Protein AF-0000000065919244 (afdb_homodimer)

Structure (mmCIF, N/CA/C/O backbone):
data_AF-0000000065919244-model_v1
#
loop_
_entity.id
_entity.type
_entity.pdbx_description
1 polymer 'Glycerol kinase'
#
loop_
_atom_site.group_PDB
_atom_site.id
_atom_site.type_symbol
_atom_site.label_atom_id
_atom_site.label_alt_id
_atom_site.label_comp_id
_atom_site.label_asym_id
_atom_site.label_entity_id
_atom_site.label_seq_id
_atom_site.pdbx_PDB_ins_code
_atom_site.Cartn_x
_atom_site.Cartn_y
_atom_site.Cartn_z
_atom_site.occupancy
_atom_site.B_iso_or_equiv
_atom_site.auth_seq_id
_atom_site.auth_comp_id
_atom_site.auth_asym_id
_atom_site.auth_atom_id
_atom_site.pdbx_PDB_model_num
ATOM 1 N N . MET A 1 1 ? -16.688 57.719 -6.559 1 37.88 1 MET A N 1
ATOM 2 C CA . MET A 1 1 ? -17.234 56.5 -6.008 1 37.88 1 MET A CA 1
ATOM 3 C C . MET A 1 1 ? -16.422 56.031 -4.797 1 37.88 1 MET A C 1
ATOM 5 O O . MET A 1 1 ? -15.203 55.938 -4.863 1 37.88 1 MET A O 1
ATOM 9 N N . GLY A 1 2 ? -16.812 56.25 -3.621 1 52.16 2 GLY A N 1
ATOM 10 C CA . GLY A 1 2 ? -16.062 56.125 -2.377 1 52.16 2 GLY A CA 1
ATOM 11 C C . GLY A 1 2 ? -15.383 54.781 -2.211 1 52.16 2 GLY A C 1
ATOM 12 O O . GLY A 1 2 ? -15.867 53.781 -2.727 1 52.16 2 GLY A O 1
ATOM 13 N N . GLU A 1 3 ? -14.055 54.531 -1.965 1 72.81 3 GLU A N 1
ATOM 14 C CA . GLU A 1 3 ? -13.266 53.312 -1.885 1 72.81 3 GLU A CA 1
ATOM 15 C C . GLU A 1 3 ? -13.891 52.312 -0.914 1 72.81 3 GLU A C 1
ATOM 17 O O . GLU A 1 3 ? -14.438 52.719 0.12 1 72.81 3 GLU A O 1
ATOM 22 N N . ARG A 1 4 ? -14.219 51.094 -1.405 1 87.56 4 ARG A N 1
ATOM 23 C CA . ARG A 1 4 ? -14.797 50 -0.639 1 87.56 4 ARG A CA 1
ATOM 24 C C . ARG A 1 4 ? -13.75 49.344 0.251 1 87.56 4 ARG A C 1
ATOM 26 O O . ARG A 1 4 ? -12.891 48.594 -0.235 1 87.56 4 ARG A O 1
ATOM 33 N N . PRO A 1 5 ? -13.852 49.781 1.572 1 95.44 5 PRO A N 1
ATOM 34 C CA . PRO A 1 5 ? -12.836 49.219 2.455 1 95.44 5 PRO A CA 1
ATOM 35 C C . PRO A 1 5 ? -12.883 47.688 2.482 1 95.44 5 PRO A C 1
ATOM 37 O O . PRO A 1 5 ? -13.961 47.094 2.457 1 95.44 5 PRO A O 1
ATOM 40 N N . CYS A 1 6 ? -11.703 47.062 2.51 1 97.38 6 CYS A N 1
ATOM 41 C CA . CYS A 1 6 ? -11.602 45.625 2.525 1 97.38 6 CYS A CA 1
ATOM 42 C C . CYS A 1 6 ? -10.422 45.156 3.371 1 97.38 6 CYS A C 1
ATOM 44 O O . CYS A 1 6 ? -9.641 45.969 3.844 1 97.38 6 CYS A O 1
ATOM 46 N N . ILE A 1 7 ? -10.383 43.875 3.674 1 97.88 7 ILE A N 1
ATOM 47 C CA . ILE A 1 7 ? -9.32 43.281 4.473 1 97.88 7 ILE A CA 1
ATOM 48 C C . ILE A 1 7 ? -8.539 42.281 3.619 1 97.88 7 ILE A C 1
ATOM 50 O O . ILE A 1 7 ? -9.133 41.469 2.906 1 97.88 7 ILE A O 1
ATOM 54 N N . LEU A 1 8 ? -7.223 42.375 3.643 1 98.62 8 LEU A N 1
ATOM 55 C CA . LEU A 1 8 ? -6.367 41.344 3.061 1 98.62 8 LEU A CA 1
ATOM 56 C C . LEU A 1 8 ? -6.023 40.281 4.094 1 98.62 8 LEU A C 1
ATOM 58 O O . LEU A 1 8 ? -5.449 40.594 5.141 1 98.62 8 LEU A O 1
ATOM 62 N N . ALA A 1 9 ? -6.445 39.094 3.887 1 98.69 9 ALA A N 1
ATOM 63 C CA . ALA A 1 9 ? -6.078 37.938 4.73 1 98.69 9 ALA A CA 1
ATOM 64 C C . ALA A 1 9 ? -4.98 37.125 4.078 1 98.69 9 ALA A C 1
ATOM 66 O O . ALA A 1 9 ? -5.125 36.656 2.939 1 98.69 9 ALA A O 1
ATOM 67 N N . ILE A 1 10 ? -3.879 36.938 4.77 1 98.75 10 ILE A N 1
ATOM 68 C CA . ILE A 1 10 ? -2.766 36.094 4.352 1 98.75 10 ILE A CA 1
ATOM 69 C C . ILE A 1 10 ? -2.842 34.75 5.066 1 98.75 10 ILE A C 1
ATOM 71 O O . ILE A 1 10 ? -2.857 34.688 6.297 1 98.75 10 ILE A O 1
ATOM 75 N N . ASP A 1 11 ? -2.949 33.688 4.32 1 98.06 11 ASP A N 1
ATOM 76 C CA . ASP A 1 11 ? -2.994 32.344 4.836 1 98.06 11 ASP A CA 1
ATOM 77 C C . ASP A 1 11 ? -1.775 31.531 4.379 1 98.06 11 ASP A C 1
ATOM 79 O O . ASP A 1 11 ? -1.764 30.984 3.277 1 98.06 11 ASP A O 1
ATOM 83 N N . GLN A 1 12 ? -0.787 31.484 5.227 1 98.38 12 GLN A N 1
ATOM 84 C CA . GLN A 1 12 ? 0.422 30.734 4.898 1 98.38 12 GLN A CA 1
ATOM 85 C C . GLN A 1 12 ? 0.333 29.297 5.395 1 98.38 12 GLN A C 1
ATOM 87 O O . GLN A 1 12 ? 0.639 29.016 6.555 1 98.38 12 GLN A O 1
ATOM 92 N N . GLY A 1 13 ? -0.013 28.359 4.535 1 95.25 13 GLY A N 1
ATOM 93 C CA . GLY A 1 13 ? -0.185 26.953 4.859 1 95.25 13 GLY A CA 1
ATOM 94 C C . GLY A 1 13 ? 1.074 26.141 4.648 1 95.25 13 GLY A C 1
ATOM 95 O O . GLY A 1 13 ? 2.123 26.688 4.293 1 95.25 13 GLY A O 1
ATOM 96 N N . THR A 1 14 ? 0.957 24.797 4.879 1 93.31 14 THR A N 1
ATOM 97 C CA . THR A 1 14 ? 2.09 23.891 4.812 1 93.31 14 THR A CA 1
ATOM 98 C C . THR A 1 14 ? 2.492 23.625 3.363 1 93.31 14 THR A C 1
ATOM 100 O O . THR A 1 14 ? 3.682 23.562 3.047 1 93.31 14 THR A O 1
ATOM 103 N N . THR A 1 15 ? 1.511 23.562 2.471 1 89.44 15 THR A N 1
ATOM 104 C CA . THR A 1 15 ? 1.831 23.188 1.1 1 89.44 15 THR A CA 1
ATOM 105 C C . THR A 1 15 ? 1.688 24.375 0.16 1 89.44 15 THR A C 1
ATOM 107 O O . THR A 1 15 ? 2.178 24.344 -0.971 1 89.44 15 THR A O 1
ATOM 110 N N . SER A 1 16 ? 0.985 25.406 0.626 1 92.5 16 SER A N 1
ATOM 111 C CA . SER A 1 16 ? 0.758 26.562 -0.236 1 92.5 16 SER A CA 1
ATOM 112 C C . SER A 1 16 ? 0.578 27.828 0.583 1 92.5 16 SER A C 1
ATOM 114 O O . SER A 1 16 ? 0.317 27.766 1.786 1 92.5 16 SER A O 1
ATOM 116 N N . SER A 1 17 ? 0.812 28.922 -0.083 1 97.38 17 SER A N 1
ATOM 117 C CA . SER A 1 17 ? 0.45 30.25 0.421 1 97.38 17 SER A CA 1
ATOM 118 C C . SER A 1 17 ? -0.768 30.797 -0.31 1 97.38 17 SER A C 1
ATOM 120 O O . SER A 1 17 ? -0.912 30.609 -1.52 1 97.38 17 SER A O 1
ATOM 122 N N . ARG A 1 18 ? -1.606 31.422 0.468 1 97.44 18 ARG A N 1
ATOM 123 C CA . ARG A 1 18 ? -2.828 32 -0.094 1 97.44 18 ARG A CA 1
ATOM 124 C C . ARG A 1 18 ? -3.096 33.375 0.466 1 97.44 18 ARG A C 1
ATOM 126 O O . ARG A 1 18 ? -2.789 33.656 1.627 1 97.44 18 ARG A O 1
ATOM 133 N N . ALA A 1 19 ? -3.65 34.219 -0.382 1 98.62 19 ALA A N 1
ATOM 134 C CA . ALA A 1 19 ? -4.129 35.531 0.035 1 98.62 19 ALA A CA 1
ATOM 135 C C . ALA A 1 19 ? -5.535 35.781 -0.498 1 98.62 19 ALA A C 1
ATOM 137 O O . ALA A 1 19 ? -5.848 35.438 -1.64 1 98.62 19 ALA A O 1
ATOM 138 N N . ILE A 1 20 ? -6.328 36.281 0.377 1 98 20 ILE A N 1
ATOM 139 C CA . ILE A 1 20 ? -7.719 36.562 0.017 1 98 20 ILE A CA 1
ATOM 140 C C . ILE A 1 20 ? -8.117 37.938 0.495 1 98 20 ILE A C 1
ATOM 142 O O . ILE A 1 20 ? -7.762 38.344 1.604 1 98 20 ILE A O 1
ATOM 146 N N . VAL A 1 21 ? -8.805 38.688 -0.334 1 98.31 21 VAL A N 1
ATOM 147 C CA . VAL A 1 21 ? -9.352 39.969 0.052 1 98.31 21 VAL A CA 1
ATOM 148 C C . VAL A 1 21 ? -10.852 39.844 0.311 1 98.31 21 VAL A C 1
ATOM 150 O O . VAL A 1 21 ? -11.594 39.344 -0.548 1 98.31 21 VAL A O 1
ATOM 153 N N . PHE A 1 22 ? -11.227 40.25 1.524 1 96.38 22 PHE A N 1
ATOM 154 C CA . PHE A 1 22 ? -12.625 40.188 1.93 1 96.38 22 PHE A CA 1
ATOM 155 C C . PHE A 1 22 ? -13.227 41.594 2.014 1 96.38 22 PHE A C 1
ATOM 157 O O . PHE A 1 22 ? -12.57 42.531 2.48 1 96.38 22 PHE A O 1
ATOM 164 N N . ASP A 1 23 ? -14.484 41.688 1.588 1 94.75 23 ASP A N 1
ATOM 165 C CA . ASP A 1 23 ? -15.156 43 1.649 1 94.75 23 ASP A CA 1
ATOM 166 C C . ASP A 1 23 ? -15.875 43.188 2.984 1 94.75 23 ASP A C 1
ATOM 168 O O . ASP A 1 23 ? -15.648 42.406 3.93 1 94.75 23 ASP A O 1
ATOM 172 N N . ALA A 1 24 ? -16.656 44.188 3.064 1 91.88 24 ALA A N 1
ATOM 173 C CA . ALA A 1 24 ? -17.312 44.562 4.316 1 91.88 24 ALA A CA 1
ATOM 174 C C . ALA A 1 24 ? -18.359 43.5 4.715 1 91.88 24 ALA A C 1
ATOM 176 O O . ALA A 1 24 ? -18.734 43.406 5.887 1 91.88 24 ALA A O 1
ATOM 177 N N . ALA A 1 25 ? -18.812 42.719 3.781 1 88.88 25 ALA A N 1
ATOM 178 C CA . ALA A 1 25 ? -19.781 41.656 4.047 1 88.88 25 ALA A CA 1
ATOM 179 C C . ALA A 1 25 ? -19.078 40.312 4.25 1 88.88 25 ALA A C 1
ATOM 181 O O . ALA A 1 25 ? -19.719 39.25 4.266 1 88.88 25 ALA A O 1
ATOM 182 N N . ALA A 1 26 ? -17.734 40.375 4.363 1 90.88 26 ALA A N 1
ATOM 183 C CA . ALA A 1 26 ? -16.906 39.188 4.531 1 90.88 26 ALA A CA 1
ATOM 184 C C . ALA A 1 26 ? -17.047 38.25 3.33 1 90.88 26 ALA A C 1
ATOM 186 O O . ALA A 1 26 ? -16.969 37.031 3.475 1 90.88 26 ALA A O 1
ATOM 187 N N . SER A 1 27 ? -17.312 38.812 2.17 1 91.69 27 SER A N 1
ATOM 188 C CA . SER A 1 27 ? -17.328 38.062 0.922 1 91.69 27 SER A CA 1
ATOM 189 C C . SER A 1 27 ? -15.992 38.156 0.2 1 91.69 27 SER A C 1
ATOM 191 O O . SER A 1 27 ? -15.305 39.188 0.28 1 91.69 27 SER A O 1
ATOM 193 N N . VAL A 1 28 ? -15.695 37.156 -0.527 1 94.5 28 VAL A N 1
ATOM 194 C CA . VAL A 1 28 ? -14.414 37.094 -1.227 1 94.5 28 VAL A CA 1
ATOM 195 C C . VAL A 1 28 ? -14.43 38.031 -2.436 1 94.5 28 VAL A C 1
ATOM 197 O O . VAL A 1 28 ? -15.32 37.938 -3.285 1 94.5 28 VAL A O 1
ATOM 200 N N . LEU A 1 29 ? -13.469 38.844 -2.531 1 95.88 29 LEU A N 1
ATOM 201 C CA . LEU A 1 29 ? -13.344 39.781 -3.646 1 95.88 29 LEU A CA 1
ATOM 202 C C . LEU A 1 29 ? -12.234 39.344 -4.598 1 95.88 29 LEU A C 1
ATOM 204 O O . LEU A 1 29 ? -12.312 39.594 -5.801 1 95.88 29 LEU A O 1
ATOM 208 N N . ALA A 1 30 ? -11.188 38.812 -4.039 1 97.38 30 ALA A N 1
ATOM 209 C CA . ALA A 1 30 ? -10.031 38.344 -4.801 1 97.38 30 ALA A CA 1
ATOM 210 C C . ALA A 1 30 ? -9.273 37.25 -4.059 1 97.38 30 ALA A C 1
ATOM 212 O O . ALA A 1 30 ? -9.25 37.219 -2.828 1 97.38 30 ALA A O 1
ATOM 213 N N . VAL A 1 31 ? -8.727 36.375 -4.773 1 97.25 31 VAL A N 1
ATOM 214 C CA . VAL A 1 31 ? -7.969 35.281 -4.211 1 97.25 31 VAL A CA 1
ATOM 215 C C . VAL A 1 31 ? -6.73 35 -5.066 1 97.25 31 VAL A C 1
ATOM 217 O O . VAL A 1 31 ? -6.785 35.094 -6.293 1 97.25 31 VAL A O 1
ATOM 220 N N . ALA A 1 32 ? -5.617 34.75 -4.469 1 98 32 ALA A N 1
ATOM 221 C CA . ALA A 1 32 ? -4.398 34.219 -5.102 1 98 32 ALA A CA 1
ATOM 222 C C . ALA A 1 32 ? -3.785 33.094 -4.285 1 98 32 ALA A C 1
ATOM 224 O O . ALA A 1 32 ? -3.859 33.094 -3.055 1 98 32 ALA A O 1
ATOM 225 N N . GLN A 1 33 ? -3.225 32.156 -4.891 1 96.19 33 GLN A N 1
ATOM 226 C CA . GLN A 1 33 ? -2.623 31.016 -4.23 1 96.19 33 GLN A CA 1
ATOM 227 C C . GLN A 1 33 ? -1.45 30.469 -5.043 1 96.19 33 GLN A C 1
ATOM 229 O O . GLN A 1 33 ? -1.481 30.484 -6.277 1 96.19 33 GLN A O 1
ATOM 234 N N . THR A 1 34 ? -0.418 30.016 -4.387 1 96.56 34 THR A N 1
ATOM 235 C CA . THR A 1 34 ? 0.715 29.375 -5.043 1 96.56 34 THR A CA 1
ATOM 236 C C . THR A 1 34 ? 1.331 28.312 -4.137 1 96.56 34 THR A C 1
ATOM 238 O O . THR A 1 34 ? 1.416 28.5 -2.922 1 96.56 34 THR A O 1
ATOM 241 N N . GLU A 1 35 ? 1.618 27.172 -4.633 1 91.81 35 GLU A N 1
ATOM 242 C CA . GLU A 1 35 ? 2.344 26.141 -3.902 1 91.81 35 GLU A CA 1
ATOM 243 C C . GLU A 1 35 ? 3.836 26.453 -3.838 1 91.81 35 GLU A C 1
ATOM 245 O O . GLU A 1 35 ? 4.332 27.281 -4.598 1 91.81 35 GLU A O 1
ATOM 250 N N . PHE A 1 36 ? 4.496 25.922 -2.891 1 94.62 36 PHE A N 1
ATOM 251 C CA . PHE A 1 36 ? 5.941 26.062 -2.777 1 94.62 36 PHE A CA 1
ATOM 252 C C . PHE A 1 36 ? 6.598 24.734 -2.432 1 94.62 36 PHE A C 1
ATOM 254 O O . PHE A 1 36 ? 5.934 23.812 -1.945 1 94.62 36 PHE A O 1
ATOM 261 N N . PRO A 1 37 ? 7.859 24.578 -2.639 1 93.31 37 PRO A N 1
ATOM 262 C CA . PRO A 1 37 ? 8.539 23.281 -2.516 1 93.31 37 PRO A CA 1
ATOM 263 C C . PRO A 1 37 ? 8.578 22.766 -1.078 1 93.31 37 PRO A C 1
ATOM 265 O O . PRO A 1 37 ? 8.742 23.562 -0.142 1 93.31 37 PRO A O 1
ATOM 268 N N . GLN A 1 38 ? 8.391 21.469 -0.936 1 91.12 38 GLN A N 1
ATOM 269 C CA . GLN A 1 38 ? 8.578 20.75 0.316 1 91.12 38 GLN A CA 1
ATOM 270 C C . GLN A 1 38 ? 9.922 20.016 0.333 1 91.12 38 GLN A C 1
ATOM 272 O O . GLN A 1 38 ? 10.375 19.516 -0.699 1 91.12 38 GLN A O 1
ATOM 277 N N . HIS A 1 39 ? 10.656 19.938 1.479 1 93.44 39 HIS A N 1
ATOM 278 C CA . HIS A 1 39 ? 11.961 19.297 1.564 1 93.44 39 HIS A CA 1
ATOM 279 C C . HIS A 1 39 ? 11.953 18.172 2.594 1 93.44 39 HIS A C 1
ATOM 281 O O . HIS A 1 39 ? 11.453 18.344 3.707 1 93.44 39 HIS A O 1
ATOM 287 N N . TYR A 1 40 ? 12.453 17.062 2.211 1 88 40 TYR A N 1
ATOM 288 C CA . TYR A 1 40 ? 12.531 15.883 3.068 1 88 40 TYR A CA 1
ATOM 289 C C . TYR A 1 40 ? 13.961 15.375 3.166 1 88 40 TYR A C 1
ATOM 291 O O . TYR A 1 40 ? 14.281 14.297 2.656 1 88 40 TYR A O 1
ATOM 299 N N . PRO A 1 41 ? 14.82 15.961 3.914 1 91.69 41 PRO A N 1
ATOM 300 C CA . PRO A 1 41 ? 16.266 15.68 3.885 1 91.69 41 PRO A CA 1
ATOM 301 C C . PRO A 1 41 ? 16.609 14.336 4.531 1 91.69 41 PRO A C 1
ATOM 303 O O . PRO A 1 41 ? 17.656 13.758 4.238 1 91.69 41 PRO A O 1
ATOM 306 N N . ALA A 1 42 ? 15.812 13.867 5.473 1 87.56 42 ALA A N 1
ATOM 307 C CA . ALA A 1 42 ? 16 12.586 6.145 1 87.56 42 ALA A CA 1
ATOM 308 C C . ALA A 1 42 ? 14.664 11.953 6.508 1 87.56 42 ALA A C 1
ATOM 310 O O . ALA A 1 42 ? 13.617 12.594 6.398 1 87.56 42 ALA A O 1
ATOM 311 N N . ASP A 1 43 ? 14.742 10.664 6.895 1 81.75 43 ASP A N 1
ATOM 312 C CA . ASP A 1 43 ? 13.523 9.969 7.297 1 81.75 43 ASP A CA 1
ATOM 313 C C . ASP A 1 43 ? 12.805 10.719 8.422 1 81.75 43 ASP A C 1
ATOM 315 O O . ASP A 1 43 ? 13.398 11 9.461 1 81.75 43 ASP A O 1
ATOM 319 N N . GLY A 1 44 ? 11.602 11.055 8.125 1 84.94 44 GLY A N 1
ATOM 320 C CA . GLY A 1 44 ? 10.789 11.727 9.125 1 84.94 44 GLY A CA 1
ATOM 321 C C . GLY A 1 44 ? 11.023 13.227 9.172 1 84.94 44 GLY A C 1
ATOM 322 O O . GLY A 1 44 ? 10.344 13.945 9.906 1 84.94 44 GLY A O 1
ATOM 323 N N . TRP A 1 45 ? 11.977 13.688 8.414 1 92.06 45 TRP A N 1
ATOM 324 C CA . TRP A 1 45 ? 12.281 15.117 8.43 1 92.06 45 TRP A CA 1
ATOM 325 C C . TRP A 1 45 ? 11.469 15.867 7.383 1 92.06 45 TRP A C 1
ATOM 327 O O . TRP A 1 45 ? 11.281 15.375 6.266 1 92.06 45 TRP A O 1
ATOM 337 N N . VAL A 1 46 ? 10.945 16.953 7.781 1 93.19 46 VAL A N 1
ATOM 338 C CA . VAL A 1 46 ? 10.203 17.844 6.895 1 93.19 46 VAL A CA 1
ATOM 339 C C . VAL A 1 46 ? 10.664 19.281 7.105 1 93.19 46 VAL A C 1
ATOM 341 O O . VAL A 1 46 ? 10.594 19.812 8.219 1 93.19 46 VAL A O 1
ATOM 344 N N . GLU A 1 47 ? 11.133 19.906 5.992 1 97.5 47 GLU A N 1
ATOM 345 C CA . GLU A 1 47 ? 11.656 21.266 6.094 1 97.5 47 GLU A CA 1
ATOM 346 C C . GLU A 1 47 ? 11.055 22.172 5.02 1 97.5 47 GLU A C 1
ATOM 348 O O . GLU A 1 47 ? 10.547 21.688 4.008 1 97.5 47 GLU A O 1
ATOM 353 N N . HIS A 1 48 ? 11 23.406 5.309 1 98.12 48 HIS A N 1
ATOM 354 C CA . HIS A 1 48 ? 10.719 24.453 4.344 1 98.12 48 HIS A CA 1
ATOM 355 C C . HIS A 1 48 ? 11.883 25.438 4.238 1 98.12 48 HIS A C 1
ATOM 357 O O . HIS A 1 48 ? 12.523 25.766 5.246 1 98.12 48 HIS A O 1
ATOM 363 N N . ASP A 1 49 ? 12.156 25.922 3.023 1 98.38 49 ASP A N 1
ATOM 364 C CA . ASP A 1 49 ? 12.992 27.109 2.863 1 98.38 49 ASP A CA 1
ATOM 365 C C . ASP A 1 49 ? 12.242 28.359 3.291 1 98.38 49 ASP A C 1
ATOM 367 O O . ASP A 1 49 ? 11.25 28.734 2.666 1 98.38 49 ASP A O 1
ATOM 371 N N . PRO A 1 50 ? 12.781 29.031 4.324 1 98.5 50 PRO A N 1
ATOM 372 C CA . PRO A 1 50 ? 12.07 30.219 4.789 1 98.5 50 PRO A CA 1
ATOM 373 C C . PRO A 1 50 ? 11.875 31.25 3.682 1 98.5 50 PRO A C 1
ATOM 375 O O . PRO A 1 50 ? 10.867 31.969 3.674 1 98.5 50 PRO A O 1
ATOM 378 N N . GLU A 1 51 ? 12.734 31.312 2.773 1 98.38 51 GLU A N 1
ATOM 379 C CA . GLU A 1 51 ? 12.609 32.281 1.69 1 98.38 51 GLU A CA 1
ATOM 380 C C . GLU A 1 51 ? 11.5 31.891 0.72 1 98.38 51 GLU A C 1
ATOM 382 O O . GLU A 1 51 ? 10.852 32.75 0.122 1 98.38 51 GLU A O 1
ATOM 387 N N . ASP A 1 52 ? 11.273 30.656 0.55 1 98.44 52 ASP A N 1
ATOM 388 C CA . ASP A 1 52 ? 10.141 30.219 -0.253 1 98.44 52 ASP A CA 1
ATOM 389 C C . ASP A 1 52 ? 8.82 30.609 0.401 1 98.44 52 ASP A C 1
ATOM 391 O O . ASP A 1 52 ? 7.867 30.984 -0.287 1 98.44 52 ASP A O 1
ATOM 395 N N . ILE A 1 53 ? 8.789 30.453 1.732 1 98.31 53 ILE A N 1
ATOM 396 C CA . ILE A 1 53 ? 7.605 30.875 2.479 1 98.31 53 ILE A CA 1
ATOM 397 C C . ILE A 1 53 ? 7.352 32.375 2.236 1 98.31 53 ILE A C 1
ATOM 399 O O . ILE A 1 53 ? 6.238 32.75 1.891 1 98.31 53 ILE A O 1
ATOM 403 N N . TRP A 1 54 ? 8.414 33.094 2.324 1 98.5 54 TRP A N 1
ATOM 404 C CA . TRP A 1 54 ? 8.289 34.562 2.193 1 98.5 54 TRP A CA 1
ATOM 405 C C . TRP A 1 54 ? 7.918 34.938 0.767 1 98.5 54 TRP A C 1
ATOM 407 O O . TRP A 1 54 ? 6.969 35.688 0.55 1 98.5 54 TRP A O 1
ATOM 417 N N . ARG A 1 55 ? 8.617 34.438 -0.201 1 98.31 55 ARG A N 1
ATOM 418 C CA . ARG A 1 55 ? 8.406 34.812 -1.599 1 98.31 55 ARG A CA 1
ATOM 419 C C . ARG A 1 55 ? 6.992 34.438 -2.047 1 98.31 55 ARG A C 1
ATOM 421 O O . ARG A 1 55 ? 6.324 35.25 -2.711 1 98.31 55 ARG A O 1
ATOM 428 N N . SER A 1 56 ? 6.562 33.25 -1.704 1 98.44 56 SER A N 1
ATOM 429 C CA . SER A 1 56 ? 5.227 32.812 -2.102 1 98.44 56 SER A CA 1
ATOM 430 C C . SER A 1 56 ? 4.152 33.656 -1.418 1 98.44 56 SER A C 1
ATOM 432 O O . SER A 1 56 ? 3.139 34 -2.035 1 98.44 56 SER A O 1
ATOM 434 N N . THR A 1 57 ? 4.355 34 -0.151 1 98.62 57 THR A N 1
ATOM 435 C CA . THR A 1 57 ? 3.41 34.812 0.598 1 98.62 57 THR A CA 1
ATOM 436 C C . THR A 1 57 ? 3.303 36.219 -0.013 1 98.62 57 THR A C 1
ATOM 438 O O . THR A 1 57 ? 2.199 36.719 -0.217 1 98.62 57 THR A O 1
ATOM 441 N N . LEU A 1 58 ? 4.457 36.781 -0.287 1 98.62 58 LEU A N 1
ATOM 442 C CA . LEU A 1 58 ? 4.48 38.125 -0.859 1 98.62 58 LEU A CA 1
ATOM 443 C C . LEU A 1 58 ? 3.826 38.156 -2.236 1 98.62 58 LEU A C 1
ATOM 445 O O . LEU A 1 58 ? 3.049 39.031 -2.553 1 98.62 58 LEU A O 1
ATOM 449 N N . GLU A 1 59 ? 4.156 37.156 -2.998 1 98.56 59 GLU A N 1
ATOM 450 C CA . GLU A 1 59 ? 3.631 37.062 -4.355 1 98.56 59 GLU A CA 1
ATOM 451 C C . GLU A 1 59 ? 2.105 37 -4.355 1 98.56 59 GLU A C 1
ATOM 453 O O . GLU A 1 59 ? 1.453 37.781 -5.051 1 98.56 59 GLU A O 1
ATOM 458 N N . VAL A 1 60 ? 1.56 36.156 -3.566 1 98.69 60 VAL A N 1
ATOM 459 C CA . VAL A 1 60 ? 0.11 36 -3.582 1 98.69 60 VAL A CA 1
ATOM 460 C C . VAL A 1 60 ? -0.555 37.219 -2.943 1 98.69 60 VAL A C 1
ATOM 462 O O . VAL A 1 60 ? -1.655 37.594 -3.34 1 98.69 60 VAL A O 1
ATOM 465 N N . SER A 1 61 ? 0.08 37.812 -1.976 1 98.69 61 SER A N 1
ATOM 466 C CA . SER A 1 61 ? -0.462 39.031 -1.362 1 98.69 61 SER A CA 1
ATOM 467 C C . SER A 1 61 ? -0.554 40.188 -2.373 1 98.69 61 SER A C 1
ATOM 469 O O . SER A 1 61 ? -1.574 40.875 -2.447 1 98.69 61 SER A O 1
ATOM 471 N N . ARG A 1 62 ? 0.467 40.344 -3.152 1 98.56 62 ARG A N 1
ATOM 472 C CA . ARG A 1 62 ? 0.48 41.375 -4.18 1 98.56 62 ARG A CA 1
ATOM 473 C C . ARG A 1 62 ? -0.588 41.094 -5.238 1 98.56 62 ARG A C 1
ATOM 475 O O . ARG A 1 62 ? -1.301 42.031 -5.652 1 98.56 62 ARG A O 1
ATOM 482 N N . GLN A 1 63 ? -0.676 39.875 -5.613 1 98.56 63 GLN A N 1
ATOM 483 C CA . GLN A 1 63 ? -1.648 39.5 -6.633 1 98.56 63 GLN A CA 1
ATOM 484 C C . GLN A 1 63 ? -3.074 39.75 -6.16 1 98.56 63 GLN A C 1
ATOM 486 O O . GLN A 1 63 ? -3.879 40.344 -6.898 1 98.56 63 GLN A O 1
ATOM 491 N N . ALA A 1 64 ? -3.348 39.344 -4.957 1 98.31 64 ALA A N 1
ATOM 492 C CA . ALA A 1 64 ? -4.688 39.562 -4.414 1 98.31 64 ALA A CA 1
ATOM 493 C C . ALA A 1 64 ? -4.992 41.031 -4.234 1 98.31 64 ALA A C 1
ATOM 495 O O . ALA A 1 64 ? -6.105 41.469 -4.512 1 98.31 64 ALA A O 1
ATOM 496 N N . LEU A 1 65 ? -4.043 41.781 -3.758 1 97.31 65 LEU A N 1
ATOM 497 C CA . LEU A 1 65 ? -4.195 43.219 -3.562 1 97.31 65 LEU A CA 1
ATOM 498 C C . LEU A 1 65 ? -4.48 43.906 -4.887 1 97.31 65 LEU A C 1
ATOM 500 O O . LEU A 1 65 ? -5.418 44.719 -4.98 1 97.31 65 LEU A O 1
ATOM 504 N N . GLN A 1 66 ? -3.729 43.594 -5.859 1 96.75 66 GLN A N 1
ATOM 505 C CA . GLN A 1 66 ? -3.891 44.188 -7.176 1 96.75 66 GLN A CA 1
ATOM 506 C C . GLN A 1 66 ? -5.254 43.875 -7.773 1 96.75 66 GLN A C 1
ATOM 508 O O . GLN A 1 66 ? -5.914 44.719 -8.352 1 96.75 66 GLN A O 1
ATOM 513 N N . ALA A 1 67 ? -5.609 42.656 -7.656 1 97.25 67 ALA A N 1
ATOM 514 C CA . ALA A 1 67 ? -6.898 42.219 -8.188 1 97.25 67 ALA A CA 1
ATOM 515 C C . ALA A 1 67 ? -8.047 42.938 -7.5 1 97.25 67 ALA A C 1
ATOM 517 O O . ALA A 1 67 ? -9.031 43.312 -8.148 1 97.25 67 ALA A O 1
ATOM 518 N N . ALA A 1 68 ? -7.953 43.125 -6.215 1 96.06 68 ALA A N 1
ATOM 519 C CA . ALA A 1 68 ? -8.992 43.812 -5.457 1 96.06 68 ALA A CA 1
ATOM 520 C C . ALA A 1 68 ? -9.047 45.281 -5.816 1 96.06 68 ALA A C 1
ATOM 522 O O . ALA A 1 68 ? -10.125 45.844 -5.973 1 96.06 68 ALA A O 1
ATOM 523 N N . GLU A 1 69 ? -7.949 45.844 -5.887 1 91.88 69 GLU A N 1
ATOM 524 C CA . GLU A 1 69 ? -7.883 47.25 -6.227 1 91.88 69 GLU A CA 1
ATOM 525 C C . GLU A 1 69 ? -8.422 47.5 -7.629 1 91.88 69 GLU A C 1
ATOM 527 O O . GLU A 1 69 ? -9.031 48.562 -7.883 1 91.88 69 GLU A O 1
ATOM 532 N N . ALA A 1 70 ? -8.148 46.594 -8.516 1 94.56 70 ALA A N 1
ATOM 533 C CA . ALA A 1 70 ? -8.695 46.688 -9.867 1 94.56 70 ALA A CA 1
ATOM 534 C C . ALA A 1 70 ? -10.219 46.688 -9.852 1 94.56 70 ALA A C 1
ATOM 536 O O . ALA A 1 70 ? -10.852 47.219 -10.766 1 94.56 70 ALA A O 1
ATOM 537 N N . LYS A 1 71 ? -10.75 46.188 -8.797 1 94.12 71 LYS A N 1
ATOM 538 C CA . LYS A 1 71 ? -12.203 46.125 -8.656 1 94.12 71 LYS A CA 1
ATOM 539 C C . LYS A 1 71 ? -12.727 47.312 -7.859 1 94.12 71 LYS A C 1
ATOM 541 O O . LYS A 1 71 ? -13.898 47.344 -7.473 1 94.12 71 LYS A O 1
ATOM 546 N N . GLY A 1 72 ? -11.867 48.281 -7.527 1 92.94 72 GLY A N 1
ATOM 547 C CA . GLY A 1 72 ? -12.258 49.5 -6.84 1 92.94 72 GLY A CA 1
ATOM 548 C C . GLY A 1 72 ? -12.25 49.344 -5.328 1 92.94 72 GLY A C 1
ATOM 549 O O . GLY A 1 72 ? -12.828 50.188 -4.621 1 92.94 72 GLY A O 1
ATOM 550 N N . ALA A 1 73 ? -11.602 48.344 -4.812 1 94.69 73 ALA A N 1
ATOM 551 C CA . ALA A 1 73 ? -11.539 48.125 -3.369 1 94.69 73 ALA A CA 1
ATOM 552 C C . ALA A 1 73 ? -10.258 48.719 -2.779 1 94.69 73 ALA A C 1
ATOM 554 O O . ALA A 1 73 ? -9.25 48.844 -3.477 1 94.69 73 ALA A O 1
ATOM 555 N N . ARG A 1 74 ? -10.359 49.094 -1.526 1 95.25 74 ARG A N 1
ATOM 556 C CA . ARG A 1 74 ? -9.188 49.594 -0.808 1 95.25 74 ARG A CA 1
ATOM 557 C C . ARG A 1 74 ? -8.906 48.75 0.433 1 95.25 74 ARG A C 1
ATOM 559 O O . ARG A 1 74 ? -9.672 48.781 1.399 1 95.25 74 ARG A O 1
ATOM 566 N N . VAL A 1 75 ? -7.848 48.094 0.444 1 97 75 VAL A N 1
ATOM 567 C CA . VAL A 1 75 ? -7.453 47.312 1.599 1 97 75 VAL A CA 1
ATOM 568 C C . VAL A 1 75 ? -7.023 48.219 2.74 1 97 75 VAL A C 1
ATOM 570 O O . VAL A 1 75 ? -6.145 49.062 2.566 1 97 75 VAL A O 1
ATOM 573 N N . VAL A 1 76 ? -7.605 47.969 3.939 1 96.88 76 VAL A N 1
ATOM 574 C CA . VAL A 1 76 ? -7.355 48.906 5.031 1 96.88 76 VAL A CA 1
ATOM 575 C C . VAL A 1 76 ? -6.559 48.219 6.137 1 96.88 76 VAL A C 1
ATOM 577 O O . VAL A 1 76 ? -5.98 48.875 7 1 96.88 76 VAL A O 1
ATOM 580 N N . ALA A 1 77 ? -6.512 46.938 6.113 1 98.19 77 ALA A N 1
ATOM 581 C CA . ALA A 1 77 ? -5.762 46.188 7.113 1 98.19 77 ALA A CA 1
ATOM 582 C C . ALA A 1 77 ? -5.434 44.781 6.613 1 98.19 77 ALA A C 1
ATOM 584 O O . ALA A 1 77 ? -6.016 44.312 5.629 1 98.19 77 ALA A O 1
ATOM 585 N N . ILE A 1 78 ? -4.484 44.156 7.32 1 98.75 78 ILE A N 1
ATOM 586 C CA . ILE A 1 78 ? -4.039 42.812 6.992 1 98.75 78 ILE A CA 1
ATOM 587 C C . ILE A 1 78 ? -4.266 41.875 8.188 1 98.75 78 ILE A C 1
ATOM 589 O O . ILE A 1 78 ? -4.016 42.25 9.336 1 98.75 78 ILE A O 1
ATOM 593 N N . GLY A 1 79 ? -4.875 40.75 7.977 1 98.75 79 GLY A N 1
ATOM 594 C CA . GLY A 1 79 ? -4.848 39.625 8.898 1 98.75 79 GLY A CA 1
ATOM 595 C C . GLY A 1 79 ? -3.977 38.5 8.414 1 98.75 79 GLY A C 1
ATOM 596 O O . GLY A 1 79 ? -3.941 38.188 7.219 1 98.75 79 GLY A O 1
ATOM 597 N N . VAL A 1 80 ? -3.248 37.844 9.352 1 98.81 80 VAL A N 1
ATOM 598 C CA . VAL A 1 80 ? -2.338 36.781 8.984 1 98.81 80 VAL A CA 1
ATOM 599 C C . VAL A 1 80 ? -2.713 35.5 9.734 1 98.81 80 VAL A C 1
ATOM 601 O O . VAL A 1 80 ? -2.957 35.531 10.945 1 98.81 80 VAL A O 1
ATOM 604 N N . THR A 1 81 ? -2.914 34.469 9.055 1 98.5 81 THR A N 1
ATOM 605 C CA . THR A 1 81 ? -2.99 33.125 9.617 1 98.5 81 THR A CA 1
ATOM 606 C C . THR A 1 81 ? -1.912 32.219 9.016 1 98.5 81 THR A C 1
ATOM 608 O O . THR A 1 81 ? -1.341 32.531 7.973 1 98.5 81 THR A O 1
ATOM 611 N N . ASN A 1 82 ? -1.562 31.141 9.727 1 98.31 82 ASN A N 1
ATOM 612 C CA . ASN A 1 82 ? -0.376 30.375 9.359 1 98.31 82 ASN A CA 1
ATOM 613 C C . ASN A 1 82 ? -0.452 28.953 9.875 1 98.31 82 ASN A C 1
ATOM 615 O O . ASN A 1 82 ? -1.22 28.656 10.789 1 98.31 82 ASN A O 1
ATOM 619 N N . GLN A 1 83 ? 0.401 28.141 9.25 1 97.31 83 GLN A N 1
ATOM 620 C CA . GLN A 1 83 ? 0.708 26.875 9.898 1 97.31 83 GLN A CA 1
ATOM 621 C C . GLN A 1 83 ? 1.37 27.094 11.258 1 97.31 83 GLN A C 1
ATOM 623 O O . GLN A 1 83 ? 2.277 27.922 11.383 1 97.31 83 GLN A O 1
ATOM 628 N N . ARG A 1 84 ? 1.006 26.562 12.211 1 96.06 84 ARG A N 1
ATOM 629 C CA . ARG A 1 84 ? 1.357 26.906 13.578 1 96.06 84 ARG A CA 1
ATOM 630 C C . ARG A 1 84 ? 2.746 26.391 13.938 1 96.06 84 ARG A C 1
ATOM 632 O O . ARG A 1 84 ? 3.756 26.969 13.555 1 96.06 84 ARG A O 1
ATOM 639 N N . GLU A 1 85 ? 3.031 25.266 14.516 1 97.56 85 GLU A N 1
ATOM 640 C CA . GLU A 1 85 ? 4.145 24.688 15.266 1 97.56 85 GLU A CA 1
ATOM 641 C C . GLU A 1 85 ? 5.441 24.766 14.469 1 97.56 85 GLU A C 1
ATOM 643 O O . GLU A 1 85 ? 6.523 24.547 15.016 1 97.56 85 GLU A O 1
ATOM 648 N N . THR A 1 86 ? 5.402 25.062 13.156 1 98.62 86 THR A N 1
ATOM 649 C CA . THR A 1 86 ? 6.602 25.172 12.336 1 98.62 86 THR A CA 1
ATOM 650 C C . THR A 1 86 ? 7.543 26.234 12.898 1 98.62 86 THR A C 1
ATOM 652 O O . THR A 1 86 ? 7.109 27.344 13.219 1 98.62 86 THR A O 1
ATOM 655 N N . THR A 1 87 ? 8.836 25.922 12.938 1 98.69 87 THR A N 1
ATOM 656 C CA . THR A 1 87 ? 9.773 26.656 13.797 1 98.69 87 THR A CA 1
ATOM 657 C C . THR A 1 87 ? 10.875 27.297 12.961 1 98.69 87 THR A C 1
ATOM 659 O O . THR A 1 87 ? 11.523 26.625 12.164 1 98.69 87 THR A O 1
ATOM 662 N N . LEU A 1 88 ? 11.062 28.547 13.211 1 98.69 88 LEU A N 1
ATOM 663 C CA . LEU A 1 88 ? 12.117 29.312 12.547 1 98.69 88 LEU A CA 1
ATOM 664 C C . LEU A 1 88 ? 12.938 30.094 13.562 1 98.69 88 LEU A C 1
ATOM 666 O O . LEU A 1 88 ? 12.398 30.578 14.57 1 98.69 88 LEU A O 1
ATOM 670 N N . ILE A 1 89 ? 14.227 30.219 13.344 1 98.81 89 ILE A N 1
ATOM 671 C CA . ILE A 1 89 ? 15.125 31.109 14.055 1 98.81 89 ILE A CA 1
ATOM 672 C C . ILE A 1 89 ? 15.93 31.938 13.047 1 98.81 89 ILE A C 1
ATOM 674 O O . ILE A 1 89 ? 16.438 31.406 12.062 1 98.81 89 ILE A O 1
ATOM 678 N N . TRP A 1 90 ? 15.945 33.219 13.266 1 98.75 90 TRP A N 1
ATOM 679 C CA . TRP A 1 90 ? 16.672 34.062 12.336 1 98.75 90 TRP A CA 1
ATOM 680 C C . TRP A 1 90 ? 17.5 35.125 13.086 1 98.75 90 TRP A C 1
ATOM 682 O O . TRP A 1 90 ? 17.297 35.312 14.281 1 98.75 90 TRP A O 1
ATOM 692 N N . ASP A 1 91 ? 18.469 35.719 12.406 1 98.31 91 ASP A N 1
ATOM 693 C CA . ASP A 1 91 ? 19.344 36.75 12.938 1 98.31 91 ASP A CA 1
ATOM 694 C C . ASP A 1 91 ? 18.609 38.094 12.984 1 98.31 91 ASP A C 1
ATOM 696 O O . ASP A 1 91 ? 18.078 38.562 11.969 1 98.31 91 ASP A O 1
ATOM 700 N N . ARG A 1 92 ? 18.594 38.75 14.148 1 97.69 92 ARG A N 1
ATOM 701 C CA . ARG A 1 92 ? 17.844 40 14.336 1 97.69 92 ARG A CA 1
ATOM 702 C C . ARG A 1 92 ? 18.406 41.125 13.477 1 97.69 92 ARG A C 1
ATOM 704 O O . ARG A 1 92 ? 17.656 42 13.023 1 97.69 92 ARG A O 1
ATOM 711 N N . ARG A 1 93 ? 19.641 41.094 13.219 1 96.19 93 ARG A N 1
ATOM 712 C CA . ARG A 1 93 ? 20.281 42.188 12.5 1 96.19 93 ARG A CA 1
ATOM 713 C C . ARG A 1 93 ? 20.094 42.031 10.992 1 96.19 93 ARG A C 1
ATOM 715 O O . ARG A 1 93 ? 19.781 43 10.297 1 96.19 93 ARG A O 1
ATOM 722 N N . THR A 1 94 ? 20.234 40.844 10.516 1 95.94 94 THR A N 1
ATOM 723 C CA . THR A 1 94 ? 20.234 40.656 9.07 1 95.94 94 THR A CA 1
ATOM 724 C C . THR A 1 94 ? 18.859 40.156 8.586 1 95.94 94 THR A C 1
ATOM 726 O O . THR A 1 94 ? 18.562 40.25 7.398 1 95.94 94 THR A O 1
ATOM 729 N N . GLY A 1 95 ? 18.125 39.594 9.5 1 96.31 95 GLY A N 1
ATOM 730 C CA . GLY A 1 95 ? 16.859 39 9.125 1 96.31 95 GLY A CA 1
ATOM 731 C C . GLY A 1 95 ? 17 37.656 8.461 1 96.31 95 GLY A C 1
ATOM 732 O O . GLY A 1 95 ? 16 37.031 8.062 1 96.31 95 GLY A O 1
ATOM 733 N N . ARG A 1 96 ? 18.188 37.062 8.367 1 96.31 96 ARG A N 1
ATOM 734 C CA . ARG A 1 96 ? 18.438 35.812 7.66 1 96.31 96 ARG A CA 1
ATOM 735 C C . ARG A 1 96 ? 18.219 34.625 8.57 1 96.31 96 ARG A C 1
ATOM 737 O O . ARG A 1 96 ? 18.766 34.562 9.68 1 96.31 96 ARG A O 1
ATOM 744 N N . PRO A 1 97 ? 17.375 33.719 8.172 1 98.56 97 PRO A N 1
ATOM 745 C CA . PRO A 1 97 ? 17.219 32.5 8.945 1 98.56 97 PRO A CA 1
ATOM 746 C C . PRO A 1 97 ? 18.531 31.734 9.102 1 98.56 97 PRO A C 1
ATOM 748 O O . PRO A 1 97 ? 19.344 31.703 8.172 1 98.56 97 PRO A O 1
ATOM 751 N N . ILE A 1 98 ? 18.703 31.016 10.188 1 98.44 98 ILE A N 1
ATOM 752 C CA . ILE A 1 98 ? 19.969 30.344 10.461 1 98.44 98 ILE A CA 1
ATOM 753 C C . ILE A 1 98 ? 19.906 28.906 9.961 1 98.44 98 ILE A C 1
ATOM 755 O O . ILE A 1 98 ? 20.906 28.188 10 1 98.44 98 ILE A O 1
ATOM 759 N N . HIS A 1 99 ? 18.781 28.453 9.531 1 98.19 99 HIS A N 1
ATOM 760 C CA . HIS A 1 99 ? 18.484 27.109 9.062 1 98.19 99 HIS A CA 1
ATOM 761 C C . HIS A 1 99 ? 17.141 27.047 8.352 1 98.19 99 HIS A C 1
ATOM 763 O O . HIS A 1 99 ? 16.344 27.984 8.438 1 98.19 99 HIS A O 1
ATOM 769 N N . ASN A 1 100 ? 16.844 26.047 7.594 1 98.56 100 ASN A N 1
ATOM 770 C CA . ASN A 1 100 ? 15.492 25.781 7.098 1 98.56 100 ASN A CA 1
ATOM 771 C C . ASN A 1 100 ? 14.484 25.688 8.234 1 98.56 100 ASN A C 1
ATOM 773 O O . ASN A 1 100 ? 14.836 25.297 9.352 1 98.56 100 ASN A O 1
ATOM 777 N N . ALA A 1 101 ? 13.258 26.141 7.945 1 98.69 101 ALA A N 1
ATOM 778 C CA . ALA A 1 101 ? 12.195 25.969 8.93 1 98.69 101 ALA A CA 1
ATOM 779 C C . ALA A 1 101 ? 11.945 24.484 9.203 1 98.69 101 ALA A C 1
ATOM 781 O O . ALA A 1 101 ? 11.922 23.672 8.273 1 98.69 101 ALA A O 1
ATOM 782 N N . ILE A 1 102 ? 11.867 24.062 10.453 1 98.5 102 ILE A N 1
ATOM 783 C CA . ILE A 1 102 ? 11.477 22.703 10.805 1 98.5 102 ILE A CA 1
ATOM 784 C C . ILE A 1 102 ? 9.953 22.625 10.914 1 98.5 102 ILE A C 1
ATOM 786 O O . ILE A 1 102 ? 9.352 23.203 11.82 1 98.5 102 ILE A O 1
ATOM 790 N N . VAL A 1 103 ? 9.344 21.875 10.031 1 97.69 103 VAL A N 1
ATOM 791 C CA . VAL A 1 103 ? 7.898 21.844 9.828 1 97.69 103 VAL A CA 1
ATOM 792 C C . VAL A 1 103 ? 7.234 21.062 10.961 1 97.69 103 VAL A C 1
ATOM 794 O O . VAL A 1 103 ? 7.848 20.188 11.562 1 97.69 103 VAL A O 1
ATOM 797 N N . TRP A 1 104 ? 5.973 21.391 11.266 1 96.31 104 TRP A N 1
ATOM 798 C CA . TRP A 1 104 ? 5.215 20.797 12.359 1 96.31 104 TRP A CA 1
ATOM 799 C C . TRP A 1 104 ? 5.109 19.281 12.18 1 96.31 104 TRP A C 1
ATOM 801 O O . TRP A 1 104 ? 5.02 18.547 13.164 1 96.31 104 TRP A O 1
ATOM 811 N N . GLN A 1 105 ? 5.203 18.812 11.039 1 92.06 105 GLN A N 1
ATOM 812 C CA . GLN A 1 105 ? 5.098 17.391 10.758 1 92.06 105 GLN A CA 1
ATOM 813 C C . GLN A 1 105 ? 6.414 16.672 11.039 1 92.06 105 GLN A C 1
ATOM 815 O O . GLN A 1 105 ? 6.461 15.445 11.086 1 92.06 105 GLN A O 1
ATOM 820 N N . ASP A 1 106 ? 7.52 17.422 11.273 1 94.62 106 ASP A N 1
ATOM 821 C CA . ASP A 1 106 ? 8.859 16.859 11.414 1 94.62 106 ASP A CA 1
ATOM 822 C C . ASP A 1 106 ? 8.977 16.047 12.703 1 94.62 106 ASP A C 1
ATOM 824 O O . ASP A 1 106 ? 8.477 16.469 13.75 1 94.62 106 ASP A O 1
ATOM 828 N N . ARG A 1 107 ? 9.688 14.93 12.656 1 92.94 107 ARG A N 1
ATOM 829 C CA . ARG A 1 107 ? 9.734 14.023 13.797 1 92.94 107 ARG A CA 1
ATOM 830 C C . ARG A 1 107 ? 11.148 13.906 14.344 1 92.94 107 ARG A C 1
ATOM 832 O O . ARG A 1 107 ? 11.43 13.031 15.172 1 92.94 107 ARG A O 1
ATOM 839 N N . ARG A 1 108 ? 12.055 14.703 13.984 1 95.12 108 ARG A N 1
ATOM 840 C CA . ARG A 1 108 ? 13.477 14.539 14.258 1 95.12 108 ARG A CA 1
ATOM 841 C C . ARG A 1 108 ? 13.758 14.578 15.758 1 95.12 108 ARG A C 1
ATOM 843 O O . ARG A 1 108 ? 14.781 14.07 16.219 1 95.12 108 ARG A O 1
ATOM 850 N N . THR A 1 109 ? 12.828 15.156 16.531 1 96.81 109 THR A N 1
ATOM 851 C CA . THR A 1 109 ? 13.094 15.32 17.953 1 96.81 109 THR A CA 1
ATOM 852 C C . THR A 1 109 ? 12.328 14.289 18.766 1 96.81 109 THR A C 1
ATOM 854 O O . THR A 1 109 ? 12.086 14.484 19.969 1 96.81 109 THR A O 1
ATOM 857 N N . ALA A 1 110 ? 11.922 13.242 18.156 1 93.94 110 ALA A N 1
ATOM 858 C CA . ALA A 1 110 ? 11.148 12.203 18.828 1 93.94 110 ALA A CA 1
ATOM 859 C C . ALA A 1 110 ? 11.93 11.602 19.984 1 93.94 110 ALA A C 1
ATOM 861 O O . ALA A 1 110 ? 11.367 11.375 21.062 1 93.94 110 ALA A O 1
ATOM 862 N N . ALA A 1 111 ? 13.219 11.328 19.812 1 94.75 111 ALA A N 1
ATOM 863 C CA . ALA A 1 111 ? 14.039 10.742 20.875 1 94.75 111 ALA A CA 1
ATOM 864 C C . ALA A 1 111 ? 14.156 11.695 22.062 1 94.75 111 ALA A C 1
ATOM 866 O O . ALA A 1 111 ? 14.148 11.266 23.219 1 94.75 111 ALA A O 1
ATOM 867 N N . ASP A 1 112 ? 14.25 12.938 21.797 1 96.62 112 ASP A N 1
ATOM 868 C CA . ASP A 1 112 ? 14.32 13.945 22.844 1 96.62 112 ASP A CA 1
ATOM 869 C C . ASP A 1 112 ? 13.031 13.961 23.672 1 96.62 112 ASP A C 1
ATOM 871 O O . ASP A 1 112 ? 13.078 14.031 24.906 1 96.62 112 ASP A O 1
ATOM 875 N N . CYS A 1 113 ? 11.945 13.953 23 1 96.5 113 CYS A N 1
ATOM 876 C CA . CYS A 1 113 ? 10.656 13.938 23.672 1 96.5 113 CYS A CA 1
ATOM 877 C C . CYS A 1 113 ? 10.508 12.688 24.547 1 96.5 113 CYS A C 1
ATOM 879 O O . CYS A 1 113 ? 10.023 12.773 25.672 1 96.5 113 CYS A O 1
ATOM 881 N N . ALA A 1 114 ? 10.945 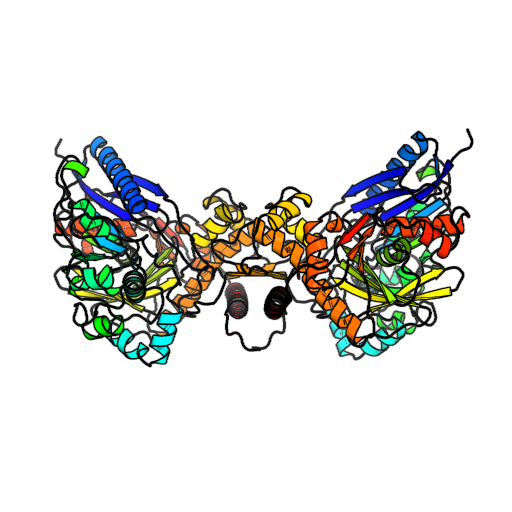11.602 24.031 1 94.31 114 ALA A N 1
ATOM 882 C CA . ALA A 1 114 ? 10.875 10.352 24.781 1 94.31 114 ALA A CA 1
ATOM 883 C C . ALA A 1 114 ? 11.727 10.422 26.047 1 94.31 114 ALA A C 1
ATOM 885 O O . ALA A 1 114 ? 11.32 9.938 27.109 1 94.31 114 ALA A O 1
ATOM 886 N N . ALA A 1 115 ? 12.875 10.961 25.922 1 96.62 115 ALA A N 1
ATOM 887 C CA . ALA A 1 115 ? 13.766 11.117 27.078 1 96.62 115 ALA A CA 1
ATOM 888 C C . ALA A 1 115 ? 13.141 12.016 28.141 1 96.62 115 ALA A C 1
ATOM 890 O O . ALA A 1 115 ? 13.219 11.719 29.328 1 96.62 115 ALA A O 1
ATOM 891 N N . LEU A 1 116 ? 12.539 13.094 27.719 1 97.62 116 LEU A N 1
ATOM 892 C CA . LEU A 1 116 ? 11.883 14.008 28.625 1 97.62 116 LEU A CA 1
ATOM 893 C C . LEU A 1 116 ? 10.719 13.328 29.344 1 97.62 116 LEU A C 1
ATOM 895 O O . LEU A 1 116 ? 10.492 13.562 30.531 1 97.62 116 LEU A O 1
ATOM 899 N N . ALA A 1 117 ? 10.008 12.594 28.594 1 95.69 117 ALA A N 1
ATOM 900 C CA . ALA A 1 117 ? 8.898 11.852 29.172 1 95.69 117 ALA A CA 1
ATOM 901 C C . ALA A 1 117 ? 9.398 10.82 30.188 1 95.69 117 ALA A C 1
ATOM 903 O O . ALA A 1 117 ? 8.805 10.656 31.25 1 95.69 117 ALA A O 1
ATOM 904 N N . ALA A 1 118 ? 10.461 10.133 29.828 1 95.81 118 ALA A N 1
ATOM 905 C CA . ALA A 1 118 ? 11.055 9.133 30.703 1 95.81 118 ALA A CA 1
ATOM 906 C C . ALA A 1 118 ? 11.531 9.758 32 1 95.81 118 ALA A C 1
ATOM 908 O O . ALA A 1 118 ? 11.484 9.125 33.062 1 95.81 118 ALA A O 1
ATOM 909 N N . ASP A 1 119 ? 11.875 10.953 31.953 1 97.19 119 ASP A N 1
ATOM 910 C CA . ASP A 1 119 ? 12.344 11.695 33.125 1 97.19 119 ASP A CA 1
ATOM 911 C C . ASP A 1 119 ? 11.172 12.188 33.969 1 97.19 119 ASP A C 1
ATOM 913 O O . ASP A 1 119 ? 11.367 12.836 35 1 97.19 119 ASP A O 1
ATOM 917 N N . GLY A 1 120 ? 9.953 11.969 33.5 1 96.38 120 GLY A N 1
ATOM 918 C CA . GLY A 1 120 ? 8.773 12.242 34.312 1 96.38 120 GLY A CA 1
ATOM 919 C C . GLY A 1 120 ? 8.234 13.648 34.125 1 96.38 120 GLY A C 1
ATOM 920 O O . GLY A 1 120 ? 7.559 14.188 35 1 96.38 120 GLY A O 1
ATOM 921 N N . ASN A 1 121 ? 8.484 14.312 33 1 97.5 121 ASN A N 1
ATOM 922 C CA . ASN A 1 121 ? 8.141 15.719 32.844 1 97.5 121 ASN A CA 1
ATOM 923 C C . ASN A 1 121 ? 6.789 15.891 32.156 1 97.5 121 ASN A C 1
ATOM 925 O O . ASN A 1 121 ? 6.277 17.016 32.062 1 97.5 121 ASN A O 1
ATOM 929 N N . GLU A 1 122 ? 6.18 14.906 31.703 1 94.94 122 GLU A N 1
ATOM 930 C CA . GLU A 1 122 ? 4.984 14.969 30.875 1 94.94 122 GLU A CA 1
ATOM 931 C C . GLU A 1 122 ? 3.84 15.672 31.594 1 94.94 122 GLU A C 1
ATOM 933 O O . GLU A 1 122 ? 3.16 16.516 31.031 1 94.94 122 GLU A O 1
ATOM 938 N N . THR A 1 123 ? 3.609 15.328 32.844 1 95.06 123 THR A N 1
ATOM 939 C CA . THR A 1 123 ? 2.508 15.883 33.625 1 95.06 123 THR A CA 1
ATOM 940 C C . THR A 1 123 ? 2.68 17.391 33.781 1 95.06 123 THR A C 1
ATOM 942 O O . THR A 1 123 ? 1.726 18.156 33.625 1 95.06 123 THR A O 1
ATOM 945 N N . MET A 1 124 ? 3.846 17.75 34.125 1 96.75 124 MET A N 1
ATOM 946 C CA . MET A 1 124 ? 4.133 19.172 34.312 1 96.75 124 MET A CA 1
ATOM 947 C C . MET A 1 124 ? 3.947 19.953 33.031 1 96.75 124 MET A C 1
ATOM 949 O O . MET A 1 124 ? 3.348 21.031 33.031 1 96.75 124 MET A O 1
ATOM 953 N N . VAL A 1 125 ? 4.426 19.469 31.984 1 97.44 125 VAL A N 1
ATOM 954 C CA . VAL A 1 125 ? 4.312 20.109 30.672 1 97.44 125 VAL A CA 1
ATOM 955 C C . VAL A 1 125 ? 2.84 20.266 30.297 1 97.44 125 VAL A C 1
ATOM 957 O O . VAL A 1 125 ? 2.402 21.344 29.906 1 97.44 125 VAL A O 1
ATOM 960 N N . GLN A 1 126 ? 2.109 19.234 30.469 1 96.25 126 GLN A N 1
ATOM 961 C CA . GLN A 1 126 ? 0.697 19.25 30.094 1 96.25 126 GLN A CA 1
ATOM 962 C C . GLN A 1 126 ? -0.087 20.234 30.969 1 96.25 126 GLN A C 1
ATOM 964 O O . GLN A 1 126 ? -0.97 20.938 30.484 1 96.25 126 GLN A O 1
ATOM 969 N N . ALA A 1 127 ? 0.219 20.25 32.219 1 96.12 127 ALA A N 1
ATOM 970 C CA . ALA A 1 127 ? -0.49 21.109 33.156 1 96.12 127 ALA A CA 1
ATOM 971 C C . ALA A 1 127 ? -0.273 22.578 32.844 1 96.12 127 ALA A C 1
ATOM 973 O O . ALA A 1 127 ? -1.168 23.406 33.031 1 96.12 127 ALA A O 1
ATOM 974 N N . ARG A 1 128 ? 0.848 22.922 32.312 1 97.56 128 ARG A N 1
ATOM 975 C CA . ARG A 1 128 ? 1.21 24.312 32.125 1 97.56 128 ARG A CA 1
ATOM 976 C C . ARG A 1 128 ? 0.887 24.75 30.688 1 97.56 128 ARG A C 1
ATOM 978 O O . ARG A 1 128 ? 0.342 25.844 30.469 1 97.56 128 ARG A O 1
ATOM 985 N N . SER A 1 129 ? 1.208 23.906 29.734 1 97.81 129 SER A N 1
ATOM 986 C CA . SER A 1 129 ? 1.103 24.312 28.344 1 97.81 129 SER A CA 1
ATOM 987 C C . SER A 1 129 ? -0.175 23.766 27.703 1 97.81 129 SER A C 1
ATOM 989 O O . SER A 1 129 ? -0.599 24.25 26.656 1 97.81 129 SER A O 1
ATOM 991 N N . GLY A 1 130 ? -0.792 22.75 28.328 1 96.62 130 GLY A N 1
ATOM 992 C CA . GLY A 1 130 ? -1.938 22.062 27.734 1 96.62 130 GLY A CA 1
ATOM 993 C C . GLY A 1 130 ? -1.555 21.047 26.672 1 96.62 130 GLY A C 1
ATOM 994 O O . GLY A 1 130 ? -2.41 20.312 26.172 1 96.62 130 GLY A O 1
ATOM 995 N N . LEU A 1 131 ? -0.252 20.906 26.344 1 96.75 131 LEU A N 1
ATOM 996 C CA . LEU A 1 131 ? 0.229 20.062 25.25 1 96.75 131 LEU A CA 1
ATOM 997 C C . LEU A 1 131 ? 0.972 18.844 25.797 1 96.75 131 LEU A C 1
ATOM 999 O O . LEU A 1 131 ? 1.153 18.703 27 1 96.75 131 LEU A O 1
ATOM 1003 N N . LEU A 1 132 ? 1.284 17.953 24.953 1 94.81 132 LEU A N 1
ATOM 1004 C CA . LEU A 1 132 ? 2.023 16.75 25.297 1 94.81 132 LEU A CA 1
ATOM 1005 C C . LEU A 1 132 ? 3.484 16.859 24.875 1 94.81 132 LEU A C 1
ATOM 1007 O O . LEU A 1 132 ? 3.873 17.844 24.25 1 94.81 132 LEU A O 1
ATOM 1011 N N . LEU A 1 133 ? 4.281 15.859 25.359 1 95.81 133 LEU A N 1
ATOM 1012 C CA . LEU A 1 133 ? 5.648 15.758 24.859 1 95.81 133 LEU A CA 1
ATOM 1013 C C . LEU A 1 133 ? 5.684 15.008 23.531 1 95.81 133 LEU A C 1
ATOM 1015 O O . LEU A 1 133 ? 5.66 13.781 23.5 1 95.81 133 LEU A O 1
ATOM 1019 N N . ASP A 1 134 ? 5.723 15.789 22.469 1 94.5 134 ASP A N 1
ATOM 1020 C CA . ASP A 1 134 ? 5.723 15.281 21.094 1 94.5 134 ASP A CA 1
ATOM 1021 C C . ASP A 1 134 ? 6.5 16.219 20.172 1 94.5 134 ASP A C 1
ATOM 1023 O O . ASP A 1 134 ? 6.512 17.438 20.359 1 94.5 134 ASP A O 1
ATOM 1027 N N . PRO A 1 135 ? 7.121 15.609 19.141 1 95.44 135 PRO A N 1
ATOM 1028 C CA . PRO A 1 135 ? 7.875 16.453 18.203 1 95.44 135 PRO A CA 1
ATOM 1029 C C . PRO A 1 135 ? 6.984 17.422 17.438 1 95.44 135 PRO A C 1
ATOM 1031 O O . PRO A 1 135 ? 7.488 18.312 16.75 1 95.44 135 PRO A O 1
ATOM 1034 N N . TYR A 1 136 ? 5.719 17.328 17.609 1 94.06 136 TYR A N 1
ATOM 1035 C CA . TYR A 1 136 ? 4.715 18.172 16.953 1 94.06 136 TYR A CA 1
ATOM 1036 C C . TYR A 1 136 ? 4.945 19.641 17.297 1 94.06 136 TYR A C 1
ATOM 1038 O O . TYR A 1 136 ? 4.789 20.5 16.422 1 94.06 136 TYR A O 1
ATOM 1046 N N . PHE A 1 137 ? 5.426 19.922 18.391 1 97.75 137 PHE A N 1
ATOM 1047 C CA . PHE A 1 137 ? 5.422 21.281 18.938 1 97.75 137 PHE A CA 1
ATOM 1048 C C . PHE A 1 137 ? 6.793 21.922 18.781 1 97.75 137 PHE A C 1
ATOM 1050 O O . PHE A 1 137 ? 7.781 21.234 18.516 1 97.75 137 PHE A O 1
ATOM 1057 N N . SER A 1 138 ? 6.898 23.219 18.969 1 98.56 138 SER A N 1
ATOM 1058 C CA . SER A 1 138 ? 8.039 24.031 18.531 1 98.56 138 SER A CA 1
ATOM 1059 C C . SER A 1 138 ? 9.203 23.906 19.516 1 98.56 138 SER A C 1
ATOM 1061 O O . SER A 1 138 ? 10.359 24.062 19.125 1 98.56 138 SER A O 1
ATOM 1063 N N . ALA A 1 139 ? 8.945 23.609 20.766 1 98.56 139 ALA A N 1
ATOM 1064 C CA . ALA A 1 139 ? 9.945 23.75 21.812 1 98.56 139 ALA A CA 1
ATOM 1065 C C . ALA A 1 139 ? 11.172 22.891 21.516 1 98.56 139 ALA A C 1
ATOM 1067 O O . ALA A 1 139 ? 12.297 23.391 21.516 1 98.56 139 ALA A O 1
ATOM 1068 N N . THR A 1 140 ? 10.961 21.641 21.266 1 98.31 140 THR A N 1
ATOM 1069 C CA . THR A 1 140 ? 12.094 20.75 21.047 1 98.31 140 THR A CA 1
ATOM 1070 C C . THR A 1 140 ? 12.773 21.062 19.719 1 98.31 140 THR A C 1
ATOM 1072 O O . THR A 1 140 ? 13.977 20.844 19.562 1 98.31 140 THR A O 1
ATOM 1075 N N . LYS A 1 141 ? 12.047 21.562 18.75 1 98.56 141 LYS A N 1
ATOM 1076 C CA . LYS A 1 141 ? 12.625 21.969 17.484 1 98.56 141 LYS A CA 1
ATOM 1077 C C . LYS A 1 141 ? 13.531 23.188 17.656 1 98.56 141 LYS A C 1
ATOM 1079 O O . LYS A 1 141 ? 14.602 23.25 17.047 1 98.56 141 LYS A O 1
ATOM 1084 N N . ALA A 1 142 ? 13.102 24.125 18.438 1 98.69 142 ALA A N 1
ATOM 1085 C CA . ALA A 1 142 ? 13.93 25.281 18.734 1 98.69 142 ALA A CA 1
ATOM 1086 C C . ALA A 1 142 ? 15.227 24.875 19.422 1 98.69 142 ALA A C 1
ATOM 1088 O O . ALA A 1 142 ? 16.312 25.344 19.062 1 98.69 142 ALA A O 1
ATOM 1089 N N . ALA A 1 143 ? 15.094 24 20.391 1 98.62 143 ALA A N 1
ATOM 1090 C CA . ALA A 1 143 ? 16.281 23.5 21.094 1 98.62 143 ALA A CA 1
ATOM 1091 C C . ALA A 1 143 ? 17.219 22.781 20.125 1 98.62 143 ALA A C 1
ATOM 1093 O O . ALA A 1 143 ? 18.438 22.953 20.203 1 98.62 143 ALA A O 1
ATOM 1094 N N . TRP A 1 144 ? 16.625 22 19.266 1 98.44 144 TRP A N 1
ATOM 1095 C CA . TRP A 1 144 ? 17.406 21.281 18.281 1 98.44 144 TRP A CA 1
ATOM 1096 C C . TRP A 1 144 ? 18.203 22.25 17.406 1 98.44 144 TRP A C 1
ATOM 1098 O O . TRP A 1 144 ? 19.406 22.047 17.156 1 98.44 144 TRP A O 1
ATOM 1108 N N . LEU A 1 145 ? 17.594 23.281 16.906 1 98.56 145 LEU A N 1
ATOM 1109 C CA . LEU A 1 145 ? 18.266 24.281 16.078 1 98.56 145 LEU A CA 1
ATOM 1110 C C . LEU A 1 145 ? 19.422 24.938 16.828 1 98.56 145 LEU A C 1
ATOM 1112 O O . LEU A 1 145 ? 20.5 25.109 16.266 1 98.56 145 LEU A O 1
ATOM 1116 N N . LEU A 1 146 ? 19.188 25.266 18.047 1 98.44 146 LEU A N 1
ATOM 1117 C CA . LEU A 1 146 ? 20.219 25.922 18.844 1 98.44 146 LEU A CA 1
ATOM 1118 C C . LEU A 1 146 ? 21.391 25 19.109 1 98.44 146 LEU A C 1
ATOM 1120 O O . LEU A 1 146 ? 22.531 25.453 19.234 1 98.44 146 LEU A O 1
ATOM 1124 N N . ASP A 1 147 ? 21.109 23.734 19.188 1 98 147 ASP A N 1
ATOM 1125 C CA . ASP A 1 147 ? 22.141 22.75 19.5 1 98 147 ASP A CA 1
ATOM 1126 C C . ASP A 1 147 ? 22.922 22.344 18.25 1 98 147 ASP A C 1
ATOM 1128 O O . ASP A 1 147 ? 24.078 21.922 18.328 1 98 147 ASP A O 1
ATOM 1132 N N . HIS A 1 148 ? 22.312 22.469 17.094 1 97.62 148 HIS A N 1
ATOM 1133 C CA . HIS A 1 148 ? 22.906 21.828 15.914 1 97.62 148 HIS A CA 1
ATOM 1134 C C . HIS A 1 148 ? 23.453 22.875 14.945 1 97.62 148 HIS A C 1
ATOM 1136 O O . HIS A 1 148 ? 24.203 22.547 14.023 1 97.62 148 HIS A O 1
ATOM 1142 N N . VAL A 1 149 ? 23.047 24.141 15.07 1 97.44 149 VAL A N 1
ATOM 1143 C CA . VAL A 1 149 ? 23.641 25.234 14.297 1 97.44 149 VAL A CA 1
ATOM 1144 C C . VAL A 1 149 ? 24.781 25.859 15.094 1 97.44 149 VAL A C 1
ATOM 1146 O O . VAL A 1 149 ? 24.578 26.328 16.219 1 97.44 149 VAL A O 1
ATOM 1149 N N . SER A 1 150 ? 25.953 25.906 14.414 1 97.62 150 SER A N 1
ATOM 1150 C CA . SER A 1 150 ? 27.172 26.344 15.102 1 97.62 150 SER A CA 1
ATOM 1151 C C . SER A 1 150 ? 27.016 27.75 15.664 1 97.62 150 SER A C 1
ATOM 1153 O O . SER A 1 150 ? 26.641 28.672 14.938 1 97.62 150 SER A O 1
ATOM 1155 N N . GLY A 1 151 ? 27.172 27.891 17.031 1 97.81 151 GLY A N 1
ATOM 1156 C CA . GLY A 1 151 ? 27.203 29.188 17.703 1 97.81 151 GLY A CA 1
ATOM 1157 C C . GLY A 1 151 ? 25.812 29.734 17.984 1 97.81 151 GLY A C 1
ATOM 1158 O O . GLY A 1 151 ? 25.672 30.781 18.594 1 97.81 151 GLY A O 1
ATOM 1159 N N . ALA A 1 152 ? 24.844 29.062 17.625 1 98.06 152 ALA A N 1
ATOM 1160 C CA . ALA A 1 152 ? 23.469 29.594 17.688 1 98.06 152 ALA A CA 1
ATOM 1161 C C . ALA A 1 152 ? 23.031 29.797 19.141 1 98.06 152 ALA A C 1
ATOM 1163 O O . ALA A 1 152 ? 22.391 30.797 19.469 1 98.06 152 ALA A O 1
ATOM 1164 N N . ARG A 1 153 ? 23.359 28.859 20.016 1 97.62 153 ARG A N 1
ATOM 1165 C CA . ARG A 1 153 ? 22.906 28.953 21.391 1 97.62 153 ARG A CA 1
ATOM 1166 C C . ARG A 1 153 ? 23.453 30.203 22.078 1 97.62 153 ARG A C 1
ATOM 1168 O O . ARG A 1 153 ? 22.703 30.938 22.703 1 97.62 153 ARG A O 1
ATOM 1175 N N . MET A 1 154 ? 24.703 30.453 21.938 1 97.75 154 MET A N 1
ATOM 1176 C CA . MET A 1 154 ? 25.312 31.641 22.531 1 97.75 154 MET A CA 1
ATOM 1177 C C . MET A 1 154 ? 24.719 32.906 21.938 1 97.75 154 MET A C 1
ATOM 1179 O O . MET A 1 154 ? 24.438 33.875 22.672 1 97.75 154 MET A O 1
ATOM 1183 N N . ARG A 1 155 ? 24.531 32.938 20.672 1 98 155 ARG A N 1
ATOM 1184 C CA . ARG A 1 155 ? 23.953 34.094 20 1 98 155 ARG A CA 1
ATOM 1185 C C . ARG A 1 155 ? 22.516 34.312 20.484 1 98 155 ARG A C 1
ATOM 1187 O O . ARG A 1 155 ? 22.094 35.469 20.625 1 98 155 ARG A O 1
ATOM 1194 N N . ALA A 1 156 ? 21.781 33.281 20.719 1 97.94 156 ALA A N 1
ATOM 1195 C CA . ALA A 1 156 ? 20.422 33.406 21.234 1 97.94 156 ALA A CA 1
ATOM 1196 C C . ALA A 1 156 ? 20.406 33.969 22.641 1 97.94 156 ALA A C 1
ATOM 1198 O O . ALA A 1 156 ? 19.594 34.844 22.969 1 97.94 156 ALA A O 1
ATOM 1199 N N . GLU A 1 157 ? 21.266 33.469 23.453 1 97.44 157 GLU A N 1
ATOM 1200 C CA . GLU A 1 157 ? 21.375 33.938 24.844 1 97.44 157 GLU A CA 1
ATOM 1201 C C . GLU A 1 157 ? 21.734 35.406 24.906 1 97.44 157 GLU A C 1
ATOM 1203 O O . GLU A 1 157 ? 21.297 36.125 25.812 1 97.44 157 GLU A O 1
ATOM 1208 N N . ASN A 1 158 ? 22.469 35.812 23.906 1 97.38 158 ASN A N 1
ATOM 1209 C CA . ASN A 1 158 ? 22.922 37.188 23.859 1 97.38 158 ASN A CA 1
ATOM 1210 C C . ASN A 1 158 ? 21.891 38.094 23.172 1 97.38 158 ASN A C 1
ATOM 1212 O O . ASN A 1 158 ? 22.141 39.281 22.984 1 97.38 158 ASN A O 1
ATOM 1216 N N . GLY A 1 159 ? 20.875 37.531 22.734 1 96.81 159 GLY A N 1
ATOM 1217 C CA . GLY A 1 159 ? 19.781 38.344 22.188 1 96.81 159 GLY A CA 1
ATOM 1218 C C . GLY A 1 159 ? 19.969 38.688 20.719 1 96.81 159 GLY A C 1
ATOM 1219 O O . GLY A 1 159 ? 19.297 39.562 20.188 1 96.81 159 GLY A O 1
ATOM 1220 N N . HIS A 1 160 ? 20.812 37.938 20.031 1 98.06 160 HIS A N 1
ATOM 1221 C CA . HIS A 1 160 ? 21.125 38.25 18.641 1 98.06 160 HIS A CA 1
ATOM 1222 C C . HIS A 1 160 ? 20.188 37.531 17.688 1 98.06 160 HIS A C 1
ATOM 1224 O O . HIS A 1 160 ? 20.109 37.844 16.5 1 98.06 160 HIS A O 1
ATOM 1230 N N . LEU A 1 161 ? 19.469 36.562 18.203 1 98.62 161 LEU A N 1
ATOM 1231 C CA . LEU A 1 161 ? 18.578 35.75 17.375 1 98.62 161 LEU A CA 1
ATOM 1232 C C . LEU A 1 161 ? 17.125 35.938 17.797 1 98.62 161 LEU A C 1
ATOM 1234 O O . LEU A 1 161 ? 16.844 36.375 18.922 1 98.62 161 LEU A O 1
ATOM 1238 N N . ALA A 1 162 ? 16.25 35.719 16.875 1 98.62 162 ALA A N 1
ATOM 1239 C CA . ALA A 1 162 ? 14.805 35.75 17.094 1 98.62 162 ALA A CA 1
ATOM 1240 C C . ALA A 1 162 ? 14.172 34.406 16.719 1 98.62 162 ALA A C 1
ATOM 1242 O O . ALA A 1 162 ? 14.555 33.812 15.727 1 98.62 162 ALA A O 1
ATOM 1243 N N . PHE A 1 163 ? 13.312 34 17.609 1 97.69 163 PHE A N 1
ATOM 1244 C CA . PHE A 1 163 ? 12.5 32.812 17.344 1 97.69 163 PHE A CA 1
ATOM 1245 C C . PHE A 1 163 ? 11.102 33.219 16.875 1 97.69 163 PHE A C 1
ATOM 1247 O O . PHE A 1 163 ? 10.555 34.219 17.328 1 97.69 163 PHE A O 1
ATOM 1254 N N . GLY A 1 164 ? 10.5 32.344 16.062 1 97.25 164 GLY A N 1
ATOM 1255 C CA . GLY A 1 164 ? 9.07 32.438 15.805 1 97.25 164 GLY A CA 1
ATOM 1256 C C . GLY A 1 164 ? 8.516 31.25 15.031 1 97.25 164 GLY A C 1
ATOM 1257 O O . GLY A 1 164 ? 9.273 30.516 14.391 1 97.25 164 GLY A O 1
ATOM 1258 N N . THR A 1 165 ? 7.188 31.078 15.195 1 98.12 165 THR A N 1
ATOM 1259 C CA . THR A 1 165 ? 6.465 30.312 14.188 1 98.12 165 THR A CA 1
ATOM 1260 C C . THR A 1 165 ? 6.297 31.141 12.906 1 98.12 165 THR A C 1
ATOM 1262 O O . THR A 1 165 ? 6.906 32.188 12.758 1 98.12 165 THR A O 1
ATOM 1265 N N . VAL A 1 166 ? 5.637 30.609 11.992 1 98.75 166 VAL A N 1
ATOM 1266 C CA . VAL A 1 166 ? 5.582 31.203 10.656 1 98.75 166 VAL A CA 1
ATOM 1267 C C . VAL A 1 166 ? 4.977 32.594 10.742 1 98.75 166 VAL A C 1
ATOM 1269 O O . VAL A 1 166 ? 5.395 33.5 10.023 1 98.75 166 VAL A O 1
ATOM 1272 N N . ASP A 1 167 ? 4.004 32.844 11.617 1 98.56 167 ASP A N 1
ATOM 1273 C CA . ASP A 1 167 ? 3.357 34.125 11.773 1 98.56 167 ASP A CA 1
ATOM 1274 C C . ASP A 1 167 ? 4.367 35.188 12.18 1 98.56 167 ASP A C 1
ATOM 1276 O O . ASP A 1 167 ? 4.398 36.281 11.602 1 98.56 167 ASP A O 1
ATOM 1280 N N . SER A 1 168 ? 5.145 34.875 13.172 1 98.69 168 SER A N 1
ATOM 1281 C CA . SER A 1 168 ? 6.121 35.844 13.688 1 98.69 168 SER A CA 1
ATOM 1282 C C . SER A 1 168 ? 7.18 36.156 12.641 1 98.69 168 SER A C 1
ATOM 1284 O O . SER A 1 168 ? 7.637 37.312 12.555 1 98.69 168 SER A O 1
ATOM 1286 N N . PHE A 1 169 ? 7.594 35.156 11.938 1 98.69 169 PHE A N 1
ATOM 1287 C CA . PHE A 1 169 ? 8.555 35.344 10.859 1 98.69 169 PHE A CA 1
ATOM 1288 C C . PHE A 1 169 ? 7.98 36.25 9.773 1 98.69 169 PHE A C 1
ATOM 1290 O O . PHE A 1 169 ? 8.648 37.188 9.312 1 98.69 169 PHE A O 1
ATOM 1297 N N . LEU A 1 170 ? 6.754 35.969 9.359 1 98.81 170 LEU A N 1
ATOM 1298 C CA . LEU A 1 170 ? 6.102 36.781 8.344 1 98.81 170 LEU A CA 1
ATOM 1299 C C . LEU A 1 170 ? 5.922 38.219 8.828 1 98.81 170 LEU A C 1
ATOM 1301 O O . LEU A 1 170 ? 6.102 39.156 8.062 1 98.81 170 LEU A O 1
ATOM 1305 N N . LEU A 1 171 ? 5.5 38.375 10.086 1 98.75 171 LEU A N 1
ATOM 1306 C CA . LEU A 1 171 ? 5.344 39.688 10.656 1 98.75 171 LEU A CA 1
ATOM 1307 C C . LEU A 1 171 ? 6.656 40.469 10.602 1 98.75 171 LEU A C 1
ATOM 1309 O O . LEU A 1 171 ? 6.672 41.656 10.258 1 98.75 171 LEU A O 1
ATOM 1313 N N . TRP A 1 172 ? 7.766 39.781 11 1 98.69 172 TRP A N 1
ATOM 1314 C CA . TRP A 1 172 ? 9.102 40.375 10.945 1 98.69 172 TRP A CA 1
ATOM 1315 C C . TRP A 1 172 ? 9.414 40.875 9.539 1 98.69 172 TRP A C 1
ATOM 1317 O O . TRP A 1 172 ? 9.883 42 9.375 1 98.69 172 TRP A O 1
ATOM 1327 N N . ARG A 1 173 ? 9.109 40.062 8.562 1 98.44 173 ARG A N 1
ATOM 1328 C CA . ARG A 1 173 ? 9.383 40.406 7.168 1 98.44 173 ARG A CA 1
ATOM 1329 C C . ARG A 1 173 ? 8.453 41.5 6.691 1 98.44 173 ARG A C 1
ATOM 1331 O O . ARG A 1 173 ? 8.891 42.438 6.008 1 98.44 173 ARG A O 1
ATOM 1338 N N . LEU A 1 174 ? 7.188 41.406 7.012 1 98.69 174 LEU A N 1
ATOM 1339 C CA . LEU A 1 174 ? 6.188 42.375 6.574 1 98.69 174 LEU A CA 1
ATOM 1340 C C . LEU A 1 174 ? 6.504 43.781 7.121 1 98.69 174 LEU A C 1
ATOM 1342 O O . LEU A 1 174 ? 6.23 44.781 6.465 1 98.69 174 LEU A O 1
ATOM 1346 N N . THR A 1 175 ? 7.066 43.844 8.305 1 98.38 175 THR A N 1
ATOM 1347 C CA . THR A 1 175 ? 7.297 45.125 8.969 1 98.38 175 THR A CA 1
ATOM 1348 C C . THR A 1 175 ? 8.727 45.594 8.742 1 98.38 175 THR A C 1
ATOM 1350 O O . THR A 1 175 ? 9.156 46.594 9.328 1 98.38 175 THR A O 1
ATOM 1353 N N . GLY A 1 176 ? 9.477 44.844 8.008 1 97.25 176 GLY A N 1
ATOM 1354 C CA . GLY A 1 176 ? 10.852 45.219 7.73 1 97.25 176 GLY A CA 1
ATOM 1355 C C . GLY A 1 176 ? 11.766 45.062 8.93 1 97.25 176 GLY A C 1
ATOM 1356 O O . GLY A 1 176 ? 12.68 45.875 9.133 1 97.25 176 GLY A O 1
ATOM 1357 N N . GLY A 1 177 ? 11.445 44.188 9.773 1 97.31 177 GLY A N 1
ATOM 1358 C CA . GLY A 1 177 ? 12.289 43.875 10.922 1 97.31 177 GLY A CA 1
ATOM 1359 C C . GLY A 1 177 ? 11.977 44.719 12.141 1 97.31 177 GLY A C 1
ATOM 1360 O O . GLY A 1 177 ? 12.703 44.656 13.141 1 97.31 177 GLY A O 1
ATOM 1361 N N . ARG A 1 178 ? 10.906 45.375 12.172 1 97.38 178 ARG A N 1
ATOM 1362 C CA . ARG A 1 178 ? 10.609 46.312 13.242 1 97.38 178 ARG A CA 1
ATOM 1363 C C . ARG A 1 178 ? 9.836 45.656 14.367 1 97.38 178 ARG A C 1
ATOM 1365 O O . ARG A 1 178 ? 9.875 46.094 15.516 1 97.38 178 ARG A O 1
ATOM 1372 N N . VAL A 1 179 ? 9.078 44.625 14.047 1 98.5 179 VAL A N 1
ATOM 1373 C CA . VAL A 1 179 ? 8.211 44.031 15.055 1 98.5 179 VAL A CA 1
ATOM 1374 C C . VAL A 1 179 ? 8.516 42.531 15.18 1 98.5 179 VAL A C 1
ATOM 1376 O O . VAL A 1 179 ? 8.492 41.812 14.188 1 98.5 179 VAL A O 1
ATOM 1379 N N . HIS A 1 180 ? 8.867 42.094 16.344 1 98.62 180 HIS A N 1
ATOM 1380 C CA . HIS A 1 180 ? 8.984 40.688 16.719 1 98.62 180 HIS A CA 1
ATOM 1381 C C . HIS A 1 180 ? 7.906 40.312 17.734 1 98.62 180 HIS A C 1
ATOM 1383 O O . HIS A 1 180 ? 8.102 40.469 18.938 1 98.62 180 HIS A O 1
ATOM 1389 N N . ALA A 1 181 ? 6.785 39.844 17.203 1 98.75 181 ALA A N 1
ATOM 1390 C CA . ALA A 1 181 ? 5.625 39.531 18.031 1 98.75 181 ALA A CA 1
ATOM 1391 C C . ALA A 1 181 ? 4.871 38.312 17.484 1 98.75 181 ALA A C 1
ATOM 1393 O O . ALA A 1 181 ? 5.152 37.875 16.359 1 98.75 181 ALA A O 1
ATOM 1394 N N . THR A 1 182 ? 4.09 37.75 18.219 1 98.69 182 THR A N 1
ATOM 1395 C CA . THR A 1 182 ? 3.16 36.656 17.875 1 98.69 182 THR A CA 1
ATOM 1396 C C . THR A 1 182 ? 1.842 36.844 18.625 1 98.69 182 THR A C 1
ATOM 1398 O O . THR A 1 182 ? 1.673 37.781 19.391 1 98.69 182 THR A O 1
ATOM 1401 N N . ASP A 1 183 ? 0.847 36.062 18.297 1 98.62 183 ASP A N 1
ATOM 1402 C CA . ASP A 1 183 ? -0.388 36.125 19.062 1 98.62 183 ASP A CA 1
ATOM 1403 C C . ASP A 1 183 ? -0.5 34.938 20.016 1 98.62 183 ASP A C 1
ATOM 1405 O O . ASP A 1 183 ? 0.31 34.031 19.969 1 98.62 183 ASP A O 1
ATOM 1409 N N . ALA A 1 184 ? -1.446 34.938 20.875 1 98.56 184 ALA A N 1
ATOM 1410 C CA . ALA A 1 184 ? -1.62 33.969 21.938 1 98.56 184 ALA A CA 1
ATOM 1411 C C . ALA A 1 184 ? -1.885 32.562 21.359 1 98.56 184 ALA A C 1
ATOM 1413 O O . ALA A 1 184 ? -1.475 31.562 21.938 1 98.56 184 ALA A O 1
ATOM 1414 N N . THR A 1 185 ? -2.584 32.5 20.219 1 98.62 185 THR A N 1
ATOM 1415 C CA . THR A 1 185 ? -2.92 31.188 19.641 1 98.62 185 THR A CA 1
ATOM 1416 C C . THR A 1 185 ? -1.664 30.469 19.172 1 98.62 185 THR A C 1
ATOM 1418 O O . THR A 1 185 ? -1.483 29.281 19.453 1 98.62 185 THR A O 1
ATOM 1421 N N . ASN A 1 186 ? -0.77 31.125 18.484 1 98.69 186 ASN A N 1
ATOM 1422 C CA . ASN A 1 186 ? 0.491 30.547 18.047 1 98.69 186 ASN A CA 1
ATOM 1423 C C . ASN A 1 186 ? 1.4 30.219 19.234 1 98.69 186 ASN A C 1
ATOM 1425 O O . ASN A 1 186 ? 2.023 29.156 19.266 1 98.69 186 ASN A O 1
ATOM 1429 N N . ALA A 1 187 ? 1.454 31.109 20.156 1 98.75 187 ALA A N 1
ATOM 1430 C CA . ALA A 1 187 ? 2.275 30.891 21.344 1 98.75 187 ALA A CA 1
ATOM 1431 C C . ALA A 1 187 ? 1.848 29.625 22.078 1 98.75 187 ALA A C 1
ATOM 1433 O O . ALA A 1 187 ? 2.691 28.859 22.562 1 98.75 187 ALA A O 1
ATOM 1434 N N . SER A 1 188 ? 0.591 29.406 22.172 1 98.56 188 SER A N 1
ATOM 1435 C CA . SER A 1 188 ? 0.04 28.297 22.953 1 98.56 188 SER A CA 1
ATOM 1436 C C . SER A 1 188 ? 0.395 26.953 22.328 1 98.56 188 SER A C 1
ATOM 1438 O O . SER A 1 188 ? 0.266 25.906 22.984 1 98.56 188 SER A O 1
ATOM 1440 N N . ARG A 1 189 ? 0.947 26.938 21.141 1 98.25 189 ARG A N 1
ATOM 1441 C CA . ARG A 1 189 ? 1.225 25.688 20.453 1 98.25 189 ARG A CA 1
ATOM 1442 C C . ARG A 1 189 ? 2.713 25.359 20.5 1 98.25 189 ARG A C 1
ATOM 1444 O O . ARG A 1 189 ? 3.145 24.344 19.953 1 98.25 189 ARG A O 1
ATOM 1451 N N . THR A 1 190 ? 3.52 26.094 21.25 1 98.56 190 THR A N 1
ATOM 1452 C CA . THR A 1 190 ? 4.973 25.984 21.219 1 98.56 190 THR A CA 1
ATOM 1453 C C . THR A 1 190 ? 5.457 24.984 22.266 1 98.56 190 THR A C 1
ATOM 1455 O O . THR A 1 190 ? 6.578 24.484 22.188 1 98.56 190 THR A O 1
ATOM 1458 N N . ASN A 1 191 ? 4.719 24.719 23.312 1 98.38 191 ASN A N 1
ATOM 1459 C CA . ASN A 1 191 ? 5.109 23.984 24.516 1 98.38 191 ASN A CA 1
ATOM 1460 C C . ASN A 1 191 ? 5.938 24.859 25.453 1 98.38 191 ASN A C 1
ATOM 1462 O O . ASN A 1 191 ? 6.496 24.375 26.438 1 98.38 191 ASN A O 1
ATOM 1466 N N . LEU A 1 192 ? 6.039 26.172 25.172 1 98.75 192 LEU A N 1
ATOM 1467 C CA . LEU A 1 192 ? 6.836 27.094 25.984 1 98.75 192 LEU A CA 1
ATOM 1468 C C . LEU A 1 192 ? 5.938 28.078 26.719 1 98.75 192 LEU A C 1
ATOM 1470 O O . LEU A 1 192 ? 6.391 28.766 27.625 1 98.75 192 LEU A O 1
ATOM 1474 N N . PHE A 1 193 ? 4.715 28.172 26.328 1 98.69 193 PHE A N 1
ATOM 1475 C CA . PHE A 1 193 ? 3.756 29.156 26.812 1 98.69 193 PHE A CA 1
ATOM 1476 C C . PHE A 1 193 ? 2.809 28.547 27.828 1 98.69 193 PHE A C 1
ATOM 1478 O O . PHE A 1 193 ? 2.291 27.438 27.625 1 98.69 193 PHE A O 1
ATOM 1485 N N . ASN A 1 194 ? 2.646 29.188 28.969 1 98.69 194 ASN A N 1
ATOM 1486 C CA . ASN A 1 194 ? 1.667 28.781 29.969 1 98.69 194 ASN A CA 1
ATOM 1487 C C . ASN A 1 194 ? 0.278 29.328 29.641 1 98.69 194 ASN A C 1
ATOM 1489 O O . ASN A 1 194 ? 0.054 30.531 29.688 1 98.69 194 ASN A O 1
ATOM 1493 N N . ILE A 1 195 ? -0.648 28.469 29.344 1 97.75 195 ILE A N 1
ATOM 1494 C CA . ILE A 1 195 ? -1.938 28.891 28.812 1 97.75 195 ILE A CA 1
ATOM 1495 C C . ILE A 1 195 ? -2.812 29.422 29.953 1 97.75 195 ILE A C 1
ATOM 1497 O O . ILE A 1 195 ? -3.859 30.031 29.703 1 97.75 195 ILE A O 1
ATOM 1501 N N . HIS A 1 196 ? -2.393 29.266 31.172 1 97 196 HIS A N 1
ATOM 1502 C CA . HIS A 1 196 ? -3.133 29.75 32.344 1 97 196 HIS A CA 1
ATOM 1503 C C . HIS A 1 196 ? -2.664 31.156 32.719 1 97 196 HIS A C 1
ATOM 1505 O O . HIS A 1 196 ? -3.484 32.062 32.938 1 97 196 HIS A O 1
ATOM 1511 N N . THR A 1 197 ? -1.363 31.297 32.812 1 97.31 197 THR A N 1
ATOM 1512 C CA . THR A 1 197 ? -0.813 32.594 33.156 1 97.31 197 THR A CA 1
ATOM 1513 C C . THR A 1 197 ? -0.705 33.5 31.953 1 97.31 197 THR A C 1
ATOM 1515 O O . THR A 1 197 ? -0.515 34.719 32.094 1 97.31 197 THR A O 1
ATOM 1518 N N . GLN A 1 198 ? -0.807 32.969 30.75 1 97.5 198 GLN A N 1
ATOM 1519 C CA . GLN A 1 198 ? -0.771 33.688 29.5 1 97.5 198 GLN A CA 1
ATOM 1520 C C . GLN A 1 198 ? 0.581 34.375 29.297 1 97.5 198 GLN A C 1
ATOM 1522 O O . GLN A 1 198 ? 0.642 35.531 28.891 1 97.5 198 GLN A O 1
ATOM 1527 N N . ASP A 1 199 ? 1.634 33.656 29.641 1 97.62 199 ASP A N 1
ATOM 1528 C CA . ASP A 1 199 ? 3.004 34.156 29.5 1 97.62 199 ASP A CA 1
ATOM 1529 C C . ASP A 1 199 ? 3.961 33 29.172 1 97.62 199 ASP A C 1
ATOM 1531 O O . ASP A 1 199 ? 3.66 31.844 29.438 1 97.62 199 ASP A O 1
ATOM 1535 N N . TRP A 1 200 ? 5.105 33.438 28.578 1 98.62 200 TRP A N 1
ATOM 1536 C CA . TRP A 1 200 ? 6.172 32.438 28.469 1 98.62 200 TRP A CA 1
ATOM 1537 C C . TRP A 1 200 ? 6.555 31.906 29.844 1 98.62 200 TRP A C 1
ATOM 1539 O O . TRP A 1 200 ? 6.75 32.688 30.797 1 98.62 200 TRP A O 1
ATOM 1549 N N . ASP A 1 201 ? 6.703 30.562 29.953 1 98.62 201 ASP A N 1
ATOM 1550 C CA . ASP A 1 201 ? 6.852 29.938 31.266 1 98.62 201 ASP A CA 1
ATOM 1551 C C . ASP A 1 201 ? 8.32 29.656 31.562 1 98.62 201 ASP A C 1
ATOM 1553 O O . ASP A 1 201 ? 8.961 28.859 30.875 1 98.62 201 ASP A O 1
ATOM 1557 N N . PRO A 1 202 ? 8.828 30.203 32.656 1 98.25 202 PRO A N 1
ATOM 1558 C CA . PRO A 1 202 ? 10.258 30.016 32.969 1 98.25 202 PRO A CA 1
ATOM 1559 C C . PRO A 1 202 ? 10.633 28.562 33.188 1 98.25 202 PRO A C 1
ATOM 1561 O O . PRO A 1 202 ? 11.734 28.141 32.812 1 98.25 202 PRO A O 1
ATOM 1564 N N . GLU A 1 203 ? 9.781 27.797 33.75 1 98.12 203 GLU A N 1
ATOM 1565 C CA . GLU A 1 203 ? 10.07 26.375 33.969 1 98.12 203 GLU A CA 1
ATOM 1566 C C . GLU A 1 203 ? 10.109 25.609 32.656 1 98.12 203 GLU A C 1
ATOM 1568 O O . GLU A 1 203 ? 10.953 24.734 32.469 1 98.12 203 GLU A O 1
ATOM 1573 N N . LEU A 1 204 ? 9.172 25.906 31.797 1 98.62 204 LEU A N 1
ATOM 1574 C CA . LEU A 1 204 ? 9.18 25.266 30.484 1 98.62 204 LEU A CA 1
ATOM 1575 C C . LEU A 1 204 ? 10.406 25.672 29.688 1 98.62 204 LEU A C 1
ATOM 1577 O O . LEU A 1 204 ? 11.016 24.844 29.016 1 98.62 204 LEU A O 1
ATOM 1581 N N . LEU A 1 205 ? 10.742 26.938 29.781 1 98.69 205 LEU A N 1
ATOM 1582 C CA . LEU A 1 205 ? 11.93 27.438 29.078 1 98.69 205 LEU A CA 1
ATOM 1583 C C . LEU A 1 205 ? 13.18 26.719 29.562 1 98.69 205 LEU A C 1
ATOM 1585 O O . LEU A 1 205 ? 14.062 26.375 28.766 1 98.69 205 LEU A O 1
ATOM 1589 N N . ARG A 1 206 ? 13.25 26.484 30.828 1 98.19 206 ARG A N 1
ATOM 1590 C CA . ARG A 1 206 ? 14.383 25.766 31.406 1 98.19 206 ARG A CA 1
ATOM 1591 C C . ARG A 1 206 ? 14.391 24.312 30.953 1 98.19 206 ARG A C 1
ATOM 1593 O O . ARG A 1 206 ? 15.43 23.797 30.531 1 98.19 206 ARG A O 1
ATOM 1600 N N . LEU A 1 207 ? 13.25 23.688 31.047 1 98.31 207 LEU A N 1
ATOM 1601 C CA . LEU A 1 207 ? 13.133 22.281 30.688 1 98.31 207 LEU A CA 1
ATOM 1602 C C . LEU A 1 207 ? 13.594 22.047 29.25 1 98.31 207 LEU A C 1
ATOM 1604 O O . LEU A 1 207 ? 14.344 21.094 29 1 98.31 207 LEU A O 1
ATOM 1608 N N . PHE A 1 208 ? 13.172 22.906 28.297 1 98.44 208 PHE A N 1
ATOM 1609 C CA . PHE A 1 208 ? 13.445 22.703 26.875 1 98.44 208 PHE A CA 1
ATOM 1610 C C . PHE A 1 208 ? 14.711 23.438 26.453 1 98.44 208 PHE A C 1
ATOM 1612 O O . PHE A 1 208 ? 15.117 23.375 25.297 1 98.44 208 PHE A O 1
ATOM 1619 N N . ARG A 1 209 ? 15.32 24.141 27.344 1 97.94 209 ARG A N 1
ATOM 1620 C CA . ARG A 1 209 ? 16.578 24.859 27.109 1 97.94 209 ARG A CA 1
ATOM 1621 C C . ARG A 1 209 ? 16.422 25.891 26.016 1 97.94 209 ARG A C 1
ATOM 1623 O O . ARG A 1 209 ? 17.219 25.938 25.078 1 97.94 209 ARG A O 1
ATOM 1630 N N . VAL A 1 210 ? 15.422 26.703 26.125 1 98.56 210 VAL A N 1
ATOM 1631 C CA . VAL A 1 210 ? 15.18 27.797 25.188 1 98.56 210 VAL A CA 1
ATOM 1632 C C . VAL A 1 210 ? 15.32 29.141 25.922 1 98.56 210 VAL A C 1
ATOM 1634 O O . VAL A 1 210 ? 14.578 29.422 26.859 1 98.56 210 VAL A O 1
ATOM 1637 N N . PRO A 1 211 ? 16.234 29.969 25.484 1 98.31 211 PRO A N 1
ATOM 1638 C CA . PRO A 1 211 ? 16.406 31.25 26.172 1 98.31 211 PRO A CA 1
ATOM 1639 C C . PRO A 1 211 ? 15.219 32.188 25.984 1 98.31 211 PRO A C 1
ATOM 1641 O O . PRO A 1 211 ? 14.68 32.312 24.875 1 98.31 211 PRO A O 1
ATOM 1644 N N . ALA A 1 212 ? 14.875 32.906 27 1 97.81 212 ALA A N 1
ATOM 1645 C CA . ALA A 1 212 ? 13.75 33.844 26.969 1 97.81 212 ALA A CA 1
ATOM 1646 C C . ALA A 1 212 ? 14 34.969 25.938 1 97.81 212 ALA A C 1
ATOM 1648 O O . ALA A 1 212 ? 13.062 35.438 25.312 1 97.81 212 ALA A O 1
ATOM 1649 N N . ALA A 1 213 ? 15.25 35.344 25.781 1 97.5 213 ALA A N 1
ATOM 1650 C CA . ALA A 1 213 ? 15.617 36.438 24.891 1 97.5 213 ALA A CA 1
ATOM 1651 C C . ALA A 1 213 ? 15.258 36.125 23.453 1 97.5 213 ALA A C 1
ATOM 1653 O O . ALA A 1 213 ? 15.195 37.031 22.609 1 97.5 213 ALA A O 1
ATOM 1654 N N . LEU A 1 214 ? 15.047 34.906 23.188 1 97.75 214 LEU A N 1
ATOM 1655 C CA . LEU A 1 214 ? 14.781 34.438 21.844 1 97.75 214 LEU A CA 1
ATOM 1656 C C . LEU A 1 214 ? 13.32 34.656 21.453 1 97.75 214 LEU A C 1
ATOM 1658 O O . LEU A 1 214 ? 12.977 34.688 20.266 1 97.75 214 LEU A O 1
ATOM 1662 N N . LEU A 1 215 ? 12.438 34.938 22.391 1 98.62 215 LEU A N 1
ATOM 1663 C CA . LEU A 1 215 ? 11 34.75 22.219 1 98.62 215 LEU A CA 1
ATOM 1664 C C . LEU A 1 215 ? 10.32 36.062 21.828 1 98.62 215 LEU A C 1
ATOM 1666 O O . LEU A 1 215 ? 10.766 37.125 22.234 1 98.62 215 LEU A O 1
ATOM 1670 N N . PRO A 1 216 ? 9.297 36.031 21.031 1 98.69 216 PRO A N 1
ATOM 1671 C CA . PRO A 1 216 ? 8.539 37.219 20.656 1 98.69 216 PRO A CA 1
ATOM 1672 C C . PRO A 1 216 ? 7.594 37.688 21.75 1 98.69 216 PRO A C 1
ATOM 1674 O O . PRO A 1 216 ? 7.254 36.938 22.656 1 98.69 216 PRO A O 1
ATOM 1677 N N . GLU A 1 217 ? 7.195 38.938 21.594 1 98.62 217 GLU A N 1
ATOM 1678 C CA . GLU A 1 217 ? 6.102 39.438 22.422 1 98.62 217 GLU A CA 1
ATOM 1679 C C . GLU A 1 217 ? 4.777 38.781 22.047 1 98.62 217 GLU A C 1
ATOM 1681 O O . GLU A 1 217 ? 4.48 38.594 20.875 1 98.62 217 GLU A O 1
ATOM 1686 N N . VAL A 1 218 ? 3.98 38.375 23.094 1 98.69 218 VAL A N 1
ATOM 1687 C CA . VAL A 1 218 ? 2.701 37.719 22.828 1 98.69 218 VAL A CA 1
ATOM 1688 C C . VAL A 1 218 ? 1.566 38.719 22.984 1 98.69 218 VAL A C 1
ATOM 1690 O O . VAL A 1 218 ? 1.438 39.375 24.031 1 98.69 218 VAL A O 1
ATOM 1693 N N . LYS A 1 219 ? 0.769 38.875 21.953 1 98.69 219 LYS A N 1
ATOM 1694 C CA . LYS A 1 219 ? -0.345 39.812 21.953 1 98.69 219 LYS A CA 1
ATOM 1695 C C . LYS A 1 219 ? -1.675 39.094 21.734 1 98.69 219 LYS A C 1
ATOM 1697 O O . LYS A 1 219 ? -1.707 37.875 21.594 1 98.69 219 LYS A O 1
ATOM 1702 N N . ASP A 1 220 ? -2.797 39.906 21.875 1 98.44 220 ASP A N 1
ATOM 1703 C CA . ASP A 1 220 ? -4.117 39.406 21.5 1 98.44 220 ASP A CA 1
ATOM 1704 C C . ASP A 1 220 ? -4.172 39.094 20 1 98.44 220 ASP A C 1
ATOM 1706 O O . ASP A 1 220 ? -3.389 39.625 19.219 1 98.44 220 ASP A O 1
ATOM 1710 N N . SER A 1 221 ? -5.07 38.219 19.656 1 98.5 221 SER A N 1
ATOM 1711 C CA . SER A 1 221 ? -5.188 37.812 18.266 1 98.5 221 SER A CA 1
ATOM 1712 C C . SER A 1 221 ? -5.621 39 17.375 1 98.5 221 SER A C 1
ATOM 1714 O O . SER A 1 221 ? -5.281 39.031 16.203 1 98.5 221 SER A O 1
ATOM 1716 N N . ALA A 1 222 ? -6.488 39.812 17.875 1 98.25 222 ALA A N 1
ATOM 1717 C CA . ALA A 1 222 ? -6.809 41.094 17.281 1 98.25 222 ALA A CA 1
ATOM 1718 C C . ALA A 1 222 ? -6.113 42.25 18.031 1 98.25 222 ALA A C 1
ATOM 1720 O O . ALA A 1 222 ? -6.512 42.594 19.125 1 98.25 222 ALA A O 1
ATOM 1721 N N . ASP A 1 223 ? -5.09 42.688 17.469 1 98.25 223 ASP A N 1
ATOM 1722 C CA . ASP A 1 223 ? -4.242 43.719 18.078 1 98.25 223 ASP A CA 1
ATOM 1723 C C . ASP A 1 223 ? -3.447 44.469 17.016 1 98.25 223 ASP A C 1
ATOM 1725 O O . ASP A 1 223 ? -3.576 44.188 15.82 1 98.25 223 ASP A O 1
ATOM 1729 N N . SER A 1 224 ? -2.719 45.531 17.422 1 98.44 224 SER A N 1
ATOM 1730 C CA . SER A 1 224 ? -1.817 46.25 16.516 1 98.44 224 SER A CA 1
ATOM 1731 C C . SER A 1 224 ? -0.449 45.594 16.469 1 98.44 224 SER A C 1
ATOM 1733 O O . SER A 1 224 ? 0.302 45.625 17.438 1 98.44 224 SER A O 1
ATOM 1735 N N . PHE A 1 225 ? -0.126 45 15.312 1 98.62 225 PHE A N 1
ATOM 1736 C CA . PHE A 1 225 ? 1.143 44.312 15.141 1 98.62 225 PHE A CA 1
ATOM 1737 C C . PHE A 1 225 ? 2.104 45.125 14.289 1 98.62 225 PHE A C 1
ATOM 1739 O O . PHE A 1 225 ? 3.088 44.594 13.773 1 98.62 225 PHE A O 1
ATOM 1746 N N . GLY A 1 226 ? 1.757 46.344 14.07 1 98.19 226 GLY A N 1
ATOM 1747 C CA . GLY A 1 226 ? 2.613 47.219 13.289 1 98.19 226 GLY A CA 1
ATOM 1748 C C . GLY A 1 226 ? 2.113 47.438 11.875 1 98.19 226 GLY A C 1
ATOM 1749 O O . GLY A 1 226 ? 0.983 47.062 11.547 1 98.19 226 GLY A O 1
ATOM 1750 N N . GLN A 1 227 ? 2.939 48.156 11.055 1 98.44 227 GLN A N 1
ATOM 1751 C CA . GLN A 1 227 ? 2.645 48.469 9.656 1 98.44 227 GLN A CA 1
ATOM 1752 C C . GLN A 1 227 ? 3.654 47.781 8.727 1 98.44 227 GLN A C 1
ATOM 1754 O O . GLN A 1 227 ? 4.828 47.656 9.078 1 98.44 227 GLN A O 1
ATOM 1759 N N . THR A 1 228 ? 3.135 47.406 7.609 1 98.62 228 THR A N 1
ATOM 1760 C CA . THR A 1 228 ? 4.035 46.812 6.625 1 98.62 228 THR A CA 1
ATOM 1761 C C . THR A 1 228 ? 5.035 47.844 6.117 1 98.62 228 THR A C 1
ATOM 1763 O O . THR A 1 228 ? 4.766 49.062 6.141 1 98.62 228 THR A O 1
ATOM 1766 N N . ASP A 1 229 ? 6.199 47.375 5.758 1 98.19 229 ASP A N 1
ATOM 1767 C CA . ASP A 1 229 ? 7.109 48.188 4.992 1 98.19 229 ASP A CA 1
ATOM 1768 C C . ASP A 1 229 ? 6.441 48.719 3.721 1 98.19 229 ASP A C 1
ATOM 1770 O O . ASP A 1 229 ? 5.945 47.938 2.908 1 98.19 229 ASP A O 1
ATOM 1774 N N . PRO A 1 230 ? 6.469 50 3.527 1 97.44 230 PRO A N 1
ATOM 1775 C CA . PRO A 1 230 ? 5.773 50.594 2.371 1 97.44 230 PRO A CA 1
ATOM 1776 C C . PRO A 1 230 ? 6.293 50.031 1.042 1 97.44 230 PRO A C 1
ATOM 1778 O O . PRO A 1 230 ? 5.559 50.031 0.049 1 97.44 230 PRO A O 1
ATOM 1781 N N . ALA A 1 231 ? 7.438 49.562 0.975 1 97.44 231 ALA A N 1
ATOM 1782 C CA . ALA A 1 231 ? 8.047 49.062 -0.258 1 97.44 231 ALA A CA 1
ATOM 1783 C C . ALA A 1 231 ? 7.371 47.781 -0.717 1 97.44 231 ALA A C 1
ATOM 1785 O O . ALA A 1 231 ? 7.449 47.406 -1.894 1 97.44 231 ALA A O 1
ATOM 1786 N N . LEU A 1 232 ? 6.758 47.094 0.208 1 97.88 232 LEU A N 1
ATOM 1787 C CA . LEU A 1 232 ? 6.199 45.781 -0.111 1 97.88 232 LEU A CA 1
ATOM 1788 C C . LEU A 1 232 ? 4.926 45.938 -0.939 1 97.88 232 LEU A C 1
ATOM 1790 O O . LEU A 1 232 ? 4.711 45.156 -1.884 1 97.88 232 LEU A O 1
ATOM 1794 N N . PHE A 1 233 ? 4.078 46.906 -0.57 1 97 233 PHE A N 1
ATOM 1795 C CA . PHE A 1 233 ? 2.77 47.031 -1.206 1 97 233 PHE A CA 1
ATOM 1796 C C . PHE A 1 233 ? 2.545 48.406 -1.774 1 97 233 PHE A C 1
ATOM 1798 O O . PHE A 1 233 ? 1.436 48.75 -2.197 1 97 233 PHE A O 1
ATOM 1805 N N . GLY A 1 234 ? 3.514 49.281 -1.793 1 95.56 234 GLY A N 1
ATOM 1806 C CA . GLY A 1 234 ? 3.422 50.656 -2.297 1 95.56 234 GLY A CA 1
ATOM 1807 C C . GLY A 1 234 ? 2.887 51.625 -1.273 1 95.56 234 GLY A C 1
ATOM 1808 O O . GLY A 1 234 ? 2.828 52.844 -1.53 1 95.56 234 GLY A O 1
ATOM 1809 N N . ARG A 1 235 ? 2.453 51.188 -0.132 1 96.31 235 ARG A N 1
ATOM 1810 C CA . ARG A 1 235 ? 1.966 51.938 1.019 1 96.31 235 ARG A CA 1
ATOM 1811 C C . ARG A 1 235 ? 2.014 51.094 2.287 1 96.31 235 ARG A C 1
ATOM 1813 O O . ARG A 1 235 ? 2.045 49.875 2.219 1 96.31 235 ARG A O 1
ATOM 1820 N N . PRO A 1 236 ? 2.074 51.812 3.412 1 97.75 236 PRO A N 1
ATOM 1821 C CA . PRO A 1 236 ? 1.995 51.031 4.648 1 97.75 236 PRO A CA 1
ATOM 1822 C C . PRO A 1 236 ? 0.589 50.5 4.922 1 97.75 236 PRO A C 1
ATOM 1824 O O . PRO A 1 236 ? -0.394 51.219 4.719 1 97.75 236 PRO A O 1
ATOM 1827 N N . LEU A 1 237 ? 0.47 49.344 5.277 1 98.19 237 LEU A N 1
ATOM 1828 C CA . LEU A 1 237 ? -0.78 48.719 5.699 1 98.19 237 LEU A CA 1
ATOM 1829 C C . LEU A 1 237 ? -0.673 48.219 7.125 1 98.19 237 LEU A C 1
ATOM 1831 O O . LEU A 1 237 ? 0.322 47.562 7.484 1 98.19 237 LEU A O 1
ATOM 1835 N N . PRO A 1 238 ? -1.602 48.5 7.973 1 98.62 238 PRO A N 1
ATOM 1836 C CA . PRO A 1 238 ? -1.544 47.938 9.328 1 98.62 238 PRO A CA 1
ATOM 1837 C C . PRO A 1 238 ? -1.825 46.438 9.375 1 98.62 238 PRO A C 1
ATOM 1839 O O . PRO A 1 238 ? -2.699 45.969 8.648 1 98.62 238 PRO A O 1
ATOM 1842 N N . VAL A 1 239 ? -1.038 45.719 10.102 1 98.81 239 VAL A N 1
ATOM 1843 C CA . VAL A 1 239 ? -1.334 44.344 10.461 1 98.81 239 VAL A CA 1
ATOM 1844 C C . VAL A 1 239 ? -2.082 44.312 11.789 1 98.81 239 VAL A C 1
ATOM 1846 O O . VAL A 1 239 ? -1.525 44.656 12.828 1 98.81 239 VAL A O 1
ATOM 1849 N N . LEU A 1 240 ? -3.338 43.781 11.727 1 98.81 240 LEU A N 1
ATOM 1850 C CA . LEU A 1 240 ? -4.188 44 12.891 1 98.81 240 LEU A CA 1
ATOM 1851 C C . LEU A 1 240 ? -4.742 42.656 13.406 1 98.81 240 LEU A C 1
ATOM 1853 O O . LEU A 1 240 ? -5.469 42.656 14.398 1 98.81 240 LEU A O 1
ATOM 1857 N N . GLY A 1 241 ? -4.414 41.594 12.781 1 98.5 241 GLY A N 1
ATOM 1858 C CA . GLY A 1 241 ? -4.82 40.281 13.211 1 98.5 241 GLY A CA 1
ATOM 1859 C C . GLY A 1 241 ? -3.768 39.219 12.953 1 98.5 241 GLY A C 1
ATOM 1860 O O . GLY A 1 241 ? -3.139 39.219 11.898 1 98.5 241 GLY A O 1
ATOM 1861 N N . LEU A 1 242 ? -3.471 38.406 13.898 1 98.62 242 LEU A N 1
ATOM 1862 C CA . LEU A 1 242 ? -2.621 37.219 13.82 1 98.62 242 LEU A CA 1
ATOM 1863 C C . LEU A 1 242 ? -3.279 36.031 14.523 1 98.62 242 LEU A C 1
ATOM 1865 O O . LEU A 1 242 ? -3.822 36.188 15.617 1 98.62 242 LEU A O 1
ATOM 1869 N N . VAL A 1 243 ? -3.311 34.906 13.836 1 98.69 243 VAL A N 1
ATOM 1870 C CA . VAL A 1 243 ? -3.959 33.75 14.438 1 98.69 243 VAL A CA 1
ATOM 1871 C C . VAL A 1 243 ? -3.434 32.469 13.789 1 98.69 243 VAL A C 1
ATOM 1873 O O . VAL A 1 243 ? -3.146 32.438 12.594 1 98.69 243 VAL A O 1
ATOM 1876 N N . GLY A 1 244 ? -3.223 31.406 14.586 1 98.31 244 GLY A N 1
ATOM 1877 C CA . GLY A 1 244 ? -2.932 30.109 13.984 1 98.31 244 GLY A CA 1
ATOM 1878 C C . GLY A 1 244 ? -4.051 29.609 13.102 1 98.31 244 GLY A C 1
ATOM 1879 O O . GLY A 1 244 ? -5.215 29.938 13.305 1 98.31 244 GLY A O 1
ATOM 1880 N N . ASP A 1 245 ? -3.729 28.75 12.156 1 97.19 245 ASP A N 1
ATOM 1881 C CA . ASP A 1 245 ? -4.668 28.375 11.102 1 97.19 245 ASP A CA 1
ATOM 1882 C C . ASP A 1 245 ? -5.895 27.672 11.688 1 97.19 245 ASP A C 1
ATOM 1884 O O . ASP A 1 245 ? -7.031 28.031 11.352 1 97.19 245 ASP A O 1
ATOM 1888 N N . GLN A 1 246 ? -5.754 26.781 12.617 1 96.69 246 GLN A N 1
ATOM 1889 C CA . GLN A 1 246 ? -6.91 26.062 13.133 1 96.69 246 GLN A CA 1
ATOM 1890 C C . GLN A 1 246 ? -7.77 26.953 14.023 1 96.69 246 GLN A C 1
ATOM 1892 O O . GLN A 1 246 ? -8.992 26.812 14.055 1 96.69 246 GLN A O 1
ATOM 1897 N N . GLN A 1 247 ? -7.121 27.828 14.781 1 97.94 247 GLN A N 1
ATOM 1898 C CA . GLN A 1 247 ? -7.867 28.828 15.531 1 97.94 247 GLN A CA 1
ATOM 1899 C C . GLN A 1 247 ? -8.555 29.828 14.594 1 97.94 247 GLN A C 1
ATOM 1901 O O . GLN A 1 247 ? -9.68 30.25 14.852 1 97.94 247 GLN A O 1
ATOM 1906 N N . GLY A 1 248 ? -7.832 30.172 13.523 1 97.56 248 GLY A N 1
ATOM 1907 C CA . GLY A 1 248 ? -8.469 30.984 12.484 1 97.56 248 GLY A CA 1
ATOM 1908 C C . GLY A 1 248 ? -9.727 30.328 11.922 1 97.56 248 GLY A C 1
ATOM 1909 O O . GLY A 1 248 ? -10.75 31 1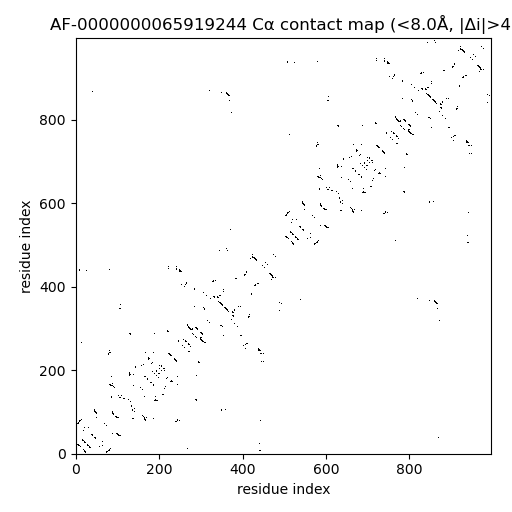1.766 1 97.56 248 GLY A O 1
ATOM 1910 N N . ALA A 1 249 ? -9.609 29.078 11.648 1 96.75 249 ALA A N 1
ATOM 1911 C CA . ALA A 1 249 ? -10.766 28.328 11.141 1 96.75 249 ALA A CA 1
ATOM 1912 C C . ALA A 1 249 ? -11.891 28.297 12.172 1 96.75 249 ALA A C 1
ATOM 1914 O O . ALA A 1 249 ? -13.07 28.344 11.82 1 96.75 249 ALA A O 1
ATOM 1915 N N . THR A 1 250 ? -11.547 28.125 13.422 1 96.62 250 THR A N 1
ATOM 1916 C CA . THR A 1 250 ? -12.523 28.125 14.508 1 96.62 250 THR A CA 1
ATOM 1917 C C . THR A 1 250 ? -13.305 29.438 14.539 1 96.62 250 THR A C 1
ATOM 1919 O O . THR A 1 250 ? -14.531 29.438 14.68 1 96.62 250 THR A O 1
ATOM 1922 N N . ILE A 1 251 ? -12.609 30.516 14.375 1 96.56 251 ILE A N 1
ATOM 1923 C CA . ILE A 1 251 ? -13.219 31.828 14.344 1 96.56 251 ILE A CA 1
ATOM 1924 C C . ILE A 1 251 ? -14.039 32 13.07 1 96.56 251 ILE A C 1
ATOM 1926 O O . ILE A 1 251 ? -15.188 32.438 13.109 1 96.56 251 ILE A O 1
ATOM 1930 N N . GLY A 1 252 ? -13.445 31.641 11.938 1 95.25 252 GLY A N 1
ATOM 1931 C CA . GLY A 1 252 ? -14.125 31.75 10.656 1 95.25 252 GLY A CA 1
ATOM 1932 C C . GLY A 1 252 ? -15.414 30.938 10.602 1 95.25 252 GLY A C 1
ATOM 1933 O O . GLY A 1 252 ? -16.359 31.328 9.906 1 95.25 252 GLY A O 1
ATOM 1934 N N . GLN A 1 253 ? -15.43 29.891 11.352 1 94.94 253 GLN A N 1
ATOM 1935 C CA . GLN A 1 253 ? -16.594 29.016 11.398 1 94.94 253 GLN A CA 1
ATOM 1936 C C . GLN A 1 253 ? -17.578 29.469 12.484 1 94.94 253 GLN A C 1
ATOM 1938 O O . GLN A 1 253 ? -18.609 28.844 12.68 1 94.94 253 GLN A O 1
ATOM 1943 N N . CYS A 1 254 ? -17.234 30.469 13.18 1 94.31 254 CYS A N 1
ATOM 1944 C CA . CYS A 1 254 ? -18.062 31.094 14.211 1 94.31 254 CYS A CA 1
ATOM 1945 C C . CYS A 1 254 ? -18.312 30.109 15.359 1 94.31 254 CYS A C 1
ATOM 1947 O O . CYS A 1 254 ? -19.422 30.031 15.891 1 94.31 254 CYS A O 1
ATOM 1949 N N . CYS A 1 255 ? -17.312 29.359 15.617 1 93.25 255 CYS A N 1
ATOM 1950 C CA . CYS A 1 255 ? -17.391 28.484 16.781 1 93.25 255 CYS A CA 1
ATOM 1951 C C . CYS A 1 255 ? -17.047 29.234 18.062 1 93.25 255 CYS A C 1
ATOM 1953 O O . CYS A 1 255 ? -16.016 28.969 18.688 1 93.25 255 CYS A O 1
ATOM 1955 N N . PHE A 1 256 ? -17.969 30.047 18.516 1 93.75 256 PHE A N 1
ATOM 1956 C CA . PHE A 1 256 ? -17.703 30.969 19.609 1 93.75 256 PHE A CA 1
ATOM 1957 C C . PHE A 1 256 ? -18.281 30.438 20.922 1 93.75 256 PHE A C 1
ATOM 1959 O O . PHE A 1 256 ? -17.828 30.812 22 1 93.75 256 PHE A O 1
ATOM 1966 N N . GLU A 1 257 ? -19.266 29.578 20.766 1 91.75 257 GLU A N 1
ATOM 1967 C CA . GLU A 1 257 ? -19.922 29.047 21.969 1 91.75 257 GLU A CA 1
ATOM 1968 C C . GLU A 1 257 ? -19.25 27.734 22.406 1 91.75 257 GLU A C 1
ATOM 1970 O O . GLU A 1 257 ? -18.859 26.922 21.578 1 91.75 257 GLU A O 1
ATOM 1975 N N . PRO A 1 258 ? -19.188 27.594 23.75 1 91.44 258 PRO A N 1
ATOM 1976 C CA . PRO A 1 258 ? -18.703 26.297 24.219 1 91.44 258 PRO A CA 1
ATOM 1977 C C . PRO A 1 258 ? -19.469 25.125 23.609 1 91.44 258 PRO A C 1
ATOM 1979 O O . PRO A 1 258 ? -20.703 25.172 23.547 1 91.44 258 PRO A O 1
ATOM 1982 N N . GLY A 1 259 ? -18.672 24.188 23.094 1 89.25 259 GLY A N 1
ATOM 1983 C CA . GLY A 1 259 ? -19.312 23.016 22.531 1 89.25 259 GLY A CA 1
ATOM 1984 C C . GLY A 1 259 ? -19.375 23.047 21.016 1 89.25 259 GLY A C 1
ATOM 1985 O O . GLY A 1 259 ? -19.578 22.016 20.375 1 89.25 259 GLY A O 1
ATOM 1986 N N . THR A 1 260 ? -19.25 24.219 20.422 1 91.38 260 THR A N 1
ATOM 1987 C CA . THR A 1 260 ? -19.188 24.281 18.969 1 91.38 260 THR A CA 1
ATOM 1988 C C . THR A 1 260 ? -17.891 23.656 18.438 1 91.38 260 THR A C 1
ATOM 1990 O O . THR A 1 260 ? -16.844 23.781 19.062 1 91.38 260 THR A O 1
ATOM 1993 N N . ILE A 1 261 ? -18.047 22.844 17.359 1 94.12 261 ILE A N 1
ATOM 1994 C CA . ILE A 1 261 ? -16.922 22.016 16.891 1 94.12 261 ILE A CA 1
ATOM 1995 C C . ILE A 1 261 ? -16.734 22.203 15.391 1 94.12 261 ILE A C 1
ATOM 1997 O O . ILE A 1 261 ? -17.719 22.344 14.648 1 94.12 261 ILE A O 1
ATOM 2001 N N . LYS A 1 262 ? -15.477 22.266 15.016 1 95.62 262 LYS A N 1
ATOM 2002 C CA . LYS A 1 262 ? -15.125 22.297 13.602 1 95.62 262 LYS A CA 1
ATOM 2003 C C . LYS A 1 262 ? -13.984 21.344 13.289 1 95.62 262 LYS A C 1
ATOM 2005 O O . LYS A 1 262 ? -13.211 20.969 14.18 1 95.62 262 LYS A O 1
ATOM 2010 N N . SER A 1 263 ? -13.93 20.906 12.055 1 95.88 263 SER A N 1
ATOM 2011 C CA . SER A 1 263 ? -12.828 20.109 11.547 1 95.88 263 SER A CA 1
ATOM 2012 C C . SER A 1 263 ? -12.297 20.656 10.227 1 95.88 263 SER A C 1
ATOM 2014 O O . SER A 1 263 ? -13.062 20.875 9.281 1 95.88 263 SER A O 1
ATOM 2016 N N . THR A 1 264 ? -11.023 20.953 10.195 1 95.31 264 THR A N 1
ATOM 2017 C CA . THR A 1 264 ? -10.383 21.469 9 1 95.31 264 THR A CA 1
ATOM 2018 C C . THR A 1 264 ? -9.578 20.391 8.297 1 95.31 264 THR A C 1
ATOM 2020 O O . THR A 1 264 ? -8.672 19.797 8.883 1 95.31 264 THR A O 1
ATOM 2023 N N . TYR A 1 265 ? -9.938 20.188 7.031 1 93.88 265 TYR A N 1
ATOM 2024 C CA . TYR A 1 265 ? -9.258 19.156 6.254 1 93.88 265 TYR A CA 1
ATOM 2025 C C . TYR A 1 265 ? -8.344 19.766 5.203 1 93.88 265 TYR A C 1
ATOM 2027 O O . TYR A 1 265 ? -8.766 20.016 4.066 1 93.88 265 TYR A O 1
ATOM 2035 N N . GLY A 1 266 ? -7.117 19.984 5.484 1 90.81 266 GLY A N 1
ATOM 2036 C CA . GLY A 1 266 ? -6.055 20.391 4.586 1 90.81 266 GLY A CA 1
ATOM 2037 C C . GLY A 1 266 ? -4.977 19.344 4.406 1 90.81 266 GLY A C 1
ATOM 2038 O O . GLY A 1 266 ? -5.273 18.172 4.129 1 90.81 266 GLY A O 1
ATOM 2039 N N . THR A 1 267 ? -3.715 19.875 4.637 1 87.25 267 THR A N 1
ATOM 2040 C CA . THR A 1 267 ? -2.623 18.906 4.668 1 87.25 267 THR A CA 1
ATOM 2041 C C . THR A 1 267 ? -2.863 17.844 5.746 1 87.25 267 THR A C 1
ATOM 2043 O O . THR A 1 267 ? -2.754 16.656 5.484 1 87.25 267 THR A O 1
ATOM 2046 N N . GLY A 1 268 ? -3.166 18.344 6.871 1 91.56 268 GLY A N 1
ATOM 2047 C CA . GLY A 1 268 ? -3.688 17.531 7.961 1 91.56 268 GLY A CA 1
ATOM 2048 C C . GLY A 1 268 ? -5.152 17.797 8.258 1 91.56 268 GLY A C 1
ATOM 2049 O O . GLY A 1 268 ? -5.828 18.484 7.492 1 91.56 268 GLY A O 1
ATOM 2050 N N . CYS A 1 269 ? -5.637 17.141 9.242 1 93.19 269 CYS A N 1
ATOM 2051 C CA . CYS A 1 269 ? -6.988 17.375 9.727 1 93.19 269 CYS A CA 1
ATOM 2052 C C . CYS A 1 269 ? -6.98 17.703 11.219 1 93.19 269 CYS A C 1
ATOM 2054 O O . CYS A 1 269 ? -6.297 17.047 12 1 93.19 269 CYS A O 1
ATOM 2056 N N . PHE A 1 270 ? -7.695 18.734 11.562 1 94.31 270 PHE A N 1
ATOM 2057 C CA . PHE A 1 270 ? -7.695 19.219 12.938 1 94.31 270 PHE A CA 1
ATOM 2058 C C . PHE A 1 270 ? -9.117 19.484 13.422 1 94.31 270 PHE A C 1
ATOM 2060 O O . PHE A 1 270 ? -9.844 20.281 12.828 1 94.31 270 PHE A O 1
ATOM 2067 N N . VAL A 1 271 ? -9.422 18.828 14.43 1 94.62 271 VAL A N 1
ATOM 2068 C CA . VAL A 1 271 ? -10.719 19 15.07 1 94.62 271 VAL A CA 1
ATOM 2069 C C . VAL A 1 271 ? -10.578 19.844 16.328 1 94.62 271 VAL A C 1
ATOM 2071 O O . VAL A 1 271 ? -9.734 19.562 17.188 1 94.62 271 VAL A O 1
ATOM 2074 N N . VAL A 1 272 ? -11.383 20.875 16.344 1 95.31 272 VAL A N 1
ATOM 2075 C CA . VAL A 1 272 ? -11.305 21.812 17.469 1 95.31 272 VAL A CA 1
ATOM 2076 C C . VAL A 1 272 ? -12.695 22.016 18.078 1 95.31 272 VAL A C 1
ATOM 2078 O O . VAL A 1 272 ? -13.664 22.219 17.344 1 95.31 272 VAL A O 1
ATOM 2081 N N . VAL A 1 273 ? -12.75 21.906 19.328 1 93.31 273 VAL A N 1
ATOM 2082 C CA . VAL A 1 273 ? -13.977 22.219 20.062 1 93.31 273 VAL A CA 1
ATOM 2083 C C . VAL A 1 273 ? -13.727 23.359 21.031 1 93.31 273 VAL A C 1
ATOM 2085 O O . VAL A 1 273 ? -12.766 23.344 21.797 1 93.31 273 VAL A O 1
ATOM 2088 N N . ASN A 1 274 ? -14.57 24.375 20.922 1 94.56 274 ASN A N 1
ATOM 2089 C CA . ASN A 1 274 ? -14.477 25.516 21.844 1 94.56 274 ASN A CA 1
ATOM 2090 C C . ASN A 1 274 ? -14.977 25.141 23.234 1 94.56 274 ASN A C 1
ATOM 2092 O O . ASN A 1 274 ? -16.047 24.562 23.375 1 94.56 274 ASN A O 1
ATOM 2096 N N . THR A 1 275 ? -14.156 25.469 24.25 1 92.69 275 THR A N 1
ATOM 2097 C CA . THR A 1 275 ? -14.539 25.109 25.609 1 92.69 275 THR A CA 1
ATOM 2098 C C . THR A 1 275 ? -14.805 26.359 26.438 1 92.69 275 THR A C 1
ATOM 2100 O O . THR A 1 275 ? -14.984 26.281 27.656 1 92.69 275 THR A O 1
ATOM 2103 N N . GLY A 1 276 ? -14.766 27.469 25.828 1 93.94 276 GLY A N 1
ATOM 2104 C CA . GLY A 1 276 ? -15.094 28.703 26.5 1 93.94 276 GLY A CA 1
ATOM 2105 C C . GLY A 1 276 ? -13.953 29.25 27.328 1 93.94 276 GLY A C 1
ATOM 2106 O O . GLY A 1 276 ? -12.789 29.156 26.938 1 93.94 276 GLY A O 1
ATOM 2107 N N . ALA A 1 277 ? -14.234 29.875 28.453 1 94.56 277 ALA A N 1
ATOM 2108 C CA . ALA A 1 277 ? -13.273 30.625 29.25 1 94.56 277 ALA A CA 1
ATOM 2109 C C . ALA A 1 277 ? -12.484 29.703 30.172 1 94.56 277 ALA A C 1
ATOM 2111 O O . ALA A 1 277 ? -11.5 30.109 30.797 1 94.56 277 ALA A O 1
ATOM 2112 N N . THR A 1 278 ? -12.852 28.484 30.188 1 91.25 278 THR A N 1
ATOM 2113 C CA . THR A 1 278 ? -12.195 27.547 31.078 1 91.25 278 THR A CA 1
ATOM 2114 C C . THR A 1 278 ? -11.453 26.469 30.297 1 91.25 278 THR A C 1
ATOM 2116 O O . THR A 1 278 ? -12.039 25.797 29.453 1 91.25 278 THR A O 1
ATOM 2119 N N . PRO A 1 279 ? -10.156 26.406 30.562 1 91.75 279 PRO A N 1
ATOM 2120 C CA . PRO A 1 279 ? -9.43 25.297 29.922 1 91.75 279 PRO A CA 1
ATOM 2121 C C . PRO A 1 279 ? -9.867 23.922 30.438 1 91.75 279 PRO A C 1
ATOM 2123 O O . PRO A 1 279 ? -10.094 23.766 31.641 1 91.75 279 PRO A O 1
ATOM 2126 N N . VAL A 1 280 ? -10.055 23 29.625 1 87.81 280 VAL A N 1
ATOM 2127 C CA . VAL A 1 280 ? -10.469 21.656 29.969 1 87.81 280 VAL A CA 1
ATOM 2128 C C . VAL A 1 280 ? -9.328 20.672 29.703 1 87.81 280 VAL A C 1
ATOM 2130 O O . VAL A 1 280 ? -8.891 20.516 28.547 1 87.81 280 VAL A O 1
ATOM 2133 N N . PRO A 1 281 ? -8.805 20.094 30.781 1 88.06 281 PRO A N 1
ATOM 2134 C CA . PRO A 1 281 ? -7.773 19.062 30.547 1 88.06 281 PRO A CA 1
ATOM 2135 C C . PRO A 1 281 ? -8.336 17.812 29.891 1 88.06 281 PRO A C 1
ATOM 2137 O O . PRO A 1 281 ? -9.445 17.391 30.203 1 88.06 281 PRO A O 1
ATOM 2140 N N . SER A 1 282 ? -7.586 17.312 28.953 1 85.94 282 SER A N 1
ATOM 2141 C CA . SER A 1 282 ? -8.023 16.094 28.297 1 85.94 282 SER A CA 1
ATOM 2142 C C . SER A 1 282 ? -7.516 14.859 29.016 1 85.94 282 SER A C 1
ATOM 2144 O O . SER A 1 282 ? -6.383 14.844 29.516 1 85.94 282 SER A O 1
ATOM 2146 N N . ARG A 1 283 ? -8.289 13.688 29.141 1 80.62 283 ARG A N 1
ATOM 2147 C CA . ARG A 1 283 ? -7.906 12.375 29.641 1 80.62 283 ARG A CA 1
ATOM 2148 C C . ARG A 1 283 ? -7.637 11.406 28.5 1 80.62 283 ARG A C 1
ATOM 2150 O O . ARG A 1 283 ? -7.246 10.258 28.734 1 80.62 283 ARG A O 1
ATOM 2157 N N . HIS A 1 284 ? -7.801 11.914 27.328 1 82.56 284 HIS A N 1
ATOM 2158 C CA . HIS A 1 284 ? -7.668 11.047 26.172 1 82.56 284 HIS A CA 1
ATOM 2159 C C . HIS A 1 284 ? -6.637 11.594 25.188 1 82.56 284 HIS A C 1
ATOM 2161 O O . HIS A 1 284 ? -6.793 11.445 23.969 1 82.56 284 HIS A O 1
ATOM 2167 N N . ARG A 1 285 ? -5.809 12.312 25.719 1 84.81 285 ARG A N 1
ATOM 2168 C CA . ARG A 1 285 ? -4.602 12.797 25.047 1 84.81 285 ARG A CA 1
ATOM 2169 C C . ARG A 1 285 ? -4.945 13.758 23.922 1 84.81 285 ARG A C 1
ATOM 2171 O O . ARG A 1 285 ? -4.32 13.727 22.859 1 84.81 285 ARG A O 1
ATOM 2178 N N . LEU A 1 286 ? -6.023 14.445 24.109 1 90.69 286 LEU A N 1
ATOM 2179 C CA . LEU A 1 286 ? -6.27 15.633 23.297 1 90.69 286 LEU A CA 1
ATOM 2180 C C . LEU A 1 286 ? -5.465 16.828 23.828 1 90.69 286 LEU A C 1
ATOM 2182 O O . LEU A 1 286 ? -4.898 16.75 24.922 1 90.69 286 LEU A O 1
ATOM 2186 N N . LEU A 1 287 ? -5.406 17.859 23.062 1 94.25 287 LEU A N 1
ATOM 2187 C CA . LEU A 1 287 ? -4.645 19.031 23.438 1 94.25 287 LEU A CA 1
ATOM 2188 C C . LEU A 1 287 ? -5.566 20.125 23.969 1 94.25 287 LEU A C 1
ATOM 2190 O O . LEU A 1 287 ? -6.645 20.359 23.406 1 94.25 287 LEU A O 1
ATOM 2194 N N . THR A 1 288 ? -5.215 20.656 25.094 1 95.06 288 THR A N 1
ATOM 2195 C CA . THR A 1 288 ? -5.852 21.891 25.547 1 95.06 288 THR A CA 1
ATOM 2196 C C . THR A 1 288 ? -5.09 23.109 25.031 1 95.06 288 THR A C 1
ATOM 2198 O O . THR A 1 288 ? -3.879 23.219 25.234 1 95.06 288 THR A O 1
ATOM 2201 N N . THR A 1 289 ? -5.809 24 24.344 1 96.81 289 THR A N 1
ATOM 2202 C CA . THR A 1 289 ? -5.137 25.125 23.719 1 96.81 289 THR A CA 1
ATOM 2203 C C . THR A 1 289 ? -5.973 26.391 23.844 1 96.81 289 THR A C 1
ATOM 2205 O O . THR A 1 289 ? -7.121 26.344 24.297 1 96.81 289 THR A O 1
ATOM 2208 N N . ILE A 1 290 ? -5.324 27.469 23.578 1 98 290 ILE A N 1
ATOM 2209 C CA . ILE A 1 290 ? -6.047 28.734 23.469 1 98 290 ILE A CA 1
ATOM 2210 C C . ILE A 1 290 ? -6.777 28.797 22.125 1 98 290 ILE A C 1
ATOM 2212 O O . ILE A 1 290 ? -6.172 28.594 21.078 1 98 290 ILE A O 1
ATOM 2216 N N . ALA A 1 291 ? -8.094 29 22.172 1 97.62 291 ALA A N 1
ATOM 2217 C CA . ALA A 1 291 ? -8.867 29.188 20.938 1 97.62 291 ALA A CA 1
ATOM 2218 C C . ALA A 1 291 ? -8.586 30.547 20.328 1 97.62 291 ALA A C 1
ATOM 2220 O O . ALA A 1 291 ? -8.305 30.656 19.141 1 97.62 291 ALA A O 1
ATOM 2221 N N . TYR A 1 292 ? -8.688 31.562 21.109 1 97.69 292 TYR A N 1
ATOM 2222 C CA . TYR A 1 292 ? -8.344 32.938 20.75 1 97.69 292 TYR A CA 1
ATOM 2223 C C . TYR A 1 292 ? -8.32 33.812 22 1 97.69 292 TYR A C 1
ATOM 2225 O O . TYR A 1 292 ? -8.875 33.469 23.031 1 97.69 292 TYR A O 1
ATOM 2233 N N . ARG A 1 293 ? -7.578 34.844 21.938 1 97.38 293 ARG A N 1
ATOM 2234 C CA . ARG A 1 293 ? -7.562 35.938 22.922 1 97.38 293 ARG A CA 1
ATOM 2235 C C . ARG A 1 293 ? -7.887 37.25 22.266 1 97.38 293 ARG A C 1
ATOM 2237 O O . ARG A 1 293 ? -7.16 37.719 21.375 1 97.38 293 ARG A O 1
ATOM 2244 N N . ILE A 1 294 ? -9.023 37.781 22.594 1 95.88 294 ILE A N 1
ATOM 2245 C CA . ILE A 1 294 ? -9.516 39.031 22.016 1 95.88 294 ILE A CA 1
ATOM 2246 C C . ILE A 1 294 ? -9.898 39.969 23.141 1 95.88 294 ILE A C 1
ATOM 2248 O O . ILE A 1 294 ? -10.664 39.625 24.047 1 95.88 294 ILE A O 1
ATOM 2252 N N . ASP A 1 295 ? -9.359 41.156 23.156 1 94.5 295 ASP A N 1
ATOM 2253 C CA . ASP A 1 295 ? -9.633 42.219 24.125 1 94.5 295 ASP A CA 1
ATOM 2254 C C . ASP A 1 295 ? -9.344 41.719 25.547 1 94.5 295 ASP A C 1
ATOM 2256 O O . ASP A 1 295 ? -10.133 41.969 26.469 1 94.5 295 ASP A O 1
ATOM 2260 N N . GLY A 1 296 ? -8.32 40.969 25.656 1 93.81 296 GLY A N 1
ATOM 2261 C CA . GLY A 1 296 ? -7.855 40.531 26.953 1 93.81 296 GLY A CA 1
ATOM 2262 C C . GLY A 1 296 ? -8.602 39.312 27.469 1 93.81 296 GLY A C 1
ATOM 2263 O O . GLY A 1 296 ? -8.258 38.75 28.516 1 93.81 296 GLY A O 1
ATOM 2264 N N . ARG A 1 297 ? -9.555 38.906 26.75 1 94.94 297 ARG A N 1
ATOM 2265 C CA . ARG A 1 297 ? -10.305 37.719 27.141 1 94.94 297 ARG A CA 1
ATOM 2266 C C . ARG A 1 297 ? -9.828 36.469 26.375 1 94.94 297 ARG A C 1
ATOM 2268 O O . ARG A 1 297 ? -9.703 36.5 25.141 1 94.94 297 ARG A O 1
ATOM 2275 N N . THR A 1 298 ? -9.609 35.438 27.156 1 97.44 298 THR A N 1
ATOM 2276 C CA . THR A 1 298 ? -9.094 34.219 26.562 1 97.44 298 THR A CA 1
ATOM 2277 C C . THR A 1 298 ? -10.172 33.125 26.531 1 97.44 298 THR A C 1
ATOM 2279 O O . THR A 1 298 ? -10.789 32.844 27.562 1 97.44 298 THR A O 1
ATOM 2282 N N . ASP A 1 299 ? -10.414 32.594 25.406 1 97.38 299 ASP A N 1
ATOM 2283 C CA . ASP A 1 299 ? -11.203 31.375 25.234 1 97.38 299 ASP A CA 1
ATOM 2284 C C . ASP A 1 299 ? -10.312 30.188 24.906 1 97.38 299 ASP A C 1
ATOM 2286 O O . ASP A 1 299 ? -9.258 30.344 24.281 1 97.38 299 ASP A O 1
ATOM 2290 N N . TYR A 1 300 ? -10.75 29.031 25.359 1 96.94 300 TYR A N 1
ATOM 2291 C CA . TYR A 1 300 ? -9.945 27.828 25.203 1 96.94 300 TYR A CA 1
ATOM 2292 C C . TYR A 1 300 ? -10.633 26.828 24.281 1 96.94 300 TYR A C 1
ATOM 2294 O O . TYR A 1 300 ? -11.797 27 23.922 1 96.94 300 TYR A O 1
ATOM 2302 N N . ALA A 1 301 ? -9.836 25.812 23.891 1 95.69 301 ALA A N 1
ATOM 2303 C CA . ALA A 1 301 ? -10.359 24.75 23.031 1 95.69 301 ALA A CA 1
ATOM 2304 C C . ALA A 1 301 ? -9.656 23.422 23.297 1 95.69 301 ALA A C 1
ATOM 2306 O O . ALA A 1 301 ? -8.555 23.406 23.859 1 95.69 301 ALA A O 1
ATOM 2307 N N . LEU A 1 302 ? -10.344 22.359 22.969 1 93.75 302 LEU A N 1
ATOM 2308 C CA . LEU A 1 302 ? -9.742 21.031 22.828 1 93.75 302 LEU A CA 1
ATOM 2309 C C . LEU A 1 302 ? -9.477 20.719 21.359 1 93.75 302 LEU A C 1
ATOM 2311 O O . LEU A 1 302 ? -10.305 21.016 20.484 1 93.75 302 LEU A O 1
ATOM 2315 N N . GLU A 1 303 ? -8.297 20.188 21.156 1 94.75 303 GLU A N 1
ATOM 2316 C CA . GLU A 1 303 ? -7.941 19.922 19.766 1 94.75 303 GLU A CA 1
ATOM 2317 C C . GLU A 1 303 ? -7.434 18.484 19.594 1 94.75 303 GLU A C 1
ATOM 2319 O O . GLU A 1 303 ? -6.703 17.984 20.453 1 94.75 303 GLU A O 1
ATOM 2324 N N . GLY A 1 304 ? -7.902 17.812 18.594 1 93 304 GLY A N 1
ATOM 2325 C CA . GLY A 1 304 ? -7.34 16.578 18.062 1 93 304 GLY A CA 1
ATOM 2326 C C . GLY A 1 304 ? -6.797 16.734 16.656 1 93 304 GLY A C 1
ATOM 2327 O O . GLY A 1 304 ? -7.395 17.422 15.828 1 93 304 GLY A O 1
ATOM 2328 N N . SER A 1 305 ? -5.641 16.109 16.438 1 91.69 305 SER A N 1
ATOM 2329 C CA . SER A 1 305 ? -4.984 16.344 15.148 1 91.69 305 SER A CA 1
ATOM 2330 C C . SER A 1 305 ? -4.754 15.039 14.398 1 91.69 305 SER A C 1
ATOM 2332 O O . SER A 1 305 ? -4.438 14.016 15.008 1 91.69 305 SER A O 1
ATOM 2334 N N . ILE A 1 306 ? -5.008 15.086 13.148 1 91.56 306 ILE A N 1
ATOM 2335 C CA . ILE A 1 306 ? -4.617 14.094 12.148 1 91.56 306 ILE A CA 1
ATOM 2336 C C . ILE A 1 306 ? -3.51 14.656 11.266 1 91.56 306 ILE A C 1
ATOM 2338 O O . ILE A 1 306 ? -3.738 15.602 10.5 1 91.56 306 ILE A O 1
ATOM 2342 N N . PHE A 1 307 ? -2.359 14.062 11.289 1 88.19 307 PHE A N 1
ATOM 2343 C CA . PHE A 1 307 ? -1.181 14.656 10.672 1 88.19 307 PHE A CA 1
ATOM 2344 C C . PHE A 1 307 ? -1.249 14.555 9.156 1 88.19 307 PHE A C 1
ATOM 2346 O O . PHE A 1 307 ? -0.721 15.414 8.445 1 88.19 307 PHE A O 1
ATOM 2353 N N . ILE A 1 308 ? -1.827 13.461 8.727 1 90.88 308 ILE A N 1
ATOM 2354 C CA . ILE A 1 308 ? -1.877 13.211 7.289 1 90.88 308 ILE A CA 1
ATOM 2355 C C . ILE A 1 308 ? -3.33 13.078 6.84 1 90.88 308 ILE A C 1
ATOM 2357 O O . ILE A 1 308 ? -4.016 12.125 7.211 1 90.88 308 ILE A O 1
ATOM 2361 N N . ALA A 1 309 ? -3.807 14.016 6.109 1 93.81 309 ALA A N 1
ATOM 2362 C CA . ALA A 1 309 ? -5.121 13.969 5.477 1 93.81 309 ALA A CA 1
ATOM 2363 C C . ALA A 1 309 ? -5.023 14.281 3.984 1 93.81 309 ALA A C 1
ATOM 2365 O O . ALA A 1 309 ? -4.801 13.375 3.172 1 93.81 309 ALA A O 1
ATOM 2366 N N . GLY A 1 310 ? -5.043 15.602 3.65 1 91.5 310 GLY A N 1
ATOM 2367 C CA . GLY A 1 310 ? -4.828 15.969 2.26 1 91.5 310 GLY A CA 1
ATOM 2368 C C . GLY A 1 310 ? -3.479 15.516 1.728 1 91.5 310 GLY A C 1
ATOM 2369 O O . GLY A 1 310 ? -3.336 15.25 0.532 1 91.5 310 GLY A O 1
ATOM 2370 N N . ALA A 1 311 ? -2.58 15.414 2.6 1 90.75 311 ALA A N 1
ATOM 2371 C CA . ALA A 1 311 ? -1.241 14.969 2.227 1 90.75 311 ALA A CA 1
ATOM 2372 C C . ALA A 1 311 ? -1.274 13.555 1.661 1 90.75 311 ALA A C 1
ATOM 2374 O O . ALA A 1 311 ? -0.448 13.195 0.819 1 90.75 311 ALA A O 1
ATOM 2375 N N . ALA A 1 312 ? -2.199 12.734 2.092 1 94.81 312 ALA A N 1
ATOM 2376 C CA . ALA A 1 312 ? -2.336 11.391 1.545 1 94.81 312 ALA A CA 1
ATOM 2377 C C . ALA A 1 312 ? -2.754 11.43 0.078 1 94.81 312 ALA A C 1
ATOM 2379 O O . ALA A 1 312 ? -2.266 10.648 -0.736 1 94.81 312 ALA A O 1
ATOM 2380 N N . VAL A 1 313 ? -3.627 12.336 -0.235 1 94.88 313 VAL A N 1
ATOM 2381 C CA . VAL A 1 313 ? -4.078 12.516 -1.612 1 94.88 313 VAL A CA 1
ATOM 2382 C C . VAL A 1 313 ? -2.928 13.055 -2.465 1 94.88 313 VAL A C 1
ATOM 2384 O O . VAL A 1 313 ? -2.736 12.617 -3.602 1 94.88 313 VAL A O 1
ATOM 2387 N N . GLN A 1 314 ? -2.232 13.969 -1.874 1 91.81 314 GLN A N 1
ATOM 2388 C CA . GLN A 1 314 ? -1.062 14.492 -2.568 1 91.81 314 GLN A CA 1
ATOM 2389 C C . GLN A 1 314 ? -0.044 13.391 -2.844 1 91.81 314 GLN A C 1
ATOM 2391 O O . GLN A 1 314 ? 0.61 13.391 -3.889 1 91.81 314 GLN A O 1
ATOM 2396 N N . TRP A 1 315 ? 0.116 12.5 -1.936 1 93.69 315 TRP A N 1
ATOM 2397 C CA . TRP A 1 315 ? 1.039 11.375 -2.092 1 93.69 315 TRP A CA 1
ATOM 2398 C C . TRP A 1 315 ? 0.611 10.477 -3.242 1 93.69 315 TRP A C 1
ATOM 2400 O O . TRP A 1 315 ? 1.446 10.016 -4.027 1 93.69 315 TRP A O 1
ATOM 2410 N N . LEU A 1 316 ? -0.676 10.211 -3.395 1 96.31 316 LEU A N 1
ATOM 2411 C CA . LEU A 1 316 ? -1.18 9.43 -4.52 1 96.31 316 LEU A CA 1
ATOM 2412 C C . LEU A 1 316 ? -0.839 10.109 -5.844 1 96.31 316 LEU A C 1
ATOM 2414 O O . LEU A 1 316 ? -0.53 9.438 -6.832 1 96.31 316 LEU A O 1
ATOM 2418 N N . ARG A 1 317 ? -0.925 11.445 -5.824 1 94.12 317 ARG A N 1
ATOM 2419 C CA . ARG A 1 317 ? -0.698 12.234 -7.031 1 94.12 317 ARG A CA 1
ATOM 2420 C C . ARG A 1 317 ? 0.792 12.344 -7.34 1 94.12 317 ARG A C 1
ATOM 2422 O O . ARG A 1 317 ? 1.231 11.992 -8.438 1 94.12 317 ARG A O 1
ATOM 2429 N N . ASP A 1 318 ? 1.562 12.781 -6.367 1 90.88 318 ASP A N 1
ATOM 2430 C CA . ASP A 1 318 ? 2.959 13.141 -6.598 1 90.88 318 ASP A CA 1
ATOM 2431 C C . ASP A 1 318 ? 3.881 11.953 -6.336 1 90.88 318 ASP A C 1
ATOM 2433 O O . ASP A 1 318 ? 4.926 11.82 -6.977 1 90.88 318 ASP A O 1
ATOM 2437 N N . GLY A 1 319 ? 3.584 11.172 -5.367 1 91.5 319 GLY A N 1
ATOM 2438 C CA . GLY A 1 319 ? 4.414 10.047 -4.984 1 91.5 319 GLY A CA 1
ATOM 2439 C C . GLY A 1 319 ? 4.219 8.836 -5.879 1 91.5 319 GLY A C 1
ATOM 2440 O O . GLY A 1 319 ? 5.188 8.281 -6.41 1 91.5 319 GLY A O 1
ATOM 2441 N N . LEU A 1 320 ? 2.947 8.453 -6.125 1 94.38 320 LEU A N 1
ATOM 2442 C CA . LEU A 1 320 ? 2.645 7.25 -6.891 1 94.38 320 LEU A CA 1
ATOM 2443 C C . LEU A 1 320 ? 2.273 7.598 -8.328 1 94.38 320 LEU A C 1
ATOM 2445 O O . LEU A 1 320 ? 2.418 6.77 -9.227 1 94.38 320 LEU A O 1
ATOM 2449 N N . GLY A 1 321 ? 1.699 8.789 -8.555 1 94.75 321 GLY A N 1
ATOM 2450 C CA . GLY A 1 321 ? 1.272 9.203 -9.875 1 94.75 321 GLY A CA 1
ATOM 2451 C C . GLY A 1 321 ? 0.016 8.5 -10.352 1 94.75 321 GLY A C 1
ATOM 2452 O O . GLY A 1 321 ? -0.161 8.273 -11.547 1 94.75 321 GLY A O 1
ATOM 2453 N N . ILE A 1 322 ? -0.874 8.141 -9.398 1 94.81 322 ILE A N 1
ATOM 2454 C CA . ILE A 1 322 ? -2.01 7.32 -9.812 1 94.81 322 ILE A CA 1
ATOM 2455 C C . ILE A 1 322 ? -3.252 8.195 -9.945 1 94.81 322 ILE A C 1
ATOM 2457 O O . ILE A 1 322 ? -4.301 7.734 -10.398 1 94.81 322 ILE A O 1
ATOM 2461 N N . VAL A 1 323 ? -3.162 9.461 -9.531 1 94.88 323 VAL A N 1
ATOM 2462 C CA . VAL A 1 323 ? -4.172 10.484 -9.797 1 94.88 323 VAL A CA 1
ATOM 2463 C C . VAL A 1 323 ? -3.506 11.742 -10.352 1 94.88 323 VAL A C 1
ATOM 2465 O O . VAL A 1 323 ? -2.373 12.062 -9.984 1 94.88 323 VAL A O 1
ATOM 2468 N N . ARG A 1 324 ? -4.18 12.414 -11.281 1 92.88 324 ARG A N 1
ATOM 2469 C CA . ARG A 1 324 ? -3.627 13.617 -11.898 1 92.88 324 ARG A CA 1
ATOM 2470 C C . ARG A 1 324 ? -3.957 14.859 -11.07 1 92.88 324 ARG A C 1
ATOM 2472 O O . ARG A 1 324 ? -3.15 15.789 -10.984 1 92.88 324 ARG A O 1
ATOM 2479 N N . THR A 1 325 ? -5.133 14.914 -10.352 1 92.5 325 THR A N 1
ATOM 2480 C CA . THR A 1 325 ? -5.598 16 -9.5 1 92.5 325 THR A CA 1
ATOM 2481 C C . THR A 1 325 ? -6.328 15.461 -8.273 1 92.5 325 THR A C 1
ATOM 2483 O O . THR A 1 325 ? -6.828 14.336 -8.289 1 92.5 325 THR A O 1
ATOM 2486 N N . ALA A 1 326 ? -6.379 16.234 -7.27 1 90.31 326 ALA A N 1
ATOM 2487 C CA . ALA A 1 326 ? -7.105 15.844 -6.062 1 90.31 326 ALA A CA 1
ATOM 2488 C C . ALA A 1 326 ? -8.586 15.617 -6.367 1 90.31 326 ALA A C 1
ATOM 2490 O O . ALA A 1 326 ? -9.211 14.727 -5.789 1 90.31 326 ALA A O 1
ATOM 2491 N N . ALA A 1 327 ? -9.117 16.375 -7.281 1 92.12 327 ALA A N 1
ATOM 2492 C CA . ALA A 1 327 ? -10.539 16.328 -7.621 1 92.12 327 ALA A CA 1
ATOM 2493 C C . ALA A 1 327 ? -10.914 14.984 -8.234 1 92.12 327 ALA A C 1
ATOM 2495 O O . ALA A 1 327 ? -12.039 14.516 -8.078 1 92.12 327 ALA A O 1
ATOM 2496 N N . GLU A 1 328 ? -9.984 14.352 -8.844 1 95.56 328 GLU A N 1
ATOM 2497 C CA . GLU A 1 328 ? -10.203 13.062 -9.5 1 95.56 328 GLU A CA 1
ATOM 2498 C C . GLU A 1 328 ? -10.586 11.992 -8.484 1 95.56 328 GLU A C 1
ATOM 2500 O O . GLU A 1 328 ? -11.258 11.016 -8.836 1 95.56 328 GLU A O 1
ATOM 2505 N N . THR A 1 329 ? -10.195 12.18 -7.262 1 96.69 329 THR A N 1
ATOM 2506 C CA . THR A 1 329 ? -10.414 11.164 -6.238 1 96.69 329 THR A CA 1
ATOM 2507 C C . THR A 1 329 ? -11.906 11 -5.945 1 96.69 329 THR A C 1
ATOM 2509 O O . THR A 1 329 ? -12.352 9.922 -5.555 1 96.69 329 THR A O 1
ATOM 2512 N N . GLU A 1 330 ? -12.672 12.055 -6.168 1 97.12 330 GLU A N 1
ATOM 2513 C CA . GLU A 1 330 ? -14.109 11.992 -5.902 1 97.12 330 GLU A CA 1
ATOM 2514 C C . GLU A 1 330 ? -14.797 10.984 -6.824 1 97.12 330 GLU A C 1
ATOM 2516 O O . GLU A 1 330 ? -15.531 10.117 -6.363 1 97.12 330 GLU A O 1
ATOM 2521 N N . ALA A 1 331 ? -14.539 11.102 -8.086 1 97 331 ALA A N 1
ATOM 2522 C CA . ALA A 1 331 ? -15.141 10.195 -9.062 1 97 331 ALA A CA 1
ATOM 2523 C C . ALA A 1 331 ? -14.656 8.766 -8.852 1 97 331 ALA A C 1
ATOM 2525 O O . ALA A 1 331 ? -15.43 7.816 -9.008 1 97 331 ALA A O 1
ATOM 2526 N N . LEU A 1 332 ? -13.422 8.586 -8.586 1 97.06 332 LEU A N 1
ATOM 2527 C CA . LEU A 1 332 ? -12.844 7.266 -8.359 1 97.06 332 LEU A CA 1
ATOM 2528 C C . LEU A 1 332 ? -13.516 6.582 -7.168 1 97.06 332 LEU A C 1
ATOM 2530 O O . LEU A 1 332 ? -13.891 5.414 -7.254 1 97.06 332 LEU A O 1
ATOM 2534 N N . ALA A 1 333 ? -13.641 7.332 -6.051 1 97.25 333 ALA A N 1
ATOM 2535 C CA . ALA A 1 333 ? -14.266 6.781 -4.852 1 97.25 333 ALA A CA 1
ATOM 2536 C C . ALA A 1 333 ? -15.734 6.453 -5.098 1 97.25 333 ALA A C 1
ATOM 2538 O O . ALA A 1 333 ? -16.219 5.387 -4.699 1 97.25 333 ALA A O 1
ATOM 2539 N N . ALA A 1 334 ? -16.406 7.348 -5.789 1 96.69 334 ALA A N 1
ATOM 2540 C CA . ALA A 1 334 ? -17.844 7.191 -6.039 1 96.69 334 ALA A CA 1
ATOM 2541 C C . ALA A 1 334 ? -18.109 6.031 -6.992 1 96.69 334 ALA A C 1
ATOM 2543 O O . ALA A 1 334 ? -19.188 5.438 -6.973 1 96.69 334 ALA A O 1
ATOM 2544 N N . GLY A 1 335 ? -17.156 5.758 -7.809 1 96.31 335 GLY A N 1
ATOM 2545 C CA . GLY A 1 335 ? -17.312 4.715 -8.805 1 96.31 335 GLY A CA 1
ATOM 2546 C C . GLY A 1 335 ? -17.25 3.314 -8.227 1 96.31 335 GLY A C 1
ATOM 2547 O O . GLY A 1 335 ? -17.578 2.34 -8.898 1 96.31 335 GLY A O 1
ATOM 2548 N N . LEU A 1 336 ? -16.875 3.125 -7.035 1 96 336 LEU A N 1
ATOM 2549 C CA . LEU A 1 336 ? -16.75 1.826 -6.379 1 96 336 LEU A CA 1
ATOM 2550 C C . LEU A 1 336 ? -17.984 1.538 -5.523 1 96 336 LEU A C 1
ATOM 2552 O O . LEU A 1 336 ? -18.516 2.439 -4.879 1 96 336 LEU A O 1
ATOM 2556 N N . PRO A 1 337 ? -18.391 0.314 -5.477 1 94.12 337 PRO A N 1
ATOM 2557 C CA . PRO A 1 337 ? -19.531 -0.027 -4.617 1 94.12 337 PRO A CA 1
ATOM 2558 C C . PRO A 1 337 ? -19.156 -0.09 -3.139 1 94.12 337 PRO A C 1
ATOM 2560 O O . PRO A 1 337 ? -20 0.119 -2.27 1 94.12 337 PRO A O 1
ATOM 2563 N N . ASP A 1 338 ? -18 -0.396 -2.764 1 95.19 338 ASP A N 1
ATOM 2564 C CA . ASP A 1 338 ? -17.438 -0.475 -1.414 1 95.19 338 ASP A CA 1
ATOM 2565 C C . ASP A 1 338 ? -15.922 -0.353 -1.434 1 95.19 338 ASP A C 1
ATOM 2567 O O . ASP A 1 338 ? -15.328 -0.081 -2.48 1 95.19 338 ASP A O 1
ATOM 2571 N N . ASN A 1 339 ? -15.289 -0.471 -0.294 1 96.31 339 ASN A N 1
ATOM 2572 C CA . ASN A 1 339 ? -13.852 -0.228 -0.252 1 96.31 339 ASN A CA 1
ATOM 2573 C C . ASN A 1 339 ? -13.062 -1.498 -0.548 1 96.31 339 ASN A C 1
ATOM 2575 O O . ASN A 1 339 ? -11.828 -1.479 -0.547 1 96.31 339 ASN A O 1
ATOM 2579 N N . GLY A 1 340 ? -13.727 -2.67 -0.801 1 93.75 340 GLY A N 1
ATOM 2580 C CA . GLY A 1 340 ? -13.07 -3.918 -1.164 1 93.75 340 GLY A CA 1
ATOM 2581 C C . GLY A 1 340 ? -12.172 -4.461 -0.071 1 93.75 340 GLY A C 1
ATOM 2582 O O . GLY A 1 340 ? -11.258 -5.242 -0.344 1 93.75 340 GLY A O 1
ATOM 2583 N N . GLY A 1 341 ? -12.336 -3.941 1.144 1 95.56 341 GLY A N 1
ATOM 2584 C CA . GLY A 1 341 ? -11.516 -4.379 2.262 1 95.56 341 GLY A CA 1
ATOM 2585 C C . GLY A 1 341 ? -10.211 -3.613 2.385 1 95.56 341 GLY A C 1
ATOM 2586 O O . GLY A 1 341 ? -9.422 -3.869 3.293 1 95.56 341 GLY A O 1
ATOM 2587 N N . VAL A 1 342 ? -10.047 -2.605 1.531 1 97.81 342 VAL A N 1
ATOM 2588 C CA . VAL A 1 342 ? -8.789 -1.873 1.48 1 97.81 342 VAL A CA 1
ATOM 2589 C C . VAL A 1 342 ? -8.828 -0.709 2.469 1 97.81 342 VAL A C 1
ATOM 2591 O O . VAL A 1 342 ? -9.766 0.086 2.465 1 97.81 342 VAL A O 1
ATOM 2594 N N . TYR A 1 343 ? -7.855 -0.599 3.336 1 98.5 343 TYR A N 1
ATOM 2595 C CA . TYR A 1 343 ? -7.691 0.499 4.281 1 98.5 343 TYR A CA 1
ATOM 2596 C C . TYR A 1 343 ? -6.305 1.119 4.16 1 98.5 343 TYR A C 1
ATOM 2598 O O . TYR A 1 343 ? -5.32 0.415 3.92 1 98.5 343 TYR A O 1
ATOM 2606 N N . MET A 1 344 ? -6.238 2.41 4.27 1 98.38 344 MET A N 1
ATOM 2607 C CA . MET A 1 344 ? -4.973 3.135 4.371 1 98.38 344 MET A CA 1
ATOM 2608 C C . MET A 1 344 ? -4.828 3.783 5.742 1 98.38 344 MET A C 1
ATOM 2610 O O . MET A 1 344 ? -5.719 4.508 6.191 1 98.38 344 MET A O 1
ATOM 2614 N N . VAL A 1 345 ? -3.842 3.445 6.473 1 97.88 345 VAL A N 1
ATOM 2615 C CA . VAL A 1 345 ? -3.426 4.199 7.652 1 97.88 345 VAL A CA 1
ATOM 2616 C C . VAL A 1 345 ? -2.225 5.078 7.305 1 97.88 345 VAL A C 1
ATOM 2618 O O . VAL A 1 345 ? -1.081 4.617 7.344 1 97.88 345 VAL A O 1
ATOM 2621 N N . PRO A 1 346 ? -2.498 6.355 6.992 1 96.12 346 PRO A N 1
ATOM 2622 C CA . PRO A 1 346 ? -1.446 7.211 6.441 1 96.12 346 PRO A CA 1
ATOM 2623 C C . PRO A 1 346 ? -0.514 7.766 7.516 1 96.12 346 PRO A C 1
ATOM 2625 O O . PRO A 1 346 ? -0.331 8.984 7.613 1 96.12 346 PRO A O 1
ATOM 2628 N N . ALA A 1 347 ? 0.169 6.918 8.25 1 94.88 347 ALA A N 1
ATOM 2629 C CA . ALA A 1 347 ? 1.139 7.285 9.281 1 94.88 347 ALA A CA 1
ATOM 2630 C C . ALA A 1 347 ? 2.494 7.621 8.664 1 94.88 347 ALA A C 1
ATOM 2632 O O . ALA A 1 347 ? 3.527 7.113 9.102 1 94.88 347 ALA A O 1
ATOM 2633 N N . PHE A 1 348 ? 2.479 8.43 7.602 1 92.38 348 PHE A N 1
ATOM 2634 C CA . PHE A 1 348 ? 3.689 8.773 6.867 1 92.38 348 PHE A CA 1
ATOM 2635 C C . PHE A 1 348 ? 4.703 9.453 7.785 1 92.38 348 PHE A C 1
ATOM 2637 O O . PHE A 1 348 ? 5.906 9.398 7.539 1 92.38 348 PHE A O 1
ATOM 2644 N N . THR A 1 349 ? 4.188 10.141 8.789 1 88.94 349 THR A N 1
ATOM 2645 C CA . THR A 1 349 ? 5.016 10.797 9.797 1 88.94 349 THR A CA 1
ATOM 2646 C C . THR A 1 349 ? 4.559 10.422 11.203 1 88.94 349 THR A C 1
ATOM 2648 O O . THR A 1 349 ? 4.555 11.258 12.109 1 88.94 349 THR A O 1
ATOM 2651 N N . GLY A 1 350 ? 4.027 9.273 11.297 1 89.5 350 GLY A N 1
ATOM 2652 C CA . GLY A 1 350 ? 3.531 8.82 12.586 1 89.5 350 GLY A CA 1
ATOM 2653 C C . GLY A 1 350 ? 2.047 9.078 12.773 1 89.5 350 GLY A C 1
ATOM 2654 O O . GLY A 1 350 ? 1.369 9.539 11.859 1 89.5 350 GLY A O 1
ATOM 2655 N N . LEU A 1 351 ? 1.562 8.656 13.922 1 89.75 351 LEU A N 1
ATOM 2656 C CA . LEU A 1 351 ? 0.156 8.844 14.266 1 89.75 351 LEU A CA 1
ATOM 2657 C C . LEU A 1 351 ? -0 9.844 15.406 1 89.75 351 LEU A C 1
ATOM 2659 O O . LEU A 1 351 ? 0.799 9.852 16.344 1 89.75 351 LEU A O 1
ATOM 2663 N N . GLY A 1 352 ? -0.938 10.742 15.25 1 85.62 352 GLY A N 1
ATOM 2664 C CA . GLY A 1 352 ? -1.325 11.648 16.312 1 85.62 352 GLY A CA 1
ATOM 2665 C C . GLY A 1 352 ? -2.355 11.047 17.266 1 85.62 352 GLY A C 1
ATOM 2666 O O . GLY A 1 352 ? -2.316 9.852 17.547 1 85.62 352 GLY A O 1
ATOM 2667 N N . ALA A 1 353 ? -3.188 11.961 17.812 1 81.19 353 ALA A N 1
ATOM 2668 C CA . ALA A 1 353 ? -4.234 11.516 18.719 1 81.19 353 ALA A CA 1
ATOM 2669 C C . ALA A 1 353 ? -5.176 10.531 18.031 1 81.19 353 ALA A C 1
ATOM 2671 O O . ALA A 1 353 ? -5.508 10.688 16.859 1 81.19 353 ALA A O 1
ATOM 2672 N N . PRO A 1 354 ? -5.57 9.578 18.703 1 82.81 354 PRO A N 1
ATOM 2673 C CA . PRO A 1 354 ? -5.316 9.297 20.125 1 82.81 354 PRO A CA 1
ATOM 2674 C C . PRO A 1 354 ? -4.125 8.359 20.328 1 82.81 354 PRO A C 1
ATOM 2676 O O . PRO A 1 354 ? -3.807 8.008 21.469 1 82.81 354 PRO A O 1
ATOM 2679 N N . HIS A 1 355 ? -3.449 8.039 19.266 1 83.19 355 HIS A N 1
ATOM 2680 C CA . HIS A 1 355 ? -2.465 6.965 19.344 1 83.19 355 HIS A CA 1
ATOM 2681 C C . HIS A 1 355 ? -1.093 7.504 19.734 1 83.19 355 HIS A C 1
ATOM 2683 O O . HIS A 1 355 ? -0.351 6.855 20.484 1 83.19 355 HIS A O 1
ATOM 2689 N N . TRP A 1 356 ? -0.795 8.672 19.266 1 85.25 356 TRP A N 1
ATOM 2690 C CA . TRP A 1 356 ? 0.486 9.336 19.469 1 85.25 356 TRP A CA 1
ATOM 2691 C C . TRP A 1 356 ? 1.642 8.352 19.312 1 85.25 356 TRP A C 1
ATOM 2693 O O . TRP A 1 356 ? 2.439 8.18 20.234 1 85.25 356 TRP A O 1
ATOM 2703 N N . ASP A 1 357 ? 1.727 7.73 18.234 1 89.38 357 ASP A N 1
ATOM 2704 C CA . ASP A 1 357 ? 2.777 6.789 17.859 1 89.38 357 ASP A CA 1
ATOM 2705 C C . ASP A 1 357 ? 3.686 7.391 16.781 1 89.38 357 ASP A C 1
ATOM 2707 O O . ASP A 1 357 ? 3.428 7.238 15.586 1 89.38 357 ASP A O 1
ATOM 2711 N N . ALA A 1 358 ? 4.789 7.938 17.203 1 86.75 358 ALA A N 1
ATOM 2712 C CA . ALA A 1 358 ? 5.684 8.664 16.297 1 86.75 358 ALA A CA 1
ATOM 2713 C C . ALA A 1 358 ? 6.441 7.695 15.391 1 86.75 358 ALA A C 1
ATOM 2715 O O . ALA A 1 358 ? 6.918 8.086 14.32 1 86.75 358 ALA A O 1
ATOM 2716 N N . ALA A 1 359 ? 6.527 6.461 15.789 1 88.5 359 ALA A N 1
ATOM 2717 C CA . ALA A 1 359 ? 7.344 5.492 15.062 1 88.5 359 ALA A CA 1
ATOM 2718 C C . ALA A 1 359 ? 6.516 4.75 14.023 1 88.5 359 ALA A C 1
ATOM 2720 O O . ALA A 1 359 ? 7.062 4.074 13.148 1 88.5 359 ALA A O 1
ATOM 2721 N N . ALA A 1 360 ? 5.195 4.875 14.094 1 92.75 360 ALA A N 1
ATOM 2722 C CA . ALA A 1 360 ? 4.332 4.23 13.109 1 92.75 360 ALA A CA 1
ATOM 2723 C C . ALA A 1 360 ? 4.621 4.754 11.703 1 92.75 360 ALA A C 1
ATOM 2725 O O . ALA A 1 360 ? 4.984 5.918 11.531 1 92.75 360 ALA A O 1
ATOM 2726 N N . ARG A 1 361 ? 4.539 3.912 10.719 1 94.56 361 ARG A N 1
ATOM 2727 C CA . ARG A 1 361 ? 4.688 4.293 9.312 1 94.56 361 ARG A CA 1
ATOM 2728 C C . ARG A 1 361 ? 3.459 3.895 8.508 1 94.56 361 ARG A C 1
ATOM 2730 O O . ARG A 1 361 ? 2.695 3.016 8.914 1 94.56 361 ARG A O 1
ATOM 2737 N N . GLY A 1 362 ? 3.303 4.578 7.371 1 96.56 362 GLY A N 1
ATOM 2738 C CA . GLY A 1 362 ? 2.129 4.367 6.543 1 96.56 362 GLY A CA 1
ATOM 2739 C C . GLY A 1 362 ? 1.934 2.916 6.141 1 96.56 362 GLY A C 1
ATOM 2740 O O . GLY A 1 362 ? 2.904 2.207 5.871 1 96.56 362 GLY A O 1
ATOM 2741 N N . THR A 1 363 ? 0.672 2.451 6.055 1 97.88 363 THR A N 1
ATOM 2742 C CA . THR A 1 363 ? 0.345 1.06 5.77 1 97.88 363 THR A CA 1
ATOM 2743 C C . THR A 1 363 ? -0.917 0.964 4.914 1 97.88 363 THR A C 1
ATOM 2745 O O . THR A 1 363 ? -1.889 1.687 5.152 1 97.88 363 THR A O 1
ATOM 2748 N N . LEU A 1 364 ? -0.872 0.211 3.875 1 98 364 LEU A N 1
ATOM 2749 C CA . LEU A 1 364 ? -2.027 -0.227 3.098 1 98 364 LEU A CA 1
ATOM 2750 C C . LEU A 1 364 ? -2.326 -1.7 3.354 1 98 364 LEU A C 1
ATOM 2752 O O . LEU A 1 364 ? -1.432 -2.545 3.27 1 98 364 LEU A O 1
ATOM 2756 N N . THR A 1 365 ? -3.512 -2.051 3.697 1 97.5 365 THR A N 1
ATOM 2757 C CA . THR A 1 365 ? -3.877 -3.436 3.975 1 97.5 365 THR A CA 1
ATOM 2758 C C . THR A 1 365 ? -5.129 -3.83 3.197 1 97.5 365 THR A C 1
ATOM 2760 O O . THR A 1 365 ? -5.836 -2.971 2.668 1 97.5 365 THR A O 1
ATOM 2763 N N . GLY A 1 366 ? -5.336 -5.098 3.09 1 96.38 366 GLY A N 1
ATOM 2764 C CA . GLY A 1 366 ? -6.547 -5.621 2.471 1 96.38 366 GLY A CA 1
ATOM 2765 C C . GLY A 1 366 ? -6.457 -5.695 0.959 1 96.38 366 GLY A C 1
ATOM 2766 O O . GLY A 1 366 ? -7.473 -5.844 0.279 1 96.38 366 GLY A O 1
ATOM 2767 N N . LEU A 1 367 ? -5.305 -5.598 0.388 1 95.88 367 LEU A N 1
ATOM 2768 C CA . LEU A 1 367 ? -5.105 -5.551 -1.057 1 95.88 367 LEU A CA 1
ATOM 2769 C C . LEU A 1 367 ? -5.355 -6.918 -1.684 1 95.88 367 LEU A C 1
ATOM 2771 O O . LEU A 1 367 ? -4.957 -7.941 -1.126 1 95.88 367 LEU A O 1
ATOM 2775 N N . THR A 1 368 ? -6.047 -6.965 -2.744 1 93.44 368 THR A N 1
ATOM 2776 C CA . THR A 1 368 ? -6.277 -8.133 -3.584 1 93.44 368 THR A CA 1
ATOM 2777 C C . THR A 1 368 ? -5.879 -7.848 -5.031 1 93.44 368 THR A C 1
ATOM 2779 O O . THR A 1 368 ? -5.445 -6.742 -5.352 1 93.44 368 THR A O 1
ATOM 2782 N N . ARG A 1 369 ? -5.996 -8.852 -5.875 1 90.19 369 ARG A N 1
ATOM 2783 C CA . ARG A 1 369 ? -5.684 -8.664 -7.285 1 90.19 369 ARG A CA 1
ATOM 2784 C C . ARG A 1 369 ? -6.645 -7.672 -7.934 1 90.19 369 ARG A C 1
ATOM 2786 O O . ARG A 1 369 ? -6.297 -7.016 -8.914 1 90.19 369 ARG A O 1
ATOM 2793 N N . ALA A 1 370 ? -7.777 -7.523 -7.336 1 90.38 370 ALA A N 1
ATOM 2794 C CA . ALA A 1 370 ? -8.805 -6.652 -7.898 1 90.38 370 ALA A CA 1
ATOM 2795 C C . ALA A 1 370 ? -8.609 -5.207 -7.445 1 90.38 370 ALA A C 1
ATOM 2797 O O . ALA A 1 370 ? -9.188 -4.285 -8.023 1 90.38 370 ALA A O 1
ATOM 2798 N N . SER A 1 371 ? -7.793 -4.98 -6.371 1 94.31 371 SER A N 1
ATOM 2799 C CA . SER A 1 371 ? -7.559 -3.629 -5.867 1 94.31 371 SER A CA 1
ATOM 2800 C C . SER A 1 371 ? -6.793 -2.787 -6.883 1 94.31 371 SER A C 1
ATOM 2802 O O . SER A 1 371 ? -5.875 -3.279 -7.543 1 94.31 371 SER A O 1
ATOM 2804 N N . GLY A 1 372 ? -7.191 -1.566 -7.086 1 94.56 372 GLY A N 1
ATOM 2805 C CA . GLY A 1 372 ? -6.52 -0.673 -8.016 1 94.56 372 GLY A CA 1
ATOM 2806 C C . GLY A 1 372 ? -6.445 0.758 -7.52 1 94.56 372 GLY A C 1
ATOM 2807 O O . GLY A 1 372 ? -6.535 1.009 -6.316 1 94.56 372 GLY A O 1
ATOM 2808 N N . ARG A 1 373 ? -6.199 1.67 -8.461 1 96.12 373 ARG A N 1
ATOM 2809 C CA . ARG A 1 373 ? -5.992 3.072 -8.109 1 96.12 373 ARG A CA 1
ATOM 2810 C C . ARG A 1 373 ? -7.242 3.664 -7.465 1 96.12 373 ARG A C 1
ATOM 2812 O O . ARG A 1 373 ? -7.145 4.516 -6.578 1 96.12 373 ARG A O 1
ATOM 2819 N N . ALA A 1 374 ? -8.453 3.201 -7.934 1 97.62 374 ALA A N 1
ATOM 2820 C CA . ALA A 1 374 ? -9.695 3.711 -7.352 1 97.62 374 ALA A CA 1
ATOM 2821 C C . ALA A 1 374 ? -9.812 3.318 -5.879 1 97.62 374 ALA A C 1
ATOM 2823 O O . ALA A 1 374 ? -10.258 4.113 -5.051 1 97.62 374 ALA A O 1
ATOM 2824 N N . HIS A 1 375 ? -9.414 2.119 -5.57 1 97.56 375 HIS A N 1
ATOM 2825 C CA . HIS A 1 375 ? -9.461 1.651 -4.188 1 97.56 375 HIS A CA 1
ATOM 2826 C C . HIS A 1 375 ? -8.508 2.451 -3.305 1 97.56 375 HIS A C 1
ATOM 2828 O O . HIS A 1 375 ? -8.844 2.779 -2.164 1 97.56 375 HIS A O 1
ATOM 2834 N N . LEU A 1 376 ? -7.312 2.779 -3.828 1 97.94 376 LEU A N 1
ATOM 2835 C CA . LEU A 1 376 ? -6.348 3.545 -3.049 1 97.94 376 LEU A CA 1
ATOM 2836 C C . LEU A 1 376 ? -6.824 4.98 -2.848 1 97.94 376 LEU A C 1
ATOM 2838 O O . LEU A 1 376 ? -6.66 5.547 -1.767 1 97.94 376 LEU A O 1
ATOM 2842 N N . ALA A 1 377 ? -7.395 5.555 -3.896 1 97.88 377 ALA A N 1
ATOM 2843 C CA . ALA A 1 377 ? -7.961 6.895 -3.771 1 97.88 377 ALA A CA 1
ATOM 2844 C C . ALA A 1 377 ? -9.055 6.934 -2.705 1 97.88 377 ALA A C 1
ATOM 2846 O O . ALA A 1 377 ? -9.07 7.832 -1.859 1 97.88 377 ALA A O 1
ATOM 2847 N N . ARG A 1 378 ? -9.961 5.992 -2.746 1 98.25 378 ARG A N 1
ATOM 2848 C CA . ARG A 1 378 ? -11.039 5.91 -1.77 1 98.25 378 ARG A CA 1
ATOM 2849 C C . ARG A 1 378 ? -10.492 5.707 -0.361 1 98.25 378 ARG A C 1
ATOM 2851 O O . ARG A 1 378 ? -10.969 6.324 0.593 1 98.25 378 ARG A O 1
ATOM 2858 N N . ALA A 1 379 ? -9.508 4.82 -0.274 1 98.5 379 ALA A N 1
ATOM 2859 C CA . ALA A 1 379 ? -8.914 4.539 1.029 1 98.5 379 ALA A CA 1
ATOM 2860 C C . ALA A 1 379 ? -8.297 5.797 1.635 1 98.5 379 ALA A C 1
ATOM 2862 O O . ALA A 1 379 ? -8.375 6.016 2.846 1 98.5 379 ALA A O 1
ATOM 2863 N N . ALA A 1 380 ? -7.664 6.602 0.824 1 97.81 380 ALA A N 1
ATOM 2864 C CA . ALA A 1 380 ? -7.066 7.848 1.292 1 97.81 380 ALA A CA 1
ATOM 2865 C C . ALA A 1 380 ? -8.133 8.805 1.828 1 97.81 380 ALA A C 1
ATOM 2867 O O . ALA A 1 380 ? -7.938 9.438 2.863 1 97.81 380 ALA A O 1
ATOM 2868 N N . LEU A 1 381 ? -9.219 8.906 1.12 1 97.94 381 LEU A N 1
ATOM 2869 C CA . LEU A 1 381 ? -10.32 9.758 1.557 1 97.94 381 LEU A CA 1
ATOM 2870 C C . LEU A 1 381 ? -10.953 9.211 2.832 1 97.94 381 LEU A C 1
ATOM 2872 O O . LEU A 1 381 ? -11.195 9.969 3.777 1 97.94 381 LEU A O 1
ATOM 2876 N N . GLU A 1 382 ? -11.188 7.91 2.881 1 98.38 382 GLU A N 1
ATOM 2877 C CA . GLU A 1 382 ? -11.812 7.281 4.039 1 98.38 382 GLU A CA 1
ATOM 2878 C C . GLU A 1 382 ? -10.945 7.418 5.285 1 98.38 382 GLU A C 1
ATOM 2880 O O . GLU A 1 382 ? -11.461 7.539 6.398 1 98.38 382 GLU A O 1
ATOM 2885 N N . ALA A 1 383 ? -9.656 7.367 5.074 1 97.88 383 ALA A N 1
ATOM 2886 C CA . ALA A 1 383 ? -8.711 7.406 6.191 1 97.88 383 ALA A CA 1
ATOM 2887 C C . ALA A 1 383 ? -8.945 8.641 7.055 1 97.88 383 ALA A C 1
ATOM 2889 O O . ALA A 1 383 ? -8.922 8.562 8.281 1 97.88 383 ALA A O 1
ATOM 2890 N N . SER A 1 384 ? -9.109 9.758 6.438 1 96.38 384 SER A N 1
ATOM 2891 C CA . SER A 1 384 ? -9.344 10.992 7.176 1 96.38 384 SER A CA 1
ATOM 2892 C C . SER A 1 384 ? -10.648 10.922 7.965 1 96.38 384 SER A C 1
ATOM 2894 O O . SER A 1 384 ? -10.727 11.445 9.078 1 96.38 384 SER A O 1
ATOM 2896 N N . CYS A 1 385 ? -11.633 10.297 7.41 1 97.81 385 CYS A N 1
ATOM 2897 C CA . CYS A 1 385 ? -12.922 10.164 8.07 1 97.81 385 CYS A CA 1
ATOM 2898 C C . CYS A 1 385 ? -12.836 9.203 9.25 1 97.81 385 CYS A C 1
ATOM 2900 O O . CYS A 1 385 ? -13.383 9.484 10.32 1 97.81 385 CYS A O 1
ATOM 2902 N N . TYR A 1 386 ? -12.141 8.078 9.047 1 97.81 386 TYR A N 1
ATOM 2903 C CA . TYR A 1 386 ? -11.953 7.125 10.133 1 97.81 386 TYR A CA 1
ATOM 2904 C C . TYR A 1 386 ? -11.219 7.781 11.305 1 97.81 386 TYR A C 1
ATOM 2906 O O . TYR A 1 386 ? -11.609 7.605 12.461 1 97.81 386 TYR A O 1
ATOM 2914 N N . GLN A 1 387 ? -10.188 8.477 11.008 1 96.12 387 GLN A N 1
ATOM 2915 C CA . GLN A 1 387 ? -9.406 9.133 12.055 1 96.12 387 GLN A CA 1
ATOM 2916 C C . GLN A 1 387 ? -10.219 10.203 12.766 1 96.12 387 GLN A C 1
ATOM 2918 O O . GLN A 1 387 ? -10.047 10.43 13.961 1 96.12 387 GLN A O 1
ATOM 2923 N N . THR A 1 388 ? -11.062 10.883 12 1 95.75 388 THR A N 1
ATOM 2924 C CA . THR A 1 388 ? -11.953 11.859 12.617 1 95.75 388 THR A CA 1
ATOM 2925 C C . THR A 1 388 ? -12.891 11.18 13.609 1 95.75 388 THR A C 1
ATOM 2927 O O . THR A 1 388 ? -13.172 11.719 14.68 1 95.75 388 THR A O 1
ATOM 2930 N N . CYS A 1 389 ? -13.367 10.047 13.227 1 95 389 CYS A N 1
ATOM 2931 C CA . CYS A 1 389 ? -14.211 9.281 14.133 1 95 389 CYS A CA 1
ATOM 2932 C C . CYS A 1 389 ? -13.469 8.945 15.422 1 95 389 CYS A C 1
ATOM 2934 O O . CYS A 1 389 ? -14.031 9.047 16.516 1 95 389 CYS A O 1
ATOM 2936 N N . ASP A 1 390 ? -12.234 8.562 15.266 1 92.81 390 ASP A N 1
ATOM 2937 C CA . ASP A 1 390 ? -11.414 8.273 16.438 1 92.81 390 ASP A CA 1
ATOM 2938 C C . ASP A 1 390 ? -11.305 9.492 17.344 1 92.81 390 ASP A C 1
ATOM 2940 O O . ASP A 1 390 ? -11.406 9.367 18.578 1 92.81 390 ASP A O 1
ATOM 2944 N N . LEU A 1 391 ? -11.109 10.617 16.75 1 91.69 391 LEU A N 1
ATOM 2945 C CA . LEU A 1 391 ? -10.945 11.852 17.516 1 91.69 391 LEU A CA 1
ATOM 2946 C C . LEU A 1 391 ? -12.242 12.234 18.203 1 91.69 391 LEU A C 1
ATOM 2948 O O . LEU A 1 391 ? -12.227 12.633 19.375 1 91.69 391 LEU A O 1
ATOM 2952 N N . LEU A 1 392 ? -13.312 12.156 17.469 1 91.69 392 LEU A N 1
ATOM 2953 C CA . LEU A 1 392 ? -14.594 12.539 18.047 1 91.69 392 LEU A CA 1
ATOM 2954 C C . LEU A 1 392 ? -14.984 11.609 19.203 1 91.69 392 LEU A C 1
ATOM 2956 O O . LEU A 1 392 ? -15.609 12.039 20.172 1 91.69 392 LEU A O 1
ATOM 2960 N N . ALA A 1 393 ? -14.656 10.367 19.031 1 89.38 393 ALA A N 1
ATOM 2961 C CA . ALA A 1 393 ? -14.906 9.43 20.109 1 89.38 393 ALA A CA 1
ATOM 2962 C C . ALA A 1 393 ? -14.133 9.828 21.375 1 89.38 393 ALA A C 1
ATOM 2964 O O . ALA A 1 393 ? -14.672 9.789 22.484 1 89.38 393 ALA A O 1
ATOM 2965 N N . ALA A 1 394 ? -12.914 10.203 21.172 1 86.56 394 ALA A N 1
ATOM 2966 C CA . ALA A 1 394 ? -12.086 10.672 22.281 1 86.56 394 ALA A CA 1
ATOM 2967 C C . ALA A 1 394 ? -12.656 11.945 22.891 1 86.56 394 ALA A C 1
ATOM 2969 O O . ALA A 1 394 ? -12.648 12.117 24.109 1 86.56 394 ALA A O 1
ATOM 2970 N N . MET A 1 395 ? -13.148 12.836 22.047 1 86.88 395 MET A N 1
ATOM 2971 C CA . MET A 1 395 ? -13.703 14.102 22.516 1 86.88 395 MET A CA 1
ATOM 2972 C C . MET A 1 395 ? -14.992 13.875 23.297 1 86.88 395 MET A C 1
ATOM 2974 O O . MET A 1 395 ? -15.25 14.555 24.297 1 86.88 395 MET A O 1
ATOM 2978 N N . ARG A 1 396 ? -15.734 12.93 22.844 1 85.81 396 ARG A N 1
ATOM 2979 C CA . ARG A 1 396 ? -16.953 12.586 23.562 1 85.81 396 ARG A CA 1
ATOM 2980 C C . ARG A 1 396 ? -16.641 12.062 24.953 1 85.81 396 ARG A C 1
ATOM 2982 O O . ARG A 1 396 ? -17.359 12.367 25.906 1 85.81 396 ARG A O 1
ATOM 2989 N N . GLU A 1 397 ? -15.641 11.312 25 1 84.75 397 GLU A N 1
ATOM 2990 C CA . GLU A 1 397 ? -15.211 10.781 26.281 1 84.75 397 GLU A CA 1
ATOM 2991 C C . GLU A 1 397 ? -14.75 11.898 27.219 1 84.75 397 GLU A C 1
ATOM 2993 O O . GLU A 1 397 ? -14.852 11.773 28.438 1 84.75 397 GLU A O 1
ATOM 2998 N N . ASP A 1 398 ? -14.359 12.945 26.609 1 81.81 398 ASP A N 1
ATOM 2999 C CA . ASP A 1 398 ? -13.898 14.086 27.391 1 81.81 398 ASP A CA 1
ATOM 3000 C C . ASP A 1 398 ? -15.031 15.078 27.625 1 81.81 398 ASP A C 1
ATOM 3002 O O . ASP A 1 398 ? -14.789 16.203 28.094 1 81.81 398 ASP A O 1
ATOM 3006 N N . GLY A 1 399 ? -16.266 14.719 27.156 1 79.25 399 GLY A N 1
ATOM 3007 C CA . GLY A 1 399 ? -17.438 15.477 27.547 1 79.25 399 GLY A CA 1
ATOM 3008 C C . GLY A 1 399 ? -18 16.312 26.422 1 79.25 399 GLY A C 1
ATOM 3009 O O . GLY A 1 399 ? -19 17.031 26.609 1 79.25 399 GLY A O 1
ATOM 3010 N N . ALA A 1 400 ? -17.344 16.281 25.328 1 78.94 400 ALA A N 1
ATOM 3011 C CA . ALA A 1 400 ? -17.875 17.047 24.203 1 78.94 400 ALA A CA 1
ATOM 3012 C C . ALA A 1 400 ? -18.875 16.234 23.406 1 78.94 400 ALA A C 1
ATOM 3014 O O . ALA A 1 400 ? -18.609 15.078 23.047 1 78.94 400 ALA A O 1
ATOM 3015 N N . THR A 1 401 ? -20.062 16.734 23.219 1 81.25 401 THR A N 1
ATOM 3016 C CA . THR A 1 401 ? -21.078 16.047 22.406 1 81.25 401 THR A CA 1
ATOM 3017 C C . THR A 1 401 ? -21.656 17 21.359 1 81.25 401 THR A C 1
ATOM 3019 O O . THR A 1 401 ? -22.719 17.594 21.578 1 81.25 401 THR A O 1
ATOM 3022 N N . PRO A 1 402 ? -21 17.016 20.297 1 82.44 402 PRO A N 1
ATOM 3023 C 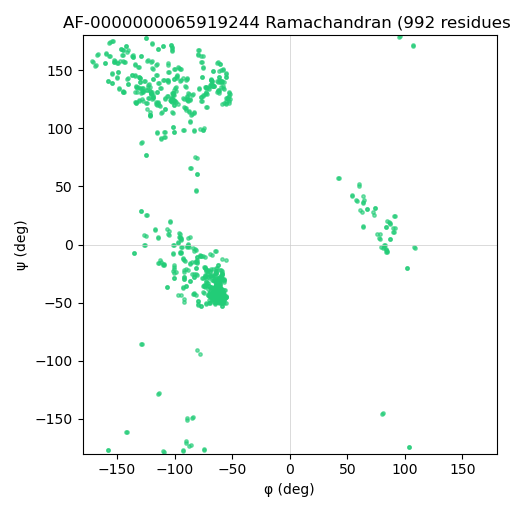CA . PRO A 1 402 ? -21.469 17.969 19.281 1 82.44 402 PRO A CA 1
ATOM 3024 C C . PRO A 1 402 ? -22.734 17.484 18.562 1 82.44 402 PRO A C 1
ATOM 3026 O O . PRO A 1 402 ? -22.891 16.281 18.344 1 82.44 402 PRO A O 1
ATOM 3029 N N . ALA A 1 403 ? -23.625 18.406 18.234 1 83.81 403 ALA A N 1
ATOM 3030 C CA . ALA A 1 403 ? -24.828 18.109 17.484 1 83.81 403 ALA A CA 1
ATOM 3031 C C . ALA A 1 403 ? -24.547 18.078 15.977 1 83.81 403 ALA A C 1
ATOM 3033 O O . ALA A 1 403 ? -25.266 17.438 15.219 1 83.81 403 ALA A O 1
ATOM 3034 N N . ALA A 1 404 ? -23.562 18.812 15.562 1 91.56 404 ALA A N 1
ATOM 3035 C CA . ALA A 1 404 ? -23.141 18.891 14.164 1 91.56 404 ALA A CA 1
ATOM 3036 C C . ALA A 1 404 ? -21.656 19.234 14.062 1 91.56 404 ALA A C 1
ATOM 3038 O O . ALA A 1 404 ? -21.078 19.766 15.016 1 91.56 404 ALA A O 1
ATOM 3039 N N . LEU A 1 405 ? -21.125 18.859 12.922 1 94.75 405 LEU A N 1
ATOM 3040 C CA . LEU A 1 405 ? -19.719 19.172 12.664 1 94.75 405 LEU A CA 1
ATOM 3041 C C . LEU A 1 405 ? -19.594 20.156 11.5 1 94.75 405 LEU A C 1
ATOM 3043 O O . LEU A 1 405 ? -20.141 19.906 10.414 1 94.75 405 LEU A O 1
ATOM 3047 N N . ARG A 1 406 ? -18.984 21.297 11.742 1 95.56 406 ARG A N 1
ATOM 3048 C CA . ARG A 1 406 ? -18.656 22.203 10.648 1 95.56 406 ARG A CA 1
ATOM 3049 C C . ARG A 1 406 ? -17.312 21.875 10.031 1 95.56 406 ARG A C 1
ATOM 3051 O O . ARG A 1 406 ? -16.328 21.672 10.758 1 95.56 406 ARG A O 1
ATOM 3058 N N . VAL A 1 407 ? -17.281 21.75 8.711 1 96.12 407 VAL A N 1
ATOM 3059 C CA . VAL A 1 407 ? -16.031 21.312 8.078 1 96.12 407 VAL A CA 1
ATOM 3060 C C . VAL A 1 407 ? -15.539 22.406 7.133 1 96.12 407 VAL A C 1
ATOM 3062 O O . VAL A 1 407 ? -16.328 23.203 6.621 1 96.12 407 VAL A O 1
ATOM 3065 N N . ASP A 1 408 ? -14.242 22.484 6.938 1 94.25 408 ASP A N 1
ATOM 3066 C CA . ASP A 1 408 ? -13.586 23.391 5.996 1 94.25 408 ASP A CA 1
ATOM 3067 C C . ASP A 1 408 ? -12.242 22.828 5.535 1 94.25 408 ASP A C 1
ATOM 3069 O O . ASP A 1 408 ? -11.859 21.719 5.934 1 94.25 408 ASP A O 1
ATOM 3073 N N . GLY A 1 409 ? -11.617 23.531 4.59 1 90.25 409 GLY A N 1
ATOM 3074 C CA . GLY A 1 409 ? -10.375 23.078 4.004 1 90.25 409 GLY A CA 1
ATOM 3075 C C . GLY A 1 409 ? -10.531 22.562 2.582 1 90.25 409 GLY A C 1
ATOM 3076 O O . GLY A 1 409 ? -11.656 22.375 2.109 1 90.25 409 GLY A O 1
ATOM 3077 N N . GLY A 1 410 ? -9.445 22.328 2.012 1 85.94 410 GLY A N 1
ATOM 3078 C CA . GLY A 1 410 ? -9.43 21.969 0.602 1 85.94 410 GLY A CA 1
ATOM 3079 C C . GLY A 1 410 ? -10.117 20.641 0.315 1 85.94 410 GLY A C 1
ATOM 3080 O O . GLY A 1 410 ? -10.766 20.484 -0.723 1 85.94 410 GLY A O 1
ATOM 3081 N N . MET A 1 411 ? -10.094 19.703 1.188 1 91.69 411 MET A N 1
ATOM 3082 C CA . MET A 1 411 ? -10.617 18.359 0.961 1 91.69 411 MET A CA 1
ATOM 3083 C C . MET A 1 411 ? -12.141 18.359 0.95 1 91.69 411 MET A C 1
ATOM 3085 O O . MET A 1 411 ? -12.766 17.453 0.391 1 91.69 411 MET A O 1
ATOM 3089 N N . VAL A 1 412 ? -12.719 19.375 1.582 1 94.19 412 VAL A N 1
ATOM 3090 C CA . VAL A 1 412 ? -14.164 19.328 1.779 1 94.19 412 VAL A CA 1
ATOM 3091 C C . VAL A 1 412 ? -14.875 19.688 0.475 1 94.19 412 VAL A C 1
ATOM 3093 O O . VAL A 1 412 ? -16.094 19.562 0.373 1 94.19 412 VAL A O 1
ATOM 3096 N N . ALA A 1 413 ? -14.094 20.172 -0.532 1 91.88 413 ALA A N 1
ATOM 3097 C CA . ALA A 1 413 ? -14.664 20.312 -1.867 1 91.88 413 ALA A CA 1
ATOM 3098 C C . ALA A 1 413 ? -15.172 18.984 -2.396 1 91.88 413 ALA A C 1
ATOM 3100 O O . ALA A 1 413 ? -16.047 18.938 -3.26 1 91.88 413 ALA A O 1
ATOM 3101 N N . ASN A 1 414 ? -14.602 17.891 -1.928 1 95.38 414 ASN A N 1
ATOM 3102 C CA . ASN A 1 414 ? -15.008 16.531 -2.279 1 95.38 414 ASN A CA 1
ATOM 3103 C C . ASN A 1 414 ? -16.297 16.141 -1.58 1 95.38 414 ASN A C 1
ATOM 3105 O O . ASN A 1 414 ? -16.281 15.727 -0.42 1 95.38 414 ASN A O 1
ATOM 3109 N N . GLY A 1 415 ? -17.375 16.25 -2.299 1 96.25 415 GLY A N 1
ATOM 3110 C CA . GLY A 1 415 ? -18.672 15.969 -1.728 1 96.25 415 GLY A CA 1
ATOM 3111 C C . GLY A 1 415 ? -18.844 14.531 -1.269 1 96.25 415 GLY A C 1
ATOM 3112 O O . GLY A 1 415 ? -19.531 14.258 -0.287 1 96.25 415 GLY A O 1
ATOM 3113 N N . TRP A 1 416 ? -18.203 13.664 -1.995 1 97.62 416 TRP A N 1
ATOM 3114 C CA . TRP A 1 416 ? -18.266 12.266 -1.602 1 97.62 416 TRP A CA 1
ATOM 3115 C C . TRP A 1 416 ? -17.656 12.062 -0.219 1 97.62 416 TRP A C 1
ATOM 3117 O O . TRP A 1 416 ? -18.219 11.352 0.619 1 97.62 416 TRP A O 1
ATOM 3127 N N . MET A 1 417 ? -16.531 12.617 0.028 1 97.69 417 MET A N 1
ATOM 3128 C CA . MET A 1 417 ? -15.828 12.477 1.303 1 97.69 417 MET A CA 1
ATOM 3129 C C . MET A 1 417 ? -16.656 13.047 2.445 1 97.69 417 MET A C 1
ATOM 3131 O O . MET A 1 417 ? -16.75 12.438 3.516 1 97.69 417 MET A O 1
ATOM 3135 N N . VAL A 1 418 ? -17.266 14.211 2.215 1 97.94 418 VAL A N 1
ATOM 3136 C CA . VAL A 1 418 ? -18.031 14.867 3.264 1 97.94 418 VAL A CA 1
ATOM 3137 C C . VAL A 1 418 ? -19.266 14.016 3.602 1 97.94 418 VAL A C 1
ATOM 3139 O O . VAL A 1 418 ? -19.625 13.875 4.77 1 97.94 418 VAL A O 1
ATOM 3142 N N . GLN A 1 419 ? -19.922 13.508 2.564 1 98.19 419 GLN A N 1
ATOM 3143 C CA . GLN A 1 419 ? -21.031 12.609 2.822 1 98.19 419 GLN A CA 1
ATOM 3144 C C . GLN A 1 419 ? -20.578 11.383 3.607 1 98.19 419 GLN A C 1
ATOM 3146 O O . GLN A 1 419 ? -21.25 10.961 4.555 1 98.19 419 GLN A O 1
ATOM 3151 N N . PHE A 1 420 ? -19.5 10.789 3.244 1 98.25 420 PHE A N 1
ATOM 3152 C CA . PHE A 1 420 ? -18.969 9.625 3.945 1 98.25 420 PHE A CA 1
ATOM 3153 C C . PHE A 1 420 ? -18.656 9.969 5.398 1 98.25 420 PHE A C 1
ATOM 3155 O O . PHE A 1 420 ? -18.891 9.156 6.297 1 98.25 420 PHE A O 1
ATOM 3162 N N . LEU A 1 421 ? -18.062 11.141 5.602 1 98.19 421 LEU A N 1
ATOM 3163 C CA . LEU A 1 421 ? -17.781 11.617 6.949 1 98.19 421 LEU A CA 1
ATOM 3164 C C . LEU A 1 421 ? -19.047 11.68 7.785 1 98.19 421 LEU A C 1
ATOM 3166 O O . LEU A 1 421 ? -19.078 11.18 8.914 1 98.19 421 LEU A O 1
ATOM 3170 N N . ALA A 1 422 ? -20.062 12.305 7.23 1 98.12 422 ALA A N 1
ATOM 3171 C CA . ALA A 1 422 ? -21.344 12.383 7.922 1 98.12 422 ALA A CA 1
ATOM 3172 C C . ALA A 1 422 ? -21.875 10.984 8.242 1 98.12 422 ALA A C 1
ATOM 3174 O O . ALA A 1 422 ? -22.391 10.742 9.344 1 98.12 422 ALA A O 1
ATOM 3175 N N . ASP A 1 423 ? -21.766 10.141 7.297 1 98.19 423 ASP A N 1
ATOM 3176 C CA . ASP A 1 423 ? -22.234 8.766 7.438 1 98.19 423 ASP A CA 1
ATOM 3177 C C . ASP A 1 423 ? -21.484 8.055 8.57 1 98.19 423 ASP A C 1
ATOM 3179 O O . ASP A 1 423 ? -22.109 7.375 9.391 1 98.19 423 ASP A O 1
ATOM 3183 N N . LEU A 1 424 ? -20.219 8.156 8.555 1 97.38 424 LEU A N 1
ATOM 3184 C CA . LEU A 1 424 ? -19.406 7.441 9.531 1 97.38 424 LEU A CA 1
ATOM 3185 C C . LEU A 1 424 ? -19.625 7.992 10.93 1 97.38 424 LEU A C 1
ATOM 3187 O O . LEU A 1 424 ? -19.641 7.234 11.906 1 97.38 424 LEU A O 1
ATOM 3191 N N . LEU A 1 425 ? -19.688 9.32 11.031 1 95.69 425 LEU A N 1
ATOM 3192 C CA . LEU A 1 425 ? -19.859 9.984 12.32 1 95.69 425 LEU A CA 1
ATOM 3193 C C . LEU A 1 425 ? -21.281 9.828 12.836 1 95.69 425 LEU A C 1
ATOM 3195 O O . LEU A 1 425 ? -21.547 10.008 14.023 1 95.69 425 LEU A O 1
ATOM 3199 N N . ASP A 1 426 ? -22.188 9.523 11.977 1 95.62 426 ASP A N 1
ATOM 3200 C CA . ASP A 1 426 ? -23.609 9.523 12.281 1 95.62 426 ASP A CA 1
ATOM 3201 C C . ASP A 1 426 ? -24.047 10.867 12.859 1 95.62 426 ASP A C 1
ATOM 3203 O O . ASP A 1 426 ? -24.703 10.914 13.906 1 95.62 426 ASP A O 1
ATOM 3207 N N . LEU A 1 427 ? -23.547 11.961 12.273 1 95 427 LEU A N 1
ATOM 3208 C CA . LEU A 1 427 ? -23.812 13.352 12.617 1 95 427 LEU A CA 1
ATOM 3209 C C . LEU A 1 427 ? -23.922 14.219 11.367 1 95 427 LEU A C 1
ATOM 3211 O O . LEU A 1 427 ? -23.188 14.008 10.398 1 95 427 LEU A O 1
ATOM 3215 N N . PRO A 1 428 ? -24.844 15.188 11.406 1 96.69 428 PRO A N 1
ATOM 3216 C CA . PRO A 1 428 ? -24.828 16.125 10.289 1 96.69 428 PRO A CA 1
ATOM 3217 C C . PRO A 1 428 ? -23.516 16.891 10.164 1 96.69 428 PRO A C 1
ATOM 3219 O O . PRO A 1 428 ? -22.922 17.266 11.18 1 96.69 428 PRO A O 1
ATOM 3222 N N . VAL A 1 429 ? -23.062 17.078 8.906 1 97.06 429 VAL A N 1
ATOM 3223 C CA . VAL A 1 429 ? -21.859 17.844 8.609 1 97.06 429 VAL A CA 1
ATOM 3224 C C . VAL A 1 429 ? -22.219 19.047 7.742 1 97.06 429 VAL A C 1
ATOM 3226 O O . VAL A 1 429 ? -22.844 18.891 6.695 1 97.06 429 VAL A O 1
ATOM 3229 N N . ASP A 1 430 ? -21.812 20.234 8.211 1 96.12 430 ASP A N 1
ATOM 3230 C CA . ASP A 1 430 ? -22.125 21.469 7.512 1 96.12 430 ASP A CA 1
ATOM 3231 C C . ASP A 1 430 ? -20.891 22 6.773 1 96.12 430 ASP A C 1
ATOM 3233 O O . ASP A 1 430 ? -19.844 22.219 7.383 1 96.12 430 ASP A O 1
ATOM 3237 N N . ARG A 1 431 ? -21.047 22.188 5.52 1 95 431 ARG A N 1
ATOM 3238 C CA . ARG A 1 431 ? -20.031 22.844 4.699 1 95 431 ARG A CA 1
ATOM 3239 C C . ARG A 1 431 ? -20.391 24.297 4.422 1 95 431 ARG A C 1
ATOM 3241 O O . ARG A 1 431 ? -21.484 24.578 3.926 1 95 431 ARG A O 1
ATOM 3248 N N . PRO A 1 432 ? -19.547 25.188 4.746 1 92.31 432 PRO A N 1
ATOM 3249 C CA . PRO A 1 432 ? -19.859 26.594 4.547 1 92.31 432 PRO A CA 1
ATOM 3250 C C . PRO A 1 432 ? -19.656 27.047 3.1 1 92.31 432 PRO A C 1
ATOM 3252 O O . PRO A 1 432 ? -19.016 26.344 2.312 1 92.31 432 PRO A O 1
ATOM 3255 N N . VAL A 1 433 ? -20.219 28.172 2.771 1 89.56 433 VAL A N 1
ATOM 3256 C CA . VAL A 1 433 ? -20.047 28.797 1.459 1 89.56 433 VAL A CA 1
ATOM 3257 C C . VAL A 1 433 ? -18.594 29.203 1.264 1 89.56 433 VAL A C 1
ATOM 3259 O O . VAL A 1 433 ? -17.984 28.891 0.235 1 89.56 433 VAL A O 1
ATOM 3262 N N . VAL A 1 434 ? -18.031 29.906 2.262 1 87.5 434 VAL A N 1
ATOM 3263 C CA . VAL A 1 434 ? -16.609 30.25 2.238 1 87.5 434 VAL A CA 1
ATOM 3264 C C . VAL A 1 434 ? -15.797 29.109 2.852 1 87.5 434 VAL A C 1
ATOM 3266 O O . VAL A 1 434 ? -15.672 29.016 4.074 1 87.5 434 VAL A O 1
ATOM 3269 N N . MET A 1 435 ? -15.172 28.422 2.064 1 82.81 435 MET A N 1
ATOM 3270 C CA . MET A 1 435 ? -14.461 27.234 2.525 1 82.81 435 MET A CA 1
ATOM 3271 C C . MET A 1 435 ? -13.117 27.594 3.133 1 82.81 435 MET A C 1
ATOM 3273 O O . MET A 1 435 ? -12.562 26.844 3.938 1 82.81 435 MET A O 1
ATOM 3277 N N . GLU A 1 436 ? -12.648 28.812 2.762 1 88.31 436 GLU A N 1
ATOM 3278 C CA . GLU A 1 436 ? -11.383 29.281 3.307 1 88.31 436 GLU A CA 1
ATOM 3279 C C . GLU A 1 436 ? -11.586 29.969 4.652 1 88.31 436 GLU A C 1
ATOM 3281 O O . GLU A 1 436 ? -11.188 31.125 4.832 1 88.31 436 GLU A O 1
ATOM 3286 N N . THR A 1 437 ? -11.992 29.141 5.559 1 92.38 437 THR A N 1
ATOM 3287 C CA . THR A 1 437 ? -12.414 29.672 6.844 1 92.38 437 THR A CA 1
ATOM 3288 C C . THR A 1 437 ? -11.211 30.125 7.664 1 92.38 437 THR A C 1
ATOM 3290 O O . THR A 1 437 ? -11.32 31.031 8.492 1 92.38 437 THR A O 1
ATOM 3293 N N . THR A 1 438 ? -10.086 29.5 7.387 1 94.88 438 THR A N 1
ATOM 3294 C CA . THR A 1 438 ? -8.859 29.906 8.07 1 94.88 438 THR A CA 1
ATOM 3295 C C . THR A 1 438 ? -8.547 31.375 7.773 1 94.88 438 THR A C 1
ATOM 3297 O O . THR A 1 438 ? -8.312 32.156 8.695 1 94.88 438 THR A O 1
ATOM 3300 N N . ALA A 1 439 ? -8.602 31.734 6.539 1 96.56 439 ALA A N 1
ATOM 3301 C CA . ALA A 1 439 ? -8.359 33.094 6.113 1 96.56 439 ALA A CA 1
ATOM 3302 C C . ALA A 1 439 ? -9.469 34.031 6.59 1 96.56 439 ALA A C 1
ATOM 3304 O O . ALA A 1 439 ? -9.211 35.188 6.953 1 96.56 439 ALA A O 1
ATOM 3305 N N . LEU A 1 440 ? -10.664 33.5 6.562 1 96.19 440 LEU A N 1
ATOM 3306 C CA . LEU A 1 440 ? -11.805 34.312 7.008 1 96.19 440 LEU A CA 1
ATOM 3307 C C . LEU A 1 440 ? -11.648 34.719 8.477 1 96.19 440 LEU A C 1
ATOM 3309 O O . LEU A 1 440 ? -11.984 35.812 8.859 1 96.19 440 LEU A O 1
ATOM 3313 N N . GLY A 1 441 ? -11.203 33.75 9.258 1 97.25 441 GLY A N 1
ATOM 3314 C CA . GLY A 1 441 ? -10.945 34.031 10.656 1 97.25 441 GLY A CA 1
ATOM 3315 C C . GLY A 1 441 ? -9.93 35.156 10.852 1 97.25 441 GLY A C 1
ATOM 3316 O O . GLY A 1 441 ? -10.117 36.031 11.68 1 97.25 441 GLY A O 1
ATOM 3317 N N . ALA A 1 442 ? -8.859 35.094 10.125 1 98.25 442 ALA A N 1
ATOM 3318 C CA . ALA A 1 442 ? -7.84 36.125 10.18 1 98.25 442 ALA A CA 1
ATOM 3319 C C . ALA A 1 442 ? -8.406 37.469 9.742 1 98.25 442 ALA A C 1
ATOM 3321 O O . ALA A 1 442 ? -8.094 38.5 10.344 1 98.25 442 ALA A O 1
ATOM 3322 N N . ALA A 1 443 ? -9.211 37.469 8.711 1 97.56 443 ALA A N 1
ATOM 3323 C CA . ALA A 1 443 ? -9.844 38.688 8.219 1 97.56 443 ALA A CA 1
ATOM 3324 C C . ALA A 1 443 ? -10.773 39.281 9.266 1 97.56 443 ALA A C 1
ATOM 3326 O O . ALA A 1 443 ? -10.812 40.5 9.445 1 97.56 443 ALA A O 1
ATOM 3327 N N . TYR A 1 444 ? -11.516 38.438 9.883 1 96.69 444 TYR A N 1
ATOM 3328 C CA . TYR A 1 444 ? -12.43 38.906 10.922 1 96.69 444 TYR A CA 1
ATOM 3329 C C . TYR A 1 444 ? -11.68 39.656 12.023 1 96.69 444 TYR A C 1
ATOM 3331 O O . TYR A 1 444 ? -12.102 40.75 12.453 1 96.69 444 TYR A O 1
ATOM 3339 N N . LEU A 1 445 ? -10.617 39.062 12.484 1 97.88 445 LEU A N 1
ATOM 3340 C CA . LEU A 1 445 ? -9.836 39.656 13.562 1 97.88 445 LEU A CA 1
ATOM 3341 C C . LEU A 1 445 ? -9.297 41.031 13.156 1 97.88 445 LEU A C 1
ATOM 3343 O O . LEU A 1 445 ? -9.445 42 13.898 1 97.88 445 LEU A O 1
ATOM 3347 N N . ALA A 1 446 ? -8.664 41.062 11.977 1 98.25 446 ALA A N 1
ATOM 3348 C CA . ALA A 1 446 ? -8.125 42.344 11.469 1 98.25 446 ALA A CA 1
ATOM 3349 C C . ALA A 1 446 ? -9.242 43.344 11.25 1 98.25 446 ALA A C 1
ATOM 3351 O O . ALA A 1 446 ? -9.086 44.531 11.578 1 98.25 446 ALA A O 1
ATOM 3352 N N . GLY A 1 447 ? -10.352 42.938 10.641 1 96.88 447 GLY A N 1
ATOM 3353 C CA . GLY A 1 447 ? -11.484 43.781 10.367 1 96.88 447 GLY A CA 1
ATOM 3354 C C . GLY A 1 447 ? -12.141 44.344 11.625 1 96.88 447 GLY A C 1
ATOM 3355 O O . GLY A 1 447 ? -12.594 45.469 11.648 1 96.88 447 GLY A O 1
ATOM 3356 N N . ARG A 1 448 ? -12.203 43.469 12.578 1 95.56 448 ARG A N 1
ATOM 3357 C CA . ARG A 1 448 ? -12.758 43.938 13.852 1 95.56 448 ARG A CA 1
ATOM 3358 C C . ARG A 1 448 ? -11.898 45.031 14.461 1 95.56 448 ARG A C 1
ATOM 3360 O O . ARG A 1 448 ? -12.422 46.062 14.906 1 95.56 448 ARG A O 1
ATOM 3367 N N . LYS A 1 449 ? -10.633 44.781 14.539 1 96.44 449 LYS A N 1
ATOM 3368 C CA . LYS A 1 449 ? -9.711 45.781 15.094 1 96.44 449 LYS A CA 1
ATOM 3369 C C . LYS A 1 449 ? -9.719 47.062 14.266 1 96.44 449 LYS A C 1
ATOM 3371 O O . LYS A 1 449 ? -9.539 48.156 14.812 1 96.44 449 LYS A O 1
ATOM 3376 N N . ALA A 1 450 ? -9.945 46.938 12.953 1 96.38 450 ALA A N 1
ATOM 3377 C CA . ALA A 1 450 ? -9.992 48.094 12.047 1 96.38 450 ALA A CA 1
ATOM 3378 C C . ALA A 1 450 ? -11.352 48.781 12.117 1 96.38 450 ALA A C 1
ATOM 3380 O O . ALA A 1 450 ? -11.516 49.906 11.586 1 96.38 450 ALA A O 1
ATOM 3381 N N . GLY A 1 451 ? -12.305 48.188 12.68 1 94.62 451 GLY A N 1
ATOM 3382 C CA . GLY A 1 451 ? -13.633 48.75 12.797 1 94.62 451 GLY A CA 1
ATOM 3383 C C . GLY A 1 451 ? -14.539 48.406 11.625 1 94.62 451 GLY A C 1
ATOM 3384 O O . GLY A 1 451 ? -15.625 48.969 11.492 1 94.62 451 GLY A O 1
ATOM 3385 N N . LEU A 1 452 ? -14.133 47.531 10.828 1 93.75 452 LEU A N 1
ATOM 3386 C CA . LEU A 1 452 ? -14.914 47.156 9.656 1 93.75 452 LEU A CA 1
ATOM 3387 C C . LEU A 1 452 ? -15.969 46.125 10.023 1 93.75 452 LEU A C 1
ATOM 3389 O O . LEU A 1 452 ? -17.078 46.125 9.469 1 93.75 452 LEU A O 1
ATOM 3393 N N . TYR A 1 453 ? -15.578 45.156 10.836 1 93.12 453 TYR A N 1
ATOM 3394 C CA . TYR A 1 453 ? -16.5 44.094 11.25 1 93.12 453 TYR A CA 1
ATOM 3395 C C . TYR A 1 453 ? -16.938 44.281 12.695 1 93.12 453 TYR A C 1
ATOM 3397 O O . TYR A 1 453 ? -16.203 44.844 13.508 1 93.12 453 TYR A O 1
ATOM 3405 N N . GLY A 1 454 ? -18.094 43.75 13 1 90.56 454 GLY A N 1
ATOM 3406 C CA . GLY A 1 454 ? -18.672 43.875 14.328 1 90.56 454 GLY A CA 1
ATOM 3407 C C . GLY A 1 454 ? -18.234 42.75 15.273 1 90.56 454 GLY A C 1
ATOM 3408 O O . GLY A 1 454 ? -17.109 42.25 15.164 1 90.56 454 GLY A O 1
ATOM 3409 N N . ASP A 1 455 ? -19.141 42.469 16.219 1 91.44 455 ASP A N 1
ATOM 3410 C CA . ASP A 1 455 ? -18.828 41.469 17.234 1 91.44 455 ASP A CA 1
ATOM 3411 C C . ASP A 1 455 ? -19.172 40.062 16.75 1 91.44 455 ASP A C 1
ATOM 3413 O O . ASP A 1 455 ? -19.406 39.875 15.562 1 91.44 455 ASP A O 1
ATOM 3417 N N . PHE A 1 456 ? -19.062 39.094 17.656 1 92.06 456 PHE A N 1
ATOM 3418 C CA . PHE A 1 456 ? -19.266 37.688 17.328 1 92.06 456 PHE A CA 1
ATOM 3419 C C . PHE A 1 456 ? -20.672 37.469 16.766 1 92.06 456 PHE A C 1
ATOM 3421 O O . PHE A 1 456 ? -20.844 36.688 15.828 1 92.06 456 PHE A O 1
ATOM 3428 N N . ALA A 1 457 ? -21.594 38.094 17.281 1 91.69 457 ALA A N 1
ATOM 3429 C CA . ALA A 1 457 ? -22.984 37.938 16.844 1 91.69 457 ALA A CA 1
ATOM 3430 C C . ALA A 1 457 ? -23.156 38.375 15.398 1 91.69 457 ALA A C 1
ATOM 3432 O O . ALA A 1 457 ? -23.844 37.719 14.617 1 91.69 457 ALA A O 1
ATOM 3433 N N . GLU A 1 458 ? -22.641 39.469 15.117 1 89.38 458 GLU A N 1
ATOM 3434 C CA . GLU A 1 458 ? -22.719 40 13.75 1 89.38 458 GLU A CA 1
ATOM 3435 C C . GLU A 1 458 ? -22.031 39.062 12.766 1 89.38 458 GLU A C 1
ATOM 3437 O O . GLU A 1 458 ? -22.547 38.812 11.68 1 89.38 458 GLU A O 1
ATOM 3442 N N . PHE A 1 459 ? -20.828 38.688 13.172 1 87.88 459 PHE A N 1
ATOM 3443 C CA . PHE A 1 459 ? -20.094 37.781 12.297 1 87.88 459 PHE A CA 1
ATOM 3444 C C . PHE A 1 459 ? -20.859 36.5 12.062 1 87.88 459 PHE A C 1
ATOM 3446 O O . PHE A 1 459 ? -20.891 35.969 10.945 1 87.88 459 PHE A O 1
ATOM 3453 N N . THR A 1 460 ? -21.516 35.969 13.039 1 88.69 460 THR A N 1
ATOM 3454 C CA . THR A 1 460 ? -22.312 34.75 12.953 1 88.69 460 THR A CA 1
ATOM 3455 C C . THR A 1 460 ? -23.469 34.906 11.969 1 88.69 460 THR A C 1
ATOM 3457 O O . THR A 1 460 ? -23.828 33.969 11.266 1 88.69 460 THR A O 1
ATOM 3460 N N . ARG A 1 461 ? -23.938 36.062 11.867 1 85.81 461 ARG A N 1
ATOM 3461 C CA . ARG A 1 461 ? -25.047 36.375 10.969 1 85.81 461 ARG A CA 1
ATOM 3462 C C . ARG A 1 461 ? -24.594 36.344 9.508 1 85.81 461 ARG A C 1
ATOM 3464 O O . ARG A 1 461 ? -25.375 36 8.617 1 85.81 461 ARG A O 1
ATOM 3471 N N . VAL A 1 462 ? -23.359 36.562 9.367 1 83.06 462 VAL A N 1
ATOM 3472 C CA . VAL A 1 462 ? -22.828 36.656 8.008 1 83.06 462 VAL A CA 1
ATOM 3473 C C . VAL A 1 462 ? -22.391 35.281 7.539 1 83.06 462 VAL A C 1
ATOM 3475 O O . VAL A 1 462 ? -22.344 35 6.336 1 83.06 462 VAL A O 1
ATOM 3478 N N . TRP A 1 463 ? -22.156 34.438 8.477 1 85 463 TRP A N 1
ATOM 3479 C CA . TRP A 1 463 ? -21.781 33.062 8.133 1 85 463 TRP A CA 1
ATOM 3480 C C . TRP A 1 463 ? -22.906 32.344 7.391 1 85 463 TRP A C 1
ATOM 3482 O O . TRP A 1 463 ? -24.062 32.438 7.789 1 85 463 TRP A O 1
ATOM 3492 N N . ARG A 1 464 ? -22.609 31.641 6.203 1 87.5 464 ARG A N 1
ATOM 3493 C CA . ARG A 1 464 ? -23.625 30.984 5.387 1 87.5 464 ARG A CA 1
ATOM 3494 C C . ARG A 1 464 ? -23.25 29.516 5.133 1 87.5 464 ARG A C 1
ATOM 3496 O O . ARG A 1 464 ? -22.094 29.219 4.82 1 87.5 464 ARG A O 1
ATOM 3503 N N . ARG A 1 465 ? -24.188 28.688 5.293 1 90.5 465 ARG A N 1
ATOM 3504 C CA . ARG A 1 465 ? -24.031 27.281 4.973 1 90.5 465 ARG A CA 1
ATOM 3505 C C . ARG A 1 465 ? -24.281 27.016 3.49 1 90.5 465 ARG A C 1
ATOM 3507 O O . ARG A 1 465 ? -25.281 27.484 2.936 1 90.5 465 ARG A O 1
ATOM 3514 N N . ASP A 1 466 ? -23.406 26.359 2.859 1 92 466 ASP A N 1
ATOM 3515 C CA . ASP A 1 466 ? -23.594 25.922 1.479 1 92 466 ASP A CA 1
ATOM 3516 C C . ASP A 1 466 ? -24.469 24.672 1.411 1 92 466 ASP A C 1
ATOM 3518 O O . ASP A 1 466 ? -25.453 24.641 0.688 1 92 466 ASP A O 1
ATOM 3522 N N . ARG A 1 467 ? -24.078 23.672 2.195 1 94.56 467 ARG A N 1
ATOM 3523 C CA . ARG A 1 467 ? -24.766 22.375 2.141 1 94.56 467 ARG A CA 1
ATOM 3524 C C . ARG A 1 467 ? -24.625 21.641 3.467 1 94.56 467 ARG A C 1
ATOM 3526 O O . ARG A 1 467 ? -23.578 21.688 4.113 1 94.56 467 ARG A O 1
ATOM 3533 N N . ARG A 1 468 ? -25.734 21 3.893 1 96.69 468 ARG A N 1
ATOM 3534 C CA . ARG A 1 468 ? -25.719 20.062 5.004 1 96.69 468 ARG A CA 1
ATOM 3535 C C . ARG A 1 468 ? -25.734 18.609 4.496 1 96.69 468 ARG A C 1
ATOM 3537 O O . ARG A 1 468 ? -26.531 18.281 3.609 1 96.69 468 ARG A O 1
ATOM 3544 N N . PHE A 1 469 ? -24.844 17.812 4.945 1 98 469 PHE A N 1
ATOM 3545 C CA . PHE A 1 469 ? -24.781 16.391 4.656 1 98 469 PHE A CA 1
ATOM 3546 C C . PHE A 1 469 ? -25.328 15.578 5.828 1 98 469 PHE A C 1
ATOM 3548 O O . PHE A 1 469 ? -24.75 15.578 6.914 1 98 469 PHE A O 1
ATOM 3555 N N . ASP A 1 470 ? -26.438 14.922 5.617 1 98.06 470 ASP A N 1
ATOM 3556 C CA . ASP A 1 470 ? -27.031 14.086 6.66 1 98.06 470 ASP A CA 1
ATOM 3557 C C . ASP A 1 470 ? -26.609 12.633 6.516 1 98.06 470 ASP A C 1
ATOM 3559 O O . ASP A 1 470 ? -26.469 12.125 5.402 1 98.06 470 ASP A O 1
ATOM 3563 N N . PRO A 1 471 ? -26.344 11.953 7.637 1 97.44 471 PRO A N 1
ATOM 3564 C CA . PRO A 1 471 ? -25.953 10.547 7.555 1 97.44 471 PRO A CA 1
ATOM 3565 C C . PRO A 1 471 ? -27 9.672 6.879 1 97.44 471 PRO A C 1
ATOM 3567 O O . PRO A 1 471 ? -28.203 9.867 7.098 1 97.44 471 PRO A O 1
ATOM 3570 N N . ALA A 1 472 ? -26.562 8.766 6.082 1 97 472 ALA A N 1
ATOM 3571 C CA . ALA A 1 472 ? -27.469 7.895 5.34 1 97 472 ALA A CA 1
ATOM 3572 C C . ALA A 1 472 ? -27 6.445 5.395 1 97 472 ALA A C 1
ATOM 3574 O O . ALA A 1 472 ? -27.75 5.527 5.043 1 97 472 ALA A O 1
ATOM 3575 N N . MET A 1 473 ? -25.859 6.145 5.922 1 96.94 473 MET A N 1
ATOM 3576 C CA . MET A 1 473 ? -25.25 4.816 5.938 1 96.94 473 MET A CA 1
ATOM 3577 C C . MET A 1 473 ? -25.875 3.943 7.02 1 96.94 473 MET A C 1
ATOM 3579 O O . MET A 1 473 ? -26.047 4.383 8.156 1 96.94 473 MET A O 1
ATOM 3583 N N . PRO A 1 474 ? -26.25 2.654 6.73 1 97.31 474 PRO A N 1
ATOM 3584 C CA . PRO A 1 474 ? -26.75 1.733 7.75 1 97.31 474 PRO A CA 1
ATOM 3585 C C . PRO A 1 474 ? -25.75 1.484 8.867 1 97.31 474 PRO A C 1
ATOM 3587 O O . PRO A 1 474 ? -24.531 1.415 8.617 1 97.31 474 PRO A O 1
ATOM 3590 N N . THR A 1 475 ? -26.266 1.223 10.039 1 97.19 475 THR A N 1
ATOM 3591 C CA . THR A 1 475 ? -25.453 1.011 11.227 1 97.19 475 THR A CA 1
ATOM 3592 C C . THR A 1 475 ? -24.547 -0.199 11.047 1 97.19 475 THR A C 1
ATOM 3594 O O . THR A 1 475 ? -23.391 -0.184 11.477 1 97.19 475 THR A O 1
ATOM 3597 N N . SER A 1 476 ? -25.016 -1.211 10.406 1 97.12 476 SER A N 1
ATOM 3598 C CA . SER A 1 476 ? -24.25 -2.428 10.203 1 97.12 476 SER A CA 1
ATOM 3599 C C . SER A 1 476 ? -23.016 -2.164 9.336 1 97.12 476 SER A C 1
ATOM 3601 O O . SER A 1 476 ? -21.922 -2.66 9.625 1 97.12 476 SER A O 1
ATOM 3603 N N . THR A 1 477 ? -23.172 -1.403 8.305 1 97.31 477 THR A N 1
ATOM 3604 C CA . THR A 1 477 ? -22.062 -1.048 7.422 1 97.31 477 THR A CA 1
ATOM 3605 C C . THR A 1 477 ? -21.031 -0.187 8.156 1 97.31 477 THR A C 1
ATOM 3607 O O . THR A 1 477 ? -19.828 -0.416 8.039 1 97.31 477 THR A O 1
ATOM 3610 N N . ARG A 1 478 ? -21.547 0.759 8.93 1 97.62 478 ARG A N 1
ATOM 3611 C CA . ARG A 1 478 ? -20.672 1.64 9.711 1 97.62 478 ARG A CA 1
ATOM 3612 C C . ARG A 1 478 ? -19.828 0.842 10.695 1 97.62 478 ARG A C 1
ATOM 3614 O O . ARG A 1 478 ? -18.609 1.053 10.781 1 97.62 478 ARG A O 1
ATOM 3621 N N . THR A 1 479 ? -20.469 -0.06 11.352 1 97.44 479 THR A N 1
ATOM 3622 C CA . THR A 1 479 ? -19.781 -0.884 12.344 1 97.44 479 THR A CA 1
ATOM 3623 C C . THR A 1 479 ? -18.703 -1.734 11.68 1 97.44 479 THR A C 1
ATOM 3625 O O . THR A 1 479 ? -17.594 -1.855 12.211 1 97.44 479 THR A O 1
ATOM 3628 N N . ALA A 1 480 ? -19.016 -2.297 10.578 1 97.06 480 ALA A N 1
ATOM 3629 C CA . ALA A 1 480 ? -18.062 -3.135 9.852 1 97.06 480 ALA A CA 1
ATOM 3630 C C . ALA A 1 480 ? -16.859 -2.32 9.375 1 97.06 480 ALA A C 1
ATOM 3632 O O . ALA A 1 480 ? -15.719 -2.777 9.461 1 97.06 480 ALA A O 1
ATOM 3633 N N . LEU A 1 481 ? -17.141 -1.159 8.844 1 98.06 481 LEU A N 1
ATOM 3634 C CA . LEU A 1 481 ? -16.078 -0.288 8.352 1 98.06 481 LEU A CA 1
ATOM 3635 C C . LEU A 1 481 ? -15.164 0.144 9.484 1 98.06 481 LEU A C 1
ATOM 3637 O O . LEU A 1 481 ? -13.938 0.139 9.336 1 98.06 481 LEU A O 1
ATOM 3641 N N . LEU A 1 482 ? -15.742 0.472 10.617 1 97.88 482 LEU A N 1
ATOM 3642 C CA . LEU A 1 482 ? -14.945 0.925 11.75 1 97.88 482 LEU A CA 1
ATOM 3643 C C . LEU A 1 482 ? -14.133 -0.222 12.344 1 97.88 482 LEU A C 1
ATOM 3645 O O . LEU A 1 482 ? -13.016 -0.017 12.812 1 97.88 482 LEU A O 1
ATOM 3649 N N . ALA A 1 483 ? -14.703 -1.393 12.344 1 97.31 483 ALA A N 1
ATOM 3650 C CA . ALA A 1 483 ? -13.945 -2.561 12.797 1 97.31 483 ALA A CA 1
ATOM 3651 C C . ALA A 1 483 ? -12.742 -2.816 11.898 1 97.31 483 ALA A C 1
ATOM 3653 O O . ALA A 1 483 ? -11.656 -3.146 12.383 1 97.31 483 ALA A O 1
ATOM 3654 N N . GLY A 1 484 ? -12.93 -2.746 10.578 1 96.88 484 GLY A N 1
ATOM 3655 C CA . GLY A 1 484 ? -11.82 -2.873 9.648 1 96.88 484 GLY A CA 1
ATOM 3656 C C . GLY A 1 484 ? -10.742 -1.83 9.852 1 96.88 484 GLY A C 1
ATOM 3657 O O . GLY A 1 484 ? -9.555 -2.133 9.75 1 96.88 484 GLY A O 1
ATOM 3658 N N . TRP A 1 485 ? -11.188 -0.594 10.172 1 97.5 485 TRP A N 1
ATOM 3659 C CA . TRP A 1 485 ? -10.25 0.489 10.453 1 97.5 485 TRP A CA 1
ATOM 3660 C C . TRP A 1 485 ? -9.422 0.187 11.695 1 97.5 485 TRP A C 1
ATOM 3662 O O . TRP A 1 485 ? -8.195 0.35 11.688 1 97.5 485 TRP A O 1
ATOM 3672 N N . GLN A 1 486 ? -10.055 -0.253 12.727 1 96.56 486 GLN A N 1
ATOM 3673 C CA . GLN A 1 486 ? -9.352 -0.578 13.969 1 96.56 486 GLN A CA 1
ATOM 3674 C C . GLN A 1 486 ? -8.32 -1.68 13.742 1 96.56 486 GLN A C 1
ATOM 3676 O O . GLN A 1 486 ? -7.223 -1.633 14.297 1 96.56 486 GLN A O 1
ATOM 3681 N N . ASP A 1 487 ? -8.68 -2.635 12.938 1 96.19 487 ASP A N 1
ATOM 3682 C CA . ASP A 1 487 ? -7.742 -3.699 12.602 1 96.19 487 ASP A CA 1
ATOM 3683 C C . ASP A 1 487 ? -6.539 -3.146 11.836 1 96.19 487 ASP A C 1
ATOM 3685 O O . ASP A 1 487 ? -5.395 -3.521 12.109 1 96.19 487 ASP A O 1
ATOM 3689 N N . ALA A 1 488 ? -6.789 -2.303 10.867 1 97 488 ALA A N 1
ATOM 3690 C CA . ALA A 1 488 ? -5.715 -1.705 10.078 1 97 488 ALA A CA 1
ATOM 3691 C C . ALA A 1 488 ? -4.777 -0.886 10.961 1 97 488 ALA A C 1
ATOM 3693 O O . ALA A 1 488 ? -3.555 -0.933 10.789 1 97 488 ALA A O 1
ATOM 3694 N N . VAL A 1 489 ? -5.355 -0.121 11.898 1 96.38 489 VAL A N 1
ATOM 3695 C CA . VAL A 1 489 ? -4.559 0.694 12.812 1 96.38 489 VAL A CA 1
ATOM 3696 C C . VAL A 1 489 ? -3.693 -0.208 13.688 1 96.38 489 VAL A C 1
ATOM 3698 O O . VAL A 1 489 ? -2.512 0.073 13.906 1 96.38 489 VAL A O 1
ATOM 3701 N N . ARG A 1 490 ? -4.262 -1.243 14.188 1 94.69 490 ARG A N 1
ATOM 3702 C CA . ARG A 1 490 ? -3.516 -2.188 15.008 1 94.69 490 ARG A CA 1
ATOM 3703 C C . ARG A 1 490 ? -2.305 -2.73 14.258 1 94.69 490 ARG A C 1
ATOM 3705 O O . ARG A 1 490 ? -1.223 -2.869 14.836 1 94.69 490 ARG A O 1
ATOM 3712 N N . ARG A 1 491 ? -2.422 -3.006 12.984 1 94.12 491 ARG A N 1
ATOM 3713 C CA . ARG A 1 491 ? -1.354 -3.551 12.156 1 94.12 491 ARG A CA 1
ATOM 3714 C C . ARG A 1 491 ? -0.276 -2.504 11.891 1 94.12 491 ARG A C 1
ATOM 3716 O O . ARG A 1 491 ? 0.853 -2.844 11.531 1 94.12 491 ARG A O 1
ATOM 3723 N N . THR A 1 492 ? -0.626 -1.262 12.016 1 95.12 492 THR A N 1
ATOM 3724 C CA . THR A 1 492 ? 0.252 -0.157 11.648 1 95.12 492 THR A CA 1
ATOM 3725 C C . THR A 1 492 ? 1.075 0.302 12.852 1 95.12 492 THR A C 1
ATOM 3727 O O . THR A 1 492 ? 2.199 0.781 12.695 1 95.12 492 THR A O 1
ATOM 3730 N N . ARG A 1 493 ? 0.568 0.167 14.039 1 93.69 493 ARG A N 1
ATOM 3731 C CA . ARG A 1 493 ? 1.213 0.663 15.25 1 93.69 493 ARG A CA 1
ATOM 3732 C C . ARG A 1 493 ? 2.553 -0.029 15.477 1 93.69 493 ARG A C 1
ATOM 3734 O O . ARG A 1 493 ? 2.703 -1.216 15.18 1 93.69 493 ARG A O 1
ATOM 3741 N N . SER A 1 494 ? 3.592 0.599 15.898 1 84.62 494 SER A N 1
ATOM 3742 C CA . SER A 1 494 ? 4.949 0.094 16.062 1 84.62 494 SER A CA 1
ATOM 3743 C C . SER A 1 494 ? 5.043 -0.874 17.234 1 84.62 494 SER A C 1
ATOM 3745 O O . SER A 1 494 ? 5.926 -1.735 17.281 1 84.62 494 SER A O 1
ATOM 3747 N N . GLY A 1 495 ? 4.398 -0.737 18.375 1 66.88 495 GLY A N 1
ATOM 3748 C CA . GLY A 1 495 ? 4.539 -1.586 19.547 1 66.88 495 GLY A CA 1
ATOM 3749 C C . GLY A 1 495 ? 3.635 -2.803 19.516 1 66.88 495 GLY A C 1
ATOM 3750 O O . GLY A 1 495 ? 3.365 -3.408 20.547 1 66.88 495 GLY A O 1
ATOM 3751 N N . ALA A 1 496 ? 2.889 -3.076 18.359 1 51.5 496 ALA A N 1
ATOM 3752 C CA . ALA A 1 496 ? 1.94 -4.176 18.516 1 51.5 496 ALA A CA 1
ATOM 3753 C C . ALA A 1 496 ? 2.645 -5.441 19 1 51.5 496 ALA A C 1
ATOM 3755 O O . ALA A 1 496 ? 3.711 -5.793 18.5 1 51.5 496 ALA A O 1
ATOM 3756 N N . PRO A 1 497 ? 2.242 -6.086 20.156 1 40.16 497 PRO A N 1
ATOM 3757 C CA . PRO A 1 497 ? 2.875 -7.199 20.875 1 40.16 497 PRO A CA 1
ATOM 3758 C C . PRO A 1 497 ? 3.176 -8.383 19.969 1 40.16 497 PRO A C 1
ATOM 3760 O O . PRO A 1 497 ? 2.484 -8.594 18.969 1 40.16 497 PRO A O 1
ATOM 3763 N N . ASP A 1 498 ? 4.484 -8.945 19.984 1 35.12 498 ASP A N 1
ATOM 3764 C CA . ASP A 1 498 ? 4.668 -10.352 19.672 1 35.12 498 ASP A CA 1
ATOM 3765 C C . ASP A 1 498 ? 3.432 -11.164 20.062 1 35.12 498 ASP A C 1
ATOM 3767 O O . ASP A 1 498 ? 2.805 -10.906 21.094 1 35.12 498 ASP A O 1
ATOM 3771 N N . MET B 1 1 ? 17.703 -30.75 -49.219 1 37.84 1 MET B N 1
ATOM 3772 C CA . MET B 1 1 ? 18.234 -30.438 -47.906 1 37.84 1 MET B CA 1
ATOM 3773 C C . MET B 1 1 ? 17.391 -31.094 -46.812 1 37.84 1 MET B C 1
ATOM 3775 O O . MET B 1 1 ? 16.172 -30.984 -46.781 1 37.84 1 MET B O 1
ATOM 3779 N N . GLY B 1 2 ? 17.766 -32.156 -46.219 1 52.69 2 GLY B N 1
ATOM 3780 C CA . GLY B 1 2 ? 17 -33.062 -45.375 1 52.69 2 GLY B CA 1
ATOM 3781 C C . GLY B 1 2 ? 16.297 -32.344 -44.219 1 52.69 2 GLY B C 1
ATOM 3782 O O . GLY B 1 2 ? 16.766 -31.312 -43.75 1 52.69 2 GLY B O 1
ATOM 3783 N N . GLU B 1 3 ? 14.961 -32.406 -43.906 1 72.94 3 GLU B N 1
ATOM 3784 C CA . GLU B 1 3 ? 14.156 -31.719 -42.906 1 72.94 3 GLU B CA 1
ATOM 3785 C C . GLU B 1 3 ? 14.758 -31.875 -41.531 1 72.94 3 GLU B C 1
ATOM 3787 O O . GLU B 1 3 ? 15.281 -32.938 -41.188 1 72.94 3 GLU B O 1
ATOM 3792 N N . ARG B 1 4 ? 15.055 -30.734 -40.844 1 87.56 4 ARG B N 1
ATOM 3793 C CA . ARG B 1 4 ? 15.617 -30.672 -39.5 1 87.56 4 ARG B CA 1
ATOM 3794 C C . ARG B 1 4 ? 14.547 -30.938 -38.438 1 87.56 4 ARG B C 1
ATOM 3796 O O . ARG B 1 4 ? 13.688 -30.094 -38.188 1 87.56 4 ARG B O 1
ATOM 3803 N N . PRO B 1 5 ? 14.625 -32.25 -38 1 95.44 5 PRO B N 1
ATOM 3804 C CA . PRO B 1 5 ? 13.586 -32.562 -37 1 95.44 5 PRO B CA 1
ATOM 3805 C C . PRO B 1 5 ? 13.617 -31.656 -35.781 1 95.44 5 PRO B C 1
ATOM 3807 O O . PRO B 1 5 ? 14.695 -31.281 -35.312 1 95.44 5 PRO B O 1
ATOM 3810 N N . CYS B 1 6 ? 12.453 -31.281 -35.312 1 97.38 6 CYS B N 1
ATOM 3811 C CA . CYS B 1 6 ? 12.336 -30.391 -34.156 1 97.38 6 CYS B CA 1
ATOM 3812 C C . CYS B 1 6 ? 11.133 -30.766 -33.312 1 97.38 6 CYS B C 1
ATOM 3814 O O . CYS B 1 6 ? 10.344 -31.625 -33.656 1 97.38 6 CYS B O 1
ATOM 3816 N N . ILE B 1 7 ? 11.078 -30.203 -32.125 1 97.88 7 ILE B N 1
ATOM 3817 C CA . ILE B 1 7 ? 10 -30.453 -31.156 1 97.88 7 ILE B CA 1
ATOM 3818 C C . ILE B 1 7 ? 9.227 -29.156 -30.922 1 97.88 7 ILE B C 1
ATOM 3820 O O . ILE B 1 7 ? 9.828 -28.094 -30.703 1 97.88 7 ILE B O 1
ATOM 3824 N N . LEU B 1 8 ? 7.906 -29.219 -31 1 98.62 8 LEU B N 1
ATOM 3825 C CA . LEU B 1 8 ? 7.059 -28.109 -30.562 1 98.62 8 LEU B CA 1
ATOM 3826 C C . LEU B 1 8 ? 6.68 -28.266 -29.094 1 98.62 8 LEU B C 1
ATOM 3828 O O . LEU B 1 8 ? 6.09 -29.281 -28.703 1 98.62 8 LEU B O 1
ATOM 3832 N N . ALA B 1 9 ? 7.086 -27.359 -28.281 1 98.69 9 ALA B N 1
ATOM 3833 C CA . ALA B 1 9 ? 6.691 -27.328 -26.875 1 98.69 9 ALA B CA 1
ATOM 3834 C C . ALA B 1 9 ? 5.602 -26.281 -26.641 1 98.69 9 ALA B C 1
ATOM 3836 O O . ALA B 1 9 ? 5.77 -25.109 -26.984 1 98.69 9 ALA B O 1
ATOM 3837 N N . ILE B 1 10 ? 4.492 -26.703 -26.094 1 98.75 10 ILE B N 1
ATOM 3838 C CA . ILE B 1 10 ? 3.379 -25.844 -25.719 1 98.75 10 ILE B CA 1
ATOM 3839 C C . ILE B 1 10 ? 3.426 -25.578 -24.219 1 98.75 10 ILE B C 1
ATOM 3841 O O . ILE B 1 10 ? 3.416 -26.516 -23.406 1 98.75 10 ILE B O 1
ATOM 3845 N N . ASP B 1 11 ? 3.537 -24.344 -23.844 1 98 11 ASP B N 1
ATOM 3846 C CA . ASP B 1 11 ? 3.555 -23.906 -22.453 1 98 11 ASP B CA 1
ATOM 3847 C C . ASP B 1 11 ? 2.336 -23.047 -22.141 1 98 11 ASP B C 1
ATOM 3849 O O . ASP B 1 11 ? 2.338 -21.828 -22.391 1 98 11 ASP B O 1
ATOM 3853 N N . GLN B 1 12 ? 1.331 -23.672 -21.578 1 98.31 12 GLN B N 1
ATOM 3854 C CA . GLN B 1 12 ? 0.121 -22.938 -21.219 1 98.31 12 GLN B CA 1
ATOM 3855 C C . GLN B 1 12 ? 0.186 -22.438 -19.781 1 98.31 12 GLN B C 1
ATOM 3857 O O . GLN B 1 12 ? -0.143 -23.172 -18.844 1 98.31 12 GLN B O 1
ATOM 3862 N N . GLY B 1 13 ? 0.537 -21.188 -19.578 1 95.25 13 GLY B N 1
ATOM 3863 C CA . GLY B 1 13 ? 0.688 -20.578 -18.266 1 95.25 13 GLY B CA 1
ATOM 3864 C C . GLY B 1 13 ? -0.575 -19.891 -17.766 1 95.25 13 GLY B C 1
ATOM 3865 O O . GLY B 1 13 ? -1.611 -19.953 -18.438 1 95.25 13 GLY B O 1
ATOM 3866 N N . THR B 1 14 ? -0.471 -19.25 -16.562 1 93.25 14 THR B N 1
ATOM 3867 C CA . THR B 1 14 ? -1.611 -18.625 -15.914 1 93.25 14 THR B CA 1
ATOM 3868 C C . THR B 1 14 ? -1.978 -17.312 -16.609 1 93.25 14 THR B C 1
ATOM 3870 O O . THR B 1 14 ? -3.158 -17 -16.781 1 93.25 14 THR B O 1
ATOM 3873 N N . THR B 1 15 ? -0.967 -16.594 -17.078 1 89.31 15 THR B N 1
ATOM 3874 C CA . THR B 1 15 ? -1.251 -15.273 -17.641 1 89.31 15 THR B CA 1
ATOM 3875 C C . THR B 1 15 ? -1.08 -15.273 -19.156 1 89.31 15 THR B C 1
ATOM 3877 O O . THR B 1 15 ? -1.543 -14.352 -19.828 1 89.31 15 THR B O 1
ATOM 3880 N N . SER B 1 16 ? -0.383 -16.281 -19.656 1 92.44 16 SER B N 1
ATOM 3881 C CA . SER B 1 16 ? -0.129 -16.312 -21.094 1 92.44 16 SER B CA 1
ATOM 3882 C C . SER B 1 16 ? 0.04 -17.75 -21.594 1 92.44 16 SER B C 1
ATOM 3884 O O . SER B 1 16 ? 0.263 -18.656 -20.797 1 92.44 16 SER B O 1
ATOM 3886 N N . SER B 1 17 ? -0.177 -17.891 -22.875 1 97.31 17 SER B N 1
ATOM 3887 C CA . SER B 1 17 ? 0.185 -19.109 -23.594 1 97.31 17 SER B CA 1
ATOM 3888 C C . SER B 1 17 ? 1.424 -18.891 -24.453 1 97.31 17 SER B C 1
ATOM 3890 O O . SER B 1 17 ? 1.593 -17.828 -25.047 1 97.31 17 SER B O 1
ATOM 3892 N N . ARG B 1 18 ? 2.256 -19.906 -24.453 1 97.44 18 ARG B N 1
ATOM 3893 C CA . ARG B 1 18 ? 3.496 -19.828 -25.219 1 97.44 18 ARG B CA 1
ATOM 3894 C C . ARG B 1 18 ? 3.762 -21.125 -25.969 1 97.44 18 ARG B C 1
ATOM 3896 O O . ARG B 1 18 ? 3.43 -22.203 -25.484 1 97.44 18 ARG B O 1
ATOM 3903 N N . ALA B 1 19 ? 4.344 -20.969 -27.125 1 98.62 19 ALA B N 1
ATOM 3904 C CA . ALA B 1 19 ? 4.824 -22.125 -27.906 1 98.62 19 ALA B CA 1
ATOM 3905 C C . ALA B 1 19 ? 6.242 -21.875 -28.406 1 98.62 19 ALA B C 1
ATOM 3907 O O . ALA B 1 19 ? 6.578 -20.781 -28.828 1 98.62 19 ALA B O 1
ATOM 3908 N N . ILE B 1 20 ? 7.031 -22.875 -28.25 1 97.94 20 ILE B N 1
ATOM 3909 C CA . ILE B 1 20 ? 8.43 -22.781 -28.641 1 97.94 20 ILE B CA 1
ATOM 3910 C C . ILE B 1 20 ? 8.828 -24.016 -29.438 1 97.94 20 ILE B C 1
ATOM 3912 O O . ILE B 1 20 ? 8.461 -25.141 -29.078 1 97.94 20 ILE B O 1
ATOM 3916 N N . VAL B 1 21 ? 9.531 -23.812 -30.516 1 98.31 21 VAL B N 1
ATOM 3917 C CA . VAL B 1 21 ? 10.086 -24.922 -31.281 1 98.31 21 VAL B CA 1
ATOM 3918 C C . VAL B 1 21 ? 11.578 -25.062 -30.984 1 98.31 21 VAL B C 1
ATOM 3920 O O . VAL B 1 21 ? 12.344 -24.109 -31.141 1 98.31 21 VAL B O 1
ATOM 3923 N N . PHE B 1 22 ? 11.93 -26.281 -30.562 1 96.38 22 PHE B N 1
ATOM 3924 C CA . PHE B 1 22 ? 13.32 -26.578 -30.234 1 96.38 22 PHE B CA 1
ATOM 3925 C C . PHE B 1 22 ? 13.93 -27.516 -31.266 1 96.38 22 PHE B C 1
ATOM 3927 O O . PHE B 1 22 ? 13.281 -28.453 -31.719 1 96.38 22 PHE B O 1
ATOM 3934 N N . ASP B 1 23 ? 15.203 -27.266 -31.594 1 94.75 23 ASP B N 1
ATOM 3935 C CA . ASP B 1 23 ? 15.883 -28.109 -32.562 1 94.75 23 ASP B CA 1
ATOM 3936 C C . ASP B 1 23 ? 16.578 -29.281 -31.859 1 94.75 23 ASP B C 1
ATOM 3938 O O . ASP B 1 23 ? 16.328 -29.547 -30.688 1 94.75 23 ASP B O 1
ATOM 3942 N N . ALA B 1 24 ? 17.359 -29.984 -32.594 1 91.75 24 ALA B N 1
ATOM 3943 C CA . ALA B 1 24 ? 18 -31.203 -32.094 1 91.75 24 ALA B CA 1
ATOM 3944 C C . ALA B 1 24 ? 19.016 -30.875 -31 1 91.75 24 ALA B C 1
ATOM 3946 O O . ALA B 1 24 ? 19.375 -31.734 -30.203 1 91.75 24 ALA B O 1
ATOM 3947 N N . ALA B 1 25 ? 19.484 -29.656 -30.953 1 88.88 25 ALA B N 1
ATOM 3948 C CA . ALA B 1 25 ? 20.438 -29.219 -29.938 1 88.88 25 ALA B CA 1
ATOM 3949 C C . ALA B 1 25 ? 19.719 -28.547 -28.766 1 88.88 25 ALA B C 1
ATOM 3951 O O . ALA B 1 25 ? 20.359 -27.922 -27.922 1 88.88 25 ALA B O 1
ATOM 3952 N N . ALA B 1 26 ? 18.375 -28.656 -28.781 1 90.94 26 ALA B N 1
ATOM 3953 C CA . ALA B 1 26 ? 17.547 -28.047 -27.75 1 90.94 26 ALA B CA 1
ATOM 3954 C C . ALA B 1 26 ? 17.688 -26.531 -27.75 1 90.94 26 ALA B C 1
ATOM 3956 O O . ALA B 1 26 ? 17.609 -25.891 -26.703 1 90.94 26 ALA B O 1
ATOM 3957 N N . SER B 1 27 ? 18 -25.969 -28.906 1 91.62 27 SER B N 1
ATOM 3958 C CA . SER B 1 27 ? 18.031 -24.531 -29.078 1 91.62 27 SER B CA 1
ATOM 3959 C C . SER B 1 27 ? 16.719 -24 -29.625 1 91.62 27 SER B C 1
ATOM 3961 O O . SER B 1 27 ? 16.031 -24.688 -30.391 1 91.62 27 SER B O 1
ATOM 3963 N N . VAL B 1 28 ? 16.422 -22.812 -29.297 1 94.44 28 VAL B N 1
ATOM 3964 C CA . VAL B 1 28 ? 15.156 -22.203 -29.703 1 94.44 28 VAL B CA 1
ATOM 3965 C C . VAL B 1 28 ? 15.211 -21.828 -31.172 1 94.44 28 VAL B C 1
ATOM 3967 O O . VAL B 1 28 ? 16.109 -21.109 -31.609 1 94.44 28 VAL B O 1
ATOM 3970 N N . LEU B 1 29 ? 14.266 -22.25 -31.891 1 95.75 29 LEU B N 1
ATOM 3971 C CA . LEU B 1 29 ? 14.172 -21.953 -33.312 1 95.75 29 LEU B CA 1
ATOM 3972 C C . LEU B 1 29 ? 13.078 -20.922 -33.594 1 95.75 29 LEU B C 1
ATOM 3974 O O . LEU B 1 29 ? 13.18 -20.125 -34.531 1 95.75 29 LEU B O 1
ATOM 3978 N N . ALA B 1 30 ? 12.016 -21.016 -32.844 1 97.31 30 ALA B N 1
ATOM 3979 C CA . ALA B 1 30 ? 10.867 -20.125 -33 1 97.31 30 ALA B CA 1
ATOM 3980 C C . ALA B 1 30 ? 10.094 -20.016 -31.688 1 97.31 30 ALA B C 1
ATOM 3982 O O . ALA B 1 30 ? 10.039 -20.984 -30.906 1 97.31 30 ALA B O 1
ATOM 3983 N N . VAL B 1 31 ? 9.547 -18.906 -31.453 1 97.19 31 VAL B N 1
ATOM 3984 C CA . VAL B 1 31 ? 8.766 -18.656 -30.234 1 97.19 31 VAL B CA 1
ATOM 3985 C C . VAL B 1 31 ? 7.547 -17.812 -30.578 1 97.19 31 VAL B C 1
ATOM 3987 O O . VAL B 1 31 ? 7.629 -16.891 -31.406 1 97.19 31 VAL B O 1
ATOM 3990 N N . ALA B 1 32 ? 6.414 -18.109 -30.031 1 97.94 32 ALA B N 1
ATOM 3991 C CA . ALA B 1 32 ? 5.207 -17.281 -30.047 1 97.94 32 ALA B CA 1
ATOM 3992 C C . ALA B 1 32 ? 4.562 -17.219 -28.656 1 97.94 32 ALA B C 1
ATOM 3994 O O . ALA B 1 32 ? 4.613 -18.188 -27.906 1 97.94 32 ALA B O 1
ATOM 3995 N N . GLN B 1 33 ? 4.012 -16.156 -28.312 1 96.12 33 GLN B N 1
ATOM 3996 C CA . GLN B 1 33 ? 3.381 -15.961 -27.016 1 96.12 33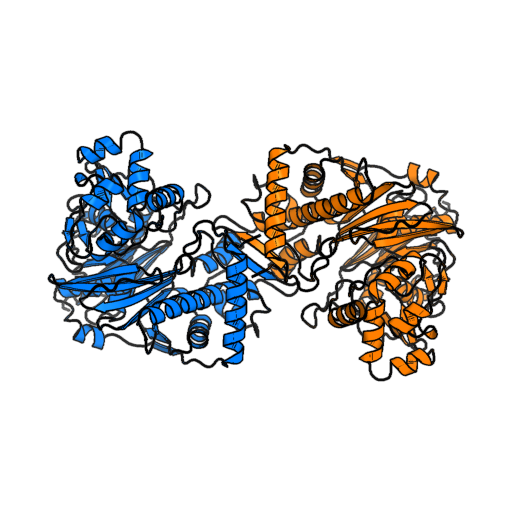 GLN B CA 1
ATOM 3997 C C . GLN B 1 33 ? 2.223 -14.969 -27.109 1 96.12 33 GLN B C 1
ATOM 3999 O O . GLN B 1 33 ? 2.285 -14.008 -27.875 1 96.12 33 GLN B O 1
ATOM 4004 N N . THR B 1 34 ? 1.174 -15.195 -26.359 1 96.5 34 THR B N 1
ATOM 4005 C CA . THR B 1 34 ? 0.051 -14.266 -26.281 1 96.5 34 THR B CA 1
ATOM 4006 C C . THR B 1 34 ? -0.595 -14.312 -24.906 1 96.5 34 THR B C 1
ATOM 4008 O O . THR B 1 34 ? -0.706 -15.383 -24.297 1 96.5 34 THR B O 1
ATOM 4011 N N . GLU B 1 35 ? -0.88 -13.219 -24.312 1 91.75 35 GLU B N 1
ATOM 4012 C CA . GLU B 1 35 ? -1.633 -13.148 -23.078 1 91.75 35 GLU B CA 1
ATOM 4013 C C . GLU B 1 35 ? -3.123 -13.375 -23.312 1 91.75 35 GLU B C 1
ATOM 4015 O O . GLU B 1 35 ? -3.596 -13.281 -24.438 1 91.75 35 GLU B O 1
ATOM 4020 N N . PHE B 1 36 ? -3.812 -13.781 -22.312 1 94.5 36 PHE B N 1
ATOM 4021 C CA . PHE B 1 36 ? -5.258 -13.945 -22.391 1 94.5 36 PHE B CA 1
ATOM 4022 C C . PHE B 1 36 ? -5.938 -13.391 -21.156 1 94.5 36 PHE B C 1
ATOM 4024 O O . PHE B 1 36 ? -5.297 -13.203 -20.109 1 94.5 36 PHE B O 1
ATOM 4031 N N . PRO B 1 37 ? -7.203 -13.117 -21.188 1 93.25 37 PRO B N 1
ATOM 4032 C CA . PRO B 1 37 ? -7.902 -12.406 -20.109 1 93.25 37 PRO B CA 1
ATOM 4033 C C . PRO B 1 37 ? -7.977 -13.219 -18.812 1 93.25 37 PRO B C 1
ATOM 4035 O O . PRO B 1 37 ? -8.141 -14.445 -18.859 1 93.25 37 PRO B O 1
ATOM 4038 N N . GLN B 1 38 ? -7.805 -12.531 -17.703 1 91.06 38 GLN B N 1
ATOM 4039 C CA . GLN B 1 38 ? -8.031 -13.07 -16.359 1 91.06 38 GLN B CA 1
ATOM 4040 C C . GLN B 1 38 ? -9.375 -12.617 -15.805 1 91.06 38 GLN B C 1
ATOM 4042 O O . GLN B 1 38 ? -9.812 -11.492 -16.047 1 91.06 38 GLN B O 1
ATOM 4047 N N . HIS B 1 39 ? -10.133 -13.469 -15.055 1 93.38 39 HIS B N 1
ATOM 4048 C CA . HIS B 1 39 ? -11.445 -13.125 -14.516 1 93.38 39 HIS B CA 1
ATOM 4049 C C . HIS B 1 39 ? -11.461 -13.242 -12.992 1 93.38 39 HIS B C 1
ATOM 4051 O O . HIS B 1 39 ? -10.984 -14.234 -12.438 1 93.38 39 HIS B O 1
ATOM 4057 N N . TYR B 1 40 ? -11.961 -12.25 -12.367 1 87.94 40 TYR B N 1
ATOM 4058 C CA . TYR B 1 40 ? -12.062 -12.203 -10.914 1 87.94 40 TYR B CA 1
ATOM 4059 C C . TYR B 1 40 ? -13.5 -11.945 -10.477 1 87.94 40 TYR B C 1
ATOM 4061 O O . TYR B 1 40 ? -13.812 -10.883 -9.93 1 87.94 40 TYR B O 1
ATOM 4069 N N . PRO B 1 41 ? -14.383 -12.875 -10.5 1 91.62 41 PRO B N 1
ATOM 4070 C CA . PRO B 1 41 ? -15.82 -12.656 -10.32 1 91.62 41 PRO B CA 1
ATOM 4071 C C . PRO B 1 41 ? -16.188 -12.336 -8.875 1 91.62 41 PRO B C 1
ATOM 4073 O O . PRO B 1 41 ? -17.234 -11.734 -8.625 1 91.62 41 PRO B O 1
ATOM 4076 N N . ALA B 1 42 ? -15.422 -12.805 -7.91 1 87.44 42 ALA B N 1
ATOM 4077 C CA . ALA B 1 42 ? -15.641 -12.539 -6.488 1 87.44 42 ALA B CA 1
ATOM 4078 C C . ALA B 1 42 ? -14.312 -12.453 -5.738 1 87.44 42 ALA B C 1
ATOM 4080 O O . ALA B 1 42 ? -13.258 -12.773 -6.289 1 87.44 42 ALA B O 1
ATOM 4081 N N . ASP B 1 43 ? -14.414 -11.961 -4.48 1 81.56 43 ASP B N 1
ATOM 4082 C CA . ASP B 1 43 ? -13.211 -11.859 -3.658 1 81.56 43 ASP B CA 1
ATOM 4083 C C . ASP B 1 43 ? -12.508 -13.211 -3.537 1 81.56 43 ASP B C 1
ATOM 4085 O O . ASP B 1 43 ? -13.117 -14.195 -3.125 1 81.56 43 ASP B O 1
ATOM 4089 N N . GLY B 1 44 ? -11.297 -13.203 -3.967 1 84.81 44 GLY B N 1
ATOM 4090 C CA . GLY B 1 44 ? -10.492 -14.406 -3.869 1 84.81 44 GLY B CA 1
ATOM 4091 C C . GLY B 1 44 ? -10.719 -15.367 -5.02 1 84.81 44 GLY B C 1
ATOM 4092 O O . GLY B 1 44 ? -10.055 -16.406 -5.113 1 84.81 44 GLY B O 1
ATOM 4093 N N . TRP B 1 45 ? -11.648 -15.047 -5.875 1 92.12 45 TRP B N 1
ATOM 4094 C CA . TRP B 1 45 ? -11.945 -15.938 -6.992 1 92.12 45 TRP B CA 1
ATOM 4095 C C . TRP B 1 45 ? -11.102 -15.586 -8.211 1 92.12 45 TRP B C 1
ATOM 4097 O O . TRP B 1 45 ? -10.891 -14.406 -8.508 1 92.12 45 TRP B O 1
ATOM 4107 N N . VAL B 1 46 ? -10.594 -16.578 -8.812 1 93.12 46 VAL B N 1
ATOM 4108 C CA . VAL B 1 46 ? -9.82 -16.438 -10.047 1 93.12 46 VAL B CA 1
ATOM 4109 C C . VAL B 1 46 ? -10.273 -17.484 -11.055 1 93.12 46 VAL B C 1
ATOM 4111 O O . VAL B 1 46 ? -10.219 -18.688 -10.781 1 93.12 46 VAL B O 1
ATOM 4114 N N . GLU B 1 47 ? -10.711 -17 -12.25 1 97.5 47 GLU B N 1
ATOM 4115 C CA . GLU B 1 47 ? -11.219 -17.906 -13.266 1 97.5 47 GLU B CA 1
ATOM 4116 C C . GLU B 1 47 ? -10.594 -17.625 -14.625 1 97.5 47 GLU B C 1
ATOM 4118 O O . GLU B 1 47 ? -10.07 -16.531 -14.859 1 97.5 47 GLU B O 1
ATOM 4123 N N . HIS B 1 48 ? -10.523 -18.625 -15.422 1 98.12 48 HIS B N 1
ATOM 4124 C CA . HIS B 1 48 ? -10.211 -18.516 -16.844 1 98.12 48 HIS B CA 1
ATOM 4125 C C . HIS B 1 48 ? -11.359 -19.031 -17.703 1 98.12 48 HIS B C 1
ATOM 4127 O O . HIS B 1 48 ? -12.016 -20.016 -17.344 1 98.12 48 HIS B O 1
ATOM 4133 N N . ASP B 1 49 ? -11.602 -18.359 -18.828 1 98.31 49 ASP B N 1
ATOM 4134 C CA . ASP B 1 49 ? -12.422 -18.953 -19.891 1 98.31 49 ASP B CA 1
ATOM 4135 C C . ASP B 1 49 ? -11.664 -20.062 -20.594 1 98.31 49 ASP B C 1
ATOM 4137 O O . ASP B 1 49 ? -10.656 -19.828 -21.266 1 98.31 49 ASP B O 1
ATOM 4141 N N . PRO B 1 50 ? -12.234 -21.297 -20.5 1 98.5 50 PRO B N 1
ATOM 4142 C CA . PRO B 1 50 ? -11.531 -22.406 -21.141 1 98.5 50 PRO B CA 1
ATOM 4143 C C . PRO B 1 50 ? -11.297 -22.172 -22.625 1 98.5 50 PRO B C 1
ATOM 4145 O O . PRO B 1 50 ? -10.281 -22.625 -23.172 1 98.5 50 PRO B O 1
ATOM 4148 N N . GLU B 1 51 ? -12.117 -21.484 -23.25 1 98.31 51 GLU B N 1
ATOM 4149 C CA . GLU B 1 51 ? -11.961 -21.219 -24.672 1 98.31 51 GLU B CA 1
ATOM 4150 C C . GLU B 1 51 ? -10.836 -20.234 -24.938 1 98.31 51 GLU B C 1
ATOM 4152 O O . GLU B 1 51 ? -10.172 -20.297 -25.984 1 98.31 51 GLU B O 1
ATOM 4157 N N . ASP B 1 52 ? -10.625 -19.344 -24.062 1 98.38 52 ASP B N 1
ATOM 4158 C CA . ASP B 1 52 ? -9.477 -18.453 -24.172 1 98.38 52 ASP B CA 1
ATOM 4159 C C . ASP B 1 52 ? -8.164 -19.234 -24.047 1 98.38 52 ASP B C 1
ATOM 4161 O O . ASP B 1 52 ? -7.195 -18.938 -24.75 1 98.38 52 ASP B O 1
ATOM 4165 N N . ILE B 1 53 ? -8.164 -20.188 -23.109 1 98.25 53 ILE B N 1
ATOM 4166 C CA . ILE B 1 53 ? -7.004 -21.047 -22.969 1 98.25 53 ILE B CA 1
ATOM 4167 C C . ILE B 1 53 ? -6.73 -21.781 -24.281 1 98.25 53 ILE B C 1
ATOM 4169 O O . ILE B 1 53 ? -5.605 -21.766 -24.781 1 98.25 53 ILE B O 1
ATOM 4173 N N . TRP B 1 54 ? -7.785 -22.281 -24.844 1 98.44 54 TRP B N 1
ATOM 4174 C CA . TRP B 1 54 ? -7.641 -23.078 -26.062 1 98.44 54 TRP B CA 1
ATOM 4175 C C . TRP B 1 54 ? -7.234 -22.203 -27.234 1 98.44 54 TRP B C 1
ATOM 4177 O O . TRP B 1 54 ? -6.273 -22.5 -27.938 1 98.44 54 TRP B O 1
ATOM 4187 N N . ARG B 1 55 ? -7.926 -21.125 -27.453 1 98.31 55 ARG B N 1
ATOM 4188 C CA . ARG B 1 55 ? -7.676 -20.25 -28.594 1 98.31 55 ARG B CA 1
ATOM 4189 C C . ARG B 1 55 ? -6.258 -19.688 -28.562 1 98.31 55 ARG B C 1
ATOM 4191 O O . ARG B 1 55 ? -5.57 -19.672 -29.578 1 98.31 55 ARG B O 1
ATOM 4198 N N . SER B 1 56 ? -5.848 -19.219 -27.391 1 98.38 56 SER B N 1
ATOM 4199 C CA . SER B 1 56 ? -4.508 -18.656 -27.281 1 98.38 56 SER B CA 1
ATOM 4200 C C . SER B 1 56 ? -3.438 -19.719 -27.484 1 98.38 56 SER B C 1
ATOM 4202 O O . SER B 1 56 ? -2.412 -19.469 -28.125 1 98.38 56 SER B O 1
ATOM 4204 N N . THR B 1 57 ? -3.668 -20.938 -26.984 1 98.62 57 THR B N 1
ATOM 4205 C CA . THR B 1 57 ? -2.73 -22.047 -27.156 1 98.62 57 THR B CA 1
ATOM 4206 C C . THR B 1 57 ? -2.598 -22.422 -28.625 1 98.62 57 THR B C 1
ATOM 4208 O O . THR B 1 57 ? -1.485 -22.594 -29.141 1 98.62 57 THR B O 1
ATOM 4211 N N . LEU B 1 58 ? -3.736 -22.547 -29.266 1 98.62 58 LEU B N 1
ATOM 4212 C CA . LEU B 1 58 ? -3.732 -22.922 -30.672 1 98.62 58 LEU B CA 1
ATOM 4213 C C . LEU B 1 58 ? -3.051 -21.859 -31.516 1 98.62 58 LEU B C 1
ATOM 4215 O O . LEU B 1 58 ? -2.262 -22.172 -32.406 1 98.62 58 LEU B O 1
ATOM 4219 N N . GLU B 1 59 ? -3.369 -20.656 -31.234 1 98.56 59 GLU B N 1
ATOM 4220 C CA . GLU B 1 59 ? -2.818 -19.531 -31.984 1 98.56 59 GLU B CA 1
ATOM 4221 C C . GLU B 1 59 ? -1.294 -19.516 -31.906 1 98.56 59 GLU B C 1
ATOM 4223 O O . GLU B 1 59 ? -0.619 -19.453 -32.938 1 98.56 59 GLU B O 1
ATOM 4228 N N . VAL B 1 60 ? -0.773 -19.609 -30.734 1 98.62 60 VAL B N 1
ATOM 4229 C CA . VAL B 1 60 ? 0.675 -19.516 -30.578 1 98.62 60 VAL B CA 1
ATOM 4230 C C . VAL B 1 60 ? 1.337 -20.766 -31.141 1 98.62 60 VAL B C 1
ATOM 4232 O O . VAL B 1 60 ? 2.447 -20.719 -31.672 1 98.62 60 VAL B O 1
ATOM 4235 N N . SER B 1 61 ? 0.684 -21.906 -31.047 1 98.69 61 SER B N 1
ATOM 4236 C CA . SER B 1 61 ? 1.224 -23.141 -31.609 1 98.69 61 SER B CA 1
ATOM 4237 C C . SER B 1 61 ? 1.349 -23.047 -33.125 1 98.69 61 SER B C 1
ATOM 4239 O O . SER B 1 61 ? 2.377 -23.422 -33.688 1 98.69 61 SER B O 1
ATOM 4241 N N . ARG B 1 62 ? 0.347 -22.516 -33.75 1 98.5 62 ARG B N 1
ATOM 4242 C CA . ARG B 1 62 ? 0.366 -22.344 -35.188 1 98.5 62 ARG B CA 1
ATOM 4243 C C . ARG B 1 62 ? 1.455 -21.359 -35.625 1 98.5 62 ARG B C 1
ATOM 4245 O O . ARG B 1 62 ? 2.186 -21.609 -36.562 1 98.5 62 ARG B O 1
ATOM 4252 N N . GLN B 1 63 ? 1.538 -20.312 -34.875 1 98.56 63 GLN B N 1
ATOM 4253 C CA . GLN B 1 63 ? 2.529 -19.281 -35.188 1 98.56 63 GLN B CA 1
ATOM 4254 C C . GLN B 1 63 ? 3.947 -19.844 -35.062 1 98.56 63 GLN B C 1
ATOM 4256 O O . GLN B 1 63 ? 4.773 -19.625 -35.969 1 98.56 63 GLN B O 1
ATOM 4261 N N . ALA B 1 64 ? 4.195 -20.531 -34 1 98.31 64 ALA B N 1
ATOM 4262 C CA . ALA B 1 64 ? 5.523 -21.109 -33.812 1 98.31 64 ALA B CA 1
ATOM 4263 C C . ALA B 1 64 ? 5.836 -22.156 -34.844 1 98.31 64 ALA B C 1
ATOM 4265 O O . ALA B 1 64 ? 6.961 -22.234 -35.344 1 98.31 64 ALA B O 1
ATOM 4266 N N . LEU B 1 65 ? 4.883 -22.984 -35.156 1 97.25 65 LEU B N 1
ATOM 4267 C CA . LEU B 1 65 ? 5.043 -24.016 -36.156 1 97.25 65 LEU B CA 1
ATOM 4268 C C . LEU B 1 65 ? 5.367 -23.422 -37.531 1 97.25 65 LEU B C 1
ATOM 4270 O O . LEU B 1 65 ? 6.309 -23.844 -38.188 1 97.25 65 LEU B O 1
ATOM 4274 N N . GLN B 1 66 ? 4.625 -22.453 -37.906 1 96.69 66 GLN B N 1
ATOM 4275 C CA . GLN B 1 66 ? 4.82 -21.797 -39.188 1 96.69 66 GLN B CA 1
ATOM 4276 C C . GLN B 1 66 ? 6.195 -21.125 -39.25 1 96.69 66 GLN B C 1
ATOM 4278 O O . GLN B 1 66 ? 6.875 -21.219 -40.281 1 96.69 66 GLN B O 1
ATOM 4283 N N . ALA B 1 67 ? 6.547 -20.469 -38.219 1 97.25 67 ALA B N 1
ATOM 4284 C CA . ALA B 1 67 ? 7.848 -19.797 -38.156 1 97.25 67 ALA B CA 1
ATOM 4285 C C . ALA B 1 67 ? 8.984 -20.812 -38.281 1 97.25 67 ALA B C 1
ATOM 4287 O O . ALA B 1 67 ? 9.992 -20.547 -38.969 1 97.25 67 ALA B O 1
ATOM 4288 N N . ALA B 1 68 ? 8.852 -21.938 -37.656 1 96.06 68 ALA B N 1
ATOM 4289 C CA . ALA B 1 68 ? 9.883 -22.969 -37.688 1 96.06 68 ALA B CA 1
ATOM 4290 C C . ALA B 1 68 ? 9.953 -23.594 -39.094 1 96.06 68 ALA B C 1
ATOM 4292 O O . ALA B 1 68 ? 11.047 -23.844 -39.625 1 96.06 68 ALA B O 1
ATOM 4293 N N . GLU B 1 69 ? 8.867 -23.859 -39.594 1 91.81 69 GLU B N 1
ATOM 4294 C CA . GLU B 1 69 ? 8.82 -24.469 -40.906 1 91.81 69 GLU B CA 1
ATOM 4295 C C . GLU B 1 69 ? 9.406 -23.516 -41.969 1 91.81 69 GLU B C 1
ATOM 4297 O O . GLU B 1 69 ? 10.031 -23.969 -42.938 1 91.81 69 GLU B O 1
ATOM 4302 N N . ALA B 1 70 ? 9.148 -22.266 -41.812 1 94.5 70 ALA B N 1
ATOM 4303 C CA . ALA B 1 70 ? 9.727 -21.266 -42.719 1 94.5 70 ALA B CA 1
ATOM 4304 C C . ALA B 1 70 ? 11.25 -21.312 -42.656 1 94.5 70 ALA B C 1
ATOM 4306 O O . ALA B 1 70 ? 11.914 -20.922 -43.625 1 94.5 70 ALA B O 1
ATOM 4307 N N . LYS B 1 71 ? 11.75 -21.828 -41.594 1 94.19 71 LYS B N 1
ATOM 4308 C CA . LYS B 1 71 ? 13.195 -21.922 -41.438 1 94.19 71 LYS B CA 1
ATOM 4309 C C . LYS B 1 71 ? 13.703 -23.297 -41.875 1 94.19 71 LYS B C 1
ATOM 4311 O O . LYS B 1 71 ? 14.859 -23.641 -41.625 1 94.19 71 LYS B O 1
ATOM 4316 N N . GLY B 1 72 ? 12.844 -24.125 -42.438 1 92.88 72 GLY B N 1
ATOM 4317 C CA . GLY B 1 72 ? 13.227 -25.422 -42.969 1 92.88 72 GLY B CA 1
ATOM 4318 C C . GLY B 1 72 ? 13.188 -26.531 -41.906 1 92.88 72 GLY B C 1
ATOM 4319 O O . GLY B 1 72 ? 13.758 -27.594 -42.125 1 92.88 72 GLY B O 1
ATOM 4320 N N . ALA B 1 73 ? 12.508 -26.312 -40.844 1 94.62 73 ALA B N 1
ATOM 4321 C CA . ALA B 1 73 ? 12.414 -27.312 -39.781 1 94.62 73 ALA B CA 1
ATOM 4322 C C . ALA B 1 73 ? 11.125 -28.125 -39.906 1 94.62 73 ALA B C 1
ATOM 4324 O O . ALA B 1 73 ? 10.133 -27.641 -40.438 1 94.62 73 ALA B O 1
ATOM 4325 N N . ARG B 1 74 ? 11.211 -29.328 -39.406 1 95.19 74 ARG B N 1
ATOM 4326 C CA . ARG B 1 74 ? 10.023 -30.172 -39.406 1 95.19 74 ARG B CA 1
ATOM 4327 C C . ARG B 1 74 ? 9.711 -30.641 -37.969 1 95.19 74 ARG B C 1
ATOM 4329 O O . ARG B 1 74 ? 10.461 -31.438 -37.406 1 95.19 74 ARG B O 1
ATOM 4336 N N . VAL B 1 75 ? 8.641 -30.25 -37.5 1 96.94 75 VAL B N 1
ATOM 4337 C CA . VAL B 1 75 ? 8.219 -30.656 -36.156 1 96.94 75 VAL B CA 1
ATOM 4338 C C . VAL B 1 75 ? 7.773 -32.125 -36.188 1 96.94 75 VAL B C 1
ATOM 4340 O O . VAL B 1 75 ? 6.906 -32.5 -36.969 1 96.94 75 VAL B O 1
ATOM 4343 N N . VAL B 1 76 ? 8.328 -32.938 -35.25 1 96.88 76 VAL B N 1
ATOM 4344 C CA . VAL B 1 76 ? 8.062 -34.344 -35.312 1 96.88 76 VAL B CA 1
ATOM 4345 C C . VAL B 1 76 ? 7.238 -34.781 -34.094 1 96.88 76 VAL B C 1
ATOM 4347 O O . VAL B 1 76 ? 6.648 -35.875 -34.094 1 96.88 76 VAL B O 1
ATOM 4350 N N . ALA B 1 77 ? 7.176 -33.969 -33.094 1 98.12 77 ALA B N 1
ATOM 4351 C CA . ALA B 1 77 ? 6.402 -34.281 -31.891 1 98.12 77 ALA B CA 1
ATOM 4352 C C . ALA B 1 77 ? 6.07 -33.031 -31.094 1 98.12 77 ALA B C 1
ATOM 4354 O O . ALA B 1 77 ? 6.664 -31.969 -31.328 1 98.12 77 ALA B O 1
ATOM 4355 N N . ILE B 1 78 ? 5.098 -33.188 -30.188 1 98.75 78 ILE B N 1
ATOM 4356 C CA . ILE B 1 78 ? 4.648 -32.094 -29.344 1 98.75 78 ILE B CA 1
ATOM 4357 C C . ILE B 1 78 ? 4.836 -32.438 -27.875 1 98.75 78 ILE B C 1
ATOM 4359 O O . ILE B 1 78 ? 4.559 -33.594 -27.469 1 98.75 78 ILE B O 1
ATOM 4363 N N . GLY B 1 79 ? 5.445 -31.594 -27.109 1 98.75 79 GLY B N 1
ATOM 4364 C CA . GLY B 1 79 ? 5.387 -31.625 -25.656 1 98.75 79 GLY B CA 1
ATOM 4365 C C . GLY B 1 79 ? 4.516 -30.531 -25.078 1 98.75 79 GLY B C 1
ATOM 4366 O O . GLY B 1 79 ? 4.504 -29.406 -25.578 1 98.75 79 GLY B O 1
ATOM 4367 N N . VAL B 1 80 ? 3.758 -30.859 -24.016 1 98.81 80 VAL B N 1
ATOM 4368 C CA . VAL B 1 80 ? 2.848 -29.906 -23.406 1 98.81 80 VAL B CA 1
ATOM 4369 C C . VAL B 1 80 ? 3.197 -29.719 -21.938 1 98.81 80 VAL B C 1
ATOM 4371 O O . VAL B 1 80 ? 3.418 -30.688 -21.203 1 98.81 80 VAL B O 1
ATOM 4374 N N . THR B 1 81 ? 3.402 -28.531 -21.516 1 98.5 81 THR B N 1
ATOM 4375 C CA . THR B 1 81 ? 3.455 -28.156 -20.125 1 98.5 81 THR B CA 1
ATOM 4376 C C . THR B 1 81 ? 2.381 -27.109 -19.797 1 98.5 81 THR B C 1
ATOM 4378 O O . THR B 1 81 ? 1.839 -26.484 -20.703 1 98.5 81 THR B O 1
ATOM 4381 N N . ASN B 1 82 ? 2.004 -27.016 -18.531 1 98.25 82 ASN B N 1
ATOM 4382 C CA . ASN B 1 82 ? 0.82 -26.234 -18.188 1 98.25 82 ASN B CA 1
ATOM 4383 C C . ASN B 1 82 ? 0.87 -25.766 -16.734 1 98.25 82 ASN B C 1
ATOM 4385 O O . ASN B 1 82 ? 1.616 -26.312 -15.922 1 98.25 82 ASN B O 1
ATOM 4389 N N . GLN B 1 83 ? 0.025 -24.766 -16.5 1 97.25 83 GLN B N 1
ATOM 4390 C CA . GLN B 1 83 ? -0.309 -24.5 -15.109 1 97.25 83 GLN B CA 1
ATOM 4391 C C . GLN B 1 83 ? -0.995 -25.703 -14.469 1 97.25 83 GLN B C 1
ATOM 4393 O O . GLN B 1 83 ? -1.871 -26.328 -15.078 1 97.25 83 GLN B O 1
ATOM 4398 N N . ARG B 1 84 ? -0.676 -26.109 -13.438 1 95.94 84 ARG B N 1
ATOM 4399 C CA . ARG B 1 84 ? -1.043 -27.406 -12.883 1 95.94 84 ARG B CA 1
ATOM 4400 C C . ARG B 1 84 ? -2.445 -27.375 -12.289 1 95.94 84 ARG B C 1
ATOM 4402 O O . ARG B 1 84 ? -3.424 -27.688 -12.969 1 95.94 84 ARG B O 1
ATOM 4409 N N . GLU B 1 85 ? -2.752 -27.078 -11.047 1 97.56 85 GLU B N 1
ATOM 4410 C CA . GLU B 1 85 ? -3.889 -27.312 -10.164 1 97.56 85 GLU B CA 1
ATOM 4411 C C . GLU B 1 85 ? -5.168 -26.719 -10.742 1 97.56 85 GLU B C 1
ATOM 4413 O O . GLU B 1 85 ? -6.266 -27 -10.258 1 97.56 85 GLU B O 1
ATOM 4418 N N . THR B 1 86 ? -5.098 -25.891 -11.773 1 98.62 86 THR B N 1
ATOM 4419 C CA . THR B 1 86 ? -6.281 -25.297 -12.391 1 98.62 86 THR B CA 1
ATOM 4420 C C . THR B 1 86 ? -7.219 -26.375 -12.914 1 98.62 86 THR B C 1
ATOM 4422 O O . THR B 1 86 ? -6.777 -27.328 -13.57 1 98.62 86 THR B O 1
ATOM 4425 N N . THR B 1 87 ? -8.523 -26.203 -12.656 1 98.69 87 THR B N 1
ATOM 4426 C CA . THR B 1 87 ? -9.469 -27.312 -12.719 1 98.69 87 THR B CA 1
ATOM 4427 C C . THR B 1 87 ? -10.539 -27.047 -13.773 1 98.69 87 THR B C 1
ATOM 4429 O O . THR B 1 87 ? -11.18 -25.984 -13.758 1 98.69 87 THR B O 1
ATOM 4432 N N . LEU B 1 88 ? -10.719 -28 -14.617 1 98.69 88 LEU B N 1
ATOM 4433 C CA . LEU B 1 88 ? -11.75 -27.938 -15.641 1 98.69 88 LEU B CA 1
ATOM 4434 C C . LEU B 1 88 ? -12.586 -29.219 -15.656 1 98.69 88 LEU B C 1
ATOM 4436 O O . LEU B 1 88 ? -12.07 -30.312 -15.398 1 98.69 88 LEU B O 1
ATOM 4440 N N . ILE B 1 89 ? -13.875 -29.094 -15.898 1 98.81 89 ILE B N 1
ATOM 4441 C CA . ILE B 1 89 ? -14.781 -30.203 -16.188 1 98.81 89 ILE B CA 1
ATOM 4442 C C . ILE B 1 89 ? -15.555 -29.906 -17.469 1 98.81 89 ILE B C 1
ATOM 4444 O O . ILE B 1 89 ? -16.047 -28.781 -17.672 1 98.81 89 ILE B O 1
ATOM 4448 N N . TRP B 1 90 ? -15.562 -30.875 -18.344 1 98.75 90 TRP B N 1
ATOM 4449 C CA . TRP B 1 90 ? -16.266 -30.656 -19.609 1 98.75 90 TRP B CA 1
ATOM 4450 C C . TRP B 1 90 ? -17.094 -31.875 -19.984 1 98.75 90 TRP B C 1
ATOM 4452 O O . TRP B 1 90 ? -16.922 -32.969 -19.406 1 98.75 90 TRP B O 1
ATOM 4462 N N . ASP B 1 91 ? -18.047 -31.703 -20.906 1 98.25 91 ASP B N 1
ATOM 4463 C CA . ASP B 1 91 ? -18.906 -32.75 -21.422 1 98.25 91 ASP B CA 1
ATOM 4464 C C . ASP B 1 91 ? -18.172 -33.625 -22.438 1 98.25 91 ASP B C 1
ATOM 4466 O O . ASP B 1 91 ? -17.609 -33.125 -23.406 1 98.25 91 ASP B O 1
ATOM 4470 N N . ARG B 1 92 ? -18.172 -34.969 -22.234 1 97.62 92 ARG B N 1
ATOM 4471 C CA . ARG B 1 92 ? -17.406 -35.875 -23.078 1 97.62 92 ARG B CA 1
ATOM 4472 C C . ARG B 1 92 ? -17.938 -35.875 -24.5 1 97.62 92 ARG B C 1
ATOM 4474 O O . ARG B 1 92 ? -17.188 -36.062 -25.453 1 97.62 92 ARG B O 1
ATOM 4481 N N . ARG B 1 93 ? -19.172 -35.656 -24.672 1 96.06 93 ARG B N 1
ATOM 4482 C CA . ARG B 1 93 ? -19.797 -35.75 -25.984 1 96.06 93 ARG B CA 1
ATOM 4483 C C . ARG B 1 93 ? -19.562 -34.469 -26.797 1 96.06 93 ARG B C 1
ATOM 4485 O O . ARG B 1 93 ? -19.234 -34.531 -27.969 1 96.06 93 ARG B O 1
ATOM 4492 N N . THR B 1 94 ? -19.703 -33.375 -26.156 1 95.81 94 THR B N 1
ATOM 4493 C CA . THR B 1 94 ? -19.688 -32.094 -26.875 1 95.81 94 THR B CA 1
ATOM 4494 C C . THR B 1 94 ? -18.312 -31.438 -26.766 1 95.81 94 THR B C 1
ATOM 4496 O O . THR B 1 94 ? -17.969 -30.562 -27.562 1 95.81 94 THR B O 1
ATOM 4499 N N . GLY B 1 95 ? -17.609 -31.812 -25.734 1 96.12 95 GLY B N 1
ATOM 4500 C CA . GLY B 1 95 ? -16.328 -31.172 -25.484 1 96.12 95 GLY B CA 1
ATOM 4501 C C . GLY B 1 95 ? -16.469 -29.797 -24.828 1 96.12 95 GLY B C 1
ATOM 4502 O O . GLY B 1 95 ? -15.477 -29.125 -24.578 1 96.12 95 GLY B O 1
ATOM 4503 N N . ARG B 1 96 ? -17.656 -29.359 -24.469 1 96.38 96 ARG B N 1
ATOM 4504 C CA . ARG B 1 96 ? -17.922 -28.031 -23.922 1 96.38 96 ARG B CA 1
ATOM 4505 C C . ARG B 1 96 ? -17.719 -28.016 -22.406 1 96.38 96 ARG B C 1
ATOM 4507 O O . ARG B 1 96 ? -18.297 -28.844 -21.688 1 96.38 96 ARG B O 1
ATOM 4514 N N . PRO B 1 97 ? -16.875 -27.141 -21.938 1 98.56 97 PRO B N 1
ATOM 4515 C CA . PRO B 1 97 ? -16.766 -27 -20.484 1 98.56 97 PRO B CA 1
ATOM 4516 C C . PRO B 1 97 ? -18.078 -26.641 -19.812 1 98.56 97 PRO B C 1
ATOM 4518 O O . PRO B 1 97 ? -18.875 -25.891 -20.375 1 98.56 97 PRO B O 1
ATOM 4521 N N . ILE B 1 98 ? -18.266 -27.047 -18.578 1 98.38 98 ILE B N 1
ATOM 4522 C CA . ILE B 1 98 ? -19.547 -26.828 -17.906 1 98.38 98 ILE B CA 1
ATOM 4523 C C . ILE B 1 98 ? -19.484 -25.562 -17.078 1 98.38 98 ILE B C 1
ATOM 4525 O O . ILE B 1 98 ? -20.5 -25.141 -16.5 1 98.38 98 ILE B O 1
ATOM 4529 N N . HIS B 1 99 ? -18.359 -24.969 -16.953 1 98.19 99 HIS B N 1
ATOM 4530 C CA . HIS B 1 99 ? -18.062 -23.766 -16.188 1 98.19 99 HIS B CA 1
ATOM 4531 C C . HIS B 1 99 ? -16.703 -23.188 -16.547 1 98.19 99 HIS B C 1
ATOM 4533 O O . HIS B 1 99 ? -15.906 -23.844 -17.219 1 98.19 99 HIS B O 1
ATOM 4539 N N . ASN B 1 100 ? -16.391 -21.969 -16.219 1 98.56 100 ASN B N 1
ATOM 4540 C CA . ASN B 1 100 ? -15.031 -21.438 -16.297 1 98.56 100 ASN B CA 1
ATOM 4541 C C . ASN B 1 100 ? -14.055 -22.281 -15.5 1 98.56 100 ASN B C 1
ATOM 4543 O O . ASN B 1 100 ? -14.43 -22.922 -14.508 1 98.56 100 ASN B O 1
ATOM 4547 N N . ALA B 1 101 ? -12.82 -22.344 -16 1 98.69 101 ALA B N 1
ATOM 4548 C CA . ALA B 1 101 ? -11.781 -23.031 -15.234 1 98.69 101 ALA B CA 1
ATOM 4549 C C . ALA B 1 101 ? -11.547 -22.328 -13.891 1 98.69 101 ALA B C 1
ATOM 4551 O O . ALA B 1 101 ? -11.508 -21.094 -13.82 1 98.69 101 ALA B O 1
ATOM 4552 N N . ILE B 1 102 ? -11.5 -23.062 -12.789 1 98.44 102 ILE B N 1
ATOM 4553 C CA . ILE B 1 102 ? -11.133 -22.5 -11.492 1 98.44 102 ILE B CA 1
ATOM 4554 C C . ILE B 1 102 ? -9.617 -22.547 -11.328 1 98.44 102 ILE B C 1
ATOM 4556 O O . ILE B 1 102 ? -9.031 -23.625 -11.219 1 98.44 102 ILE B O 1
ATOM 4560 N N . VAL B 1 103 ? -8.992 -21.406 -11.266 1 97.62 103 VAL B N 1
ATOM 4561 C CA . VAL B 1 103 ? -7.543 -21.25 -11.336 1 97.62 103 VAL B CA 1
ATOM 4562 C C . VAL B 1 103 ? -6.91 -21.672 -10.016 1 97.62 103 VAL B C 1
ATOM 4564 O O . VAL B 1 103 ? -7.539 -21.594 -8.961 1 97.62 103 VAL B O 1
ATOM 4567 N N . TRP B 1 104 ? -5.656 -22.125 -10.055 1 96.25 104 TRP B N 1
ATOM 4568 C CA . TRP B 1 104 ? -4.926 -22.625 -8.891 1 96.25 104 TRP B CA 1
ATOM 4569 C C . TRP B 1 104 ? -4.832 -21.547 -7.805 1 96.25 104 TRP B C 1
ATOM 4571 O O . TRP B 1 104 ? -4.766 -21.875 -6.617 1 96.25 104 TRP B O 1
ATOM 4581 N N . GLN B 1 105 ? -4.902 -20.375 -8.148 1 92.12 105 GLN B N 1
ATOM 4582 C CA . GLN B 1 105 ? -4.805 -19.266 -7.195 1 92.12 105 GLN B CA 1
ATOM 4583 C C . GLN B 1 105 ? -6.137 -19.031 -6.488 1 92.12 105 GLN B C 1
ATOM 4585 O O . GLN B 1 105 ? -6.195 -18.312 -5.492 1 92.12 105 GLN B O 1
ATOM 4590 N N . ASP B 1 106 ? -7.234 -19.656 -6.953 1 94.56 106 ASP B N 1
ATOM 4591 C CA . ASP B 1 106 ? -8.586 -19.406 -6.449 1 94.56 106 ASP B CA 1
ATOM 4592 C C . ASP B 1 106 ? -8.742 -19.922 -5.023 1 94.56 106 ASP B C 1
ATOM 4594 O O . ASP B 1 106 ? -8.258 -21.016 -4.695 1 94.56 106 ASP B O 1
ATOM 4598 N N . ARG B 1 107 ? -9.461 -19.188 -4.191 1 92.94 107 ARG B N 1
ATOM 4599 C CA . ARG B 1 107 ? -9.539 -19.531 -2.775 1 92.94 107 ARG B CA 1
ATOM 4600 C C . ARG B 1 107 ? -10.977 -19.875 -2.377 1 92.94 107 ARG B C 1
ATOM 4602 O O . ARG B 1 107 ? -11.281 -19.969 -1.188 1 92.94 107 ARG B O 1
ATOM 4609 N N . ARG B 1 108 ? -11.852 -20.078 -3.25 1 95.12 108 ARG B N 1
ATOM 4610 C CA . ARG B 1 108 ? -13.289 -20.172 -2.988 1 95.12 108 ARG B CA 1
ATOM 4611 C C . ARG B 1 108 ? -13.602 -21.375 -2.1 1 95.12 108 ARG B C 1
ATOM 4613 O O . ARG B 1 108 ? -14.641 -21.406 -1.442 1 95.12 108 ARG B O 1
ATOM 4620 N N . THR B 1 109 ? -12.688 -22.344 -2.057 1 96.81 109 THR B N 1
ATOM 4621 C CA . THR B 1 109 ? -12.984 -23.562 -1.313 1 96.81 109 THR B CA 1
ATOM 4622 C C . THR B 1 109 ? -12.25 -23.578 0.022 1 96.81 109 THR B C 1
ATOM 4624 O O . THR B 1 109 ? -12.023 -24.656 0.601 1 96.81 109 THR B O 1
ATOM 4627 N N . ALA B 1 110 ? -11.836 -22.469 0.468 1 93.94 110 ALA B N 1
ATOM 4628 C CA . ALA B 1 110 ? -11.086 -22.359 1.718 1 93.94 110 ALA B CA 1
ATOM 4629 C C . ALA B 1 110 ? -11.898 -22.891 2.891 1 93.94 110 ALA B C 1
ATOM 4631 O O . ALA B 1 110 ? -11.367 -23.609 3.742 1 93.94 110 ALA B O 1
ATOM 4632 N N . ALA B 1 111 ? -13.18 -22.578 2.975 1 94.75 111 ALA B N 1
ATOM 4633 C CA . ALA B 1 111 ? -14.031 -23.047 4.066 1 94.75 111 ALA B CA 1
ATOM 4634 C C . ALA B 1 111 ? -14.172 -24.562 4.043 1 94.75 111 ALA B C 1
ATOM 4636 O O . ALA B 1 111 ? -14.188 -25.203 5.094 1 94.75 111 ALA B O 1
ATOM 4637 N N . ASP B 1 112 ? -14.25 -25.109 2.898 1 96.56 112 ASP B N 1
ATOM 4638 C CA . ASP B 1 112 ? -14.328 -26.562 2.754 1 96.56 112 ASP B CA 1
ATOM 4639 C C . ASP B 1 112 ? -13.062 -27.234 3.275 1 96.56 112 ASP B C 1
ATOM 4641 O O . ASP B 1 112 ? -13.133 -28.25 3.977 1 96.56 112 ASP B O 1
ATOM 4645 N N . CYS B 1 113 ? -11.969 -26.719 2.895 1 96.44 113 CYS B N 1
ATOM 4646 C CA . CYS B 1 113 ? -10.688 -27.25 3.352 1 96.44 113 CYS B CA 1
ATOM 4647 C C . CYS B 1 113 ? -10.578 -27.172 4.867 1 96.44 113 CYS B C 1
ATOM 4649 O O . CYS B 1 113 ? -10.117 -28.125 5.512 1 96.44 113 CYS B O 1
ATOM 4651 N N . ALA B 1 114 ? -11.016 -26.094 5.395 1 94.19 114 ALA B N 1
ATOM 4652 C CA . ALA B 1 114 ? -10.977 -25.906 6.844 1 94.19 114 ALA B CA 1
ATOM 4653 C C . ALA B 1 114 ? -11.852 -26.953 7.543 1 94.19 114 ALA B C 1
ATOM 4655 O O . ALA B 1 114 ? -11.469 -27.484 8.586 1 94.19 114 ALA B O 1
ATOM 4656 N N . ALA B 1 115 ? -12.992 -27.172 7.023 1 96.56 115 ALA B N 1
ATOM 4657 C CA . ALA B 1 115 ? -13.906 -28.156 7.59 1 96.56 115 ALA B CA 1
ATOM 4658 C C . ALA B 1 115 ? -13.297 -29.562 7.547 1 96.56 115 ALA B C 1
ATOM 4660 O O . ALA B 1 115 ? -13.398 -30.312 8.508 1 96.56 115 ALA B O 1
ATOM 4661 N N . LEU B 1 116 ? -12.672 -29.891 6.457 1 97.56 116 LEU B N 1
ATOM 4662 C CA . LEU B 1 116 ? -12.023 -31.188 6.312 1 97.56 116 LEU B CA 1
ATOM 4663 C C . LEU B 1 116 ? -10.891 -31.344 7.316 1 97.56 116 LEU B C 1
ATOM 4665 O O . LEU B 1 116 ? -10.68 -32.438 7.867 1 97.56 116 LEU B O 1
ATOM 4669 N N . ALA B 1 117 ? -10.172 -30.297 7.445 1 95.56 117 ALA B N 1
ATOM 4670 C CA . ALA B 1 117 ? -9.086 -30.312 8.414 1 95.56 117 ALA B CA 1
ATOM 4671 C C . ALA B 1 117 ? -9.617 -30.484 9.836 1 95.56 117 ALA B C 1
ATOM 4673 O O . ALA B 1 117 ? -9.047 -31.234 10.641 1 95.56 117 ALA B O 1
ATOM 4674 N N . ALA B 1 118 ? -10.68 -29.766 10.141 1 95.81 118 ALA B N 1
ATOM 4675 C CA . ALA B 1 118 ? -11.305 -29.828 11.453 1 95.81 118 ALA B CA 1
ATOM 4676 C C . ALA B 1 118 ? -11.805 -31.234 11.75 1 95.81 118 ALA B C 1
ATOM 4678 O O . ALA B 1 118 ? -11.797 -31.688 12.906 1 95.81 118 ALA B O 1
ATOM 4679 N N . ASP B 1 119 ? -12.125 -31.922 10.758 1 97.12 119 ASP B N 1
ATOM 4680 C CA . ASP B 1 119 ? -12.617 -33.281 10.883 1 97.12 119 ASP B CA 1
ATOM 4681 C C . ASP B 1 119 ? -11.453 -34.281 11.039 1 97.12 119 ASP B C 1
ATOM 4683 O O . ASP B 1 119 ? -11.672 -35.469 11.148 1 97.12 119 ASP B O 1
ATOM 4687 N N . GLY B 1 120 ? -10.234 -33.812 10.969 1 96.31 120 GLY B N 1
ATOM 4688 C CA . GLY B 1 120 ? -9.062 -34.625 11.273 1 96.31 120 GLY B CA 1
ATOM 4689 C C . GLY B 1 120 ? -8.508 -35.344 10.062 1 96.31 120 GLY B C 1
ATOM 4690 O O . GLY B 1 120 ? -7.859 -36.375 10.195 1 96.31 120 GLY B O 1
ATOM 4691 N N . ASN B 1 121 ? -8.719 -34.875 8.852 1 97.5 121 ASN B N 1
ATOM 4692 C CA . ASN B 1 121 ? -8.367 -35.594 7.641 1 97.5 121 ASN B CA 1
ATOM 4693 C C . ASN B 1 121 ? -6.996 -35.188 7.117 1 97.5 121 ASN B C 1
ATOM 4695 O O . ASN B 1 121 ? -6.473 -35.781 6.18 1 97.5 121 ASN B O 1
ATOM 4699 N N . GLU B 1 122 ? -6.383 -34.25 7.641 1 94.94 122 GLU B N 1
ATOM 4700 C CA . GLU B 1 122 ? -5.164 -33.625 7.109 1 94.94 122 GLU B CA 1
ATOM 4701 C C . GLU B 1 122 ? -4.031 -34.656 7.027 1 94.94 122 GLU B C 1
ATOM 4703 O O . GLU B 1 122 ? -3.334 -34.75 6.016 1 94.94 122 GLU B O 1
ATOM 4708 N N . THR B 1 123 ? -3.834 -35.438 8.055 1 95 123 THR B N 1
ATOM 4709 C CA . THR B 1 123 ? -2.744 -36.406 8.117 1 95 123 THR B CA 1
ATOM 4710 C C . THR B 1 123 ? -2.906 -37.469 7.035 1 95 123 THR B C 1
ATOM 4712 O O . THR B 1 123 ? -1.941 -37.812 6.352 1 95 123 THR B O 1
ATOM 4715 N N . MET B 1 124 ? -4.074 -37.906 6.93 1 96.69 124 MET B N 1
ATOM 4716 C CA . MET B 1 124 ? -4.348 -38.938 5.934 1 96.69 124 MET B CA 1
ATOM 4717 C C . MET B 1 124 ? -4.129 -38.406 4.52 1 96.69 124 MET B C 1
ATOM 4719 O O . MET B 1 124 ? -3.514 -39.094 3.689 1 96.69 124 MET B O 1
ATOM 4723 N N . VAL B 1 125 ? -4.594 -37.281 4.254 1 97.44 125 VAL B N 1
ATOM 4724 C CA . VAL B 1 125 ? -4.445 -36.656 2.941 1 97.44 125 VAL B CA 1
ATOM 4725 C C . VAL B 1 125 ? -2.963 -36.469 2.625 1 97.44 125 VAL B C 1
ATOM 4727 O O . VAL B 1 125 ? -2.504 -36.844 1.538 1 97.44 125 VAL B O 1
ATOM 4730 N N . GLN B 1 126 ? -2.244 -35.969 3.553 1 96.19 126 GLN B N 1
ATOM 4731 C CA . GLN B 1 126 ? -0.823 -35.719 3.346 1 96.19 126 GLN B CA 1
ATOM 4732 C C . GLN B 1 126 ? -0.051 -37 3.133 1 96.19 126 GLN B C 1
ATOM 4734 O O . GLN B 1 126 ? 0.85 -37.062 2.293 1 96.19 126 GLN B O 1
ATOM 4739 N N . ALA B 1 127 ? -0.385 -38 3.875 1 96.06 127 ALA B N 1
ATOM 4740 C CA . ALA B 1 127 ? 0.311 -39.281 3.795 1 96.06 127 ALA B CA 1
ATOM 4741 C C . ALA B 1 127 ? 0.116 -39.906 2.426 1 96.06 127 ALA B C 1
ATOM 4743 O O . ALA B 1 127 ? 1.016 -40.594 1.915 1 96.06 127 ALA B O 1
ATOM 4744 N N . ARG B 1 128 ? -0.99 -39.719 1.827 1 97.56 128 ARG B N 1
ATOM 4745 C CA . ARG B 1 128 ? -1.332 -40.406 0.586 1 97.56 128 ARG B CA 1
ATOM 4746 C C . ARG B 1 128 ? -0.971 -39.562 -0.628 1 97.56 128 ARG B C 1
ATOM 4748 O O . ARG B 1 128 ? -0.407 -40.062 -1.6 1 97.56 128 ARG B O 1
ATOM 4755 N N . SER B 1 129 ? -1.285 -38.28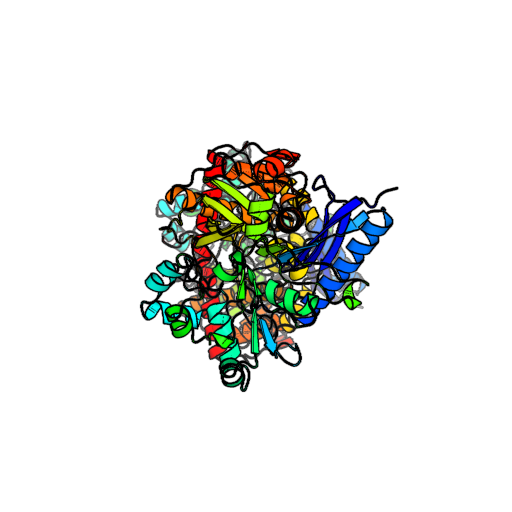1 -0.551 1 97.75 129 SER B N 1
ATOM 4756 C CA . SER B 1 129 ? -1.143 -37.438 -1.729 1 97.75 129 SER B CA 1
ATOM 4757 C C . SER B 1 129 ? 0.143 -36.625 -1.667 1 97.75 129 SER B C 1
ATOM 4759 O O . SER B 1 129 ? 0.599 -36.094 -2.684 1 97.75 129 SER B O 1
ATOM 4761 N N . GLY B 1 130 ? 0.736 -36.469 -0.464 1 96.56 130 GLY B N 1
ATOM 4762 C CA . GLY B 1 130 ? 1.888 -35.594 -0.271 1 96.56 130 GLY B CA 1
ATOM 4763 C C . GLY B 1 130 ? 1.516 -34.125 -0.128 1 96.56 130 GLY B C 1
ATOM 4764 O O . GLY B 1 130 ? 2.375 -33.312 0.151 1 96.56 130 GLY B O 1
ATOM 4765 N N . LEU B 1 131 ? 0.216 -33.781 -0.248 1 96.69 131 LEU B N 1
ATOM 4766 C CA . LEU B 1 131 ? -0.249 -32.406 -0.271 1 96.69 131 LEU B CA 1
ATOM 4767 C C . LEU B 1 131 ? -1.015 -32.062 1.005 1 96.69 131 LEU B C 1
ATOM 4769 O O . LEU B 1 131 ? -1.209 -32.938 1.863 1 96.69 131 LEU B O 1
ATOM 4773 N N . LEU B 1 132 ? -1.313 -30.859 1.178 1 94.69 132 LEU B N 1
ATOM 4774 C CA . LEU B 1 132 ? -2.07 -30.359 2.326 1 94.69 132 LEU B CA 1
ATOM 4775 C C . LEU B 1 132 ? -3.52 -30.094 1.941 1 94.69 132 LEU B C 1
ATOM 4777 O O . LEU B 1 132 ? -3.887 -30.188 0.769 1 94.69 132 LEU B O 1
ATOM 4781 N N . LEU B 1 133 ? -4.336 -29.844 3.014 1 95.75 133 LEU B N 1
ATOM 4782 C CA . LEU B 1 133 ? -5.691 -29.375 2.752 1 95.75 133 LEU B CA 1
ATOM 4783 C C . LEU B 1 133 ? -5.703 -27.859 2.521 1 95.75 133 LEU B C 1
ATOM 4785 O O . LEU B 1 133 ? -5.691 -27.078 3.479 1 95.75 133 LEU B O 1
ATOM 4789 N N . ASP B 1 134 ? -5.723 -27.5 1.254 1 94.38 134 ASP B N 1
ATOM 4790 C CA . ASP B 1 134 ? -5.695 -26.109 0.808 1 94.38 134 ASP B CA 1
ATOM 4791 C C . ASP B 1 134 ? -6.445 -25.938 -0.512 1 94.38 134 ASP B C 1
ATOM 4793 O O . ASP B 1 134 ? -6.445 -26.844 -1.35 1 94.38 134 ASP B O 1
ATOM 4797 N N . PRO B 1 135 ? -7.039 -24.75 -0.684 1 95.44 135 PRO B N 1
ATOM 4798 C CA . PRO B 1 135 ? -7.762 -24.531 -1.938 1 95.44 135 PRO B CA 1
ATOM 4799 C C . PRO B 1 135 ? -6.844 -24.531 -3.156 1 95.44 135 PRO B C 1
ATOM 4801 O O . PRO B 1 135 ? -7.32 -24.531 -4.293 1 95.44 135 PRO B O 1
ATOM 4804 N N . TYR B 1 136 ? -5.586 -24.609 -2.947 1 93.81 136 TYR B N 1
ATOM 4805 C CA . TYR B 1 136 ? -4.559 -24.641 -3.982 1 93.81 136 TYR B CA 1
ATOM 4806 C C . TYR B 1 136 ? -4.781 -25.797 -4.941 1 93.81 136 TYR B C 1
ATOM 4808 O O . TYR B 1 136 ? -4.602 -25.656 -6.152 1 93.81 136 TYR B O 1
ATOM 4816 N N . PHE B 1 137 ? -5.285 -26.844 -4.492 1 97.69 137 PHE B N 1
ATOM 4817 C CA . PHE B 1 137 ? -5.281 -28.094 -5.23 1 97.69 137 PHE B CA 1
ATOM 4818 C C . PHE B 1 137 ? -6.641 -28.359 -5.867 1 97.69 137 PHE B C 1
ATOM 4820 O O . PHE B 1 137 ? -7.629 -27.703 -5.516 1 97.69 137 PHE B O 1
ATOM 4827 N N . SER B 1 138 ? -6.742 -29.312 -6.766 1 98.56 138 SER B N 1
ATOM 4828 C CA . SER B 1 138 ? -7.863 -29.453 -7.691 1 98.56 138 SER B CA 1
ATOM 4829 C C . SER B 1 138 ? -9.047 -30.141 -7.02 1 98.56 138 SER B C 1
ATOM 4831 O O . SER B 1 138 ? -10.195 -29.906 -7.41 1 98.56 138 SER B O 1
ATOM 4833 N N . ALA B 1 139 ? -8.82 -30.938 -6.016 1 98.56 139 ALA B N 1
ATOM 4834 C CA . ALA B 1 139 ? -9.844 -31.844 -5.492 1 98.56 139 ALA B CA 1
ATOM 4835 C C . ALA B 1 139 ? -11.07 -31.062 -5.027 1 98.56 139 ALA B C 1
ATOM 4837 O O . ALA B 1 139 ? -12.188 -31.359 -5.461 1 98.56 139 ALA B O 1
ATOM 4838 N N . THR B 1 140 ? -10.867 -30.094 -4.191 1 98.31 140 THR B N 1
ATOM 4839 C CA . THR B 1 140 ? -12.008 -29.375 -3.65 1 98.31 140 THR B CA 1
ATOM 4840 C C . THR B 1 140 ? -12.648 -28.5 -4.73 1 98.31 140 THR B C 1
ATOM 4842 O O . THR B 1 140 ? -13.852 -28.234 -4.68 1 98.31 140 THR B O 1
ATOM 4845 N N . LYS B 1 141 ? -11.906 -28.062 -5.699 1 98.56 141 LYS B N 1
ATOM 4846 C CA . LYS B 1 141 ? -12.445 -27.297 -6.824 1 98.56 141 LYS B CA 1
ATOM 4847 C C . LYS B 1 141 ? -13.344 -28.172 -7.691 1 98.56 141 LYS B C 1
ATOM 4849 O O . LYS B 1 141 ? -14.406 -27.734 -8.148 1 98.56 141 LYS B O 1
ATOM 4854 N N . ALA B 1 142 ? -12.914 -29.375 -7.934 1 98.69 142 ALA B N 1
ATOM 4855 C CA . ALA B 1 142 ? -13.742 -30.312 -8.688 1 98.69 142 ALA B CA 1
ATOM 4856 C C . ALA B 1 142 ? -15.062 -30.594 -7.969 1 98.69 142 ALA B C 1
ATOM 4858 O O . ALA B 1 142 ? -16.125 -30.578 -8.586 1 98.69 142 ALA B O 1
ATOM 4859 N N . ALA B 1 143 ? -14.961 -30.828 -6.68 1 98.62 143 ALA B N 1
ATOM 4860 C CA . ALA B 1 143 ? -16.172 -31.047 -5.883 1 98.62 143 ALA B CA 1
ATOM 4861 C C . ALA B 1 143 ? -17.094 -29.828 -5.941 1 98.62 143 ALA B C 1
ATOM 4863 O O . ALA B 1 143 ? -18.312 -29.984 -6.043 1 98.62 143 ALA B O 1
ATOM 4864 N N . TRP B 1 144 ? -16.484 -28.672 -5.832 1 98.44 144 TRP B N 1
ATOM 4865 C CA . TRP B 1 144 ? -17.266 -27.438 -5.891 1 98.44 144 TRP B CA 1
ATOM 4866 C C . TRP B 1 144 ? -18.031 -27.344 -7.207 1 98.44 144 TRP B C 1
ATOM 4868 O O . TRP B 1 144 ? -19.219 -27.016 -7.219 1 98.44 144 TRP B O 1
ATOM 4878 N N . LEU B 1 145 ? -17.406 -27.594 -8.32 1 98.56 145 LEU B N 1
ATOM 4879 C CA . LEU B 1 145 ? -18.031 -27.547 -9.633 1 98.56 145 LEU B CA 1
ATOM 4880 C C . LEU B 1 145 ? -19.203 -28.531 -9.711 1 98.56 145 LEU B C 1
ATOM 4882 O O . LEU B 1 145 ? -20.266 -28.188 -10.219 1 98.56 145 LEU B O 1
ATOM 4886 N N . LEU B 1 146 ? -19 -29.703 -9.211 1 98.44 146 LEU B N 1
ATOM 4887 C CA . LEU B 1 146 ? -20.016 -30.734 -9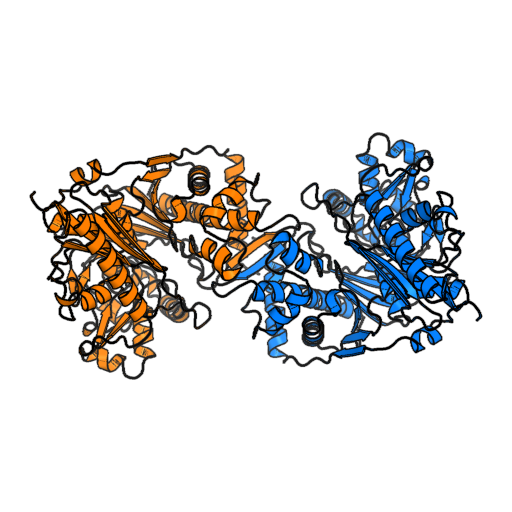.266 1 98.44 146 LEU B CA 1
ATOM 4888 C C . LEU B 1 146 ? -21.219 -30.359 -8.391 1 98.44 146 LEU B C 1
ATOM 4890 O O . LEU B 1 146 ? -22.359 -30.719 -8.703 1 98.44 146 LEU B O 1
ATOM 4894 N N . ASP B 1 147 ? -20.953 -29.625 -7.348 1 98 147 ASP B N 1
ATOM 4895 C CA . ASP B 1 147 ? -22 -29.266 -6.402 1 98 147 ASP B CA 1
ATOM 4896 C C . ASP B 1 147 ? -22.75 -28.016 -6.867 1 98 147 ASP B C 1
ATOM 4898 O O . ASP B 1 147 ? -23.906 -27.812 -6.512 1 98 147 ASP B O 1
ATOM 4902 N N . HIS B 1 148 ? -22.125 -27.172 -7.664 1 97.62 148 HIS B N 1
ATOM 4903 C CA . HIS B 1 148 ? -22.688 -25.859 -7.906 1 97.62 148 HIS B CA 1
ATOM 4904 C C . HIS B 1 148 ? -23.203 -25.734 -9.336 1 97.62 148 HIS B C 1
ATOM 4906 O O . HIS B 1 148 ? -23.938 -24.797 -9.664 1 97.62 148 HIS B O 1
ATOM 4912 N N . VAL B 1 149 ? -22.781 -26.609 -10.242 1 97.44 149 VAL B N 1
ATOM 4913 C CA . VAL B 1 149 ? -23.344 -26.672 -11.594 1 97.44 149 VAL B CA 1
ATOM 4914 C C . VAL B 1 149 ? -24.5 -27.672 -11.625 1 97.44 149 VAL B C 1
ATOM 4916 O O . VAL B 1 149 ? -24.328 -28.844 -11.289 1 97.44 149 VAL B O 1
ATOM 4919 N N . SER B 1 150 ? -25.672 -27.141 -12.094 1 97.62 150 SER B N 1
ATOM 4920 C CA . SER B 1 150 ? -26.891 -27.938 -12.047 1 97.62 150 SER B CA 1
ATOM 4921 C C . SER B 1 150 ? -26.719 -29.25 -12.805 1 97.62 150 SER B C 1
ATOM 4923 O O . SER B 1 150 ? -26.328 -29.25 -13.969 1 97.62 150 SER B O 1
ATOM 4925 N N . GLY B 1 151 ? -26.922 -30.422 -12.094 1 97.81 151 GLY B N 1
ATOM 4926 C CA . GLY B 1 151 ? -26.953 -31.734 -12.695 1 97.81 151 GLY B CA 1
ATOM 4927 C C . GLY B 1 151 ? -25.562 -32.312 -12.922 1 97.81 151 GLY B C 1
ATOM 4928 O O . GLY B 1 151 ? -25.422 -33.469 -13.375 1 97.81 151 GLY B O 1
ATOM 4929 N N . ALA B 1 152 ? -24.594 -31.641 -12.594 1 98.06 152 ALA B N 1
ATOM 4930 C CA . ALA B 1 152 ? -23.219 -32.031 -12.93 1 98.06 152 ALA B CA 1
ATOM 4931 C C . ALA B 1 152 ? -22.812 -33.312 -12.195 1 98.06 152 ALA B C 1
ATOM 4933 O O . ALA B 1 152 ? -22.172 -34.188 -12.773 1 98.06 152 ALA B O 1
ATOM 4934 N N . ARG B 1 153 ? -23.172 -33.406 -10.93 1 97.62 153 ARG B N 1
ATOM 4935 C CA . ARG B 1 153 ? -22.75 -34.562 -10.141 1 97.62 153 ARG B CA 1
ATOM 4936 C C . ARG B 1 153 ? -23.297 -35.875 -10.719 1 97.62 153 ARG B C 1
ATOM 4938 O O . ARG B 1 153 ? -22.547 -36.812 -10.906 1 97.62 153 ARG B O 1
ATOM 4945 N N . MET B 1 154 ? -24.531 -35.906 -11.031 1 97.75 154 MET B N 1
ATOM 4946 C CA . MET B 1 154 ? -25.141 -37.094 -11.617 1 97.75 154 MET B CA 1
ATOM 4947 C C . MET B 1 154 ? -24.516 -37.406 -12.969 1 97.75 154 MET B C 1
ATOM 4949 O O . MET B 1 154 ? -24.25 -38.562 -13.273 1 97.75 154 MET B O 1
ATOM 4953 N N . ARG B 1 155 ? -24.312 -36.438 -13.742 1 98 155 ARG B N 1
ATOM 4954 C CA . ARG B 1 155 ? -23.703 -36.625 -15.055 1 98 155 ARG B CA 1
ATOM 4955 C C . ARG B 1 155 ? -22.281 -37.156 -14.914 1 98 155 ARG B C 1
ATOM 4957 O O . ARG B 1 155 ? -21.844 -37.969 -15.727 1 98 155 ARG B O 1
ATOM 4964 N N . ALA B 1 156 ? -21.562 -36.719 -13.938 1 97.94 156 ALA B N 1
ATOM 4965 C CA . ALA B 1 156 ? -20.203 -37.219 -13.688 1 97.94 156 ALA B CA 1
ATOM 4966 C C . ALA B 1 156 ? -20.219 -38.656 -13.258 1 97.94 156 ALA B C 1
ATOM 4968 O O . ALA B 1 156 ? -19.406 -39.469 -13.734 1 97.94 156 ALA B O 1
ATOM 4969 N N . GLU B 1 157 ? -21.109 -39 -12.398 1 97.44 157 GLU B N 1
ATOM 4970 C CA . GLU B 1 157 ? -21.234 -40.375 -11.906 1 97.44 157 GLU B CA 1
ATOM 4971 C C . GLU B 1 157 ? -21.594 -41.312 -13.039 1 97.44 157 GLU B C 1
ATOM 4973 O O . GLU B 1 157 ? -21.172 -42.469 -13.039 1 97.44 157 GLU B O 1
ATOM 4978 N N . ASN B 1 158 ? -22.281 -40.75 -13.992 1 97.38 158 ASN B N 1
ATOM 4979 C CA . ASN B 1 158 ? -22.719 -41.562 -15.125 1 97.38 158 ASN B CA 1
ATOM 4980 C C . ASN B 1 158 ? -21.672 -41.594 -16.234 1 97.38 158 ASN B C 1
ATOM 4982 O O . ASN B 1 158 ? -21.891 -42.188 -17.297 1 97.38 158 ASN B O 1
ATOM 4986 N N . GLY B 1 159 ? -20.641 -40.938 -16.047 1 96.81 159 GLY B N 1
ATOM 4987 C CA . GLY B 1 159 ? -19.547 -41 -16.984 1 96.81 159 GLY B CA 1
ATOM 4988 C C . GLY B 1 159 ? -19.688 -40.062 -18.156 1 96.81 159 GLY B C 1
ATOM 4989 O O . GLY B 1 159 ? -19.016 -40.188 -19.172 1 96.81 159 GLY B O 1
ATOM 4990 N N . HIS B 1 160 ? -20.531 -39.031 -18 1 98 160 HIS B N 1
ATOM 4991 C CA . HIS B 1 160 ? -20.812 -38.125 -19.125 1 98 160 HIS B CA 1
ATOM 4992 C C . HIS B 1 160 ? -19.859 -36.938 -19.109 1 98 160 HIS B C 1
ATOM 4994 O O . HIS B 1 160 ? -19.75 -36.219 -20.094 1 98 160 HIS B O 1
ATOM 5000 N N . LEU B 1 161 ? -19.156 -36.75 -18.016 1 98.62 161 LEU B N 1
ATOM 5001 C CA . LEU B 1 161 ? -18.25 -35.625 -17.875 1 98.62 161 LEU B CA 1
ATOM 5002 C C . LEU B 1 161 ? -16.812 -36.094 -17.75 1 98.62 161 LEU B C 1
ATOM 5004 O O . LEU B 1 161 ? -16.562 -37.25 -17.391 1 98.62 161 LEU B O 1
ATOM 5008 N N . ALA B 1 162 ? -15.922 -35.25 -18.109 1 98.69 162 ALA B N 1
ATOM 5009 C CA . ALA B 1 162 ? -14.484 -35.469 -17.969 1 98.69 162 ALA B CA 1
ATOM 5010 C C . ALA B 1 162 ? -13.844 -34.344 -17.141 1 98.69 162 ALA B C 1
ATOM 5012 O O . ALA B 1 162 ? -14.211 -33.188 -17.266 1 98.69 162 ALA B O 1
ATOM 5013 N N . PHE B 1 163 ? -13.008 -34.812 -16.25 1 97.75 163 PHE B N 1
ATOM 5014 C CA . PHE B 1 163 ? -12.203 -33.875 -15.461 1 97.75 163 PHE B CA 1
ATOM 5015 C C . PHE B 1 163 ? -10.797 -33.781 -16.031 1 97.75 163 PHE B C 1
ATOM 5017 O O . PHE B 1 163 ? -10.25 -34.75 -16.547 1 97.75 163 PHE B O 1
ATOM 5024 N N . GLY B 1 164 ? -10.188 -32.594 -15.828 1 97.19 164 GLY B N 1
ATOM 5025 C CA . GLY B 1 164 ? -8.758 -32.469 -16.047 1 97.19 164 GLY B CA 1
ATOM 5026 C C . GLY B 1 164 ? -8.195 -31.141 -15.562 1 97.19 164 GLY B C 1
ATOM 5027 O O . GLY B 1 164 ? -8.938 -30.172 -15.391 1 97.19 164 GLY B O 1
ATOM 5028 N N . THR B 1 165 ? -6.867 -31.188 -15.305 1 98.06 165 THR B N 1
ATOM 5029 C CA . THR B 1 165 ? -6.129 -29.922 -15.305 1 98.06 165 THR B CA 1
ATOM 5030 C C . THR B 1 165 ? -5.918 -29.422 -16.734 1 98.06 165 THR B C 1
ATOM 5032 O O . THR B 1 165 ? -6.52 -29.953 -17.672 1 98.06 165 THR B O 1
ATOM 5035 N N . VAL B 1 166 ? -5.242 -28.391 -16.875 1 98.69 166 VAL B N 1
ATOM 5036 C CA . VAL B 1 166 ? -5.148 -27.703 -18.156 1 98.69 166 VAL B CA 1
ATOM 5037 C C . VAL B 1 166 ? -4.535 -28.641 -19.188 1 98.69 166 VAL B C 1
ATOM 5039 O O . VAL B 1 166 ? -4.934 -28.625 -20.359 1 98.69 166 VAL B O 1
ATOM 5042 N N . ASP B 1 167 ? -3.582 -29.484 -18.812 1 98.56 167 ASP B N 1
ATOM 5043 C CA . ASP B 1 167 ? -2.93 -30.406 -19.719 1 98.56 167 ASP B CA 1
ATOM 5044 C C . ASP B 1 167 ? -3.939 -31.375 -20.328 1 98.56 167 ASP B C 1
ATOM 5046 O O . ASP B 1 167 ? -3.953 -31.594 -21.547 1 98.56 167 ASP B O 1
ATOM 5050 N N . SER B 1 168 ? -4.738 -31.953 -19.484 1 98.69 168 SER B N 1
ATOM 5051 C CA . SER B 1 168 ? -5.723 -32.938 -19.938 1 98.69 168 SER B CA 1
ATOM 5052 C C . SER B 1 168 ? -6.75 -32.312 -20.859 1 98.69 168 SER B C 1
ATOM 5054 O O . SER B 1 168 ? -7.191 -32.938 -21.828 1 98.69 168 SER B O 1
ATOM 5056 N N . PHE B 1 169 ? -7.156 -31.125 -20.516 1 98.62 169 PHE B N 1
ATOM 5057 C CA . PHE B 1 169 ? -8.094 -30.391 -21.359 1 98.62 169 PHE B CA 1
ATOM 5058 C C . PHE B 1 169 ? -7.48 -30.109 -22.734 1 98.62 169 PHE B C 1
ATOM 5060 O O . PHE B 1 169 ? -8.133 -30.297 -23.75 1 98.62 169 PHE B O 1
ATOM 5067 N N . LEU B 1 170 ? -6.258 -29.594 -22.734 1 98.81 170 LEU B N 1
ATOM 5068 C CA . LEU B 1 170 ? -5.574 -29.312 -23.984 1 98.81 170 LEU B CA 1
ATOM 5069 C C . LEU B 1 170 ? -5.395 -30.578 -24.812 1 98.81 170 LEU B C 1
ATOM 5071 O O . LEU B 1 170 ? -5.547 -30.562 -26.031 1 98.81 170 LEU B O 1
ATOM 5075 N N . LEU B 1 171 ? -4.996 -31.672 -24.141 1 98.75 171 LEU B N 1
ATOM 5076 C CA . LEU B 1 171 ? -4.84 -32.938 -24.844 1 98.75 171 LEU B CA 1
ATOM 5077 C C . LEU B 1 171 ? -6.148 -33.375 -25.5 1 98.75 171 LEU B C 1
ATOM 5079 O O . LEU B 1 171 ? -6.145 -33.812 -26.656 1 98.75 171 LEU B O 1
ATOM 5083 N N . TRP B 1 172 ? -7.27 -33.25 -24.734 1 98.69 172 TRP B N 1
ATOM 5084 C CA . TRP B 1 172 ? -8.594 -33.562 -25.266 1 98.69 172 TRP B CA 1
ATOM 5085 C C . TRP B 1 172 ? -8.875 -32.75 -26.531 1 98.69 172 TRP B C 1
ATOM 5087 O O . TRP B 1 172 ? -9.32 -33.312 -27.531 1 98.69 172 TRP B O 1
ATOM 5097 N N . ARG B 1 173 ? -8.562 -31.469 -26.484 1 98.38 173 ARG B N 1
ATOM 5098 C CA . ARG B 1 173 ? -8.797 -30.578 -27.609 1 98.38 173 ARG B CA 1
ATOM 5099 C C . ARG B 1 173 ? -7.852 -30.906 -28.766 1 98.38 173 ARG B C 1
ATOM 5101 O O . ARG B 1 173 ? -8.266 -30.938 -29.922 1 98.38 173 ARG B O 1
ATOM 5108 N N . LEU B 1 174 ? -6.59 -31.109 -28.469 1 98.62 174 LEU B N 1
ATOM 5109 C CA . LEU B 1 174 ? -5.57 -31.359 -29.484 1 98.62 174 LEU B CA 1
ATOM 5110 C C . LEU B 1 174 ? -5.887 -32.656 -30.25 1 98.62 174 LEU B C 1
ATOM 5112 O O . LEU B 1 174 ? -5.586 -32.75 -31.438 1 98.62 174 LEU B O 1
ATOM 5116 N N . THR B 1 175 ? -6.473 -33.625 -29.578 1 98.38 175 THR B N 1
ATOM 5117 C CA . THR B 1 175 ? -6.707 -34.938 -30.188 1 98.38 175 THR B CA 1
ATOM 5118 C C . THR B 1 175 ? -8.133 -35.031 -30.719 1 98.38 175 THR B C 1
ATOM 5120 O O . THR B 1 175 ? -8.562 -36.094 -31.156 1 98.38 175 THR B O 1
ATOM 5123 N N . GLY B 1 176 ? -8.859 -34 -30.609 1 97.19 176 GLY B N 1
ATOM 5124 C CA . GLY B 1 176 ? -10.227 -34 -31.109 1 97.19 176 GLY B CA 1
ATOM 5125 C C . GLY B 1 176 ? -11.172 -34.812 -30.266 1 97.19 176 GLY B C 1
ATOM 5126 O O . GLY B 1 176 ? -12.078 -35.469 -30.797 1 97.19 176 GLY B O 1
ATOM 5127 N N . GLY B 1 177 ? -10.883 -34.969 -29.062 1 97.31 177 GLY B N 1
ATOM 5128 C CA . GLY B 1 177 ? -11.75 -35.656 -28.125 1 97.31 177 GLY B CA 1
ATOM 5129 C C . GLY B 1 177 ? -11.461 -37.125 -28.016 1 97.31 177 GLY B C 1
ATOM 5130 O O . GLY B 1 177 ? -12.211 -37.875 -27.391 1 97.31 177 GLY B O 1
ATOM 5131 N N . ARG B 1 178 ? -10.383 -37.562 -28.5 1 97.38 178 ARG B N 1
ATOM 5132 C CA . ARG B 1 178 ? -10.102 -39 -28.578 1 97.38 178 ARG B CA 1
ATOM 5133 C C . ARG B 1 178 ? -9.359 -39.469 -27.328 1 97.38 178 ARG B C 1
ATOM 5135 O O . ARG B 1 178 ? -9.422 -40.656 -26.984 1 97.38 178 ARG B O 1
ATOM 5142 N N . VAL B 1 179 ? -8.602 -38.594 -26.703 1 98.5 179 VAL B N 1
ATOM 5143 C CA . VAL B 1 179 ? -7.766 -39.031 -25.594 1 98.5 179 VAL B CA 1
ATOM 5144 C C . VAL B 1 179 ? -8.086 -38.219 -24.344 1 98.5 179 VAL B C 1
ATOM 5146 O O . VAL B 1 179 ? -8.039 -37 -24.375 1 98.5 179 VAL B O 1
ATOM 5149 N N . HIS B 1 180 ? -8.469 -38.875 -23.297 1 98.62 180 HIS B N 1
ATOM 5150 C CA . HIS B 1 180 ? -8.609 -38.312 -21.969 1 98.62 180 HIS B CA 1
ATOM 5151 C C . HIS B 1 180 ? -7.562 -38.875 -21.016 1 98.62 180 HIS B C 1
ATOM 5153 O O . HIS B 1 180 ? -7.781 -39.906 -20.391 1 98.62 180 HIS B O 1
ATOM 5159 N N . ALA B 1 181 ? -6.426 -38.188 -20.938 1 98.75 181 ALA B N 1
ATOM 5160 C CA . ALA B 1 181 ? -5.289 -38.656 -20.156 1 98.75 181 ALA B CA 1
ATOM 5161 C C . ALA B 1 181 ? -4.535 -37.469 -19.531 1 98.75 181 ALA B C 1
ATOM 5163 O O . ALA B 1 181 ? -4.797 -36.312 -19.859 1 98.75 181 ALA B O 1
ATOM 5164 N N . THR B 1 182 ? -3.779 -37.719 -18.609 1 98.69 182 THR B N 1
ATOM 5165 C CA . THR B 1 182 ? -2.852 -36.781 -17.953 1 98.69 182 THR B CA 1
ATOM 5166 C C . THR B 1 182 ? -1.549 -37.5 -17.594 1 98.69 182 THR B C 1
ATOM 5168 O O . THR B 1 182 ? -1.384 -38.688 -17.875 1 98.69 182 THR B O 1
ATOM 5171 N N . ASP B 1 183 ? -0.552 -36.781 -17.172 1 98.62 183 ASP B N 1
ATOM 5172 C CA . ASP B 1 183 ? 0.666 -37.438 -16.719 1 98.62 183 ASP B CA 1
ATOM 5173 C C . ASP B 1 183 ? 0.747 -37.438 -15.195 1 98.62 183 ASP B C 1
ATOM 5175 O O . ASP B 1 183 ? -0.074 -36.844 -14.516 1 98.62 183 ASP B O 1
ATOM 5179 N N . ALA B 1 184 ? 1.679 -38.125 -14.641 1 98.5 184 ALA B N 1
ATOM 5180 C CA . ALA B 1 184 ? 1.82 -38.344 -13.211 1 98.5 184 ALA B CA 1
ATOM 5181 C C . ALA B 1 184 ? 2.08 -37.062 -12.469 1 98.5 184 ALA B C 1
ATOM 5183 O O . ALA B 1 184 ? 1.646 -36.875 -11.328 1 98.5 184 ALA B O 1
ATOM 5184 N N . THR B 1 185 ? 2.809 -36.094 -13.086 1 98.56 185 THR B N 1
ATOM 5185 C CA . THR B 1 185 ? 3.145 -34.844 -12.414 1 98.56 185 THR B CA 1
ATOM 5186 C C . THR B 1 185 ? 1.89 -34.031 -12.164 1 98.56 185 THR B C 1
ATOM 5188 O O . THR B 1 185 ? 1.689 -33.531 -11.055 1 98.56 185 THR B O 1
ATOM 5191 N N . ASN B 1 186 ? 1.014 -33.875 -13.125 1 98.69 186 ASN B N 1
ATOM 5192 C CA . ASN B 1 186 ? -0.244 -33.156 -12.961 1 98.69 186 ASN B CA 1
ATOM 5193 C C . ASN B 1 186 ? -1.183 -33.906 -12 1 98.69 186 ASN B C 1
ATOM 5195 O O . ASN B 1 186 ? -1.815 -33.25 -11.156 1 98.69 186 ASN B O 1
ATOM 5199 N N . ALA B 1 187 ? -1.245 -35.156 -12.125 1 98.75 187 ALA B N 1
ATOM 5200 C CA . ALA B 1 187 ? -2.094 -35.969 -11.242 1 98.75 187 ALA B CA 1
ATOM 5201 C C . ALA B 1 187 ? -1.694 -35.75 -9.781 1 98.75 187 ALA B C 1
ATOM 5203 O O . ALA B 1 187 ? -2.555 -35.656 -8.906 1 98.75 187 ALA B O 1
ATOM 5204 N N . SER B 1 188 ? -0.445 -35.688 -9.531 1 98.5 188 SER B N 1
ATOM 5205 C CA . SER B 1 188 ? 0.079 -35.656 -8.172 1 98.5 188 SER B CA 1
ATOM 5206 C C . SER B 1 188 ? -0.275 -34.312 -7.496 1 98.5 188 SER B C 1
ATOM 5208 O O . SER B 1 188 ? -0.164 -34.188 -6.273 1 98.5 188 SER B O 1
ATOM 5210 N N . ARG B 1 189 ? -0.806 -33.375 -8.234 1 98.25 189 ARG B N 1
ATOM 5211 C CA . ARG B 1 189 ? -1.084 -32.062 -7.672 1 98.25 189 ARG B CA 1
ATOM 5212 C C . ARG B 1 189 ? -2.578 -31.875 -7.43 1 98.25 189 ARG B C 1
ATOM 5214 O O . ARG B 1 189 ? -3.012 -30.797 -6.992 1 98.25 189 ARG B O 1
ATOM 5221 N N . THR B 1 190 ? -3.391 -32.906 -7.566 1 98.56 190 THR B N 1
ATOM 5222 C CA . THR B 1 190 ? -4.844 -32.812 -7.52 1 98.56 190 THR B CA 1
ATOM 5223 C C . THR B 1 190 ? -5.359 -33.031 -6.102 1 98.56 190 THR B C 1
ATOM 5225 O O . THR B 1 190 ? -6.48 -32.625 -5.773 1 98.56 190 THR B O 1
ATOM 5228 N N . ASN B 1 191 ? -4.648 -33.656 -5.234 1 98.38 191 ASN B N 1
ATOM 5229 C CA . ASN B 1 191 ? -5.066 -34.156 -3.93 1 98.38 191 ASN B CA 1
ATOM 5230 C C . ASN B 1 191 ? -5.906 -35.438 -4.059 1 98.38 191 ASN B C 1
ATOM 5232 O O . ASN B 1 191 ? -6.484 -35.906 -3.076 1 98.38 191 ASN B O 1
ATOM 5236 N N . LEU B 1 192 ? -5.988 -36.031 -5.258 1 98.75 192 LEU B N 1
ATOM 5237 C CA . LEU B 1 192 ? -6.789 -37.219 -5.496 1 98.75 192 LEU B CA 1
ATOM 5238 C C . LEU B 1 192 ? -5.898 -38.406 -5.805 1 98.75 192 LEU B C 1
ATOM 5240 O O . LEU B 1 192 ? -6.367 -39.562 -5.809 1 98.75 192 LEU B O 1
ATOM 5244 N N . PHE B 1 193 ? -4.664 -38.188 -6.082 1 98.69 193 PHE B N 1
ATOM 5245 C CA . PHE B 1 193 ? -3.707 -39.188 -6.543 1 98.69 193 PHE B CA 1
ATOM 5246 C C . PHE B 1 193 ? -2.789 -39.625 -5.406 1 98.69 193 PHE B C 1
ATOM 5248 O O . PHE B 1 193 ? -2.281 -38.781 -4.656 1 98.69 193 PHE B O 1
ATOM 5255 N N . ASN B 1 194 ? -2.646 -40.906 -5.219 1 98.69 194 ASN B N 1
ATOM 5256 C CA . ASN B 1 194 ? -1.694 -41.469 -4.266 1 98.69 194 ASN B CA 1
ATOM 5257 C C . ASN B 1 194 ? -0.294 -41.562 -4.859 1 98.69 194 ASN B C 1
ATOM 5259 O O . ASN B 1 194 ? -0.059 -42.344 -5.777 1 98.69 194 ASN B O 1
ATOM 5263 N N . ILE B 1 195 ? 0.63 -40.812 -4.348 1 97.75 195 ILE B N 1
ATOM 5264 C CA . ILE B 1 195 ? 1.936 -40.656 -4.984 1 97.75 195 ILE B CA 1
ATOM 5265 C C . ILE B 1 195 ? 2.789 -41.906 -4.684 1 97.75 195 ILE B C 1
ATOM 5267 O O . ILE B 1 195 ? 3.85 -42.094 -5.285 1 97.75 195 ILE B O 1
ATOM 5271 N N . HIS B 1 196 ? 2.342 -42.75 -3.805 1 97 196 HIS B N 1
ATOM 5272 C CA . HIS B 1 196 ? 3.062 -43.969 -3.465 1 97 196 HIS B CA 1
ATOM 5273 C C . HIS B 1 196 ? 2.602 -45.156 -4.332 1 97 196 HIS B C 1
ATOM 5275 O O . HIS B 1 196 ? 3.428 -45.844 -4.902 1 97 196 HIS B O 1
ATOM 5281 N N . THR B 1 197 ? 1.297 -45.281 -4.438 1 97.31 197 THR B N 1
ATOM 5282 C CA . THR B 1 197 ? 0.756 -46.375 -5.246 1 97.31 197 THR B CA 1
ATOM 5283 C C . THR B 1 197 ? 0.682 -45.969 -6.715 1 97.31 197 THR B C 1
ATOM 5285 O O . THR B 1 197 ? 0.503 -46.812 -7.59 1 97.31 197 THR B O 1
ATOM 5288 N N . GLN B 1 198 ? 0.804 -44.688 -7.016 1 97.56 198 GLN B N 1
ATOM 5289 C CA . GLN B 1 198 ? 0.8 -44.156 -8.375 1 97.56 198 GLN B CA 1
ATOM 5290 C C . GLN B 1 198 ? -0.539 -44.375 -9.062 1 97.56 198 GLN B C 1
ATOM 5292 O O . GLN B 1 198 ? -0.578 -44.781 -10.227 1 97.56 198 GLN B O 1
ATOM 5297 N N . ASP B 1 199 ? -1.617 -44.219 -8.297 1 97.62 199 ASP B N 1
ATOM 5298 C CA . ASP B 1 199 ? -2.98 -44.375 -8.781 1 97.62 199 ASP B CA 1
ATOM 5299 C C . ASP B 1 199 ? -3.936 -43.406 -8.117 1 97.62 199 ASP B C 1
ATOM 5301 O O . ASP B 1 199 ? -3.648 -42.875 -7.039 1 97.62 199 ASP B O 1
ATOM 5305 N N . TRP B 1 200 ? -5.066 -43.188 -8.859 1 98.62 200 TRP B N 1
ATOM 5306 C CA . TRP B 1 200 ? -6.133 -42.5 -8.164 1 98.62 200 TRP B CA 1
ATOM 5307 C C . TRP B 1 200 ? -6.555 -43.25 -6.898 1 98.62 200 TRP B C 1
ATOM 5309 O O . TRP B 1 200 ? -6.766 -44.469 -6.934 1 98.62 200 TRP B O 1
ATOM 5319 N N . ASP B 1 201 ? -6.707 -42.5 -5.781 1 98.62 201 ASP B N 1
ATOM 5320 C CA . ASP B 1 201 ? -6.895 -43.125 -4.48 1 98.62 201 ASP B CA 1
ATOM 5321 C C . ASP B 1 201 ? -8.375 -43.188 -4.102 1 98.62 201 ASP B C 1
ATOM 5323 O O . ASP B 1 201 ? -9.008 -42.125 -3.912 1 98.62 201 ASP B O 1
ATOM 5327 N N . PRO B 1 202 ? -8.906 -44.375 -3.873 1 98.25 202 PRO B N 1
ATOM 5328 C CA . PRO B 1 202 ? -10.336 -44.469 -3.578 1 98.25 202 PRO B CA 1
ATOM 5329 C C . PRO B 1 202 ? -10.734 -43.75 -2.303 1 98.25 202 PRO B C 1
ATOM 5331 O O . PRO B 1 202 ? -11.836 -43.188 -2.221 1 98.25 202 PRO B O 1
ATOM 5334 N N . GLU B 1 203 ? -9.906 -43.719 -1.327 1 98.12 203 GLU B N 1
ATOM 5335 C CA . GLU B 1 203 ? -10.219 -43.031 -0.08 1 98.12 203 GLU B CA 1
ATOM 5336 C C . GLU B 1 203 ? -10.234 -41.531 -0.278 1 98.12 203 GLU B C 1
ATOM 5338 O O . GLU B 1 203 ? -11.094 -40.844 0.27 1 98.12 203 GLU B O 1
ATOM 5343 N N . LEU B 1 204 ? -9.281 -41.062 -1.027 1 98.62 204 LEU B N 1
ATOM 5344 C CA . LEU B 1 204 ? -9.258 -39.625 -1.335 1 98.62 204 LEU B CA 1
ATOM 5345 C C . LEU B 1 204 ? -10.461 -39.219 -2.182 1 98.62 204 LEU B C 1
ATOM 5347 O O . LEU B 1 204 ? -11.07 -38.188 -1.96 1 98.62 204 LEU B O 1
ATOM 5351 N N . LEU B 1 205 ? -10.789 -40.062 -3.127 1 98.69 205 LEU B N 1
ATOM 5352 C CA . LEU B 1 205 ? -11.953 -39.812 -3.971 1 98.69 205 LEU B CA 1
ATOM 5353 C C . LEU B 1 205 ? -13.219 -39.719 -3.135 1 98.69 205 LEU B C 1
ATOM 5355 O O . LEU B 1 205 ? -14.078 -38.875 -3.379 1 98.69 205 LEU B O 1
ATOM 5359 N N . ARG B 1 206 ? -13.32 -40.594 -2.17 1 98.12 206 ARG B N 1
ATOM 5360 C CA . ARG B 1 206 ? -14.469 -40.594 -1.274 1 98.12 206 ARG B CA 1
ATOM 5361 C C . ARG B 1 206 ? -14.484 -39.344 -0.408 1 98.12 206 ARG B C 1
ATOM 5363 O O . ARG B 1 206 ? -15.516 -38.656 -0.283 1 98.12 206 ARG B O 1
ATOM 5370 N N . LEU B 1 207 ? -13.352 -39.031 0.157 1 98.31 207 LEU B N 1
ATOM 5371 C CA . LEU B 1 207 ? -13.234 -37.906 1.053 1 98.31 207 LEU B CA 1
ATOM 5372 C C . LEU B 1 207 ? -13.672 -36.625 0.354 1 98.31 207 LEU B C 1
ATOM 5374 O O . LEU B 1 207 ? -14.422 -35.812 0.923 1 98.31 207 LEU B O 1
ATOM 5378 N N . PHE B 1 208 ? -13.227 -36.406 -0.924 1 98.44 208 PHE B N 1
ATOM 5379 C CA . PHE B 1 208 ? -13.469 -35.156 -1.637 1 98.44 208 PHE B CA 1
ATOM 5380 C C . PHE B 1 208 ? -14.719 -35.25 -2.502 1 98.44 208 PHE B C 1
ATOM 5382 O O . PHE B 1 208 ? -15.094 -34.312 -3.186 1 98.44 208 PHE B O 1
ATOM 5389 N N . ARG B 1 209 ? -15.336 -36.375 -2.529 1 97.94 209 ARG B N 1
ATOM 5390 C CA . ARG B 1 209 ? -16.578 -36.625 -3.254 1 97.94 209 ARG B CA 1
ATOM 5391 C C . ARG B 1 209 ? -16.391 -36.375 -4.75 1 97.94 209 ARG B C 1
ATOM 5393 O O . ARG B 1 209 ? -17.172 -35.656 -5.375 1 97.94 209 ARG B O 1
ATOM 5400 N N . VAL B 1 210 ? -15.383 -37 -5.297 1 98.56 210 VAL B N 1
ATOM 5401 C CA . VAL B 1 210 ? -15.117 -36.938 -6.727 1 98.56 210 VAL B CA 1
ATOM 5402 C C . VAL B 1 210 ? -15.258 -38.344 -7.336 1 98.56 210 VAL B C 1
ATOM 5404 O O . VAL B 1 210 ? -14.531 -39.25 -6.953 1 98.56 210 VAL B O 1
ATOM 5407 N N . PRO B 1 211 ? -16.141 -38.5 -8.273 1 98.31 211 PRO B N 1
ATOM 5408 C CA . PRO B 1 211 ? -16.328 -39.812 -8.875 1 98.31 211 PRO B CA 1
ATOM 5409 C C . PRO B 1 211 ? -15.125 -40.25 -9.703 1 98.31 211 PRO B C 1
ATOM 5411 O O . PRO B 1 211 ? -14.562 -39.469 -10.453 1 98.31 211 PRO B O 1
ATOM 5414 N N . ALA B 1 212 ? -14.797 -41.531 -9.633 1 97.81 212 ALA B N 1
ATOM 5415 C CA . ALA B 1 212 ? -13.672 -42.094 -10.375 1 97.81 212 ALA B CA 1
ATOM 5416 C C . ALA B 1 212 ? -13.883 -41.969 -11.883 1 97.81 212 ALA B C 1
ATOM 5418 O O . ALA B 1 212 ? -12.93 -41.781 -12.633 1 97.81 212 ALA B O 1
ATOM 5419 N N . ALA B 1 213 ? -15.125 -42.062 -12.297 1 97.5 213 ALA B N 1
ATOM 5420 C CA . ALA B 1 213 ? -15.469 -42.031 -13.719 1 97.5 213 ALA B CA 1
ATOM 5421 C C . ALA B 1 213 ? -15.078 -40.688 -14.359 1 97.5 213 ALA B C 1
ATOM 5423 O O . ALA B 1 213 ? -14.992 -40.594 -15.586 1 97.5 213 ALA B O 1
ATOM 5424 N N . LEU B 1 214 ? -14.875 -39.75 -13.555 1 97.81 214 LEU B N 1
ATOM 5425 C CA . LEU B 1 214 ? -14.586 -38.406 -14 1 97.81 214 LEU B CA 1
ATOM 5426 C C . LEU B 1 214 ? -13.117 -38.25 -14.391 1 97.81 214 LEU B C 1
ATOM 5428 O O . LEU B 1 214 ? -12.75 -37.312 -15.109 1 97.81 214 LEU B O 1
ATOM 5432 N N . LEU B 1 215 ? -12.25 -39.156 -14 1 98.62 215 LEU B N 1
ATOM 5433 C CA . LEU B 1 215 ? -10.812 -38.906 -13.93 1 98.62 215 LEU B CA 1
ATOM 5434 C C . LEU B 1 215 ? -10.102 -39.438 -15.172 1 98.62 215 LEU B C 1
ATOM 5436 O O . LEU B 1 215 ? -10.547 -40.406 -15.781 1 98.62 215 LEU B O 1
ATOM 5440 N N . PRO B 1 216 ? -9.07 -38.781 -15.633 1 98.69 216 PRO B N 1
ATOM 5441 C CA . PRO B 1 216 ? -8.289 -39.25 -16.781 1 98.69 216 PRO B CA 1
ATOM 5442 C C . PRO B 1 216 ? -7.367 -40.406 -16.469 1 98.69 216 PRO B C 1
ATOM 5444 O O . PRO B 1 216 ? -7.059 -40.656 -15.289 1 98.69 216 PRO B O 1
ATOM 5447 N N . GLU B 1 217 ? -6.945 -41.062 -17.516 1 98.62 217 GLU B N 1
ATOM 5448 C CA . GLU B 1 217 ? -5.867 -42.031 -17.375 1 98.62 217 GLU B CA 1
ATOM 5449 C C . GLU B 1 217 ? -4.539 -41.344 -17.062 1 98.62 217 GLU B C 1
ATOM 5451 O O . GLU B 1 217 ? -4.223 -40.312 -17.625 1 98.62 217 GLU B O 1
ATOM 5456 N N . VAL B 1 218 ? -3.771 -41.938 -16.094 1 98.69 218 VAL B N 1
ATOM 5457 C CA . VAL B 1 218 ? -2.492 -41.344 -15.719 1 98.69 218 VAL B CA 1
ATOM 5458 C C . VAL B 1 218 ? -1.353 -42.094 -16.391 1 98.69 218 VAL B C 1
ATOM 5460 O O . VAL B 1 218 ? -1.241 -43.312 -16.234 1 98.69 218 VAL B O 1
ATOM 5463 N N . LYS B 1 219 ? -0.53 -41.375 -17.125 1 98.62 219 LYS B N 1
ATOM 5464 C CA . LYS B 1 219 ? 0.593 -41.969 -17.844 1 98.62 219 LYS B CA 1
ATOM 5465 C C . LYS B 1 219 ? 1.92 -41.375 -17.375 1 98.62 219 LYS B C 1
ATOM 5467 O O . LYS B 1 219 ? 1.944 -40.5 -16.5 1 98.62 219 LYS B O 1
ATOM 5472 N N . ASP B 1 220 ? 3.053 -42 -17.891 1 98.44 220 ASP B N 1
ATOM 5473 C CA . ASP B 1 220 ? 4.375 -41.406 -17.703 1 98.44 220 ASP B CA 1
ATOM 5474 C C . ASP B 1 220 ? 4.465 -40.031 -18.375 1 98.44 220 ASP B C 1
ATOM 5476 O O . ASP B 1 220 ? 3.699 -39.719 -19.297 1 98.44 220 ASP B O 1
ATOM 5480 N N . SER B 1 221 ? 5.363 -39.25 -17.906 1 98.5 221 SER B N 1
ATOM 5481 C CA . SER B 1 221 ? 5.504 -37.875 -18.438 1 98.5 221 SER B CA 1
ATOM 5482 C C . SER B 1 221 ? 5.969 -37.906 -19.891 1 98.5 221 SER B C 1
ATOM 5484 O O . SER B 1 221 ? 5.656 -37.031 -20.672 1 98.5 221 SER B O 1
ATOM 5486 N N . ALA B 1 222 ? 6.832 -38.812 -20.219 1 98.19 222 ALA B N 1
ATOM 5487 C CA . ALA B 1 222 ? 7.18 -39.156 -21.594 1 98.19 222 ALA B CA 1
ATOM 5488 C C . ALA B 1 222 ? 6.48 -40.438 -22.047 1 98.19 222 ALA B C 1
ATOM 5490 O O . ALA B 1 222 ? 6.871 -41.531 -21.656 1 98.19 222 ALA B O 1
ATOM 5491 N N . ASP B 1 223 ? 5.477 -40.281 -22.766 1 98.25 223 ASP B N 1
ATOM 5492 C CA . ASP B 1 223 ? 4.625 -41.375 -23.219 1 98.25 223 ASP B CA 1
ATOM 5493 C C . ASP B 1 223 ? 3.859 -40.969 -24.484 1 98.25 223 ASP B C 1
ATOM 5495 O O . ASP B 1 223 ? 4.004 -39.875 -24.984 1 98.25 223 ASP B O 1
ATOM 5499 N N . SER B 1 224 ? 3.131 -41.969 -25.094 1 98.44 224 SER B N 1
ATOM 5500 C CA . SER B 1 224 ? 2.256 -41.688 -26.219 1 98.44 224 SER B CA 1
ATOM 5501 C C . SER B 1 224 ? 0.882 -41.219 -25.75 1 98.44 224 SER B C 1
ATOM 5503 O O . SER B 1 224 ? 0.106 -42 -25.203 1 98.44 224 SER B O 1
ATOM 5505 N N . PHE B 1 225 ? 0.576 -39.938 -26.016 1 98.62 225 PHE B N 1
ATOM 5506 C CA . PHE B 1 225 ? -0.695 -39.375 -25.594 1 98.62 225 PHE B CA 1
ATOM 5507 C C . PHE B 1 225 ? -1.629 -39.188 -26.797 1 98.62 225 PHE B C 1
ATOM 5509 O O . PHE B 1 225 ? -2.605 -38.438 -26.719 1 98.62 225 PHE B O 1
ATOM 5516 N N . GLY B 1 226 ? -1.264 -39.781 -27.891 1 98.19 226 GLY B N 1
ATOM 5517 C CA . GLY B 1 226 ? -2.094 -39.688 -29.078 1 98.19 226 GLY B CA 1
ATOM 5518 C C . GLY B 1 226 ? -1.561 -38.719 -30.109 1 98.19 226 GLY B C 1
ATOM 5519 O O . GLY B 1 226 ? -0.425 -38.25 -30 1 98.19 226 GLY B O 1
ATOM 5520 N N . GLN B 1 227 ? -2.367 -38.5 -31.203 1 98.44 227 GLN B N 1
ATOM 5521 C CA . GLN B 1 227 ? -2.037 -37.594 -32.281 1 98.44 227 GLN B CA 1
ATOM 5522 C C . GLN B 1 227 ? -3.031 -36.438 -32.375 1 98.44 227 GLN B C 1
ATOM 5524 O O . GLN B 1 227 ? -4.215 -36.625 -32.062 1 98.44 227 GLN B O 1
ATOM 5529 N N . THR B 1 228 ? -2.498 -35.344 -32.75 1 98.62 228 THR B N 1
ATOM 5530 C CA . THR B 1 228 ? -3.379 -34.188 -32.906 1 98.62 228 THR B CA 1
ATOM 5531 C C . THR B 1 228 ? -4.359 -34.406 -34.062 1 98.62 228 THR B C 1
ATOM 5533 O O . THR B 1 228 ? -4.074 -35.188 -34.969 1 98.62 228 THR B O 1
ATOM 5536 N N . ASP B 1 229 ? -5.516 -33.812 -33.906 1 98.12 229 ASP B N 1
ATOM 5537 C CA . ASP B 1 229 ? -6.402 -33.688 -35.062 1 98.12 229 ASP B CA 1
ATOM 5538 C C . ASP B 1 229 ? -5.699 -33.031 -36.25 1 98.12 229 ASP B C 1
ATOM 5540 O O . ASP B 1 229 ? -5.184 -31.922 -36.125 1 98.12 229 ASP B O 1
ATOM 5544 N N . PRO B 1 230 ? -5.711 -33.688 -37.375 1 97.38 230 PRO B N 1
ATOM 5545 C CA . PRO B 1 230 ? -4.984 -33.125 -38.531 1 97.38 230 PRO B CA 1
ATOM 5546 C C . PRO B 1 230 ? -5.477 -31.734 -38.938 1 97.38 230 PRO B C 1
ATOM 5548 O O . PRO B 1 230 ? -4.723 -30.953 -39.5 1 97.38 230 PRO B O 1
ATOM 5551 N N . ALA B 1 231 ? -6.625 -31.391 -38.625 1 97.38 231 ALA B N 1
ATOM 5552 C CA . ALA B 1 231 ? -7.207 -30.109 -39 1 97.38 231 ALA B CA 1
ATOM 5553 C C . ALA B 1 231 ? -6.539 -28.953 -38.25 1 97.38 231 ALA B C 1
ATOM 5555 O O . ALA B 1 231 ? -6.59 -27.812 -38.688 1 97.38 231 ALA B O 1
ATOM 5556 N N . LEU B 1 232 ? -5.953 -29.266 -37.156 1 97.81 232 LEU B N 1
ATOM 5557 C CA . LEU B 1 232 ? -5.398 -28.219 -36.312 1 97.81 232 LEU B CA 1
ATOM 5558 C C . LEU B 1 232 ? -4.109 -27.672 -36.906 1 97.81 232 LEU B C 1
ATOM 5560 O O . LEU B 1 232 ? -3.877 -26.453 -36.875 1 97.81 232 LEU B O 1
ATOM 5564 N N . PHE B 1 233 ? -3.258 -28.578 -37.438 1 97 233 PHE B N 1
ATOM 5565 C CA . PHE B 1 233 ? -1.936 -28.156 -37.875 1 97 233 PHE B CA 1
ATOM 5566 C C . PHE B 1 233 ? -1.685 -28.578 -39.312 1 97 233 PHE B C 1
ATOM 5568 O O . PHE B 1 233 ? -0.563 -28.453 -39.812 1 97 233 PHE B O 1
ATOM 5575 N N . GLY B 1 234 ? -2.648 -29.078 -40.031 1 95.5 234 GLY B N 1
ATOM 5576 C CA . GLY B 1 234 ? -2.533 -29.531 -41.406 1 95.5 234 GLY B CA 1
ATOM 5577 C C . GLY B 1 234 ? -2.01 -30.938 -41.531 1 95.5 234 GLY B C 1
ATOM 5578 O O . GLY B 1 234 ? -1.932 -31.484 -42.656 1 95.5 234 GLY B O 1
ATOM 5579 N N . ARG B 1 235 ? -1.604 -31.578 -40.5 1 96.25 235 ARG B N 1
ATOM 5580 C CA . ARG B 1 235 ? -1.137 -32.969 -40.375 1 96.25 235 ARG B CA 1
ATOM 5581 C C . ARG B 1 235 ? -1.222 -33.438 -38.906 1 96.25 235 ARG B C 1
ATOM 5583 O O . ARG B 1 235 ? -1.256 -32.625 -38 1 96.25 235 ARG B O 1
ATOM 5590 N N . PRO B 1 236 ? -1.313 -34.75 -38.781 1 97.69 236 PRO B N 1
ATOM 5591 C CA . PRO B 1 236 ? -1.271 -35.25 -37.406 1 97.69 236 PRO B CA 1
ATOM 5592 C C . PRO B 1 236 ? 0.123 -35.156 -36.781 1 97.69 236 PRO B C 1
ATOM 5594 O O . PRO B 1 236 ? 1.117 -35.438 -37.438 1 97.69 236 PRO B O 1
ATOM 5597 N N . LEU B 1 237 ? 0.229 -34.719 -35.656 1 98.12 237 LEU B N 1
ATOM 5598 C CA . LEU B 1 237 ? 1.465 -34.688 -34.875 1 98.12 237 LEU B CA 1
ATOM 5599 C C . LEU B 1 237 ? 1.322 -35.469 -33.594 1 98.12 237 LEU B C 1
ATOM 5601 O O . LEU B 1 237 ? 0.313 -35.375 -32.906 1 98.12 237 LEU B O 1
ATOM 5605 N N . PRO B 1 238 ? 2.232 -36.344 -33.281 1 98.62 238 PRO B N 1
ATOM 5606 C CA . PRO B 1 238 ? 2.141 -37.062 -32 1 98.62 238 PRO B CA 1
ATOM 5607 C C . PRO B 1 238 ? 2.406 -36.188 -30.797 1 98.62 238 PRO B C 1
ATOM 5609 O O . PRO B 1 238 ? 3.291 -35.312 -30.828 1 98.62 238 PRO B O 1
ATOM 5612 N N . VAL B 1 239 ? 1.597 -36.281 -29.797 1 98.81 239 VAL B N 1
ATOM 5613 C CA . VAL B 1 239 ? 1.871 -35.719 -28.469 1 98.81 239 VAL B CA 1
ATOM 5614 C C . VAL B 1 239 ? 2.59 -36.75 -27.609 1 98.81 239 VAL B C 1
ATOM 5616 O O . VAL B 1 239 ? 2.016 -37.781 -27.25 1 98.81 239 VAL B O 1
ATOM 5619 N N . LEU B 1 240 ? 3.846 -36.406 -27.203 1 98.81 240 LEU B N 1
ATOM 5620 C CA . LEU B 1 240 ? 4.676 -37.438 -26.641 1 98.81 240 LEU B CA 1
ATOM 5621 C C . LEU B 1 240 ? 5.203 -37.031 -25.266 1 98.81 240 LEU B C 1
ATOM 5623 O O . LEU B 1 240 ? 5.914 -37.812 -24.609 1 98.81 240 LEU B O 1
ATOM 5627 N N . GLY B 1 241 ? 4.879 -35.906 -24.828 1 98.5 241 GLY B N 1
ATOM 5628 C CA . GLY B 1 241 ? 5.266 -35.406 -23.5 1 98.5 241 GLY B CA 1
ATOM 5629 C C . GLY B 1 241 ? 4.207 -34.562 -22.844 1 98.5 241 GLY B C 1
ATOM 5630 O O . GLY B 1 241 ? 3.605 -33.688 -23.5 1 98.5 241 GLY B O 1
ATOM 5631 N N . LEU B 1 242 ? 3.875 -34.812 -21.641 1 98.62 242 LEU B N 1
ATOM 5632 C CA . LEU B 1 242 ? 3.021 -34 -20.766 1 98.62 242 LEU B CA 1
ATOM 5633 C C . LEU B 1 242 ? 3.658 -33.812 -19.391 1 98.62 242 LEU B C 1
ATOM 5635 O O . LEU B 1 242 ? 4.184 -34.781 -18.812 1 98.62 242 LEU B O 1
ATOM 5639 N N . VAL B 1 243 ? 3.699 -32.562 -18.922 1 98.69 243 VAL B N 1
ATOM 5640 C CA . VAL B 1 243 ? 4.324 -32.344 -17.625 1 98.69 243 VAL B CA 1
ATOM 5641 C C . VAL B 1 243 ? 3.803 -31.031 -17.016 1 98.69 243 VAL B C 1
ATOM 5643 O O . VAL B 1 243 ? 3.541 -30.078 -17.75 1 98.69 243 VAL B O 1
ATOM 5646 N N . GLY B 1 244 ? 3.564 -31 -15.719 1 98.31 244 GLY B N 1
ATOM 5647 C CA . GLY B 1 244 ? 3.271 -29.734 -15.07 1 98.31 244 GLY B CA 1
ATOM 5648 C C . GLY B 1 244 ? 4.402 -28.734 -15.188 1 98.31 244 GLY B C 1
ATOM 5649 O O . GLY B 1 244 ? 5.57 -29.109 -15.312 1 98.31 244 GLY B O 1
ATOM 5650 N N . ASP B 1 245 ? 4.094 -27.453 -15.094 1 97.12 245 ASP B N 1
ATOM 5651 C CA . ASP B 1 245 ? 5.051 -26.406 -15.43 1 97.12 245 ASP B CA 1
ATOM 5652 C C . ASP B 1 245 ? 6.262 -26.453 -14.5 1 97.12 245 ASP B C 1
ATOM 5654 O O . ASP B 1 245 ? 7.406 -26.422 -14.953 1 97.12 245 ASP B O 1
ATOM 5658 N N . GLN B 1 246 ? 6.086 -26.641 -13.227 1 96.56 246 GLN B N 1
ATOM 5659 C CA . GLN B 1 246 ? 7.223 -26.609 -12.312 1 96.56 246 GLN B CA 1
ATOM 5660 C C . GLN B 1 246 ? 8.07 -27.875 -12.445 1 96.56 246 GLN B C 1
ATOM 5662 O O . GLN B 1 246 ? 9.297 -27.812 -12.305 1 96.56 246 GLN B O 1
ATOM 5667 N N . GLN B 1 247 ? 7.418 -29 -12.68 1 97.88 247 GLN B N 1
ATOM 5668 C CA . GLN B 1 247 ? 8.156 -30.219 -12.992 1 97.88 247 GLN B CA 1
ATOM 5669 C C . GLN B 1 247 ? 8.867 -30.094 -14.336 1 97.88 247 GLN B C 1
ATOM 5671 O O . GLN B 1 247 ? 9.992 -30.578 -14.492 1 97.88 247 GLN B O 1
ATOM 5676 N N . GLY B 1 248 ? 8.18 -29.469 -15.289 1 97.5 248 GLY B N 1
ATOM 5677 C CA . GLY B 1 248 ? 8.844 -29.156 -16.547 1 97.5 248 GLY B CA 1
ATOM 5678 C C . GLY B 1 248 ? 10.109 -28.328 -16.359 1 97.5 248 GLY B C 1
ATOM 5679 O O . GLY B 1 248 ? 11.141 -28.625 -16.953 1 97.5 248 GLY B O 1
ATOM 5680 N N . ALA B 1 249 ? 9.984 -27.328 -15.539 1 96.62 249 ALA B N 1
ATOM 5681 C CA . ALA B 1 249 ? 11.141 -26.484 -15.242 1 96.62 249 ALA B CA 1
ATOM 5682 C C . ALA B 1 249 ? 12.234 -27.281 -14.547 1 96.62 249 ALA B C 1
ATOM 5684 O O . ALA B 1 249 ? 13.422 -27.062 -14.789 1 96.62 249 ALA B O 1
ATOM 5685 N N . THR B 1 250 ? 11.867 -28.172 -13.656 1 96.56 250 THR B N 1
ATOM 5686 C CA . THR B 1 250 ? 12.82 -29.031 -12.969 1 96.56 250 THR B CA 1
ATOM 5687 C C . THR B 1 250 ? 13.609 -29.875 -13.961 1 96.56 250 THR B C 1
ATOM 5689 O O . THR B 1 250 ? 14.836 -30 -13.844 1 96.56 250 THR B O 1
ATOM 5692 N N . ILE B 1 251 ? 12.93 -30.391 -14.914 1 96.5 251 ILE B N 1
ATOM 5693 C CA . ILE B 1 251 ? 13.547 -31.188 -15.969 1 96.5 251 ILE B CA 1
ATOM 5694 C C . ILE B 1 251 ? 14.406 -30.297 -16.859 1 96.5 251 ILE B C 1
ATOM 5696 O O . ILE B 1 251 ? 15.555 -30.625 -17.156 1 96.5 251 ILE B O 1
ATOM 5700 N N . GLY B 1 252 ? 13.828 -29.188 -17.297 1 95.12 252 GLY B N 1
ATOM 5701 C CA . GLY B 1 252 ? 14.547 -28.25 -18.156 1 95.12 252 GLY B CA 1
ATOM 5702 C C . GLY B 1 252 ? 15.828 -27.734 -17.531 1 95.12 252 GLY B C 1
ATOM 5703 O O . GLY B 1 252 ? 16.797 -27.422 -18.234 1 95.12 252 GLY B O 1
ATOM 5704 N N . GLN B 1 253 ? 15.812 -27.672 -16.25 1 94.81 253 GLN B N 1
ATOM 5705 C CA . GLN B 1 253 ? 16.969 -27.188 -15.5 1 94.81 253 GLN B CA 1
ATOM 5706 C C . GLN B 1 253 ? 17.922 -28.328 -15.164 1 94.81 253 GLN B C 1
ATOM 5708 O O . GLN B 1 253 ? 18.953 -28.109 -14.523 1 94.81 253 GLN B O 1
ATOM 5713 N N . CYS B 1 254 ? 17.578 -29.484 -15.539 1 94.25 254 CYS B N 1
ATOM 5714 C CA . CYS B 1 254 ? 18.391 -30.688 -15.367 1 94.25 254 CYS B CA 1
ATOM 5715 C C . CYS B 1 254 ? 18.609 -31 -13.891 1 94.25 254 CYS B C 1
ATOM 5717 O O . CYS B 1 254 ? 19.703 -31.375 -13.477 1 94.25 254 CYS B O 1
ATOM 5719 N N . CYS B 1 255 ? 17.609 -30.719 -13.148 1 93.12 255 CYS B N 1
ATOM 5720 C CA . CYS B 1 255 ? 17.641 -31.094 -11.742 1 93.12 255 CYS B CA 1
ATOM 5721 C C . CYS B 1 255 ? 17.281 -32.562 -11.562 1 93.12 255 CYS B C 1
ATOM 5723 O O . CYS B 1 255 ? 16.234 -32.875 -10.992 1 93.12 255 CYS B O 1
ATOM 5725 N N . PHE B 1 256 ? 18.203 -33.438 -11.906 1 93.62 256 PHE B N 1
ATOM 5726 C CA . PHE B 1 256 ? 17.922 -34.875 -11.953 1 93.62 256 PHE B CA 1
ATOM 5727 C C . PHE B 1 256 ? 18.453 -35.562 -10.719 1 93.62 256 PHE B C 1
ATOM 5729 O O . PHE B 1 256 ? 17.984 -36.656 -10.344 1 93.62 256 PHE B O 1
ATOM 5736 N N . GLU B 1 257 ? 19.453 -34.938 -10.117 1 91.62 257 GLU B N 1
ATOM 5737 C CA . GLU B 1 257 ? 20.062 -35.531 -8.945 1 91.62 257 GLU B CA 1
ATOM 5738 C C . GLU B 1 257 ? 19.391 -35.094 -7.66 1 91.62 257 GLU B C 1
ATOM 5740 O O . GLU B 1 257 ? 18.984 -33.938 -7.543 1 91.62 257 GLU B O 1
ATOM 5745 N N . PRO B 1 258 ? 19.281 -36.062 -6.723 1 91.31 258 PRO B N 1
ATOM 5746 C CA . PRO B 1 258 ? 18.766 -35.625 -5.422 1 91.31 258 PRO B CA 1
ATOM 5747 C C . PRO B 1 258 ? 19.547 -34.438 -4.855 1 91.31 258 PRO B C 1
ATOM 5749 O O . PRO B 1 258 ? 20.781 -34.406 -4.895 1 91.31 258 PRO B O 1
ATOM 5752 N N . GLY B 1 259 ? 18.75 -33.438 -4.438 1 89.12 259 GLY B N 1
ATOM 5753 C CA . GLY B 1 259 ? 19.375 -32.281 -3.852 1 89.12 259 GLY B CA 1
ATOM 5754 C C . GLY B 1 259 ? 19.469 -31.094 -4.809 1 89.12 259 GLY B C 1
ATOM 5755 O O . GLY B 1 259 ? 19.688 -29.969 -4.383 1 89.12 259 GLY B O 1
ATOM 5756 N N . THR B 1 260 ? 19.375 -31.359 -6.098 1 91.19 260 THR B N 1
ATOM 5757 C CA . THR B 1 260 ? 19.359 -30.25 -7.043 1 91.19 260 THR B CA 1
ATOM 5758 C C . THR B 1 260 ? 18.062 -29.438 -6.895 1 91.19 260 THR B C 1
ATOM 5760 O O . THR B 1 260 ? 17 -30 -6.641 1 91.19 260 THR B O 1
ATOM 5763 N N . ILE B 1 261 ? 18.234 -28.078 -6.926 1 93.94 261 ILE B N 1
ATOM 5764 C CA . ILE B 1 261 ? 17.125 -27.188 -6.586 1 93.94 261 ILE B CA 1
ATOM 5765 C C . ILE B 1 261 ? 16.969 -26.125 -7.664 1 93.94 261 ILE B C 1
ATOM 5767 O O . ILE B 1 261 ? 17.953 -25.641 -8.211 1 93.94 261 ILE B O 1
ATOM 5771 N N . LYS B 1 262 ? 15.711 -25.859 -7.965 1 95.5 262 LYS B N 1
ATOM 5772 C CA . LYS B 1 262 ? 15.391 -24.766 -8.875 1 95.5 262 LYS B CA 1
ATOM 5773 C C . LYS B 1 262 ? 14.242 -23.906 -8.336 1 95.5 262 LYS B C 1
ATOM 5775 O O . LYS B 1 262 ? 13.453 -24.375 -7.512 1 95.5 262 LYS B O 1
ATOM 5780 N N . SER B 1 263 ? 14.211 -22.672 -8.766 1 95.75 263 SER B N 1
ATOM 5781 C CA . SER B 1 263 ? 13.109 -21.75 -8.469 1 95.75 263 SER B CA 1
ATOM 5782 C C . SER B 1 263 ? 12.617 -21.062 -9.734 1 95.75 263 SER B C 1
ATOM 5784 O O . SER B 1 263 ? 13.406 -20.453 -10.461 1 95.75 263 SER B O 1
ATOM 5786 N N . THR B 1 264 ? 11.359 -21.188 -9.992 1 95.25 264 THR B N 1
ATOM 5787 C CA . THR B 1 264 ? 10.742 -20.562 -11.156 1 95.25 264 THR B CA 1
ATOM 5788 C C . THR B 1 264 ? 9.953 -19.328 -10.75 1 95.25 264 THR B C 1
ATOM 5790 O O . THR B 1 264 ? 9.023 -19.422 -9.938 1 95.25 264 THR B O 1
ATOM 5793 N N . TYR B 1 265 ? 10.328 -18.219 -11.375 1 93.81 265 TYR B N 1
ATOM 5794 C CA . TYR B 1 265 ? 9.664 -16.969 -11.055 1 93.81 265 TYR B CA 1
ATOM 5795 C C . TYR B 1 265 ? 8.773 -16.5 -12.203 1 93.81 265 TYR B C 1
ATOM 5797 O O . TYR B 1 265 ? 9.219 -15.758 -13.078 1 93.81 265 TYR B O 1
ATOM 5805 N N . GLY B 1 266 ? 7.543 -16.844 -12.211 1 90.62 266 GLY B N 1
ATOM 5806 C CA . GLY B 1 266 ? 6.504 -16.375 -13.117 1 90.62 266 GLY B CA 1
ATOM 5807 C C . GLY B 1 266 ? 5.422 -15.57 -12.414 1 90.62 266 GLY B C 1
ATOM 5808 O O . GLY B 1 266 ? 5.715 -14.641 -11.664 1 90.62 266 GLY B O 1
ATOM 5809 N N . THR B 1 267 ? 4.164 -16.062 -12.727 1 87.31 267 THR B N 1
ATOM 5810 C CA . THR B 1 267 ? 3.061 -15.477 -11.977 1 87.31 267 THR B CA 1
ATOM 5811 C C . THR B 1 267 ? 3.266 -15.68 -10.477 1 87.31 267 THR B C 1
ATOM 5813 O O . THR B 1 267 ? 3.154 -14.734 -9.695 1 87.31 267 THR B O 1
ATOM 5816 N N . GLY B 1 268 ? 3.545 -16.875 -10.156 1 91.5 268 GLY B N 1
ATOM 5817 C CA . GLY B 1 268 ? 4.031 -17.25 -8.844 1 91.5 268 GLY B CA 1
ATOM 5818 C C . GLY B 1 268 ? 5.488 -17.656 -8.836 1 91.5 268 GLY B C 1
ATOM 5819 O O . GLY B 1 268 ? 6.195 -17.484 -9.828 1 91.5 268 GLY B O 1
ATOM 5820 N N . CYS B 1 269 ? 5.949 -18.031 -7.703 1 93.19 269 CYS B N 1
ATOM 5821 C CA . CYS B 1 269 ? 7.293 -18.578 -7.559 1 93.19 269 CYS B CA 1
ATOM 5822 C C . CYS B 1 269 ? 7.254 -19.953 -6.906 1 93.19 269 CYS B C 1
ATOM 5824 O O . CYS B 1 269 ? 6.547 -20.156 -5.914 1 93.19 269 CYS B O 1
ATOM 5826 N N . PHE B 1 270 ? 7.973 -20.875 -7.492 1 94.19 270 PHE B N 1
ATOM 5827 C CA . PHE B 1 270 ? 7.945 -22.25 -7.031 1 94.19 270 PHE B CA 1
ATOM 5828 C C . PHE B 1 270 ? 9.359 -22.812 -6.906 1 94.19 270 PHE B C 1
ATOM 5830 O O . PHE B 1 270 ? 10.109 -22.844 -7.887 1 94.19 270 PHE B O 1
ATOM 5837 N N . VAL B 1 271 ? 9.633 -23.203 -5.766 1 94.5 271 VAL B N 1
ATOM 5838 C CA . VAL B 1 271 ? 10.922 -23.828 -5.477 1 94.5 271 VAL B CA 1
ATOM 5839 C C . VAL B 1 271 ? 10.758 -25.344 -5.375 1 94.5 271 VAL B C 1
ATOM 5841 O O . VAL B 1 271 ? 9.891 -25.828 -4.648 1 94.5 271 VAL B O 1
ATOM 5844 N N . VAL B 1 272 ? 11.57 -26 -6.16 1 95.19 272 VAL B N 1
ATOM 5845 C CA . VAL B 1 272 ? 11.469 -27.453 -6.199 1 95.19 272 VAL B CA 1
ATOM 5846 C C . VAL B 1 272 ? 12.844 -28.078 -5.957 1 95.19 272 VAL B C 1
ATOM 5848 O O . VAL B 1 272 ? 13.836 -27.641 -6.551 1 95.19 272 VAL B O 1
ATOM 5851 N N . VAL B 1 273 ? 12.875 -29 -5.102 1 93.19 273 VAL B N 1
ATOM 5852 C CA . VAL B 1 273 ? 14.086 -29.781 -4.863 1 93.19 273 VAL B CA 1
ATOM 5853 C C . VAL B 1 273 ? 13.828 -31.25 -5.18 1 93.19 273 VAL B C 1
ATOM 5855 O O . VAL B 1 273 ? 12.844 -31.828 -4.703 1 93.19 273 VAL B O 1
ATOM 5858 N N . ASN B 1 274 ? 14.68 -31.797 -6.027 1 94.5 274 ASN B N 1
ATOM 5859 C CA . ASN B 1 274 ? 14.578 -33.219 -6.355 1 94.5 274 ASN B CA 1
ATOM 5860 C C . ASN B 1 274 ? 15.047 -34.094 -5.191 1 94.5 274 ASN B C 1
ATOM 5862 O O . ASN B 1 274 ? 16.109 -33.875 -4.621 1 94.5 274 ASN B O 1
ATOM 5866 N N . THR B 1 275 ? 14.211 -35.094 -4.844 1 92.5 275 THR B N 1
ATOM 5867 C CA . THR B 1 275 ? 14.555 -35.938 -3.717 1 92.5 275 THR B CA 1
ATOM 5868 C C . THR B 1 275 ? 14.812 -37.375 -4.188 1 92.5 275 THR B C 1
ATOM 5870 O O . THR B 1 275 ? 14.969 -38.281 -3.371 1 92.5 275 THR B O 1
ATOM 5873 N N . GLY B 1 276 ? 14.82 -37.562 -5.438 1 93.81 276 GLY B N 1
ATOM 5874 C CA . GLY B 1 276 ? 15.148 -38.875 -5.984 1 93.81 276 GLY B CA 1
ATOM 5875 C C . GLY B 1 276 ? 13.984 -39.844 -5.934 1 93.81 276 GLY B C 1
ATOM 5876 O O . GLY B 1 276 ? 12.836 -39.469 -6.125 1 93.81 276 GLY B O 1
ATOM 5877 N N . ALA B 1 277 ? 14.25 -41.125 -5.727 1 94.5 277 ALA B N 1
ATOM 5878 C CA . ALA B 1 277 ? 13.266 -42.188 -5.844 1 94.5 277 ALA B CA 1
ATOM 5879 C C . ALA B 1 277 ? 12.461 -42.344 -4.559 1 94.5 277 ALA B C 1
ATOM 5881 O O . ALA B 1 277 ? 11.477 -43.094 -4.52 1 94.5 277 ALA B O 1
ATOM 5882 N N . THR B 1 278 ? 12.805 -41.594 -3.588 1 91.31 278 THR B N 1
ATOM 5883 C CA . THR B 1 278 ? 12.117 -41.719 -2.305 1 91.31 278 THR B CA 1
ATOM 5884 C C . THR B 1 278 ? 11.383 -40.438 -1.965 1 91.31 278 THR B C 1
ATOM 5886 O O . THR B 1 278 ? 11.984 -39.344 -1.935 1 91.31 278 THR B O 1
ATOM 5889 N N . PRO B 1 279 ? 10.078 -40.594 -1.767 1 91.69 279 PRO B N 1
ATOM 5890 C CA . PRO B 1 279 ? 9.359 -39.406 -1.304 1 91.69 279 PRO B CA 1
ATOM 5891 C C . PRO B 1 279 ? 9.781 -38.969 0.098 1 91.69 279 PRO B C 1
ATOM 5893 O O . PRO B 1 279 ? 9.984 -39.812 0.976 1 91.69 279 PRO B O 1
ATOM 5896 N N . VAL B 1 280 ? 9.977 -37.75 0.329 1 87.69 280 VAL B N 1
ATOM 5897 C CA . VAL B 1 280 ? 10.367 -37.188 1.62 1 87.69 280 VAL B CA 1
ATOM 5898 C C . VAL B 1 280 ? 9.227 -36.375 2.193 1 87.69 280 VAL B C 1
ATOM 5900 O O . VAL B 1 280 ? 8.812 -35.375 1.598 1 87.69 280 VAL B O 1
ATOM 5903 N N . PRO B 1 281 ? 8.672 -36.844 3.314 1 87.81 281 PRO B N 1
ATOM 5904 C CA . PRO B 1 281 ? 7.641 -36.031 3.947 1 87.81 281 PRO B CA 1
ATOM 5905 C C . PRO B 1 281 ? 8.195 -34.719 4.539 1 87.81 281 PRO B C 1
ATOM 5907 O O . PRO B 1 281 ? 9.297 -34.719 5.09 1 87.81 281 PRO B O 1
ATOM 5910 N N . SER B 1 282 ? 7.469 -33.688 4.34 1 85.69 282 SER B N 1
ATOM 5911 C CA . SER B 1 282 ? 7.906 -32.406 4.902 1 85.69 282 SER B CA 1
ATOM 5912 C C . SER B 1 282 ? 7.359 -32.219 6.312 1 85.69 282 SER B C 1
ATOM 5914 O O . SER B 1 282 ? 6.219 -32.594 6.598 1 85.69 282 SER B O 1
ATOM 5916 N N . ARG B 1 283 ? 8.109 -31.594 7.312 1 80.5 283 ARG B N 1
ATOM 5917 C CA . ARG B 1 283 ? 7.695 -31.172 8.648 1 80.5 283 ARG B CA 1
ATOM 5918 C C . ARG B 1 283 ? 7.441 -29.672 8.703 1 80.5 283 ARG B C 1
ATOM 5920 O O . ARG B 1 283 ? 7.027 -29.141 9.734 1 80.5 283 ARG B O 1
ATOM 5927 N N . HIS B 1 284 ? 7.648 -29.062 7.586 1 81.88 284 HIS B N 1
ATOM 5928 C CA . HIS B 1 284 ? 7.531 -27.609 7.551 1 81.88 284 HIS B CA 1
ATOM 5929 C C . HIS B 1 284 ? 6.523 -27.172 6.492 1 81.88 284 HIS B C 1
ATOM 5931 O O . HIS B 1 284 ? 6.699 -26.125 5.863 1 81.88 284 HIS B O 1
ATOM 5937 N N . ARG B 1 285 ? 5.695 -28.016 6.238 1 84.31 285 ARG B N 1
ATOM 5938 C CA . ARG B 1 285 ? 4.508 -27.781 5.422 1 84.31 285 ARG B CA 1
ATOM 5939 C C . ARG B 1 285 ? 4.887 -27.5 3.973 1 84.31 285 ARG B C 1
ATOM 5941 O O . ARG B 1 285 ? 4.285 -26.641 3.324 1 84.31 285 ARG B O 1
ATOM 5948 N N . LEU B 1 286 ? 5.961 -28.078 3.576 1 90.31 286 LEU B N 1
ATOM 5949 C CA . LEU B 1 286 ? 6.234 -28.188 2.148 1 90.31 286 LEU B CA 1
ATOM 5950 C C . LEU B 1 286 ? 5.434 -29.328 1.523 1 90.31 286 LEU B C 1
ATOM 5952 O O . LEU B 1 286 ? 4.84 -30.141 2.236 1 90.31 286 LEU B O 1
ATOM 5956 N N . LEU B 1 287 ? 5.402 -29.359 0.228 1 94.06 287 LEU B N 1
ATOM 5957 C CA . LEU B 1 287 ? 4.645 -30.391 -0.485 1 94.06 287 LEU B CA 1
ATOM 5958 C C . LEU B 1 287 ? 5.566 -31.484 -1.002 1 94.06 287 LEU B C 1
ATOM 5960 O O . LEU B 1 287 ? 6.648 -31.203 -1.519 1 94.06 287 LEU B O 1
ATOM 5964 N N . THR B 1 288 ? 5.207 -32.688 -0.725 1 94.94 288 THR B N 1
ATOM 5965 C CA . THR B 1 288 ? 5.844 -33.812 -1.404 1 94.94 288 THR B CA 1
ATOM 5966 C C . THR B 1 288 ? 5.102 -34.156 -2.693 1 94.94 288 THR B C 1
ATOM 5968 O O . THR B 1 288 ? 3.891 -34.375 -2.678 1 94.94 288 THR B O 1
ATOM 5971 N N . THR B 1 289 ? 5.84 -34.156 -3.791 1 96.69 289 THR B N 1
ATOM 5972 C CA . THR B 1 289 ? 5.191 -34.375 -5.082 1 96.69 289 THR B CA 1
ATOM 5973 C C . THR B 1 289 ? 6.039 -35.25 -5.988 1 96.69 289 THR B C 1
ATOM 5975 O O . THR B 1 289 ? 7.164 -35.594 -5.637 1 96.69 289 THR B O 1
ATOM 5978 N N . ILE B 1 290 ? 5.414 -35.688 -7.02 1 98 290 ILE B N 1
ATOM 5979 C CA . ILE B 1 290 ? 6.152 -36.375 -8.062 1 98 290 ILE B CA 1
ATOM 5980 C C . ILE B 1 290 ? 6.914 -35.375 -8.922 1 98 290 ILE B C 1
ATOM 5982 O O . ILE B 1 290 ? 6.332 -34.438 -9.438 1 98 290 ILE B O 1
ATOM 5986 N N . ALA B 1 291 ? 8.234 -35.562 -9.023 1 97.56 291 ALA B N 1
ATOM 5987 C CA . ALA B 1 291 ? 9.039 -34.719 -9.906 1 97.56 291 ALA B CA 1
ATOM 5988 C C . ALA B 1 291 ? 8.797 -35.062 -11.375 1 97.56 291 ALA B C 1
ATOM 5990 O O . ALA B 1 291 ? 8.547 -34.188 -12.195 1 97.56 291 ALA B O 1
ATOM 5991 N N . TYR B 1 292 ? 8.883 -36.312 -11.688 1 97.62 292 TYR B N 1
ATOM 5992 C CA . TYR B 1 292 ? 8.562 -36.875 -12.992 1 97.62 292 TYR B CA 1
ATOM 5993 C C . TYR B 1 292 ? 8.516 -38.406 -12.93 1 97.62 292 TYR B C 1
ATOM 5995 O O . TYR B 1 292 ? 9.039 -39 -11.992 1 97.62 292 TYR B O 1
ATOM 6003 N N . ARG B 1 293 ? 7.785 -38.969 -13.789 1 97.38 293 ARG B N 1
ATOM 6004 C CA . ARG B 1 293 ? 7.758 -40.406 -14.031 1 97.38 293 ARG B CA 1
ATOM 6005 C C . ARG B 1 293 ? 8.109 -40.719 -15.484 1 97.38 293 ARG B C 1
ATOM 6007 O O . ARG B 1 293 ? 7.406 -40.281 -16.406 1 97.38 293 ARG B O 1
ATOM 6014 N N . ILE B 1 294 ? 9.242 -41.312 -15.648 1 95.81 294 ILE B N 1
ATOM 6015 C CA . ILE B 1 294 ? 9.766 -41.625 -16.969 1 95.81 294 ILE B CA 1
ATOM 6016 C C . ILE B 1 294 ? 10.133 -43.094 -17.047 1 95.81 294 ILE B C 1
ATOM 6018 O O . ILE B 1 294 ? 10.875 -43.594 -16.188 1 95.81 294 ILE B O 1
ATOM 6022 N N . ASP B 1 295 ? 9.602 -43.844 -17.969 1 94.38 295 ASP B N 1
ATOM 6023 C CA . ASP B 1 295 ? 9.867 -45.25 -18.188 1 94.38 295 ASP B CA 1
ATOM 6024 C C . ASP B 1 295 ? 9.539 -46.062 -16.953 1 94.38 295 ASP B C 1
ATOM 6026 O O . ASP B 1 295 ? 10.312 -46.938 -16.562 1 94.38 295 ASP B O 1
ATOM 6030 N N . GLY B 1 296 ? 8.5 -45.688 -16.297 1 93.75 296 GLY B N 1
ATOM 6031 C CA . GLY B 1 296 ? 8.008 -46.406 -15.156 1 93.75 296 GLY B CA 1
ATOM 6032 C C . GLY B 1 296 ? 8.727 -46.094 -13.867 1 93.75 296 GLY B C 1
ATOM 6033 O O . GLY B 1 296 ? 8.359 -46.562 -12.797 1 93.75 296 GLY B O 1
ATOM 6034 N N . ARG B 1 297 ? 9.68 -45.281 -13.977 1 94.94 297 ARG B N 1
ATOM 6035 C CA . ARG B 1 297 ? 10.406 -44.875 -12.781 1 94.94 297 ARG B CA 1
ATOM 6036 C C . ARG B 1 297 ? 9.945 -43.5 -12.297 1 94.94 297 ARG B C 1
ATOM 6038 O O . ARG B 1 297 ? 9.844 -42.562 -13.086 1 94.94 297 ARG B O 1
ATOM 6045 N N . THR B 1 298 ? 9.703 -43.469 -11 1 97.44 298 THR B N 1
ATOM 6046 C CA . THR B 1 298 ? 9.188 -42.25 -10.414 1 97.44 298 THR B CA 1
ATOM 6047 C C . THR B 1 298 ? 10.25 -41.562 -9.555 1 97.44 298 THR B C 1
ATOM 6049 O O . THR B 1 298 ? 10.852 -42.219 -8.68 1 97.44 298 THR B O 1
ATOM 6052 N N . ASP B 1 299 ? 10.531 -40.344 -9.82 1 97.38 299 ASP B N 1
ATOM 6053 C CA . ASP B 1 299 ? 11.305 -39.469 -8.945 1 97.38 299 ASP B CA 1
ATOM 6054 C C . ASP B 1 299 ? 10.406 -38.469 -8.234 1 97.38 299 ASP B C 1
ATOM 6056 O O . ASP B 1 299 ? 9.375 -38.062 -8.773 1 97.38 299 ASP B O 1
ATOM 6060 N N . TYR B 1 300 ? 10.82 -38.125 -7.043 1 96.88 300 TYR B N 1
ATOM 6061 C CA . TYR B 1 300 ? 10 -37.25 -6.207 1 96.88 300 TYR B CA 1
ATOM 6062 C C . TYR B 1 300 ? 10.695 -35.906 -5.969 1 96.88 300 TYR B C 1
ATOM 6064 O O . TYR B 1 300 ? 11.867 -35.75 -6.316 1 96.88 300 TYR B O 1
ATOM 6072 N N . ALA B 1 301 ? 9.898 -34.969 -5.426 1 95.56 301 ALA B N 1
ATOM 6073 C CA . ALA B 1 301 ? 10.43 -33.656 -5.113 1 95.56 301 ALA B CA 1
ATOM 6074 C C . ALA B 1 301 ? 9.711 -33.031 -3.916 1 95.56 301 ALA B C 1
ATOM 6076 O O . ALA B 1 301 ? 8.594 -33.438 -3.578 1 95.56 301 ALA B O 1
ATOM 6077 N N . LEU B 1 302 ? 10.391 -32.125 -3.264 1 93.62 302 LEU B N 1
ATOM 6078 C CA . LEU B 1 302 ? 9.781 -31.188 -2.324 1 93.62 302 LEU B CA 1
ATOM 6079 C C . LEU B 1 302 ? 9.547 -29.828 -2.984 1 93.62 302 LEU B C 1
ATOM 6081 O O . LEU B 1 302 ? 10.398 -29.344 -3.732 1 93.62 302 LEU B O 1
ATOM 6085 N N . GLU B 1 303 ? 8.359 -29.328 -2.727 1 94.62 303 GLU B N 1
ATOM 6086 C CA . GLU B 1 303 ? 8.031 -28.062 -3.377 1 94.62 303 GLU B CA 1
ATOM 6087 C C . GLU B 1 303 ? 7.516 -27.047 -2.367 1 94.62 303 GLU B C 1
ATOM 6089 O O . GLU B 1 303 ? 6.754 -27.391 -1.46 1 94.62 303 GLU B O 1
ATOM 6094 N N . GLY B 1 304 ? 8 -25.844 -2.434 1 92.81 304 GLY B N 1
ATOM 6095 C CA . GLY B 1 304 ? 7.441 -24.656 -1.805 1 92.81 304 GLY B CA 1
ATOM 6096 C C . GLY B 1 304 ? 6.93 -23.641 -2.805 1 92.81 304 GLY B C 1
ATOM 6097 O O . GLY B 1 304 ? 7.547 -23.422 -3.846 1 92.81 304 GLY B O 1
ATOM 6098 N N . SER B 1 305 ? 5.773 -23.062 -2.48 1 91.62 305 SER B N 1
ATOM 6099 C CA . SER B 1 305 ? 5.145 -22.188 -3.467 1 91.62 305 SER B CA 1
ATOM 6100 C C . SER B 1 305 ? 4.918 -20.797 -2.902 1 91.62 305 SER B C 1
ATOM 6102 O O . SER B 1 305 ? 4.574 -20.641 -1.729 1 91.62 305 SER B O 1
ATOM 6104 N N . ILE B 1 306 ? 5.207 -19.844 -3.695 1 91.62 306 ILE B N 1
ATOM 6105 C CA . ILE B 1 306 ? 4.828 -18.438 -3.527 1 91.62 306 ILE B CA 1
ATOM 6106 C C . ILE B 1 306 ? 3.746 -18.062 -4.539 1 91.62 306 ILE B C 1
ATOM 6108 O O . ILE B 1 306 ? 3.998 -18.047 -5.746 1 91.62 306 ILE B O 1
ATOM 6112 N N . PHE B 1 307 ? 2.596 -17.719 -4.078 1 88.31 307 PHE B N 1
ATOM 6113 C CA . PHE B 1 307 ? 1.434 -17.578 -4.949 1 88.31 307 PHE B CA 1
ATOM 6114 C C . PHE B 1 307 ? 1.54 -16.312 -5.801 1 88.31 307 PHE B C 1
ATOM 6116 O O . PHE B 1 307 ? 1.038 -16.281 -6.926 1 88.31 307 PHE B O 1
ATOM 6123 N N . ILE B 1 308 ? 2.119 -15.312 -5.199 1 90.94 308 ILE B N 1
ATOM 6124 C CA . ILE B 1 308 ? 2.199 -14.031 -5.891 1 90.94 308 ILE B CA 1
ATOM 6125 C C . ILE B 1 308 ? 3.66 -13.609 -6.031 1 90.94 308 ILE B C 1
ATOM 6127 O O . ILE B 1 308 ? 4.332 -13.328 -5.035 1 90.94 308 ILE B O 1
ATOM 6131 N N . ALA B 1 309 ? 4.156 -13.609 -7.207 1 93.75 309 ALA B N 1
ATOM 6132 C CA . ALA B 1 309 ? 5.484 -13.102 -7.539 1 93.75 309 ALA B CA 1
ATOM 6133 C C . ALA B 1 309 ? 5.422 -12.117 -8.703 1 93.75 309 ALA B C 1
ATOM 6135 O O . ALA B 1 309 ? 5.215 -10.922 -8.5 1 93.75 309 ALA B O 1
ATOM 6136 N N . GLY B 1 310 ? 5.461 -12.672 -9.938 1 91.5 310 GLY B N 1
ATOM 6137 C CA . GLY B 1 310 ? 5.281 -11.805 -11.086 1 91.5 310 GLY B CA 1
ATOM 6138 C C . GLY B 1 310 ? 3.941 -11.086 -11.094 1 91.5 310 GLY B C 1
ATOM 6139 O O . GLY B 1 310 ? 3.822 -9.984 -11.625 1 91.5 310 GLY B O 1
ATOM 6140 N N . ALA B 1 311 ? 3.023 -11.711 -10.492 1 90.75 311 ALA B N 1
ATOM 6141 C CA . ALA B 1 311 ? 1.688 -11.125 -10.406 1 90.75 311 ALA B CA 1
ATOM 6142 C C . ALA B 1 311 ? 1.719 -9.805 -9.633 1 90.75 311 ALA B C 1
ATOM 6144 O O . ALA B 1 311 ? 0.902 -8.914 -9.883 1 90.75 311 ALA B O 1
ATOM 6145 N N . ALA B 1 312 ? 2.625 -9.656 -8.711 1 94.81 312 ALA B N 1
ATOM 6146 C CA . ALA B 1 312 ? 2.764 -8.391 -7.988 1 94.81 312 ALA B CA 1
ATOM 6147 C C . ALA B 1 312 ? 3.211 -7.27 -8.922 1 94.81 312 ALA B C 1
ATOM 6149 O O . ALA B 1 312 ? 2.732 -6.137 -8.812 1 94.81 312 ALA B O 1
ATOM 6150 N N . VAL B 1 313 ? 4.098 -7.586 -9.805 1 94.81 313 VAL B N 1
ATOM 6151 C CA . VAL B 1 313 ? 4.578 -6.621 -10.789 1 94.81 313 VAL B CA 1
ATOM 6152 C C . VAL B 1 313 ? 3.453 -6.27 -11.758 1 94.81 313 VAL B C 1
ATOM 6154 O O . VAL B 1 313 ? 3.281 -5.102 -12.117 1 94.81 313 VAL B O 1
ATOM 6157 N N . GLN B 1 314 ? 2.76 -7.285 -12.125 1 91.75 314 GLN B N 1
ATOM 6158 C CA . GLN B 1 314 ? 1.61 -7.055 -12.992 1 91.75 314 GLN B CA 1
ATOM 6159 C C . GLN B 1 314 ? 0.587 -6.141 -12.32 1 91.75 314 GLN B C 1
ATOM 6161 O O . GLN B 1 314 ? -0.043 -5.312 -12.977 1 91.75 314 GLN B O 1
ATOM 6166 N N . TRP B 1 315 ? 0.393 -6.301 -11.062 1 93.75 315 TRP B N 1
ATOM 6167 C CA . TRP B 1 315 ? -0.541 -5.48 -10.305 1 93.75 315 TRP B CA 1
ATOM 6168 C C . TRP B 1 315 ? -0.099 -4.02 -10.297 1 93.75 315 TRP B C 1
ATOM 6170 O O . TRP B 1 315 ? -0.923 -3.113 -10.438 1 93.75 315 TRP B O 1
ATOM 6180 N N . LEU B 1 316 ? 1.189 -3.75 -10.156 1 96.31 316 LEU B N 1
ATOM 6181 C CA . LEU B 1 316 ? 1.708 -2.387 -10.227 1 96.31 316 LEU B CA 1
ATOM 6182 C C . LEU B 1 316 ? 1.406 -1.765 -11.586 1 96.31 316 LEU B C 1
ATOM 6184 O O . LEU B 1 316 ? 1.108 -0.571 -11.68 1 96.31 316 LEU B O 1
ATOM 6188 N N . ARG B 1 317 ? 1.511 -2.602 -12.625 1 94.19 317 ARG B N 1
ATOM 6189 C CA . ARG B 1 317 ? 1.322 -2.141 -14 1 94.19 317 ARG B CA 1
ATOM 6190 C C . ARG B 1 317 ? -0.158 -1.955 -14.312 1 94.19 317 ARG B C 1
ATOM 6192 O O . ARG B 1 317 ? -0.578 -0.873 -14.727 1 94.19 317 ARG B O 1
ATOM 6199 N N . ASP B 1 318 ? -0.95 -2.98 -14.07 1 90.88 318 ASP B N 1
ATOM 6200 C CA . ASP B 1 318 ? -2.336 -3.006 -14.531 1 90.88 318 ASP B CA 1
ATOM 6201 C C . ASP B 1 318 ? -3.281 -2.473 -13.453 1 90.88 318 ASP B C 1
ATOM 6203 O O . ASP B 1 318 ? -4.312 -1.876 -13.773 1 90.88 318 ASP B O 1
ATOM 6207 N N . GLY B 1 319 ? -3.01 -2.758 -12.242 1 91.44 319 GLY B N 1
ATOM 6208 C CA . GLY B 1 319 ? -3.863 -2.354 -11.133 1 91.44 319 GLY B CA 1
ATOM 6209 C C . GLY B 1 319 ? -3.67 -0.906 -10.727 1 91.44 319 GLY B C 1
ATOM 6210 O O . GLY B 1 319 ? -4.633 -0.143 -10.648 1 91.44 319 GLY B O 1
ATOM 6211 N N . LEU B 1 320 ? -2.398 -0.488 -10.547 1 94.31 320 LEU B N 1
ATOM 6212 C CA . LEU B 1 320 ? -2.096 0.855 -10.062 1 94.31 320 LEU B CA 1
ATOM 6213 C C . LEU B 1 320 ? -1.688 1.767 -11.219 1 94.31 320 LEU B C 1
ATOM 6215 O O . LEU B 1 320 ? -1.823 2.988 -11.125 1 94.31 320 LEU B O 1
ATOM 6219 N N . GLY B 1 321 ? -1.092 1.202 -12.281 1 94.69 321 GLY B N 1
ATOM 6220 C CA . GLY B 1 321 ? -0.631 1.981 -13.422 1 94.69 321 GLY B CA 1
ATOM 6221 C C . GLY B 1 321 ? 0.626 2.779 -13.125 1 94.69 321 GLY B C 1
ATOM 6222 O O . GLY B 1 321 ? 0.827 3.859 -13.688 1 94.69 321 GLY B O 1
ATOM 6223 N N . ILE B 1 322 ? 1.495 2.244 -12.227 1 94.81 322 ILE B N 1
ATOM 6224 C CA . ILE B 1 322 ? 2.629 3.062 -11.82 1 94.81 322 ILE B CA 1
ATOM 6225 C C . ILE B 1 322 ? 3.887 2.615 -12.562 1 94.81 322 ILE B C 1
ATOM 6227 O O . ILE B 1 322 ? 4.938 3.248 -12.453 1 94.81 322 ILE B O 1
ATOM 6231 N N . VAL B 1 323 ? 3.803 1.504 -13.297 1 94.88 323 VAL B N 1
ATOM 6232 C CA . VAL B 1 323 ? 4.832 1.076 -14.234 1 94.88 323 VAL B CA 1
ATOM 6233 C C . VAL B 1 323 ? 4.195 0.744 -15.586 1 94.88 323 VAL B C 1
ATOM 6235 O O . VAL B 1 323 ? 3.061 0.263 -15.641 1 94.88 323 VAL B O 1
ATOM 6238 N N . ARG B 1 324 ? 4.898 1.057 -16.688 1 92.81 324 ARG B N 1
ATOM 6239 C CA . ARG B 1 324 ? 4.379 0.807 -18.016 1 92.81 324 ARG B CA 1
ATOM 6240 C C . ARG B 1 324 ? 4.699 -0.611 -18.484 1 92.81 324 ARG B C 1
ATOM 6242 O O . ARG B 1 324 ? 3.906 -1.236 -19.188 1 92.81 324 ARG B O 1
ATOM 6249 N N . THR B 1 325 ? 5.855 -1.223 -18.047 1 92.5 325 THR B N 1
ATOM 6250 C CA . THR B 1 325 ? 6.309 -2.572 -18.375 1 92.5 325 THR B CA 1
ATOM 6251 C C . THR B 1 325 ? 7.008 -3.209 -17.172 1 92.5 325 THR B C 1
ATOM 6253 O O . THR B 1 325 ? 7.5 -2.506 -16.297 1 92.5 325 THR B O 1
ATOM 6256 N N . ALA B 1 326 ? 7.043 -4.488 -17.156 1 90.25 326 ALA B N 1
ATOM 6257 C CA . ALA B 1 326 ? 7.742 -5.203 -16.094 1 90.25 326 ALA B CA 1
ATOM 6258 C C . ALA B 1 326 ? 9.227 -4.844 -16.078 1 90.25 326 ALA B C 1
ATOM 6260 O O . ALA B 1 326 ? 9.828 -4.754 -15.008 1 90.25 326 ALA B O 1
ATOM 6261 N N . ALA B 1 327 ? 9.789 -4.598 -17.219 1 92.06 327 ALA B N 1
ATOM 6262 C CA . ALA B 1 327 ? 11.211 -4.316 -17.375 1 92.06 327 ALA B CA 1
ATOM 6263 C C . ALA B 1 327 ? 11.586 -3.006 -16.688 1 92.06 327 ALA B C 1
ATOM 6265 O O . ALA B 1 327 ? 12.711 -2.852 -16.188 1 92.06 327 ALA B O 1
ATOM 6266 N N . GLU B 1 328 ? 10.664 -2.123 -16.578 1 95.56 328 GLU B N 1
ATOM 6267 C CA . GLU B 1 328 ? 10.883 -0.816 -15.961 1 95.56 328 GLU B CA 1
ATOM 6268 C C . GLU B 1 328 ? 11.234 -0.954 -14.484 1 95.56 328 GLU B C 1
ATOM 6270 O O . GLU B 1 328 ? 11.898 -0.087 -13.914 1 95.56 328 GLU B O 1
ATOM 6275 N N . THR B 1 329 ? 10.82 -2.035 -13.883 1 96.62 329 THR B N 1
ATOM 6276 C CA . THR B 1 329 ? 11 -2.213 -12.453 1 96.62 329 THR B CA 1
ATOM 6277 C C . THR B 1 329 ? 12.484 -2.363 -12.109 1 96.62 329 THR B C 1
ATOM 6279 O O . THR B 1 329 ? 12.906 -2.01 -11.008 1 96.62 329 THR B O 1
ATOM 6282 N N . GLU B 1 330 ? 13.266 -2.844 -13.055 1 97.06 330 GLU B N 1
ATOM 6283 C CA . GLU B 1 330 ? 14.695 -3.027 -12.812 1 97.06 330 GLU B CA 1
ATOM 6284 C C . GLU B 1 330 ? 15.391 -1.691 -12.578 1 97.06 330 GLU B C 1
ATOM 6286 O O . GLU B 1 330 ? 16.109 -1.524 -11.594 1 97.06 330 GLU B O 1
ATOM 6291 N N . ALA B 1 331 ? 15.172 -0.765 -13.461 1 97 331 ALA B N 1
ATOM 6292 C CA . ALA B 1 331 ? 15.781 0.555 -13.336 1 97 331 ALA B CA 1
ATOM 6293 C C . ALA B 1 331 ? 15.281 1.28 -12.086 1 97 331 ALA B C 1
ATOM 6295 O O . ALA B 1 331 ? 16.047 1.98 -11.422 1 97 331 ALA B O 1
ATOM 6296 N N . LEU B 1 332 ? 14.039 1.193 -11.812 1 97 332 LEU B N 1
ATOM 6297 C CA . LEU B 1 332 ? 13.438 1.833 -10.641 1 97 332 LEU B CA 1
ATOM 6298 C C . LEU B 1 332 ? 14.07 1.313 -9.359 1 97 332 LEU B C 1
ATOM 6300 O O . LEU B 1 332 ? 14.445 2.1 -8.484 1 97 332 LEU B O 1
ATOM 6304 N N . ALA B 1 333 ? 14.188 -0.025 -9.258 1 97.19 333 ALA B N 1
ATOM 6305 C CA . ALA B 1 333 ? 14.773 -0.631 -8.07 1 97.19 333 ALA B CA 1
ATOM 6306 C C . ALA B 1 333 ? 16.25 -0.25 -7.93 1 97.19 333 ALA B C 1
ATOM 6308 O O . ALA B 1 333 ? 16.703 0.09 -6.836 1 97.19 333 ALA B O 1
ATOM 6309 N N . ALA B 1 334 ? 16.938 -0.27 -9.047 1 96.62 334 ALA B N 1
ATOM 6310 C CA . ALA B 1 334 ? 18.375 0.01 -9.055 1 96.62 334 ALA B CA 1
ATOM 6311 C C . ALA B 1 334 ? 18.656 1.474 -8.719 1 96.62 334 ALA B C 1
ATOM 6313 O O . ALA B 1 334 ? 19.719 1.812 -8.219 1 96.62 334 ALA B O 1
ATOM 6314 N N . GLY B 1 335 ? 17.719 2.293 -9.023 1 96.31 335 GLY B N 1
ATOM 6315 C CA . GLY B 1 335 ? 17.891 3.721 -8.812 1 96.31 335 GLY B CA 1
ATOM 6316 C C . GLY B 1 335 ? 17.781 4.129 -7.355 1 96.31 335 GLY B C 1
ATOM 6317 O O . GLY B 1 335 ? 18.125 5.258 -6.996 1 96.31 335 GLY B O 1
ATOM 6318 N N . LEU B 1 336 ? 17.375 3.303 -6.48 1 96 336 LEU B N 1
ATOM 6319 C CA . LEU B 1 336 ? 17.234 3.588 -5.059 1 96 336 LEU B CA 1
ATOM 6320 C C . LEU B 1 336 ? 18.438 3.082 -4.277 1 96 336 LEU B C 1
ATOM 6322 O O . LEU B 1 336 ? 18.969 2.012 -4.578 1 96 336 LEU B O 1
ATOM 6326 N N . PRO B 1 337 ? 18.844 3.795 -3.275 1 94.06 337 PRO B N 1
ATOM 6327 C CA . PRO B 1 337 ? 19.953 3.316 -2.449 1 94.06 337 PRO B CA 1
ATOM 6328 C C . PRO B 1 337 ? 19.531 2.193 -1.499 1 94.06 337 PRO B C 1
ATOM 6330 O O . PRO B 1 337 ? 20.375 1.371 -1.111 1 94.06 337 PRO B O 1
ATOM 6333 N N . ASP B 1 338 ? 18.359 2.098 -1.053 1 95.19 338 ASP B N 1
ATOM 6334 C CA . ASP B 1 338 ? 17.781 1.091 -0.171 1 95.19 338 ASP B CA 1
ATOM 6335 C C . ASP B 1 338 ? 16.266 1.05 -0.312 1 95.19 338 ASP B C 1
ATOM 6337 O O . ASP B 1 338 ? 15.695 1.714 -1.183 1 95.19 338 ASP B O 1
ATOM 6341 N N . ASN B 1 339 ? 15.609 0.235 0.466 1 96.38 339 ASN B N 1
ATOM 6342 C CA . ASN B 1 339 ? 14.172 0.073 0.268 1 96.38 339 ASN B CA 1
ATOM 6343 C C . ASN B 1 339 ? 13.375 1.095 1.074 1 96.38 339 ASN B C 1
ATOM 6345 O O . ASN B 1 339 ? 12.141 1.096 1.04 1 96.38 339 ASN B O 1
ATOM 6349 N N . GLY B 1 340 ? 14.031 2.012 1.857 1 93.69 340 GLY B N 1
ATOM 6350 C CA . GLY B 1 340 ? 13.383 3.074 2.605 1 93.69 340 GLY B CA 1
ATOM 6351 C C . GLY B 1 340 ? 12.453 2.557 3.688 1 93.69 340 GLY B C 1
ATOM 6352 O O . GLY B 1 340 ? 11.547 3.268 4.129 1 93.69 340 GLY B O 1
ATOM 6353 N N . GLY B 1 341 ? 12.594 1.284 4.031 1 95.56 341 GLY B N 1
ATOM 6354 C CA . GLY B 1 341 ? 11.742 0.683 5.051 1 95.56 341 GLY B CA 1
ATOM 6355 C C . GLY B 1 341 ? 10.445 0.127 4.496 1 95.56 341 GLY B C 1
ATOM 6356 O O . GLY B 1 341 ? 9.633 -0.424 5.242 1 95.56 341 GLY B O 1
ATOM 6357 N N . VAL B 1 342 ? 10.312 0.18 3.17 1 97.81 342 VAL B N 1
ATOM 6358 C CA . VAL B 1 342 ? 9.055 -0.219 2.537 1 97.81 342 VAL B CA 1
ATOM 6359 C C . VAL B 1 342 ? 9.086 -1.715 2.232 1 97.81 342 VAL B C 1
ATOM 6361 O O . VAL B 1 342 ? 10.039 -2.215 1.629 1 97.81 342 VAL B O 1
ATOM 6364 N N . TYR B 1 343 ? 8.109 -2.453 2.652 1 98.5 343 TYR B N 1
ATOM 6365 C CA . TYR B 1 343 ? 7.93 -3.873 2.367 1 98.5 343 TYR B CA 1
ATOM 6366 C C . TYR B 1 343 ? 6.555 -4.145 1.773 1 98.5 343 TYR B C 1
ATOM 6368 O O . TYR B 1 343 ? 5.57 -3.512 2.16 1 98.5 343 TYR B O 1
ATOM 6376 N N . MET B 1 344 ? 6.492 -5.027 0.823 1 98.38 344 MET B N 1
ATOM 6377 C CA . MET B 1 344 ? 5.238 -5.543 0.287 1 98.38 344 MET B CA 1
ATOM 6378 C C . MET B 1 344 ? 5.066 -7.02 0.621 1 98.38 344 MET B C 1
ATOM 6380 O O . MET B 1 344 ? 5.953 -7.828 0.345 1 98.38 344 MET B O 1
ATOM 6384 N N . VAL B 1 345 ? 4.062 -7.367 1.319 1 97.88 345 VAL B N 1
ATOM 6385 C CA . VAL B 1 345 ? 3.625 -8.75 1.444 1 97.88 345 VAL B CA 1
ATOM 6386 C C . VAL B 1 345 ? 2.441 -9.008 0.515 1 97.88 345 VAL B C 1
ATOM 6388 O O . VAL B 1 345 ? 1.293 -8.742 0.874 1 97.88 345 VAL B O 1
ATOM 6391 N N . PRO B 1 346 ? 2.734 -9.555 -0.68 1 96.06 346 PRO B N 1
ATOM 6392 C CA . PRO B 1 346 ? 1.704 -9.641 -1.718 1 96.06 346 PRO B CA 1
ATOM 6393 C C . PRO B 1 346 ? 0.755 -10.82 -1.512 1 96.06 346 PRO B C 1
ATOM 6395 O O . PRO B 1 346 ? 0.58 -11.641 -2.416 1 96.06 346 PRO B O 1
ATOM 6398 N N . ALA B 1 347 ? 0.047 -10.867 -0.404 1 94.81 347 ALA B N 1
ATOM 6399 C CA . ALA B 1 347 ? -0.939 -11.891 -0.079 1 94.81 347 ALA B CA 1
ATOM 6400 C C . ALA B 1 347 ? -2.277 -11.602 -0.754 1 94.81 347 ALA B C 1
ATOM 6402 O O . ALA B 1 347 ? -3.326 -11.625 -0.105 1 94.81 347 ALA B O 1
ATOM 6403 N N . PHE B 1 348 ? -2.232 -11.273 -2.041 1 92.38 348 PHE B N 1
ATOM 6404 C CA . PHE B 1 348 ? -3.422 -10.898 -2.797 1 92.38 348 PHE B CA 1
ATOM 6405 C C . PHE B 1 348 ? -4.445 -12.023 -2.785 1 92.38 348 PHE B C 1
ATOM 6407 O O . PHE B 1 348 ? -5.648 -11.781 -2.922 1 92.38 348 PHE B O 1
ATOM 6414 N N . THR B 1 349 ? -3.943 -13.25 -2.693 1 88.94 349 THR B N 1
ATOM 6415 C CA . THR B 1 349 ? -4.789 -14.438 -2.604 1 88.94 349 THR B CA 1
ATOM 6416 C C . THR B 1 349 ? -4.367 -15.312 -1.429 1 88.94 349 THR B C 1
ATOM 6418 O O . THR B 1 349 ? -4.387 -16.547 -1.526 1 88.94 349 THR B O 1
ATOM 6421 N N . GLY B 1 350 ? -3.85 -14.695 -0.46 1 89.44 350 GLY B N 1
ATOM 6422 C CA . GLY B 1 350 ? -3.385 -15.43 0.704 1 89.44 350 GLY B CA 1
ATOM 6423 C C . GLY B 1 350 ? -1.903 -15.75 0.653 1 89.44 350 GLY B C 1
ATOM 6424 O O . GLY B 1 350 ? -1.198 -15.312 -0.259 1 89.44 350 GLY B O 1
ATOM 6425 N N . LEU B 1 351 ? -1.448 -16.406 1.697 1 89.75 351 LEU B N 1
ATOM 6426 C CA . LEU B 1 351 ? -0.048 -16.797 1.795 1 89.75 351 LEU B CA 1
ATOM 6427 C C . LEU B 1 351 ? 0.093 -18.312 1.716 1 89.75 351 LEU B C 1
ATOM 6429 O O . LEU B 1 351 ? -0.725 -19.047 2.275 1 89.75 351 LEU B O 1
ATOM 6433 N N . GLY B 1 352 ? 1.036 -18.766 0.923 1 85.31 352 GLY B N 1
ATOM 6434 C CA . GLY B 1 352 ? 1.41 -20.156 0.883 1 85.31 352 GLY B CA 1
ATOM 6435 C C . GLY B 1 352 ? 2.416 -20.547 1.953 1 85.31 352 GLY B C 1
ATOM 6436 O O . GLY B 1 352 ? 2.357 -20.031 3.074 1 85.31 352 GLY B O 1
ATOM 6437 N N . ALA B 1 353 ? 3.25 -21.531 1.597 1 81.06 353 ALA B N 1
ATOM 6438 C CA . ALA B 1 353 ? 4.273 -21.984 2.531 1 81.06 353 ALA B CA 1
ATOM 6439 C C . ALA B 1 353 ? 5.215 -20.859 2.914 1 81.06 353 ALA B C 1
ATOM 6441 O O . ALA B 1 353 ? 5.57 -20.031 2.074 1 81.06 353 ALA B O 1
ATOM 6442 N N . PRO B 1 354 ? 5.59 -20.797 4.074 1 82.62 354 PRO B N 1
ATOM 6443 C CA . PRO B 1 354 ? 5.305 -21.734 5.164 1 82.62 354 PRO B CA 1
ATOM 6444 C C . PRO B 1 354 ? 4.102 -21.312 6.004 1 82.62 354 PRO B C 1
ATOM 6446 O O . PRO B 1 354 ? 3.756 -21.984 6.977 1 82.62 354 PRO B O 1
ATOM 6449 N N . HIS B 1 355 ? 3.445 -20.266 5.578 1 83.06 355 HIS B N 1
ATOM 6450 C CA . HIS B 1 355 ? 2.451 -19.656 6.453 1 83.06 355 HIS B CA 1
ATOM 6451 C C . HIS B 1 355 ? 1.074 -20.281 6.242 1 83.06 355 HIS B C 1
ATOM 6453 O O . HIS B 1 355 ? 0.312 -20.453 7.195 1 83.06 355 HIS B O 1
ATOM 6459 N N . TRP B 1 356 ? 0.796 -20.625 5.027 1 85 356 TRP B N 1
ATOM 6460 C CA . TRP B 1 356 ? -0.483 -21.188 4.605 1 85 356 TRP B CA 1
ATOM 6461 C C . TRP B 1 356 ? -1.645 -20.453 5.262 1 85 356 TRP B C 1
ATOM 6463 O O . TRP B 1 356 ? -2.453 -21.062 5.969 1 85 356 TRP B O 1
ATOM 6473 N N . ASP B 1 357 ? -1.722 -19.219 5.07 1 89.25 357 ASP B N 1
ATOM 6474 C CA . ASP B 1 357 ? -2.771 -18.328 5.555 1 89.25 357 ASP B CA 1
ATOM 6475 C C . ASP B 1 357 ? -3.652 -17.844 4.406 1 89.25 357 ASP B C 1
ATOM 6477 O O . ASP B 1 357 ? -3.375 -16.812 3.799 1 89.25 357 ASP B O 1
ATOM 6481 N N . ALA B 1 358 ? -4.758 -18.5 4.215 1 86.75 358 ALA B N 1
ATOM 6482 C CA . ALA B 1 358 ? -5.629 -18.219 3.074 1 86.75 358 ALA B CA 1
ATOM 6483 C C . ALA B 1 358 ? -6.375 -16.906 3.258 1 86.75 358 ALA B C 1
ATOM 6485 O O . ALA B 1 358 ? -6.828 -16.297 2.285 1 86.75 358 ALA B O 1
ATOM 6486 N N . ALA B 1 359 ? -6.48 -16.453 4.477 1 88.44 359 ALA B N 1
ATOM 6487 C CA . ALA B 1 359 ? -7.289 -15.273 4.773 1 88.44 359 ALA B CA 1
ATOM 6488 C C . ALA B 1 359 ? -6.441 -14.008 4.734 1 88.44 359 ALA B C 1
ATOM 6490 O O . ALA B 1 359 ? -6.977 -12.898 4.723 1 88.44 359 ALA B O 1
ATOM 6491 N N . ALA B 1 360 ? -5.125 -14.148 4.695 1 92.69 360 ALA B N 1
ATOM 6492 C CA . ALA B 1 360 ? -4.246 -12.984 4.609 1 92.69 360 ALA B CA 1
ATOM 6493 C C . ALA B 1 360 ? -4.5 -12.203 3.328 1 92.69 360 ALA B C 1
ATOM 6495 O O . ALA B 1 360 ? -4.855 -12.781 2.299 1 92.69 360 ALA B O 1
ATOM 6496 N N . ARG B 1 361 ? -4.398 -10.906 3.389 1 94.56 361 ARG B N 1
ATOM 6497 C CA . ARG B 1 361 ? -4.512 -10.039 2.223 1 94.56 361 ARG B CA 1
ATOM 6498 C C . ARG B 1 361 ? -3.271 -9.164 2.066 1 94.56 361 ARG B C 1
ATOM 6500 O O . ARG B 1 361 ? -2.533 -8.953 3.029 1 94.56 361 ARG B O 1
ATOM 6507 N N . GLY B 1 362 ? -3.084 -8.703 0.834 1 96.56 362 GLY B N 1
ATOM 6508 C CA . GLY B 1 362 ? -1.895 -7.934 0.513 1 96.56 362 GLY B CA 1
ATOM 6509 C C . GLY B 1 362 ? -1.708 -6.723 1.41 1 96.56 362 GLY B C 1
ATOM 6510 O O . GLY B 1 362 ? -2.68 -6.059 1.778 1 96.56 362 GLY B O 1
ATOM 6511 N N . THR B 1 363 ? -0.447 -6.379 1.746 1 97.88 363 THR B N 1
ATOM 6512 C CA . THR B 1 363 ? -0.13 -5.297 2.672 1 97.88 363 THR B CA 1
ATOM 6513 C C . THR B 1 363 ? 1.149 -4.578 2.248 1 97.88 363 THR B C 1
ATOM 6515 O O . THR B 1 363 ? 2.121 -5.223 1.846 1 97.88 363 THR B O 1
ATOM 6518 N N . LEU B 1 364 ? 1.119 -3.299 2.191 1 98.06 364 LEU B N 1
ATOM 6519 C CA . LEU B 1 364 ? 2.287 -2.43 2.082 1 98.06 364 LEU B CA 1
ATOM 6520 C C . LEU B 1 364 ? 2.566 -1.728 3.406 1 98.06 364 LEU B C 1
ATOM 6522 O O . LEU B 1 364 ? 1.666 -1.128 3.998 1 98.06 364 LEU B O 1
ATOM 6526 N N . THR B 1 365 ? 3.738 -1.796 3.924 1 97.5 365 THR B N 1
ATOM 6527 C CA . THR B 1 365 ? 4.086 -1.167 5.191 1 97.5 365 THR B CA 1
ATOM 6528 C C . THR B 1 365 ? 5.348 -0.322 5.051 1 97.5 365 THR B C 1
ATOM 6530 O O . THR B 1 365 ? 6.074 -0.442 4.062 1 97.5 365 THR B O 1
ATOM 6533 N N . GLY B 1 366 ? 5.543 0.544 5.988 1 96.31 366 GLY B N 1
ATOM 6534 C CA . GLY B 1 366 ? 6.758 1.342 6.043 1 96.31 366 GLY B CA 1
ATOM 6535 C C . GLY B 1 366 ? 6.703 2.576 5.164 1 96.31 366 GLY B C 1
ATOM 6536 O O . GLY B 1 366 ? 7.734 3.189 4.879 1 96.31 366 GLY B O 1
ATOM 6537 N N . LEU B 1 367 ? 5.559 2.975 4.711 1 95.88 367 LEU B N 1
ATOM 6538 C CA . LEU B 1 367 ? 5.395 4.082 3.775 1 95.88 367 LEU B CA 1
ATOM 6539 C C . LEU B 1 367 ? 5.641 5.418 4.465 1 95.88 367 LEU B C 1
ATOM 6541 O O . LEU B 1 367 ? 5.223 5.617 5.609 1 95.88 367 LEU B O 1
ATOM 6545 N N . THR B 1 368 ? 6.355 6.277 3.859 1 93.38 368 THR B N 1
ATOM 6546 C CA . THR B 1 368 ? 6.598 7.66 4.266 1 93.38 368 THR B CA 1
ATOM 6547 C C . THR B 1 368 ? 6.23 8.625 3.145 1 93.38 368 THR B C 1
ATOM 6549 O O . THR B 1 368 ? 5.809 8.203 2.066 1 93.38 368 THR B O 1
ATOM 6552 N N . ARG B 1 369 ? 6.359 9.906 3.418 1 90.12 369 ARG B N 1
ATOM 6553 C CA . ARG B 1 369 ? 6.082 10.906 2.393 1 90.12 369 ARG B CA 1
ATOM 6554 C C . ARG B 1 369 ? 7.066 10.789 1.235 1 90.12 369 ARG B C 1
ATOM 6556 O O . ARG B 1 369 ? 6.75 11.156 0.102 1 90.12 369 ARG B O 1
ATOM 6563 N N . ALA B 1 370 ? 8.188 10.219 1.515 1 90.38 370 ALA B N 1
ATOM 6564 C CA . ALA B 1 370 ? 9.234 10.117 0.504 1 90.38 370 ALA B CA 1
ATOM 6565 C C . ALA B 1 370 ? 9.039 8.867 -0.357 1 90.38 370 ALA B C 1
ATOM 6567 O O . ALA B 1 370 ? 9.641 8.75 -1.427 1 90.38 370 ALA B O 1
ATOM 6568 N N . SER B 1 371 ? 8.203 7.887 0.098 1 94.25 371 SER B N 1
ATOM 6569 C CA . SER B 1 371 ? 7.973 6.66 -0.66 1 94.25 371 SER B CA 1
ATOM 6570 C C . SER B 1 371 ? 7.242 6.945 -1.967 1 94.25 371 SER B C 1
ATOM 6572 O O . SER B 1 371 ? 6.336 7.781 -2.006 1 94.25 371 SER B O 1
ATOM 6574 N N . GLY B 1 372 ? 7.656 6.34 -3.033 1 94.56 372 GLY B N 1
ATOM 6575 C CA . GLY B 1 372 ? 7.012 6.527 -4.324 1 94.56 372 GLY B CA 1
ATOM 6576 C C . GLY B 1 372 ? 6.941 5.254 -5.145 1 94.56 372 GLY B C 1
ATOM 6577 O O . GLY B 1 372 ? 7.008 4.148 -4.598 1 94.56 372 GLY B O 1
ATOM 6578 N N . ARG B 1 373 ? 6.723 5.441 -6.449 1 96.12 373 ARG B N 1
ATOM 6579 C CA . ARG B 1 373 ? 6.527 4.305 -7.344 1 96.12 373 ARG B CA 1
ATOM 6580 C C . ARG B 1 373 ? 7.766 3.416 -7.383 1 96.12 373 ARG B C 1
ATOM 6582 O O . ARG B 1 373 ? 7.66 2.195 -7.512 1 96.12 373 ARG B O 1
ATOM 6589 N N . ALA B 1 374 ? 8.992 4.059 -7.277 1 97.62 374 ALA B N 1
ATOM 6590 C CA . ALA B 1 374 ? 10.219 3.271 -7.293 1 97.62 374 ALA B CA 1
ATOM 6591 C C . ALA B 1 374 ? 10.305 2.359 -6.074 1 97.62 374 ALA B C 1
ATOM 6593 O O . ALA B 1 374 ? 10.734 1.21 -6.18 1 97.62 374 ALA B O 1
ATOM 6594 N N . HIS B 1 375 ? 9.891 2.857 -4.945 1 97.56 375 HIS B N 1
ATOM 6595 C CA . HIS B 1 375 ? 9.898 2.059 -3.727 1 97.56 375 HIS B CA 1
ATOM 6596 C C . HIS B 1 375 ? 8.938 0.881 -3.83 1 97.56 375 HIS B C 1
ATOM 6598 O O . HIS B 1 375 ? 9.25 -0.222 -3.377 1 97.56 375 HIS B O 1
ATOM 6604 N N . LEU B 1 376 ? 7.762 1.103 -4.438 1 97.94 376 LEU B N 1
ATOM 6605 C CA . LEU B 1 376 ? 6.785 0.026 -4.578 1 97.94 376 LEU B CA 1
ATOM 6606 C C . LEU B 1 376 ? 7.277 -1.023 -5.57 1 97.94 376 LEU B C 1
ATOM 6608 O O . LEU B 1 376 ? 7.094 -2.223 -5.352 1 97.94 376 LEU B O 1
ATOM 6612 N N . ALA B 1 377 ? 7.875 -0.552 -6.66 1 97.88 377 ALA B N 1
ATOM 6613 C CA . ALA B 1 377 ? 8.445 -1.487 -7.621 1 97.88 377 ALA B CA 1
ATOM 6614 C C . ALA B 1 377 ? 9.516 -2.363 -6.973 1 97.88 377 ALA B C 1
ATOM 6616 O O . ALA B 1 377 ? 9.523 -3.582 -7.148 1 97.88 377 ALA B O 1
ATOM 6617 N N . ARG B 1 378 ? 10.414 -1.762 -6.242 1 98.25 378 ARG B N 1
ATOM 6618 C CA . ARG B 1 378 ? 11.477 -2.494 -5.555 1 98.25 378 ARG B CA 1
ATOM 6619 C C . ARG B 1 378 ? 10.891 -3.467 -4.535 1 98.25 378 ARG B C 1
ATOM 6621 O O . ARG B 1 378 ? 11.352 -4.605 -4.422 1 98.25 378 ARG B O 1
ATOM 6628 N N . ALA B 1 379 ? 9.898 -2.977 -3.799 1 98.5 379 ALA B N 1
ATOM 6629 C CA . ALA B 1 379 ? 9.273 -3.822 -2.785 1 98.5 379 ALA B CA 1
ATOM 6630 C C . ALA B 1 379 ? 8.656 -5.066 -3.414 1 98.5 379 ALA B C 1
ATOM 6632 O O . ALA B 1 379 ? 8.711 -6.156 -2.832 1 98.5 379 ALA B O 1
ATOM 6633 N N . ALA B 1 380 ? 8.047 -4.922 -4.555 1 97.88 380 ALA B N 1
ATOM 6634 C CA . ALA B 1 380 ? 7.453 -6.055 -5.258 1 97.88 380 ALA B CA 1
ATOM 6635 C C . ALA B 1 380 ? 8.516 -7.078 -5.656 1 97.88 380 ALA B C 1
ATOM 6637 O O . ALA B 1 380 ? 8.305 -8.281 -5.523 1 97.88 380 ALA B O 1
ATOM 6638 N N . LEU B 1 381 ? 9.609 -6.594 -6.16 1 97.94 381 LEU B N 1
ATOM 6639 C CA . LEU B 1 381 ? 10.711 -7.477 -6.535 1 97.94 381 LEU B CA 1
ATOM 6640 C C . LEU B 1 381 ? 11.312 -8.148 -5.305 1 97.94 381 LEU B C 1
ATOM 6642 O O . LEU B 1 381 ? 11.539 -9.367 -5.309 1 97.94 381 LEU B O 1
ATOM 6646 N N . GLU B 1 382 ? 11.531 -7.391 -4.246 1 98.38 382 GLU B N 1
ATOM 6647 C CA . GLU B 1 382 ? 12.125 -7.918 -3.023 1 98.38 382 GLU B CA 1
ATOM 6648 C C . GLU B 1 382 ? 11.234 -8.977 -2.383 1 98.38 382 GLU B C 1
ATOM 6650 O O . GLU B 1 382 ? 11.727 -9.93 -1.777 1 98.38 382 GLU B O 1
ATOM 6655 N N . ALA B 1 383 ? 9.945 -8.758 -2.498 1 97.88 383 ALA B N 1
ATOM 6656 C CA . ALA B 1 383 ? 8.984 -9.656 -1.864 1 97.88 383 ALA B CA 1
ATOM 6657 C C . ALA B 1 383 ? 9.203 -11.102 -2.301 1 97.88 383 ALA B C 1
ATOM 6659 O O . ALA B 1 383 ? 9.156 -12.016 -1.478 1 97.88 383 ALA B O 1
ATOM 6660 N N . SER B 1 384 ? 9.398 -11.289 -3.549 1 96.44 384 SER B N 1
ATOM 6661 C CA . SER B 1 384 ? 9.633 -12.633 -4.062 1 96.44 384 SER B CA 1
ATOM 6662 C C . SER B 1 384 ? 10.906 -13.227 -3.49 1 96.44 384 SER B C 1
ATOM 6664 O O . SER B 1 384 ? 10.977 -14.43 -3.215 1 96.44 384 SER B O 1
ATOM 6666 N N . CYS B 1 385 ? 11.906 -12.422 -3.33 1 97.81 385 CYS B N 1
ATOM 6667 C CA . CYS B 1 385 ? 13.18 -12.875 -2.785 1 97.81 385 CYS B CA 1
ATOM 6668 C C . CYS B 1 385 ? 13.047 -13.219 -1.305 1 97.81 385 CYS B C 1
ATOM 6670 O O . CYS B 1 385 ? 13.578 -14.234 -0.848 1 97.81 385 CYS B O 1
ATOM 6672 N N . TYR B 1 386 ? 12.352 -12.344 -0.558 1 97.75 386 TYR B N 1
ATOM 6673 C CA . TYR B 1 386 ? 12.125 -12.617 0.857 1 97.75 386 TYR B CA 1
ATOM 6674 C C . TYR B 1 386 ? 11.375 -13.93 1.048 1 97.75 386 TYR B C 1
ATOM 6676 O O . TYR B 1 386 ? 11.742 -14.742 1.905 1 97.75 386 TYR B O 1
ATOM 6684 N N . GLN B 1 387 ? 10.352 -14.125 0.29 1 96.06 387 GLN B N 1
ATOM 6685 C CA . GLN B 1 387 ? 9.555 -15.336 0.399 1 96.06 387 GLN B CA 1
ATOM 6686 C C . GLN B 1 387 ? 10.375 -16.562 0.018 1 96.06 387 GLN B C 1
ATOM 6688 O O . GLN B 1 387 ? 10.172 -17.656 0.577 1 96.06 387 GLN B O 1
ATOM 6693 N N . THR B 1 388 ? 11.242 -16.391 -0.969 1 95.62 388 THR B N 1
ATOM 6694 C CA . THR B 1 388 ? 12.125 -17.484 -1.331 1 95.62 388 THR B CA 1
ATOM 6695 C C . THR B 1 388 ? 13.039 -17.859 -0.161 1 95.62 388 THR B C 1
ATOM 6697 O O . THR B 1 388 ? 13.297 -19.031 0.084 1 95.62 388 THR B O 1
ATOM 6700 N N . CYS B 1 389 ? 13.508 -16.875 0.498 1 94.94 389 CYS B N 1
ATOM 6701 C CA . CYS B 1 389 ? 14.32 -17.109 1.684 1 94.94 389 CYS B CA 1
ATOM 6702 C C . CYS B 1 389 ? 13.547 -17.922 2.721 1 94.94 389 CYS B C 1
ATOM 6704 O O . CYS B 1 389 ? 14.086 -18.844 3.328 1 94.94 389 CYS B O 1
ATOM 6706 N N . ASP B 1 390 ? 12.312 -17.547 2.896 1 92.69 390 ASP B N 1
ATOM 6707 C CA . ASP B 1 390 ? 11.453 -18.266 3.83 1 92.69 390 ASP B CA 1
ATOM 6708 C C . ASP B 1 390 ? 11.336 -19.734 3.436 1 92.69 390 ASP B C 1
ATOM 6710 O O . ASP B 1 390 ? 11.414 -20.625 4.289 1 92.69 390 ASP B O 1
ATOM 6714 N N . LEU B 1 391 ? 11.172 -19.969 2.18 1 91.5 391 LEU B N 1
ATOM 6715 C CA . LEU B 1 391 ? 11 -21.328 1.676 1 91.5 391 LEU B CA 1
ATOM 6716 C C . LEU B 1 391 ? 12.289 -22.125 1.831 1 91.5 391 LEU B C 1
ATOM 6718 O O . LEU B 1 391 ? 12.258 -23.297 2.24 1 91.5 391 LEU B O 1
ATOM 6722 N N . LEU B 1 392 ? 13.383 -21.5 1.466 1 91.38 392 LEU B N 1
ATOM 6723 C CA . LEU B 1 392 ? 14.656 -22.219 1.541 1 91.38 392 LEU B CA 1
ATOM 6724 C C . LEU B 1 392 ? 15.008 -22.547 2.988 1 91.38 392 LEU B C 1
ATOM 6726 O O . LEU B 1 392 ? 15.609 -23.594 3.262 1 91.38 392 LEU B O 1
ATOM 6730 N N . ALA B 1 393 ? 14.672 -21.641 3.854 1 89.12 393 ALA B N 1
ATOM 6731 C CA . ALA B 1 393 ? 14.891 -21.922 5.27 1 89.12 393 ALA B CA 1
ATOM 6732 C C . ALA B 1 393 ? 14.094 -23.141 5.715 1 89.12 393 ALA B C 1
ATOM 6734 O O . ALA B 1 393 ? 14.602 -24 6.441 1 89.12 393 ALA B O 1
ATOM 6735 N N . ALA B 1 394 ? 12.875 -23.203 5.262 1 86.38 394 ALA B N 1
ATOM 6736 C CA . ALA B 1 394 ? 12.031 -24.359 5.566 1 86.38 394 ALA B CA 1
ATOM 6737 C C . ALA B 1 394 ? 12.594 -25.625 4.949 1 86.38 394 ALA B C 1
ATOM 6739 O O . ALA B 1 394 ? 12.57 -26.703 5.574 1 86.38 394 ALA B O 1
ATOM 6740 N N . MET B 1 395 ? 13.117 -25.531 3.746 1 86.56 395 MET B N 1
ATOM 6741 C CA . MET B 1 395 ? 13.672 -26.688 3.051 1 86.56 395 MET B CA 1
ATOM 6742 C C . MET B 1 395 ? 14.945 -27.172 3.74 1 86.56 395 MET B C 1
ATOM 6744 O O . MET B 1 395 ? 15.188 -28.375 3.824 1 86.56 395 MET B O 1
ATOM 6748 N N . ARG B 1 396 ? 15.688 -26.234 4.211 1 85.5 396 ARG B N 1
ATOM 6749 C CA . ARG B 1 396 ? 16.891 -26.594 4.949 1 85.5 396 ARG B CA 1
ATOM 6750 C C . ARG B 1 396 ? 16.547 -27.375 6.219 1 85.5 396 ARG B C 1
ATOM 6752 O O . ARG B 1 396 ? 17.234 -28.328 6.574 1 85.5 396 ARG B O 1
ATOM 6759 N N . GLU B 1 397 ? 15.547 -26.938 6.812 1 84.5 397 GLU B N 1
ATOM 6760 C CA . GLU B 1 397 ? 15.086 -27.609 8.023 1 84.5 397 GLU B CA 1
ATOM 6761 C C . GLU B 1 397 ? 14.609 -29.031 7.707 1 84.5 397 GLU B C 1
ATOM 6763 O O . GLU B 1 397 ? 14.688 -29.922 8.562 1 84.5 397 GLU B O 1
ATOM 6768 N N . ASP B 1 398 ? 14.242 -29.188 6.496 1 81.5 398 ASP B N 1
ATOM 6769 C CA . ASP B 1 398 ? 13.773 -30.516 6.078 1 81.5 398 ASP B CA 1
ATOM 6770 C C . ASP B 1 398 ? 14.906 -31.328 5.461 1 81.5 398 ASP B C 1
ATOM 6772 O O . ASP B 1 398 ? 14.672 -32.375 4.855 1 81.5 398 ASP B O 1
ATOM 6776 N N . GLY B 1 399 ? 16.141 -30.75 5.492 1 79 399 GLY B N 1
ATOM 6777 C CA . GLY B 1 399 ? 17.312 -31.547 5.16 1 79 399 GLY B CA 1
ATOM 6778 C C . GLY B 1 399 ? 17.906 -31.188 3.809 1 79 399 GLY B C 1
ATOM 6779 O O . GLY B 1 399 ? 18.906 -31.797 3.381 1 79 399 GLY B O 1
ATOM 6780 N N . ALA B 1 400 ? 17.281 -30.297 3.152 1 78.75 400 ALA B N 1
ATOM 6781 C CA . ALA B 1 400 ? 17.828 -29.891 1.861 1 78.75 400 ALA B CA 1
ATOM 6782 C C . ALA B 1 400 ? 18.828 -28.75 2.027 1 78.75 400 ALA B C 1
ATOM 6784 O O . ALA B 1 400 ? 18.547 -27.75 2.691 1 78.75 400 ALA B O 1
ATOM 6785 N N . THR B 1 401 ? 20.031 -28.938 1.558 1 81.12 401 THR B N 1
ATOM 6786 C CA . THR B 1 401 ? 21.047 -27.891 1.609 1 81.12 401 THR B CA 1
ATOM 6787 C C . THR B 1 401 ? 21.672 -27.672 0.231 1 81.12 401 THR B C 1
ATOM 6789 O O . THR B 1 401 ? 22.734 -28.219 -0.075 1 81.12 401 THR B O 1
ATOM 6792 N N . PRO B 1 402 ? 21.031 -26.828 -0.453 1 82.31 402 PRO B N 1
ATOM 6793 C CA . PRO B 1 402 ? 21.547 -26.625 -1.812 1 82.31 402 PRO B CA 1
ATOM 6794 C C . PRO B 1 402 ? 22.812 -25.781 -1.848 1 82.31 402 PRO B C 1
ATOM 6796 O O . PRO B 1 402 ? 22.969 -24.859 -1.029 1 82.31 402 PRO B O 1
ATOM 6799 N N . ALA B 1 403 ? 23.734 -26.094 -2.76 1 83.81 403 ALA B N 1
ATOM 6800 C CA . ALA B 1 403 ? 24.953 -25.328 -2.957 1 83.81 403 ALA B CA 1
ATOM 6801 C C . ALA B 1 403 ? 24.703 -24.125 -3.865 1 83.81 403 ALA B C 1
ATOM 6803 O O . ALA B 1 403 ? 25.438 -23.141 -3.814 1 83.81 403 ALA B O 1
ATOM 6804 N N . ALA B 1 404 ? 23.734 -24.25 -4.73 1 91.5 404 ALA B N 1
ATOM 6805 C CA . ALA B 1 404 ? 23.344 -23.188 -5.656 1 91.5 404 ALA B CA 1
ATOM 6806 C C . ALA B 1 404 ? 21.875 -23.312 -6.039 1 91.5 404 ALA B C 1
ATOM 6808 O O . ALA B 1 404 ? 21.266 -24.375 -5.879 1 91.5 404 ALA B O 1
ATOM 6809 N N . LEU B 1 405 ? 21.359 -22.172 -6.453 1 94.62 405 LEU B N 1
ATOM 6810 C CA . LEU B 1 405 ? 19.969 -22.141 -6.898 1 94.62 405 LEU B CA 1
ATOM 6811 C C . LEU B 1 405 ? 19.891 -21.828 -8.391 1 94.62 405 LEU B C 1
ATOM 6813 O O . LEU B 1 405 ? 20.453 -20.844 -8.852 1 94.62 405 LEU B O 1
ATOM 6817 N N . ARG B 1 406 ? 19.266 -22.719 -9.148 1 95.44 406 ARG B N 1
ATOM 6818 C CA . ARG B 1 406 ? 18.984 -22.406 -10.547 1 95.44 406 ARG B CA 1
ATOM 6819 C C . ARG B 1 406 ? 17.641 -21.703 -10.688 1 95.44 406 ARG B C 1
ATOM 6821 O O . ARG B 1 406 ? 16.641 -22.141 -10.109 1 95.44 406 ARG B O 1
ATOM 6828 N N . VAL B 1 407 ? 17.656 -20.594 -11.406 1 96.06 407 VAL B N 1
ATOM 6829 C CA . VAL B 1 407 ? 16.406 -19.828 -11.484 1 96.06 407 VAL B CA 1
ATOM 6830 C C . VAL B 1 407 ? 15.945 -19.734 -12.938 1 96.06 407 VAL B C 1
ATOM 6832 O O . VAL B 1 407 ? 16.75 -19.844 -13.859 1 96.06 407 VAL B O 1
ATOM 6835 N N . ASP B 1 408 ? 14.656 -19.609 -13.141 1 94.19 408 ASP B N 1
ATOM 6836 C CA . ASP B 1 408 ? 14.039 -19.422 -14.453 1 94.19 408 ASP B CA 1
ATOM 6837 C C . ASP B 1 408 ? 12.695 -18.703 -14.32 1 94.19 408 ASP B C 1
ATOM 6839 O O . ASP B 1 408 ? 12.289 -18.328 -13.219 1 94.19 408 ASP B O 1
ATOM 6843 N N . GLY B 1 409 ? 12.102 -18.391 -15.484 1 90.19 409 GLY B N 1
ATOM 6844 C CA . GLY B 1 409 ? 10.867 -17.625 -15.508 1 90.19 409 GLY B CA 1
ATOM 6845 C C . GLY B 1 409 ? 11.055 -16.188 -15.977 1 90.19 409 GLY B C 1
ATOM 6846 O O . GLY B 1 409 ? 12.188 -15.719 -16.094 1 90.19 409 GLY B O 1
ATOM 6847 N N . GLY B 1 410 ? 9.984 -15.578 -16.172 1 85.81 410 GLY B N 1
ATOM 6848 C CA . GLY B 1 410 ? 10 -14.25 -16.766 1 85.81 410 GLY B CA 1
ATOM 6849 C C . GLY B 1 410 ? 10.672 -13.211 -15.875 1 85.81 410 GLY B C 1
ATOM 6850 O O . GLY B 1 410 ? 11.344 -12.305 -16.375 1 85.81 410 GLY B O 1
ATOM 6851 N N . MET B 1 411 ? 10.609 -13.32 -14.586 1 91.69 411 MET B N 1
ATOM 6852 C CA . MET B 1 411 ? 11.125 -12.312 -13.656 1 91.69 411 MET B CA 1
ATOM 6853 C C . MET B 1 411 ? 12.648 -12.328 -13.633 1 91.69 411 MET B C 1
ATOM 6855 O O . MET B 1 411 ? 13.273 -11.336 -13.258 1 91.69 411 MET B O 1
ATOM 6859 N N . VAL B 1 412 ? 13.219 -13.453 -14.031 1 94.12 412 VAL B N 1
ATOM 6860 C CA . VAL B 1 412 ? 14.664 -13.602 -13.844 1 94.12 412 VAL B CA 1
ATOM 6861 C C . VAL B 1 412 ? 15.406 -12.805 -14.914 1 94.12 412 VAL B C 1
ATOM 6863 O O . VAL B 1 412 ? 16.625 -12.664 -14.859 1 94.12 412 VAL B O 1
ATOM 6866 N N . ALA B 1 413 ? 14.648 -12.305 -15.93 1 91.81 413 ALA B N 1
ATOM 6867 C CA . ALA B 1 413 ? 15.258 -11.352 -16.859 1 91.81 413 ALA B CA 1
ATOM 6868 C C . ALA B 1 413 ? 15.758 -10.109 -16.125 1 91.81 413 ALA B C 1
ATOM 6870 O O . ALA B 1 413 ? 16.656 -9.414 -16.594 1 91.81 413 ALA B O 1
ATOM 6871 N N . ASN B 1 414 ? 15.164 -9.797 -14.992 1 95.31 414 ASN B N 1
ATOM 6872 C CA . ASN B 1 414 ? 15.562 -8.688 -14.133 1 95.31 414 ASN B CA 1
ATOM 6873 C C . ASN B 1 414 ? 16.844 -9.008 -13.359 1 95.31 414 ASN B C 1
ATOM 6875 O O . ASN B 1 414 ? 16.797 -9.672 -12.32 1 95.31 414 ASN B O 1
ATOM 6879 N N . GLY B 1 415 ? 17.922 -8.523 -13.859 1 96.19 415 GLY B N 1
ATOM 6880 C CA . GLY B 1 415 ? 19.203 -8.82 -13.266 1 96.19 415 GLY B CA 1
ATOM 6881 C C . GLY B 1 415 ? 19.344 -8.289 -11.844 1 96.19 415 GLY B C 1
ATOM 6882 O O . GLY B 1 415 ? 20.016 -8.906 -11.016 1 96.19 415 GLY B O 1
ATOM 6883 N N . TRP B 1 416 ? 18.719 -7.176 -11.625 1 97.62 416 TRP B N 1
ATOM 6884 C CA . TRP B 1 416 ? 18.75 -6.617 -10.281 1 97.62 416 TRP B CA 1
ATOM 6885 C C . TRP B 1 416 ? 18.109 -7.574 -9.281 1 97.62 416 TRP B C 1
ATOM 6887 O O . TRP B 1 416 ? 18.656 -7.805 -8.195 1 97.62 416 TRP B O 1
ATOM 6897 N N . MET B 1 417 ? 16.984 -8.102 -9.594 1 97.62 417 MET B N 1
ATOM 6898 C CA . MET B 1 417 ? 16.266 -9.008 -8.711 1 97.62 417 MET B CA 1
ATOM 6899 C C . MET B 1 417 ? 17.078 -10.273 -8.438 1 97.62 417 MET B C 1
ATOM 6901 O O . MET B 1 417 ? 17.141 -10.742 -7.301 1 97.62 417 MET B O 1
ATOM 6905 N N . VAL B 1 418 ? 17.688 -10.82 -9.484 1 97.94 418 VAL B N 1
ATOM 6906 C CA . VAL B 1 418 ? 18.453 -12.062 -9.336 1 97.94 418 VAL B CA 1
ATOM 6907 C C . VAL B 1 418 ? 19.656 -11.82 -8.43 1 97.94 418 VAL B C 1
ATOM 6909 O O . VAL B 1 418 ? 20 -12.656 -7.59 1 97.94 418 VAL B O 1
ATOM 6912 N N . GLN B 1 419 ? 20.328 -10.695 -8.664 1 98.19 419 GLN B N 1
ATOM 6913 C CA . GLN B 1 419 ? 21.438 -10.352 -7.766 1 98.19 419 GLN B CA 1
ATOM 6914 C C . GLN B 1 419 ? 20.938 -10.211 -6.328 1 98.19 419 GLN B C 1
ATOM 6916 O O . GLN B 1 419 ? 21.578 -10.703 -5.398 1 98.19 419 GLN B O 1
ATOM 6921 N N . PHE B 1 420 ? 19.875 -9.539 -6.102 1 98.25 420 PHE B N 1
ATOM 6922 C CA . PHE B 1 420 ? 19.312 -9.375 -4.77 1 98.25 420 PHE B CA 1
ATOM 6923 C C . PHE B 1 420 ? 18.984 -10.727 -4.148 1 98.25 420 PHE B C 1
ATOM 6925 O O . PHE B 1 420 ? 19.188 -10.938 -2.953 1 98.25 420 PHE B O 1
ATOM 6932 N N . LEU B 1 421 ? 18.375 -11.594 -4.965 1 98.19 421 LEU B N 1
ATOM 6933 C CA . LEU B 1 421 ? 18.062 -12.945 -4.52 1 98.19 421 LEU B CA 1
ATOM 6934 C C . LEU B 1 421 ? 19.328 -13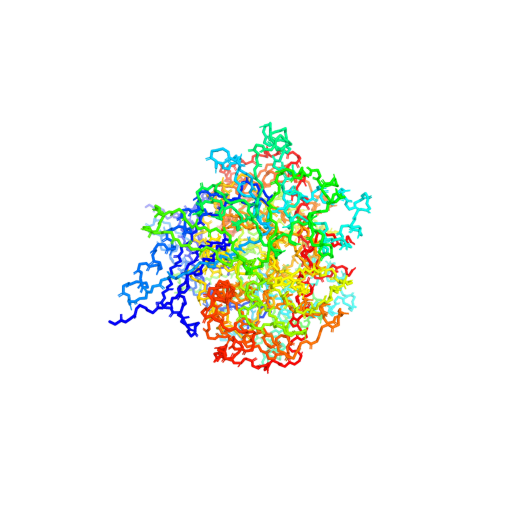.656 -4.023 1 98.19 421 LEU B C 1
ATOM 6936 O O . LEU B 1 421 ? 19.328 -14.234 -2.932 1 98.19 421 LEU B O 1
ATOM 6940 N N . ALA B 1 422 ? 20.359 -13.625 -4.832 1 98.12 422 ALA B N 1
ATOM 6941 C CA . ALA B 1 422 ? 21.625 -14.234 -4.434 1 98.12 422 ALA B CA 1
ATOM 6942 C C . ALA B 1 422 ? 22.141 -13.633 -3.129 1 98.12 422 ALA B C 1
ATOM 6944 O O . ALA B 1 422 ? 22.609 -14.352 -2.25 1 98.12 422 ALA B O 1
ATOM 6945 N N . ASP B 1 423 ? 22.031 -12.367 -3.049 1 98.19 423 ASP B N 1
ATOM 6946 C CA . ASP B 1 423 ? 22.469 -11.633 -1.867 1 98.19 423 ASP B CA 1
ATOM 6947 C C . ASP B 1 423 ? 21.703 -12.07 -0.625 1 98.19 423 ASP B C 1
ATOM 6949 O O . ASP B 1 423 ? 22.297 -12.305 0.429 1 98.19 423 ASP B O 1
ATOM 6953 N N . LEU B 1 424 ? 20.438 -12.109 -0.743 1 97.38 424 LEU B N 1
ATOM 6954 C CA . LEU B 1 424 ? 19.594 -12.43 0.401 1 97.38 424 LEU B CA 1
ATOM 6955 C C . LEU B 1 424 ? 19.797 -13.883 0.839 1 97.38 424 LEU B C 1
ATOM 6957 O O . LEU B 1 424 ? 19.781 -14.18 2.035 1 97.38 424 LEU B O 1
ATOM 6961 N N . LEU B 1 425 ? 19.875 -14.766 -0.144 1 95.62 425 LEU B N 1
ATOM 6962 C CA . LEU B 1 425 ? 20.016 -16.188 0.139 1 95.62 425 LEU B CA 1
ATOM 6963 C C . LEU B 1 425 ? 21.422 -16.516 0.611 1 95.62 425 LEU B C 1
ATOM 6965 O O . LEU B 1 425 ? 21.656 -17.562 1.205 1 95.62 425 LEU B O 1
ATOM 6969 N N . ASP B 1 426 ? 22.344 -15.656 0.335 1 95.56 426 ASP B N 1
ATOM 6970 C CA . ASP B 1 426 ? 23.766 -15.914 0.548 1 95.56 426 ASP B CA 1
ATOM 6971 C C . ASP B 1 426 ? 24.203 -17.203 -0.14 1 95.56 426 ASP B C 1
ATOM 6973 O O . ASP B 1 426 ? 24.844 -18.047 0.476 1 95.56 426 ASP B O 1
ATOM 6977 N N . LEU B 1 427 ? 23.719 -17.422 -1.375 1 94.94 427 LEU B N 1
ATOM 6978 C CA . LEU B 1 427 ? 24 -18.562 -2.248 1 94.94 427 LEU B CA 1
ATOM 6979 C C . LEU B 1 427 ? 24.156 -18.109 -3.697 1 94.94 427 LEU B C 1
ATOM 6981 O O . LEU B 1 427 ? 23.438 -17.203 -4.145 1 94.94 427 LEU B O 1
ATOM 6985 N N . PRO B 1 428 ? 25.078 -18.75 -4.414 1 96.62 428 PRO B N 1
ATOM 6986 C CA . PRO B 1 428 ? 25.094 -18.438 -5.848 1 96.62 428 PRO B CA 1
ATOM 6987 C C . PRO B 1 428 ? 23.797 -18.797 -6.547 1 96.62 428 PRO B C 1
ATOM 6989 O O . PRO B 1 428 ? 23.172 -19.828 -6.23 1 96.62 428 PRO B O 1
ATOM 6992 N N . VAL B 1 429 ? 23.375 -17.938 -7.484 1 97 429 VAL B N 1
ATOM 6993 C CA . VAL B 1 429 ? 22.172 -18.156 -8.297 1 97 429 VAL B CA 1
ATOM 6994 C C . VAL B 1 429 ? 22.562 -18.219 -9.773 1 97 429 VAL B C 1
ATOM 6996 O O . VAL B 1 429 ? 23.219 -17.312 -10.289 1 97 429 VAL B O 1
ATOM 6999 N N . ASP B 1 430 ? 22.172 -19.297 -10.422 1 96 430 ASP B N 1
ATOM 7000 C CA . ASP B 1 430 ? 22.5 -19.531 -11.82 1 96 430 ASP B CA 1
ATOM 7001 C C . ASP B 1 430 ? 21.297 -19.25 -12.719 1 96 430 ASP B C 1
ATOM 7003 O O . ASP B 1 430 ? 20.25 -19.859 -12.547 1 96 430 ASP B O 1
ATOM 7007 N N . ARG B 1 431 ? 21.484 -18.391 -13.641 1 94.88 431 ARG B N 1
ATOM 7008 C CA . ARG B 1 431 ? 20.5 -18.141 -14.68 1 94.88 431 ARG B CA 1
ATOM 7009 C C . ARG B 1 431 ? 20.875 -18.828 -15.984 1 94.88 431 ARG B C 1
ATOM 7011 O O . ARG B 1 431 ? 21.984 -18.609 -16.5 1 94.88 431 ARG B O 1
ATOM 7018 N N . PRO B 1 432 ? 20.031 -19.609 -16.5 1 92.12 432 PRO B N 1
ATOM 7019 C CA . PRO B 1 432 ? 20.359 -20.328 -17.734 1 92.12 432 PRO B CA 1
ATOM 7020 C C . PRO B 1 432 ? 20.203 -19.453 -18.984 1 92.12 432 PRO B C 1
ATOM 7022 O O . PRO B 1 432 ? 19.562 -18.406 -18.922 1 92.12 432 PRO B O 1
ATOM 7025 N N . VAL B 1 433 ? 20.781 -19.906 -20.062 1 89.31 433 VAL B N 1
ATOM 7026 C CA . VAL B 1 433 ? 20.641 -19.25 -21.359 1 89.31 433 VAL B CA 1
ATOM 7027 C C . VAL B 1 433 ? 19.203 -19.328 -21.844 1 89.31 433 VAL B C 1
ATOM 7029 O O . VAL B 1 433 ? 18.609 -18.328 -22.234 1 89.31 433 VAL B O 1
ATOM 7032 N N . VAL B 1 434 ? 18.625 -20.547 -21.797 1 87.12 434 VAL B N 1
ATOM 7033 C CA . VAL B 1 434 ? 17.203 -20.719 -22.109 1 87.12 434 VAL B CA 1
ATOM 7034 C C . VAL B 1 434 ? 16.375 -20.484 -20.859 1 87.12 434 VAL B C 1
ATOM 7036 O O . VAL B 1 434 ? 16.234 -21.375 -20.016 1 87.12 434 VAL B O 1
ATOM 7039 N N . MET B 1 435 ? 15.758 -19.438 -20.812 1 82.38 435 MET B N 1
ATOM 7040 C CA . MET B 1 435 ? 15.031 -19.062 -19.609 1 82.38 435 MET B CA 1
ATOM 7041 C C . MET B 1 435 ? 13.672 -19.75 -19.547 1 82.38 435 MET B C 1
ATOM 7043 O O . MET B 1 435 ? 13.102 -19.922 -18.469 1 82.38 435 MET B O 1
ATOM 7047 N N . GLU B 1 436 ? 13.219 -20.203 -20.734 1 88.06 436 GLU B N 1
ATOM 7048 C CA . GLU B 1 436 ? 11.938 -20.906 -20.797 1 88.06 436 GLU B CA 1
ATOM 7049 C C . GLU B 1 436 ? 12.117 -22.391 -20.516 1 88.06 436 GLU B C 1
ATOM 7051 O O . GLU B 1 436 ? 11.727 -23.234 -21.312 1 88.06 436 GLU B O 1
ATOM 7056 N N . THR B 1 437 ? 12.5 -22.594 -19.281 1 92.19 437 THR B N 1
ATOM 7057 C CA . THR B 1 437 ? 12.906 -23.953 -18.906 1 92.19 437 THR B CA 1
ATOM 7058 C C . THR B 1 437 ? 11.688 -24.859 -18.781 1 92.19 437 THR B C 1
ATOM 7060 O O . THR B 1 437 ? 11.789 -26.078 -18.984 1 92.19 437 THR B O 1
ATOM 7063 N N . THR B 1 438 ? 10.562 -24.25 -18.484 1 94.81 438 THR B N 1
ATOM 7064 C CA . THR B 1 438 ? 9.328 -25.031 -18.422 1 94.81 438 THR B CA 1
ATOM 7065 C C . THR B 1 438 ? 9.031 -25.703 -19.766 1 94.81 438 THR B C 1
ATOM 7067 O O . THR B 1 438 ? 8.789 -26.906 -19.828 1 94.81 438 THR B O 1
ATOM 7070 N N . ALA B 1 439 ? 9.125 -24.938 -20.797 1 96.5 439 ALA B N 1
ATOM 7071 C CA . ALA B 1 439 ? 8.898 -25.453 -22.141 1 96.5 439 ALA B CA 1
ATOM 7072 C C . ALA B 1 439 ? 10.008 -26.406 -22.562 1 96.5 439 ALA B C 1
ATOM 7074 O O . ALA B 1 439 ? 9.758 -27.406 -23.25 1 96.5 439 ALA B O 1
ATOM 7075 N N . LEU B 1 440 ? 11.203 -26.078 -22.156 1 96.12 440 LEU B N 1
ATOM 7076 C CA . LEU B 1 440 ? 12.336 -26.938 -22.484 1 96.12 440 LEU B CA 1
ATOM 7077 C C . LEU B 1 440 ? 12.156 -28.328 -21.891 1 96.12 440 LEU B C 1
ATOM 7079 O O . LEU B 1 440 ? 12.492 -29.328 -22.531 1 96.12 440 LEU B O 1
ATOM 7083 N N . GLY B 1 441 ? 11.688 -28.344 -20.641 1 97.25 441 GLY B N 1
ATOM 7084 C CA . GLY B 1 441 ? 11.406 -29.641 -20.031 1 97.25 441 GLY B CA 1
ATOM 7085 C C . GLY B 1 441 ? 10.391 -30.453 -20.812 1 97.25 441 GLY B C 1
ATOM 7086 O O . GLY B 1 441 ? 10.57 -31.656 -21 1 97.25 441 GLY B O 1
ATOM 7087 N N . ALA B 1 442 ? 9.336 -29.844 -21.219 1 98.19 442 ALA B N 1
ATOM 7088 C CA . ALA B 1 442 ? 8.32 -30.516 -22.031 1 98.19 442 ALA B CA 1
ATOM 7089 C C . ALA B 1 442 ? 8.906 -31.016 -23.344 1 98.19 442 ALA B C 1
ATOM 7091 O O . ALA B 1 442 ? 8.594 -32.125 -23.797 1 98.19 442 ALA B O 1
ATOM 7092 N N . ALA B 1 443 ? 9.734 -30.203 -23.984 1 97.56 443 ALA B N 1
ATOM 7093 C CA . ALA B 1 443 ? 10.391 -30.562 -25.234 1 97.56 443 ALA B CA 1
ATOM 7094 C C . ALA B 1 443 ? 11.305 -31.781 -25.047 1 97.56 443 ALA B C 1
ATOM 7096 O O . ALA B 1 443 ? 11.344 -32.656 -25.891 1 97.56 443 ALA B O 1
ATOM 7097 N N . TYR B 1 444 ? 12.023 -31.75 -23.984 1 96.69 444 TYR B N 1
ATOM 7098 C CA . TYR B 1 444 ? 12.922 -32.875 -23.688 1 96.69 444 TYR B CA 1
ATOM 7099 C C . TYR B 1 444 ? 12.156 -34.188 -23.609 1 96.69 444 TYR B C 1
ATOM 7101 O O . TYR B 1 444 ? 12.57 -35.188 -24.188 1 96.69 444 TYR B O 1
ATOM 7109 N N . LEU B 1 445 ? 11.078 -34.156 -22.875 1 97.88 445 LEU B N 1
ATOM 7110 C CA . LEU B 1 445 ? 10.281 -35.375 -22.688 1 97.88 445 LEU B CA 1
ATOM 7111 C C . LEU B 1 445 ? 9.758 -35.875 -24.031 1 97.88 445 LEU B C 1
ATOM 7113 O O . LEU B 1 445 ? 9.898 -37.062 -24.328 1 97.88 445 LEU B O 1
ATOM 7117 N N . ALA B 1 446 ? 9.148 -34.969 -24.797 1 98.25 446 ALA B N 1
ATOM 7118 C CA . ALA B 1 446 ? 8.633 -35.344 -26.125 1 98.25 446 ALA B CA 1
ATOM 7119 C C . ALA B 1 446 ? 9.758 -35.812 -27.031 1 98.25 446 ALA B C 1
ATOM 7121 O O . ALA B 1 446 ? 9.609 -36.812 -27.766 1 98.25 446 ALA B O 1
ATOM 7122 N N . GLY B 1 447 ? 10.875 -35.094 -27.047 1 96.88 447 GLY B N 1
ATOM 7123 C CA . GLY B 1 447 ? 12.023 -35.438 -27.875 1 96.88 447 GLY B CA 1
ATOM 7124 C C . GLY B 1 447 ? 12.648 -36.75 -27.516 1 96.88 447 GLY B C 1
ATOM 7125 O O . GLY B 1 447 ? 13.117 -37.5 -28.391 1 96.88 447 GLY B O 1
ATOM 7126 N N . ARG B 1 448 ? 12.695 -37 -26.25 1 95.56 448 ARG B N 1
ATOM 7127 C CA . ARG B 1 448 ? 13.219 -38.281 -25.812 1 95.56 448 ARG B CA 1
ATOM 7128 C C . ARG B 1 448 ? 12.359 -39.438 -26.312 1 95.56 448 ARG B C 1
ATOM 7130 O O . ARG B 1 448 ? 12.883 -40.406 -26.828 1 95.56 448 ARG B O 1
ATOM 7137 N N . LYS B 1 449 ? 11.086 -39.312 -26.094 1 96.44 449 LYS B N 1
ATOM 7138 C CA . LYS B 1 449 ? 10.156 -40.344 -26.547 1 96.44 449 LYS B CA 1
ATOM 7139 C C . LYS B 1 449 ? 10.195 -40.5 -28.062 1 96.44 449 LYS B C 1
ATOM 7141 O O . LYS B 1 449 ? 10.016 -41.594 -28.594 1 96.44 449 LYS B O 1
ATOM 7146 N N . ALA B 1 450 ? 10.445 -39.406 -28.797 1 96.31 450 ALA B N 1
ATOM 7147 C CA . ALA B 1 450 ? 10.523 -39.406 -30.25 1 96.31 450 ALA B CA 1
ATOM 7148 C C . ALA B 1 450 ? 11.883 -39.906 -30.734 1 96.31 450 ALA B C 1
ATOM 7150 O O . ALA B 1 450 ? 12.062 -40.156 -31.922 1 96.31 450 ALA B O 1
ATOM 7151 N N . GLY B 1 451 ? 12.812 -39.969 -29.891 1 94.62 451 GLY B N 1
ATOM 7152 C CA . GLY B 1 451 ? 14.148 -40.438 -30.234 1 94.62 451 GLY B CA 1
ATOM 7153 C C . GLY B 1 451 ? 15.078 -39.312 -30.672 1 94.62 451 GLY B C 1
ATOM 7154 O O . GLY B 1 451 ? 16.172 -39.594 -31.188 1 94.62 451 GLY B O 1
ATOM 7155 N N . LEU B 1 452 ? 14.672 -38.156 -30.484 1 93.75 452 LEU B N 1
ATOM 7156 C CA . LEU B 1 452 ? 15.484 -37 -30.891 1 93.75 452 LEU B CA 1
ATOM 7157 C C . LEU B 1 452 ? 16.531 -36.656 -29.828 1 93.75 452 LEU B C 1
ATOM 7159 O O . LEU B 1 452 ? 17.641 -36.25 -30.156 1 93.75 452 LEU B O 1
ATOM 7163 N N . TYR B 1 453 ? 16.109 -36.688 -28.594 1 93.19 453 TYR B N 1
ATOM 7164 C CA . TYR B 1 453 ? 17.016 -36.375 -27.484 1 93.19 453 TYR B CA 1
ATOM 7165 C C . TYR B 1 453 ? 17.422 -37.656 -26.734 1 93.19 453 TYR B C 1
ATOM 7167 O O . TYR B 1 453 ? 16.672 -38.625 -26.703 1 93.19 453 TYR B O 1
ATOM 7175 N N . GLY B 1 454 ? 18.578 -37.562 -26.078 1 90.5 454 GLY B N 1
ATOM 7176 C CA . GLY B 1 454 ? 19.109 -38.688 -25.344 1 90.5 454 GLY B CA 1
ATOM 7177 C C . GLY B 1 454 ? 18.641 -38.75 -23.906 1 90.5 454 GLY B C 1
ATOM 7178 O O . GLY B 1 454 ? 17.516 -38.344 -23.609 1 90.5 454 GLY B O 1
ATOM 7179 N N . ASP B 1 455 ? 19.531 -39.312 -23.078 1 91.5 455 ASP B N 1
ATOM 7180 C CA . ASP B 1 455 ? 19.188 -39.5 -21.672 1 91.5 455 ASP B CA 1
ATOM 7181 C C . ASP B 1 455 ? 19.531 -38.25 -20.859 1 91.5 455 ASP B C 1
ATOM 7183 O O . ASP B 1 455 ? 19.781 -37.188 -21.422 1 91.5 455 ASP B O 1
ATOM 7187 N N . PHE B 1 456 ? 19.375 -38.375 -19.531 1 92.06 456 PHE B N 1
ATOM 7188 C CA . PHE B 1 456 ? 19.578 -37.25 -18.625 1 92.06 456 PHE B CA 1
ATOM 7189 C C . PHE B 1 456 ? 20.984 -36.688 -18.781 1 92.06 456 PHE B C 1
ATOM 7191 O O . PHE B 1 456 ? 21.188 -35.469 -18.719 1 92.06 456 PHE B O 1
ATOM 7198 N N . ALA B 1 457 ? 21.922 -37.469 -18.922 1 91.56 457 ALA B N 1
ATOM 7199 C CA . ALA B 1 457 ? 23.312 -37.031 -19.031 1 91.56 457 ALA B CA 1
ATOM 7200 C C . ALA B 1 457 ? 23.516 -36.188 -20.281 1 91.56 457 ALA B C 1
ATOM 7202 O O . ALA B 1 457 ? 24.219 -35.156 -20.234 1 91.56 457 ALA B O 1
ATOM 7203 N N . GLU B 1 458 ? 23.016 -36.625 -21.328 1 89.38 458 GLU B N 1
ATOM 7204 C CA . GLU B 1 458 ? 23.141 -35.875 -22.562 1 89.38 458 GLU B CA 1
ATOM 7205 C C . GLU B 1 458 ? 22.453 -34.5 -22.453 1 89.38 458 GLU B C 1
ATOM 7207 O O . GLU B 1 458 ? 23 -33.5 -22.906 1 89.38 458 GLU B O 1
ATOM 7212 N N . PHE B 1 459 ? 21.25 -34.562 -21.922 1 87.81 459 PHE B N 1
ATOM 7213 C CA . PHE B 1 459 ? 20.516 -33.312 -21.766 1 87.81 459 PHE B CA 1
ATOM 7214 C C . PHE B 1 459 ? 21.297 -32.344 -20.875 1 87.81 459 PHE B C 1
ATOM 7216 O O . PHE B 1 459 ? 21.344 -31.141 -21.156 1 87.81 459 PHE B O 1
ATOM 7223 N N . THR B 1 460 ? 21.922 -32.812 -19.844 1 88.69 460 THR B N 1
ATOM 7224 C CA . THR B 1 460 ? 22.703 -32 -18.922 1 88.69 460 THR B CA 1
ATOM 7225 C C . THR B 1 460 ? 23.875 -31.344 -19.641 1 88.69 460 THR B C 1
ATOM 7227 O O . THR B 1 460 ? 24.25 -30.203 -19.312 1 88.69 460 THR B O 1
ATOM 7230 N N . ARG B 1 461 ? 24.375 -31.984 -20.594 1 85.69 461 ARG B N 1
ATOM 7231 C CA . ARG B 1 461 ? 25.5 -31.453 -21.359 1 85.69 461 ARG B CA 1
ATOM 7232 C C . ARG B 1 461 ? 25.078 -30.281 -22.234 1 85.69 461 ARG B C 1
ATOM 7234 O O . A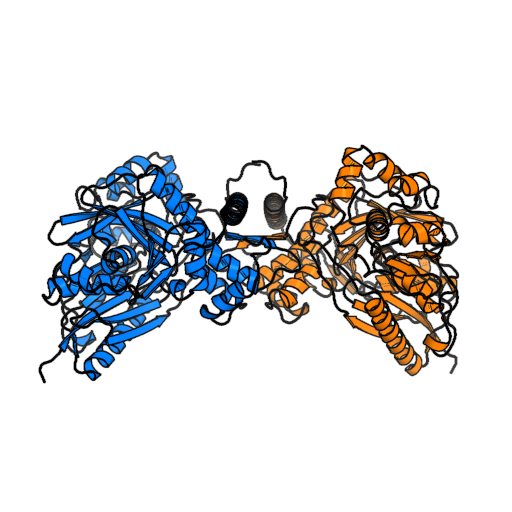RG B 1 461 ? 25.875 -29.391 -22.516 1 85.69 461 ARG B O 1
ATOM 7241 N N . VAL B 1 462 ? 23.859 -30.312 -22.531 1 82.88 462 VAL B N 1
ATOM 7242 C CA . VAL B 1 462 ? 23.359 -29.281 -23.453 1 82.88 462 VAL B CA 1
ATOM 7243 C C . VAL B 1 462 ? 22.922 -28.062 -22.656 1 82.88 462 VAL B C 1
ATOM 7245 O O . VAL B 1 462 ? 22.891 -26.938 -23.188 1 82.88 462 VAL B O 1
ATOM 7248 N N . TRP B 1 463 ? 22.641 -28.281 -21.422 1 84.69 463 TRP B N 1
ATOM 7249 C CA . TRP B 1 463 ? 22.266 -27.156 -20.562 1 84.69 463 TRP B CA 1
ATOM 7250 C C . TRP B 1 463 ? 23.391 -26.156 -20.453 1 84.69 463 TRP B C 1
ATOM 7252 O O . TRP B 1 463 ? 24.547 -26.531 -20.25 1 84.69 463 TRP B O 1
ATOM 7262 N N . ARG B 1 464 ? 23.109 -24.781 -20.625 1 87 464 ARG B N 1
ATOM 7263 C CA . ARG B 1 464 ? 24.141 -23.734 -20.594 1 87 464 ARG B CA 1
ATOM 7264 C C . ARG B 1 464 ? 23.75 -22.625 -19.609 1 87 464 ARG B C 1
ATOM 7266 O O . ARG B 1 464 ? 22.594 -22.188 -19.578 1 87 464 ARG B O 1
ATOM 7273 N N . ARG B 1 465 ? 24.688 -22.25 -18.844 1 90.19 465 ARG B N 1
ATOM 7274 C CA . ARG B 1 465 ? 24.531 -21.125 -17.922 1 90.19 465 ARG B CA 1
ATOM 7275 C C . ARG B 1 465 ? 24.812 -19.797 -18.625 1 90.19 465 ARG B C 1
ATOM 7277 O O . ARG B 1 465 ? 25.828 -19.656 -19.297 1 90.19 465 ARG B O 1
ATOM 7284 N N . ASP B 1 466 ? 23.938 -18.891 -18.516 1 91.81 466 ASP B N 1
ATOM 7285 C CA . ASP B 1 466 ? 24.156 -17.531 -19.016 1 91.81 466 ASP B CA 1
ATOM 7286 C C . ASP B 1 466 ? 25.016 -16.719 -18.047 1 91.81 466 ASP B C 1
ATOM 7288 O O . ASP B 1 466 ? 26.031 -16.156 -18.453 1 91.81 466 ASP B O 1
ATOM 7292 N N . ARG B 1 467 ? 24.609 -16.719 -16.797 1 94.5 467 ARG B N 1
ATOM 7293 C CA . ARG B 1 467 ? 25.281 -15.891 -15.797 1 94.5 467 ARG B CA 1
ATOM 7294 C C . ARG B 1 467 ? 25.109 -16.469 -14.398 1 94.5 467 ARG B C 1
ATOM 7296 O O . ARG B 1 467 ? 24.047 -17 -14.062 1 94.5 467 ARG B O 1
ATOM 7303 N N . ARG B 1 468 ? 26.188 -16.438 -13.609 1 96.69 468 ARG B N 1
ATOM 7304 C CA . ARG B 1 468 ? 26.141 -16.719 -12.18 1 96.69 468 ARG B CA 1
ATOM 7305 C C . ARG B 1 468 ? 26.156 -15.43 -11.359 1 96.69 468 ARG B C 1
ATOM 7307 O O . ARG B 1 468 ? 26.953 -14.531 -11.625 1 96.69 468 ARG B O 1
ATOM 7314 N N . PHE B 1 469 ? 25.25 -15.289 -10.477 1 98 469 PHE B N 1
ATOM 7315 C CA . PHE B 1 469 ? 25.188 -14.172 -9.531 1 98 469 PHE B CA 1
ATOM 7316 C C . PHE B 1 469 ? 25.688 -14.602 -8.156 1 98 469 PHE B C 1
ATOM 7318 O O . PHE B 1 469 ? 25.078 -15.445 -7.496 1 98 469 PHE B O 1
ATOM 7325 N N . ASP B 1 470 ? 26.797 -14.039 -7.742 1 98.06 470 ASP B N 1
ATOM 7326 C CA . ASP B 1 470 ? 27.359 -14.352 -6.434 1 98.06 470 ASP B CA 1
ATOM 7327 C C . ASP B 1 470 ? 26.906 -13.344 -5.387 1 98.06 470 ASP B C 1
ATOM 7329 O O . ASP B 1 470 ? 26.797 -12.148 -5.676 1 98.06 470 ASP B O 1
ATOM 7333 N N . PRO B 1 471 ? 26.625 -13.805 -4.16 1 97.38 471 PRO B N 1
ATOM 7334 C CA . PRO B 1 471 ? 26.219 -12.867 -3.111 1 97.38 471 PRO B CA 1
ATOM 7335 C C . PRO B 1 471 ? 27.281 -11.805 -2.82 1 97.38 471 PRO B C 1
ATOM 7337 O O . PRO B 1 471 ? 28.469 -12.109 -2.812 1 97.38 471 PRO B O 1
ATOM 7340 N N . ALA B 1 472 ? 26.844 -10.625 -2.609 1 96.94 472 ALA B N 1
ATOM 7341 C CA . ALA B 1 472 ? 27.75 -9.508 -2.359 1 96.94 472 ALA B CA 1
ATOM 7342 C C . ALA B 1 472 ? 27.266 -8.648 -1.197 1 96.94 472 ALA B C 1
ATOM 7344 O O . ALA B 1 472 ? 28.016 -7.816 -0.679 1 96.94 472 ALA B O 1
ATOM 7345 N N . MET B 1 473 ? 26.109 -8.875 -0.671 1 96.94 473 MET B N 1
ATOM 7346 C CA . MET B 1 473 ? 25.5 -8.055 0.368 1 96.94 473 MET B CA 1
ATOM 7347 C C . MET B 1 473 ? 26.078 -8.375 1.737 1 96.94 473 MET B C 1
ATOM 7349 O O . MET B 1 473 ? 26.234 -9.547 2.096 1 96.94 473 MET B O 1
ATOM 7353 N N . PRO B 1 474 ? 26.438 -7.348 2.584 1 97.25 474 PRO B N 1
ATOM 7354 C CA . PRO B 1 474 ? 26.922 -7.59 3.947 1 97.25 474 PRO B CA 1
ATOM 7355 C C . PRO B 1 474 ? 25.875 -8.305 4.812 1 97.25 474 PRO B C 1
ATOM 7357 O O . PRO B 1 474 ? 24.688 -8.047 4.688 1 97.25 474 PRO B O 1
ATOM 7360 N N . THR B 1 475 ? 26.375 -9.078 5.742 1 97.12 475 THR B N 1
ATOM 7361 C CA . THR B 1 475 ? 25.531 -9.867 6.625 1 97.12 475 THR B CA 1
ATOM 7362 C C . THR B 1 475 ? 24.609 -8.969 7.445 1 97.12 475 THR B C 1
ATOM 7364 O O . THR B 1 475 ? 23.453 -9.312 7.676 1 97.12 475 THR B O 1
ATOM 7367 N N . SER B 1 476 ? 25.094 -7.844 7.863 1 97.06 476 SER B N 1
ATOM 7368 C CA . SER B 1 476 ? 24.312 -6.926 8.68 1 97.06 476 SER B CA 1
ATOM 7369 C C . SER B 1 476 ? 23.109 -6.395 7.914 1 97.06 476 SER B C 1
ATOM 7371 O O . SER B 1 476 ? 22.016 -6.305 8.461 1 97.06 476 SER B O 1
ATOM 7373 N N . THR B 1 477 ? 23.281 -6.055 6.68 1 97.31 477 THR B N 1
ATOM 7374 C CA . THR B 1 477 ? 22.203 -5.562 5.832 1 97.31 477 THR B CA 1
ATOM 7375 C C . THR B 1 477 ? 21.172 -6.66 5.582 1 97.31 477 THR B C 1
ATOM 7377 O O . THR B 1 477 ? 19.969 -6.414 5.668 1 97.31 477 THR B O 1
ATOM 7380 N N . ARG B 1 478 ? 21.672 -7.859 5.324 1 97.62 478 ARG B N 1
ATOM 7381 C CA . ARG B 1 478 ? 20.812 -9.008 5.094 1 97.62 478 ARG B CA 1
ATOM 7382 C C . ARG B 1 478 ? 19.922 -9.281 6.309 1 97.62 478 ARG B C 1
ATOM 7384 O O . ARG B 1 478 ? 18.719 -9.469 6.172 1 97.62 478 ARG B O 1
ATOM 7391 N N . THR B 1 479 ? 20.547 -9.25 7.445 1 97.44 479 THR B N 1
ATOM 7392 C CA . THR B 1 479 ? 19.828 -9.516 8.688 1 97.44 479 THR B CA 1
ATOM 7393 C C . THR B 1 479 ? 18.75 -8.461 8.93 1 97.44 479 THR B C 1
ATOM 7395 O O . THR B 1 479 ? 17.625 -8.789 9.32 1 97.44 479 THR B O 1
ATOM 7398 N N . ALA B 1 480 ? 19.078 -7.246 8.695 1 97.06 480 ALA B N 1
ATOM 7399 C CA . ALA B 1 480 ? 18.141 -6.145 8.883 1 97.06 480 ALA B CA 1
ATOM 7400 C C . ALA B 1 480 ? 16.953 -6.258 7.922 1 97.06 480 ALA B C 1
ATOM 7402 O O . ALA B 1 480 ? 15.805 -6.031 8.312 1 97.06 480 ALA B O 1
ATOM 7403 N N . LEU B 1 481 ? 17.266 -6.555 6.691 1 98 481 LEU B N 1
ATOM 7404 C CA . LEU B 1 481 ? 16.219 -6.691 5.676 1 98 481 LEU B CA 1
ATOM 7405 C C . LEU B 1 481 ? 15.281 -7.84 6.02 1 98 481 LEU B C 1
ATOM 7407 O O . LEU B 1 481 ? 14.062 -7.703 5.906 1 98 481 LEU B O 1
ATOM 7411 N N . LEU B 1 482 ? 15.836 -8.938 6.469 1 97.88 482 LEU B N 1
ATOM 7412 C CA . LEU B 1 482 ? 15.023 -10.102 6.797 1 97.88 482 LEU B CA 1
ATOM 7413 C C . LEU B 1 482 ? 14.188 -9.852 8.047 1 97.88 482 LEU B C 1
ATOM 7415 O O . LEU B 1 482 ? 13.055 -10.336 8.148 1 97.88 482 LEU B O 1
ATOM 7419 N N . ALA B 1 483 ? 14.734 -9.133 8.984 1 97.31 483 ALA B N 1
ATOM 7420 C CA . ALA B 1 483 ? 13.961 -8.758 10.164 1 97.31 483 ALA B CA 1
ATOM 7421 C C . ALA B 1 483 ? 12.766 -7.883 9.789 1 97.31 483 ALA B C 1
ATOM 7423 O O . ALA B 1 483 ? 11.672 -8.055 10.32 1 97.31 483 ALA B O 1
ATOM 7424 N N . GLY B 1 484 ? 12.984 -6.895 8.914 1 96.88 484 GLY B N 1
ATOM 7425 C CA . GLY B 1 484 ? 11.898 -6.066 8.414 1 96.88 484 GLY B CA 1
ATOM 7426 C C . GLY B 1 484 ? 10.828 -6.863 7.699 1 96.88 484 GLY B C 1
ATOM 7427 O O . GLY B 1 484 ? 9.633 -6.582 7.844 1 96.88 484 GLY B O 1
ATOM 7428 N N . TRP B 1 485 ? 11.273 -7.875 6.938 1 97.5 485 TRP B N 1
ATOM 7429 C CA . TRP B 1 485 ? 10.344 -8.758 6.234 1 97.5 485 TRP B CA 1
ATOM 7430 C C . TRP B 1 485 ? 9.484 -9.539 7.223 1 97.5 485 TRP B C 1
ATOM 7432 O O . TRP B 1 485 ? 8.266 -9.625 7.062 1 97.5 485 TRP B O 1
ATOM 7442 N N . GLN B 1 486 ? 10.086 -10.094 8.219 1 96.56 486 GLN B N 1
ATOM 7443 C CA . GLN B 1 486 ? 9.352 -10.859 9.219 1 96.56 486 GLN B CA 1
ATOM 7444 C C . GLN B 1 486 ? 8.32 -9.992 9.93 1 96.56 486 GLN B C 1
ATOM 7446 O O . GLN B 1 486 ? 7.207 -10.445 10.211 1 96.56 486 GLN B O 1
ATOM 7451 N N . ASP B 1 487 ? 8.688 -8.773 10.203 1 96.19 487 ASP B N 1
ATOM 7452 C CA . ASP B 1 487 ? 7.746 -7.836 10.805 1 96.19 487 ASP B CA 1
ATOM 7453 C C . ASP B 1 487 ? 6.566 -7.566 9.875 1 96.19 487 ASP B C 1
ATOM 7455 O O . ASP B 1 487 ? 5.414 -7.543 10.32 1 96.19 487 ASP B O 1
ATOM 7459 N N . ALA B 1 488 ? 6.848 -7.32 8.617 1 96.94 488 ALA B N 1
ATOM 7460 C CA . ALA B 1 488 ? 5.797 -7.059 7.637 1 96.94 488 ALA B CA 1
ATOM 7461 C C . ALA B 1 488 ? 4.848 -8.25 7.516 1 96.94 488 ALA B C 1
ATOM 7463 O O . ALA B 1 488 ? 3.631 -8.07 7.422 1 96.94 488 ALA B O 1
ATOM 7464 N N . VAL B 1 489 ? 5.414 -9.469 7.508 1 96.31 489 VAL B N 1
ATOM 7465 C CA . VAL B 1 489 ? 4.605 -10.672 7.41 1 96.31 489 VAL B CA 1
ATOM 7466 C C . VAL B 1 489 ? 3.711 -10.805 8.641 1 96.31 489 VAL B C 1
ATOM 7468 O O . VAL B 1 489 ? 2.527 -11.125 8.523 1 96.31 489 VAL B O 1
ATOM 7471 N N . ARG B 1 490 ? 4.262 -10.562 9.773 1 94.62 490 ARG B N 1
ATOM 7472 C CA . ARG B 1 490 ? 3.486 -10.625 11.008 1 94.62 490 ARG B CA 1
ATOM 7473 C C . ARG B 1 490 ? 2.285 -9.688 10.945 1 94.62 490 ARG B C 1
ATOM 7475 O O . ARG B 1 490 ? 1.189 -10.039 11.391 1 94.62 490 ARG B O 1
ATOM 7482 N N . ARG B 1 491 ? 2.428 -8.516 10.383 1 94.12 491 ARG B N 1
ATOM 7483 C CA . ARG B 1 491 ? 1.371 -7.512 10.281 1 94.12 491 ARG B CA 1
ATOM 7484 C C . ARG B 1 491 ? 0.311 -7.938 9.273 1 94.12 491 ARG B C 1
ATOM 7486 O O . ARG B 1 491 ? -0.818 -7.441 9.297 1 94.12 491 ARG B O 1
ATOM 7493 N N . THR B 1 492 ? 0.677 -8.805 8.375 1 95.12 492 THR B N 1
ATOM 7494 C CA . THR B 1 492 ? -0.182 -9.18 7.258 1 95.12 492 THR B CA 1
ATOM 7495 C C . THR B 1 492 ? -1.028 -10.398 7.617 1 95.12 492 THR B C 1
ATOM 7497 O O . THR B 1 492 ? -2.143 -10.562 7.113 1 95.12 492 THR B O 1
ATOM 7500 N N . ARG B 1 493 ? -0.546 -11.258 8.469 1 93.75 493 ARG B N 1
ATOM 7501 C CA . ARG B 1 493 ? -1.213 -12.508 8.805 1 93.75 493 ARG B CA 1
ATOM 7502 C C . ARG B 1 493 ? -2.566 -12.25 9.461 1 93.75 493 ARG B C 1
ATOM 7504 O O . ARG B 1 493 ? -2.729 -11.273 10.195 1 93.75 493 ARG B O 1
ATOM 7511 N N . SER B 1 494 ? -3.625 -12.961 9.211 1 85.19 494 SER B N 1
ATOM 7512 C CA . SER B 1 494 ? -4.992 -12.758 9.68 1 85.19 494 SER B CA 1
ATOM 7513 C C . SER B 1 494 ? -5.125 -13.109 11.156 1 85.19 494 SER B C 1
ATOM 7515 O O . SER B 1 494 ? -6.02 -12.602 11.844 1 85.19 494 SER B O 1
ATOM 7517 N N . GLY B 1 495 ? -4.473 -14.078 11.758 1 66.94 495 GLY B N 1
ATOM 7518 C CA . GLY B 1 495 ? -4.648 -14.492 13.141 1 66.94 495 GLY B CA 1
ATOM 7519 C C . GLY B 1 495 ? -3.758 -13.734 14.109 1 66.94 495 GLY B C 1
ATOM 7520 O O . GLY B 1 495 ? -3.523 -14.188 15.234 1 66.94 495 GLY B O 1
ATOM 7521 N N . ALA B 1 496 ? -2.969 -12.664 13.664 1 51.28 496 ALA B N 1
ATOM 7522 C CA . ALA B 1 496 ? -2.047 -12.141 14.664 1 51.28 496 ALA B CA 1
ATOM 7523 C C . ALA B 1 496 ? -2.791 -11.734 15.938 1 51.28 496 ALA B C 1
ATOM 7525 O O . ALA B 1 496 ? -3.863 -11.133 15.867 1 51.28 496 ALA B O 1
ATOM 7526 N N . PRO B 1 497 ? -2.387 -12.242 17.156 1 39.88 497 PRO B N 1
ATOM 7527 C CA . PRO B 1 497 ? -3.053 -12.133 18.453 1 39.88 497 PRO B CA 1
ATOM 7528 C C . PRO B 1 497 ? -3.389 -10.688 18.828 1 39.88 497 PRO B C 1
ATOM 7530 O O . PRO B 1 497 ? -2.697 -9.758 18.391 1 39.88 497 PRO B O 1
ATOM 7533 N N . ASP B 1 498 ? -4.727 -10.375 19.219 1 35.06 498 ASP B N 1
ATOM 7534 C CA . ASP B 1 498 ? -4.938 -9.281 20.172 1 35.06 498 ASP B CA 1
ATOM 7535 C C . ASP B 1 498 ? -3.732 -9.117 21.094 1 35.06 498 ASP B C 1
ATOM 7537 O O . ASP B 1 498 ? -3.133 -10.102 21.531 1 35.06 498 ASP B O 1
#

Solvent-accessible surface area (backbone atoms only — not comparable to full-atom values): 48022 Å² total; per-residue (Å²): 131,82,69,42,56,24,27,37,11,35,30,40,50,91,59,33,19,33,12,35,26,28,39,74,76,68,42,82,68,23,70,27,69,43,71,55,80,79,41,64,90,45,91,48,34,35,35,34,53,58,63,52,56,48,51,40,41,52,51,15,41,52,50,11,50,51,52,27,41,74,71,51,35,34,72,64,30,27,7,33,19,15,43,40,33,24,34,41,45,25,32,66,86,78,65,47,60,76,58,62,22,43,34,37,69,16,41,81,42,41,66,58,27,49,52,46,44,72,72,64,43,42,64,60,46,26,73,40,18,28,37,75,73,49,35,48,27,20,38,58,52,52,29,47,49,32,73,68,36,90,68,37,47,63,38,22,66,69,50,45,27,36,44,30,36,50,57,21,49,50,44,18,61,44,30,66,66,73,35,65,40,43,18,43,33,42,43,29,44,23,59,37,20,20,68,81,81,70,39,78,29,68,67,42,25,57,75,46,60,46,56,73,59,20,56,49,49,74,38,44,22,39,38,86,68,50,46,30,35,36,84,79,72,78,45,67,40,40,32,18,14,36,33,19,32,70,36,10,27,36,52,40,66,55,39,75,48,60,54,32,38,36,36,38,30,33,54,29,28,40,37,39,30,23,46,28,76,46,79,58,84,52,90,51,65,40,31,23,39,49,38,42,25,52,90,87,41,55,31,13,21,41,36,37,43,38,72,47,25,42,45,48,49,47,37,39,30,73,29,40,52,58,38,94,49,75,73,54,37,40,60,38,33,67,69,42,94,64,55,77,68,37,45,36,44,61,15,37,62,15,39,38,48,72,69,60,34,71,77,17,30,10,28,38,38,35,33,35,81,84,47,30,41,40,42,51,40,30,15,39,51,46,33,43,39,53,50,47,45,54,36,50,54,41,38,38,74,65,69,45,77,62,82,48,39,37,43,28,35,72,55,54,73,32,59,59,51,45,40,50,34,8,24,68,59,66,33,39,30,38,33,41,63,67,38,59,20,28,32,44,15,10,26,48,30,10,26,31,66,71,65,64,40,71,56,72,70,55,51,49,68,61,59,53,76,61,47,76,30,66,49,78,62,56,67,69,59,44,51,52,53,50,52,53,47,54,52,51,46,54,51,33,44,70,77,60,73,133,130,83,69,42,58,24,26,35,11,35,30,40,48,91,60,31,21,34,12,37,25,28,38,75,75,69,42,83,67,23,71,27,68,44,71,56,80,80,40,64,92,45,93,47,34,34,34,34,53,58,62,53,55,49,53,40,42,52,51,17,42,53,50,11,49,51,52,27,41,74,71,52,35,35,72,66,30,28,7,34,20,15,46,42,33,24,33,40,46,24,32,66,84,79,63,48,60,75,57,62,22,44,33,37,66,17,41,81,40,41,67,60,28,49,52,45,44,73,72,64,43,44,64,61,46,26,73,39,16,26,39,77,74,48,35,49,28,20,38,57,53,51,28,47,50,33,73,70,37,89,67,37,46,62,38,22,66,69,49,45,26,36,42,30,36,50,55,20,49,49,44,19,61,44,29,67,66,74,37,64,40,41,18,42,33,44,44,29,44,23,60,38,21,20,68,80,80,70,38,80,29,70,67,42,24,58,75,45,60,45,54,72,61,20,57,49,49,75,38,42,20,39,38,86,66,50,47,30,36,36,84,79,73,78,47,66,39,40,32,17,15,38,33,21,33,68,38,10,27,35,52,39,67,55,39,75,48,60,53,32,37,38,35,38,29,34,56,28,30,41,37,42,30,23,48,29,76,47,79,57,85,53,90,52,65,41,31,23,38,47,38,42,25,51,88,87,41,56,30,13,22,40,36,37,44,38,72,48,24,41,44,46,50,46,37,38,31,74,28,41,51,57,38,95,49,76,72,55,36,41,59,37,34,66,71,43,96,64,58,79,67,37,45,36,45,60,15,37,60,14,39,37,49,71,68,62,34,68,76,17,29,10,28,39,38,36,34,37,80,82,47,29,41,42,41,53,39,30,15,40,52,46,32,43,39,54,49,46,44,53,35,51,53,41,39,39,74,65,69,45,78,63,80,47,39,36,43,28,35,71,54,54,74,31,59,61,52,45,40,49,34,8,24,68,60,66,31,38,30,37,33,41,63,67,40,60,21,30,32,44,16,10,22,47,30,10,25,32,65,71,64,63,39,72,56,72,69,56,51,48,69,61,59,52,75,62,48,76,31,66,49,76,62,55,68,69,58,44,52,51,53,51,51,52,48,53,52,52,47,55,51,33,45,70,77,59,74,132

Secondary structure (DSSP, 8-state):
---EEEEEEEEE-SSEEEEEEE-TTS-EEEEEEEE---B--STT--EE-HHHHHHHHHHHHHHHHHHHHHTTEEEEEEEEEE-SS-BEEEETTT--BSS-EE-TT--TTHHHHHHHHHTT-HHHHHHHHS--SSTTSHHHHHHHHHHHSTTHHHHHHTT-EEEE-HHHHHHHHHTTT---EEEHHHHTTSSSEETTTTEE-HHHHHHHT--GGGPPEEE-SBS---B--HHHHSS--BEEEEEEHHHHHHHHTT--STT-EEEEESSSEEEEEEEETS----SSSPEEEEEEEETTEEEEEEEEEES-SHHHHHIIIIII---SSTTHHHHHHHTSSS-TT-EEE--BTBB-TTT-BTT--EEEEEE-TT--HHHHHHHHHHHHHHHHHHHHHHHHHTT---S-EEEESGGGG-HHHHHHHHHHHTS-EEEES---HHHHHHHHHHHHHHTSS--HHHHHHH--EEEEE---S-HHHHHHHHHHHHHHHHHH-TT---/---EEEEEEEEE-SSEEEEEEE-TTS-EEEEEEEE---B--STT--EE-HHHHHHHHHHHHHHHHHHHHHTTEEEEEEEEEE-SS-BEEEETTT--BSS-EE-TT--TTHHHHHHHHHTT-HHHHHHHHS--SSTTSHHHHHHHHHHHSTTHHHHHHTT-EEEE-HHHHHHHHHTTT---EEEHHHHTTSSSEETTTTEE-HHHHHHHT--GGGPPEEE-SBS---B--HHHHSS--BEEEEEEHHHHHHHHTT--STT-EEEEESSSEEEEEEEETS----SSSPEEEEEEEETTEEEEEEEEEES-SHHHHHIIIIII---SSTTHHHHHHHTSSS-TT-EEE--BTBB-TTT-BTT--EEEEEE-TT--HHHHHHHHHHHHHHHHHHHHHHHHHTT---S-EEEESGGGG-HHHHHHHHHHHTS-EEEES---HHHHHHHHHHHHHHTSS--HHHHHHH--EEEEE---S-HHHHHHHHHHHHHHHHHH-TT---

pLDDT: mean 94.6, std 6.74, range [35.06, 98.81]

Radius of gyration: 34.31 Å; Cα contacts (8 Å, |Δi|>4): 2486; chains: 2; bounding box: 55×103×82 Å

Nearest PDB structures (foldseek):
  3flc-assembly1_X  TM=9.749E-01  e=8.430E-70  Enterococcus casseliflavus
  3flc-assembly1_O  TM=9.765E-01  e=1.774E-68  Enterococcus casseliflavus
  2dpn-assembly1_B  TM=9.712E-01  e=3.153E-68  Thermus thermophilus
  1xup-assembly1_X  TM=9.068E-01  e=2.185E-42  Enterococcus casseliflavus
  3gbt-assembly1_A  TM=8.591E-01  e=1.444E-38  Lactobacillus acidophilus NCFM

Foldseek 3Di:
DDAFEWEWFWEQEDFKTKIFIATLLRDTQFIFMDGFDWDDPDQQFTFAALVRSQVRRLVNSQVRCVSNVVVRHDYAAYFYAYAFQWKWKAFLVPLHTLDTTGHLLGQVCVVVLVVLVVVPCQVVLCQFLLAGSGSNHNLLVQLVCCVPRPPNLVCQQVLRMAMDDSQQSNLCQQAVSPFREAELQRVSRHSQAGNVVSGGDPVSCVSSVPHPSHYHHYHFQFAWRDWGDCVSRVGTHTHGGYHYLVLLLCVLQLQADAQAWEWEAAQKIKIKGWHFQDFARAPQNWGKGWSGGDPNGTTIITMWIGNGAVVLLVCLCPVVNLDVDLQVLLCLQVVDPDLQLKAKDQCCQHGTPRQSFRPFHIDIDNDDPPDDSSSSSNNSLVNNLLVVLRVVVSVVVSPRDHQEYEYAYDNVVRVNSQLVSQQLNQHKYWYWPPRSSSSSSSRQSGCVSVVSADDSVRSNVSTGTDDIHGHDDDPVVSVVVSVSVVVRVLVRHPPNDD/DDAFEWEWFWEQEDFKTKIFIAGLLRDTQFIFMDGFDWDDPDQQFTFAALVRSQVRRLVNSQVRCVSNVVVRHDYAAYFYAYAFQWKWKDFLVPLHTLDTTGHLSGQVCVVVLVVLVVVPCQVVLCQFLLAGSGSNHNLLVQLVCCVPRPPNLVCQQVLRMAMDDSQQSNLCQQAVSPFREAEQQRVSRHSQAGNVVSGGDPVSCVSSVPHPSHYHHYHFQFAFRDWGDCVSRVGTHTHGGYHYLVLLLCLLQLQADAQAWEWEAAQKIKIKGWHFQDFARAPQNWGKGWSGGDPNGTTIITMWIGNGAVVLLVCLCPVVNLDVDLQVLLVLQVVDPDLQLKAKDQCCQHGTPRQSFRPFHIDIDNDDPPDDSSSSSNNSLVNNLLVVLRVVVSVVVSPRDHQEYEYAYDNVVRVNSQLVSQQLNQHKYWYWPPRSSSSSSSRQSGCVSVVSADDSVRSNVSTGTPDIHGHDDDPVVSVVVSVSVVVRVLVRHPPNDD

Organism: Rhodospirillum centenum (strain ATCC 51521 / SW) (NCBI:txid414684)

Sequence (996 aa):
MGERPCILAIDQGTTSSRAIVFDAAASVLAVAQTEFPQHYPADGWVEHDPEDIWRSTLEVSRQALQAAEAKGARVVAIGVTNQRETTLIWDRRTGRPIHNAIVWQDRRTAADCAALAADGNETMVQARSGLLLDPYFSATKAAWLLDHVSGARMRAENGHLAFGTVDSFLLWRLTGGRVHATDATNASRTNLFNIHTQDWDPELLRLFRVPAALLPEVKDSADSFGQTDPALFGRPLPVLGLVGDQQGATIGQCCFEPGTIKSTYGTGCFVVVNTGATPVPSRHRLLTTIAYRIDGRTDYALEGSIFIAGAAVQWLRDGLGIVRTAAETEALAAGLPDNGGVYMVPAFTGLGAPHWDAAARGTLTGLTRASGRAHLARAALEASCYQTCDLLAAMREDGATPAALRVDGGMVANGWMVQFLADLLDLPVDRPVVMETTALGAAYLAGRKAGLYGDFAEFTRVWRRDRRFDPAMPTSTRTALLAGWQDAVRRTRSGAPDMGERPCILAIDQGTTSSRAIVFDAAASVLAVAQTEFPQHYPADGWVEHDPEDIWRSTLEVSRQALQAAEAKGARVVAIGVTNQRETTLIWDRRTGRPIHNAIVWQDRRTAADCAALAADGNETMVQARSGLLLDPYFSATKAAWLLDHVSGARMRAENGHLAFGTVDSFLLWRLTGGRVHATDATNASRTNLFNIHTQDWDPELLRLFRVPAALLPEVKDSADSFGQTDPALFGRPLPVLGLVGDQQGATIGQCCFEPGTIKSTYGTGCFVVVNTGATPVPSRHRLLTTIAYRIDGRTDYALEGSIFIAGAAVQWLRDGLGIVRTAAETEALAAGLPDNGGVYMVPAFTGLGAPHWDAAARGTLTGLTRASGRAHLARAALEASCYQTCDLLAAMREDGATPAALRVDGGMVANGWMVQFLADLLDLPVDRPVVMETTALGAAYLAGRKAGLYGDFAEFTRVWRRDRRFDPAMPTSTRTALLAGWQDAVRRTRSGAPD

InterPro domains:
  IPR000577 Carbohydrate kinase, FGGY [PIRSF000538] (5-494)
  IPR005999 Glycerol kinase [MF_00186] (4-496)
  IPR005999 Glycerol kinase [TIGR01311] (6-493)
  IPR018483 Carbohydrate kinase, FGGY, conserved site [PS00445] (362-382)
  IPR018484 Carbohydrate kinase FGGY, N-terminal [PF00370] (7-252)
  IPR018485 Carbohydrate kinase FGGY, C-terminal [PF02782] (263-448)
  IPR043129 ATPase, nucleotide binding domain [SSF53067] (7-255)
  IPR043129 ATPase, nucleotide binding domain [SSF53067] (254-494)